Protein 2KFV (pdb70)

Foldseek 3Di:
DDPPQDDDPDDLVRLLPPVPQVLVLLVVLVVFADPVLCVVLVSDDDSVVVSVVRDSVSSSVSVCVCVVVVRTD

Organism: Homo sapiens (NCBI:txid9606)

Sequence (73 aa):
MAAAVPQRAWTVEQLRSEQLPKKDIIKFLQEHGSDSFLAEHKLLGNIKNVAKTANKDHLVTAYNHLFETKRFKMAAAVPQRAWTVEQLRSEQLPKKDIIKFLQEHGSDSFLAEHKLLGNIKNVAKTANKDHLVTAYNHLFETKRFKMAAAVPQRAWTVEQLRSEQLPKKDIIKFLQEHGSDSFLAEHKLLGNIKNVAKTANKDHLVTAYNHLFETKRFKMAAAVPQRAWTVEQLRSEQLPKKDIIKFLQEHGSDSFLAEHKLLGNIKNVAKTANKDHLVTAYNHLFETKRFKMAAAVPQRAWTVEQLRSEQLPKKDIIKFLQEHGSDSFLAEHKLLGNIKNVAKTANKDHLVTAYNHLFETKRFKMAAAVPQRAWTVEQLRSEQLPKKDIIKFLQEHGSDSFLAEHKLLGNIKNVAKTANKDHLVTAYNHLFETKRFKMAAAVPQRAWTVEQLRSEQLPKKDIIKFLQEHGSDSFLAEHKLLGNIKNVAKTANKDHLVTAYNHLFETKRFKMAAAVPQRAWTVEQLRSEQLPKKDIIKFLQEHGSDSFLAEHKLLGNIKNVAKTANKDHLVTAYNHLFETKRFKMAAAVPQRAWTVEQLRSEQLPKKDIIKFLQEHGSDSFLAEHKLLGNIKNVAKTANKDHLVTAYNHLFETKRFKMAAAVPQRAWTVEQLRSEQLPKKDIIKFLQEHGSDSFLAEHKLLGNIKNVAKTANKDHLVTAYNHLFETKRFKMAAAVPQRAWTVEQLRSEQLPKKDIIKFLQEHGSDSFLAEHKLLGNIKNVAKTANKDHLVTAYNHLFETKRFKMAAAVPQRAWTVEQLRSEQLPKKDIIKFLQEHGSDSFLAEHKLLGNIKNVAKTANKDHLVTAYNHLFETKRFKMAAAVPQRAWTVEQLRSEQLPKKDIIKFLQEHGSDSFLAEHKLLGNIKNVAKTANKDHLVTAYNHLFETKRFKMAAAVPQRAWTVEQLRSEQLPKKDIIKFLQEHGSDSFLAEHKLLGNIKNVAKTANKDHLVTAYNHLFETKRFKMAAAVPQRAWTVEQLRSEQLPKKDIIKFLQEHGSDSFLAEHKLLGNIKNVAKTANKDHLVTAYNHLFETKRFKMAAAVPQRAWTVEQLRSEQLPKKDIIKFLQEHGSDSFLAEHKLLGNIKNVAKTANKDHLVTAYNHLFETKRFKMAAAVPQRAWTVEQLRSEQLPKKDIIKFLQEHGSDSFLAEHKLLGNIKNVAKTANKDHLVTAYNHLFETKRFKMAAAVPQRAWTVEQLRSEQLPKKDIIKFLQEHGSDSFLAEHKLLGNIKNVAKTANKDHLVTAYNHLFETKRFKMAAAVPQRAWTVEQLRSEQLPKKDIIKFLQEHGSDSFLAEHKLLGNIKNVAKTANKDHLVTAYNHLFETKRFKMAAAVPQRAWTVEQLRSEQLPKKDIIKFLQEHGSDSFLAEHKLLGNIKNVAKTANKDHLVTAYNHLFETKRFK

InterPro domains:
  IPR001179 FKBP-type peptidyl-prolyl cis-trans isomerase domain [PF00254] (123-221)
  IPR001179 FKBP-type peptidyl-prolyl cis-trans isomerase domain [PS50059] (128-224)
  IPR041200 FKBP3, basic tilted helix bundle domain [PF18410] (6-77)
  IPR043368 Peptidyl-prolyl cis-trans isomerase FKBP3 [PTHR46493] (2-224)
  IPR046357 Peptidyl-prolyl cis-trans isomerase domain superfamily [G3DSA:3.10.50.40] (106-224)

GO terms:
  GO:0005528 FK506 binding (F, TAS)
  GO:0038023 signaling receptor activity (F, TAS)
  GO:0005515 protein binding (F, IPI)
  GO:0005829 cytosol (C, IDA)
  GO:0003723 RNA binding (F, HDA)

Radius of gyration: 11.35 Å; Cα contacts (8 Å, |Δi|>4): 69; chains: 1; bounding box: 26×25×31 Å

CATH classification: 1.10.720.80

Nearest PDB structures (foldseek):
  2kfv-assembly1_A  TM=9.321E-01  e=1.056E-09  Homo sapiens
  2mph-assembly1_A  TM=8.998E-01  e=2.241E-08  Homo sapiens
  2lc3-assembly1_A  TM=8.878E-01  e=1.110E-03  Homo sapiens
  2kfv-assembly1_A  TM=9.615E-01  e=2.604E-10  Homo sapiens
  2mph-assembly1_A  TM=9.338E-01  e=8.085E-09  Homo sapiens

Solvent-accessible surface area: 5145 Å² total; per-residue (Å²): 207,106,105,37,106,16,152,160,69,56,68,58,120,82,0,145,34,175,165,25,68,73,131,48,0,0,100,27,0,49,100,49,3,36,111,60,0,22,54,103,27,152,1,90,52,88,45,148,93,9,17,176,113,12,77,36,93,74,0,10,69,0,10,62,78,1,53,131,74,149,72,38,173

Secondary structure (DSSP, 8-state):
-TT-----SS-HHHHH-TTS-SHHHHHHHHHHB-HHHHHHTT--S-HHHHHTT--HHHHHHHHHHHHHHT-B-

Structure (mmCIF, N/CA/C/O backbone):
data_2KFV
#
_entry.id   2KFV
#
loop_
_atom_site.group_PDB
_atom_site.id
_atom_site.type_symbol
_atom_site.label_atom_id
_atom_site.label_alt_id
_atom_site.label_comp_id
_atom_site.label_asym_id
_atom_site.label_entity_id
_atom_site.label_seq_id
_atom_site.pdbx_PDB_ins_code
_atom_site.Cartn_x
_atom_site.Cartn_y
_atom_site.Cartn_z
_atom_site.occupancy
_atom_site.B_iso_or_equiv
_atom_site.auth_seq_id
_atom_site.auth_comp_id
_atom_site.auth_asym_id
_atom_site.auth_atom_id
_atom_site.pdbx_PDB_model_num
ATOM 1 N N . MET A 1 20 ? -2.140 -0.046 15.482 1.00 0.00 20 MET A N 1
ATOM 2 C CA . MET A 1 20 ? -1.514 -0.611 14.262 1.00 0.00 20 MET A CA 1
ATOM 3 C C . MET A 1 20 ? -1.830 -2.120 14.129 1.00 0.00 20 MET A C 1
ATOM 4 O O . MET A 1 20 ? -1.671 -2.700 13.050 1.00 0.00 20 MET A O 1
ATOM 18 N N . ALA A 1 21 ? -2.301 -2.749 15.231 1.00 0.00 21 ALA A N 1
ATOM 19 C CA . ALA A 1 21 ? -2.736 -4.157 15.230 1.00 0.00 21 ALA A CA 1
ATOM 20 C C . ALA A 1 21 ? -4.033 -4.297 14.408 1.00 0.00 21 ALA A C 1
ATOM 21 O O . ALA A 1 21 ? -5.096 -3.854 14.860 1.00 0.00 21 ALA A O 1
ATOM 28 N N . ALA A 1 22 ? -3.898 -4.857 13.184 1.00 0.00 22 ALA A N 1
ATOM 29 C CA . ALA A 1 22 ? -4.987 -5.006 12.201 1.00 0.00 22 ALA A CA 1
ATOM 30 C C . ALA A 1 22 ? -5.532 -3.622 11.771 1.00 0.00 22 ALA A C 1
ATOM 31 O O . ALA A 1 22 ? -6.721 -3.317 11.937 1.00 0.00 22 ALA A O 1
ATOM 38 N N . ALA A 1 23 ? -4.619 -2.776 11.262 1.00 0.00 23 ALA A N 1
ATOM 39 C CA . ALA A 1 23 ? -4.946 -1.434 10.745 1.00 0.00 23 ALA A CA 1
ATOM 40 C C . ALA A 1 23 ? -5.224 -1.519 9.235 1.00 0.00 23 ALA A C 1
ATOM 41 O O . ALA A 1 23 ? -4.328 -1.883 8.466 1.00 0.00 23 ALA A O 1
ATOM 48 N N . VAL A 1 24 ? -6.469 -1.204 8.827 1.00 0.00 24 VAL A N 1
ATOM 49 C CA . VAL A 1 24 ? -6.917 -1.277 7.417 1.00 0.00 24 VAL A CA 1
ATOM 50 C C . VAL A 1 24 ? -6.155 -0.260 6.530 1.00 0.00 24 VAL A C 1
ATOM 51 O O . VAL A 1 24 ? -5.815 0.839 6.994 1.00 0.00 24 VAL A O 1
ATOM 64 N N . PRO A 1 25 ? -5.862 -0.610 5.235 1.00 0.00 25 PRO A N 1
ATOM 65 C CA . PRO A 1 25 ? -5.082 0.244 4.332 1.00 0.00 25 PRO A CA 1
ATOM 66 C C . PRO A 1 25 ? -5.891 1.438 3.822 1.00 0.00 25 PRO A C 1
ATOM 67 O O . PRO A 1 25 ? -6.718 1.314 2.908 1.00 0.00 25 PRO A O 1
ATOM 78 N N . GLN A 1 26 ? -5.675 2.568 4.474 1.00 0.00 26 GLN A N 1
ATOM 79 C CA . GLN A 1 26 ? -6.094 3.873 3.982 1.00 0.00 26 GLN A CA 1
ATOM 80 C C . GLN A 1 26 ? -5.077 4.286 2.917 1.00 0.00 26 GLN A C 1
ATOM 81 O O . GLN A 1 26 ? -3.871 4.386 3.228 1.00 0.00 26 GLN A O 1
ATOM 95 N N . ARG A 1 27 ? -5.545 4.442 1.663 1.00 0.00 27 ARG A N 1
ATOM 96 C CA . ARG A 1 27 ? -4.669 4.767 0.529 1.00 0.00 27 ARG A CA 1
ATOM 97 C C . ARG A 1 27 ? -3.853 6.044 0.808 1.00 0.00 27 ARG A C 1
ATOM 98 O O . ARG A 1 27 ? -4.399 7.102 1.137 1.00 0.00 27 ARG A O 1
ATOM 119 N N . ALA A 1 28 ? -2.539 5.887 0.724 1.00 0.00 28 ALA A N 1
ATOM 120 C CA . ALA A 1 28 ? -1.565 6.951 1.015 1.00 0.00 28 ALA A CA 1
ATOM 121 C C . ALA A 1 28 ? -1.514 7.944 -0.149 1.00 0.00 28 ALA A C 1
ATOM 122 O O . ALA A 1 28 ? -1.395 9.157 0.045 1.00 0.00 28 ALA A O 1
ATOM 129 N N . TRP A 1 29 ? -1.631 7.395 -1.365 1.00 0.00 29 TRP A N 1
ATOM 130 C CA . TRP A 1 29 ? -1.552 8.150 -2.625 1.00 0.00 29 TRP A CA 1
ATOM 131 C C . TRP A 1 29 ? -2.857 7.964 -3.403 1.00 0.00 29 TRP A C 1
ATOM 132 O O . TRP A 1 29 ? -3.485 6.903 -3.306 1.00 0.00 29 TRP A O 1
ATOM 153 N N . THR A 1 30 ? -3.255 8.990 -4.161 1.00 0.00 30 THR A N 1
ATOM 154 C CA . THR A 1 30 ? -4.441 8.934 -5.029 1.00 0.00 30 THR A CA 1
ATOM 155 C C . THR A 1 30 ? -4.059 8.361 -6.407 1.00 0.00 30 THR A C 1
ATOM 156 O O . THR A 1 30 ? -2.872 8.146 -6.681 1.00 0.00 30 THR A O 1
ATOM 167 N N . VAL A 1 31 ? -5.066 8.160 -7.277 1.00 0.00 31 VAL A N 1
ATOM 168 C CA . VAL A 1 31 ? -4.880 7.592 -8.631 1.00 0.00 31 VAL A CA 1
ATOM 169 C C . VAL A 1 31 ? -3.857 8.408 -9.451 1.00 0.00 31 VAL A C 1
ATOM 170 O O . VAL A 1 31 ? -2.950 7.837 -10.067 1.00 0.00 31 VAL A O 1
ATOM 183 N N . GLU A 1 32 ? -4.008 9.747 -9.417 1.00 0.00 32 GLU A N 1
ATOM 184 C CA . GLU A 1 32 ? -3.134 10.680 -10.152 1.00 0.00 32 GLU A CA 1
ATOM 185 C C . GLU A 1 32 ? -1.698 10.666 -9.591 1.00 0.00 32 GLU A C 1
ATOM 186 O O . GLU A 1 32 ? -0.732 10.680 -10.366 1.00 0.00 32 GLU A O 1
ATOM 198 N N . GLN A 1 33 ? -1.570 10.627 -8.242 1.00 0.00 33 GLN A N 1
ATOM 199 C CA . GLN A 1 33 ? -0.262 10.573 -7.554 1.00 0.00 33 GLN A CA 1
ATOM 200 C C . GLN A 1 33 ? 0.522 9.318 -7.962 1.00 0.00 33 GLN A C 1
ATOM 201 O O . GLN A 1 33 ? 1.741 9.376 -8.122 1.00 0.00 33 GLN A O 1
ATOM 215 N N . LEU A 1 34 ? -0.195 8.203 -8.161 1.00 0.00 34 LEU A N 1
ATOM 216 C CA . LEU A 1 34 ? 0.412 6.932 -8.578 1.00 0.00 34 LEU A CA 1
ATOM 217 C C . LEU A 1 34 ? 0.898 7.022 -10.026 1.00 0.00 34 LEU A C 1
ATOM 218 O O . LEU A 1 34 ? 2.068 6.765 -10.303 1.00 0.00 34 LEU A O 1
ATOM 234 N N . ARG A 1 35 ? -0.009 7.469 -10.927 1.00 0.00 35 ARG A N 1
ATOM 235 C CA . ARG A 1 35 ? 0.267 7.613 -12.378 1.00 0.00 35 ARG A CA 1
ATOM 236 C C . ARG A 1 35 ? 1.467 8.539 -12.641 1.00 0.00 35 ARG A C 1
ATOM 237 O O . ARG A 1 35 ? 2.163 8.384 -13.653 1.00 0.00 35 ARG A O 1
ATOM 258 N N . SER A 1 36 ? 1.681 9.488 -11.711 1.00 0.00 36 SER A N 1
ATOM 259 C CA . SER A 1 36 ? 2.826 10.399 -11.712 1.00 0.00 36 SER A CA 1
ATOM 260 C C . SER A 1 36 ? 4.152 9.617 -11.784 1.00 0.00 36 SER A C 1
ATOM 261 O O . SER A 1 36 ? 4.425 8.757 -10.935 1.00 0.00 36 SER A O 1
ATOM 269 N N . GLU A 1 37 ? 4.945 9.919 -12.824 1.00 0.00 37 GLU A N 1
ATOM 270 C CA . GLU A 1 37 ? 6.263 9.300 -13.063 1.00 0.00 37 GLU A CA 1
ATOM 271 C C . GLU A 1 37 ? 7.313 9.785 -12.032 1.00 0.00 37 GLU A C 1
ATOM 272 O O . GLU A 1 37 ? 8.441 9.269 -11.995 1.00 0.00 37 GLU A O 1
ATOM 284 N N . GLN A 1 38 ? 6.935 10.800 -11.224 1.00 0.00 38 GLN A N 1
ATOM 285 C CA . GLN A 1 38 ? 7.694 11.233 -10.039 1.00 0.00 38 GLN A CA 1
ATOM 286 C C . GLN A 1 38 ? 7.683 10.120 -8.982 1.00 0.00 38 GLN A C 1
ATOM 287 O O . GLN A 1 38 ? 8.726 9.766 -8.432 1.00 0.00 38 GLN A O 1
ATOM 301 N N . LEU A 1 39 ? 6.481 9.578 -8.720 1.00 0.00 39 LEU A N 1
ATOM 302 C CA . LEU A 1 39 ? 6.277 8.495 -7.747 1.00 0.00 39 LEU A CA 1
ATOM 303 C C . LEU A 1 39 ? 6.750 7.166 -8.397 1.00 0.00 39 LEU A C 1
ATOM 304 O O . LEU A 1 39 ? 6.178 6.766 -9.410 1.00 0.00 39 LEU A O 1
ATOM 320 N N . PRO A 1 40 ? 7.809 6.481 -7.838 1.00 0.00 40 PRO A N 1
ATOM 321 C CA . PRO A 1 40 ? 8.295 5.164 -8.342 1.00 0.00 40 PRO A CA 1
ATOM 322 C C . PRO A 1 40 ? 7.247 4.032 -8.263 1.00 0.00 40 PRO A C 1
ATOM 323 O O . PRO A 1 40 ? 6.229 4.152 -7.593 1.00 0.00 40 PRO A O 1
ATOM 334 N N . LYS A 1 41 ? 7.527 2.931 -8.970 1.00 0.00 41 LYS A N 1
ATOM 335 C CA . LYS A 1 41 ? 6.646 1.748 -9.004 1.00 0.00 41 LYS A CA 1
ATOM 336 C C . LYS A 1 41 ? 6.868 0.860 -7.769 1.00 0.00 41 LYS A C 1
ATOM 337 O O . LYS A 1 41 ? 5.952 0.154 -7.346 1.00 0.00 41 LYS A O 1
ATOM 356 N N . LYS A 1 42 ? 8.077 0.937 -7.190 1.00 0.00 42 LYS A N 1
ATOM 357 C CA . LYS A 1 42 ? 8.525 0.031 -6.118 1.00 0.00 42 LYS A CA 1
ATOM 358 C C . LYS A 1 42 ? 7.698 0.184 -4.819 1.00 0.00 42 LYS A C 1
ATOM 359 O O . LYS A 1 42 ? 7.239 -0.816 -4.256 1.00 0.00 42 LYS A O 1
ATOM 378 N N . ASP A 1 43 ? 7.498 1.434 -4.368 1.00 0.00 43 ASP A N 1
ATOM 379 C CA . ASP A 1 43 ? 6.787 1.722 -3.105 1.00 0.00 43 ASP A CA 1
ATOM 380 C C . ASP A 1 43 ? 5.274 1.487 -3.234 1.00 0.00 43 ASP A C 1
ATOM 381 O O . ASP A 1 43 ? 4.594 1.246 -2.233 1.00 0.00 43 ASP A O 1
ATOM 390 N N . ILE A 1 44 ? 4.759 1.554 -4.469 1.00 0.00 44 ILE A N 1
ATOM 391 C CA . ILE A 1 44 ? 3.363 1.174 -4.784 1.00 0.00 44 ILE A CA 1
ATOM 392 C C . ILE A 1 44 ? 3.168 -0.343 -4.582 1.00 0.00 44 ILE A C 1
ATOM 393 O O . ILE A 1 44 ? 2.263 -0.765 -3.861 1.00 0.00 44 ILE A O 1
ATOM 409 N N . ILE A 1 45 ? 4.043 -1.140 -5.219 1.00 0.00 45 ILE A N 1
ATOM 410 C CA . ILE A 1 45 ? 4.034 -2.617 -5.093 1.00 0.00 45 ILE A CA 1
ATOM 411 C C . ILE A 1 45 ? 4.251 -3.034 -3.620 1.00 0.00 45 ILE A C 1
ATOM 412 O O . ILE A 1 45 ? 3.656 -4.011 -3.163 1.00 0.00 45 ILE A O 1
ATOM 428 N N . LYS A 1 46 ? 5.075 -2.250 -2.893 1.00 0.00 46 LYS A N 1
ATOM 429 C CA . LYS A 1 46 ? 5.323 -2.438 -1.452 1.00 0.00 46 LYS A CA 1
ATOM 430 C C . LYS A 1 46 ? 3.988 -2.311 -0.690 1.00 0.00 46 LYS A C 1
ATOM 431 O O . LYS A 1 46 ? 3.635 -3.185 0.078 1.00 0.00 46 LYS A O 1
ATOM 450 N N . PHE A 1 47 ? 3.258 -1.220 -0.977 1.00 0.00 47 PHE A N 1
ATOM 451 C CA . PHE A 1 47 ? 1.945 -0.911 -0.355 1.00 0.00 47 PHE A CA 1
ATOM 452 C C . PHE A 1 47 ? 0.916 -2.034 -0.610 1.00 0.00 47 PHE A C 1
ATOM 453 O O . PHE A 1 47 ? 0.206 -2.477 0.309 1.00 0.00 47 PHE A O 1
ATOM 470 N N . LEU A 1 48 ? 0.872 -2.492 -1.860 1.00 0.00 48 LEU A N 1
ATOM 471 C CA . LEU A 1 48 ? -0.093 -3.492 -2.325 1.00 0.00 48 LEU A CA 1
ATOM 472 C C . LEU A 1 48 ? 0.223 -4.898 -1.767 1.00 0.00 48 LEU A C 1
ATOM 473 O O . LEU A 1 48 ? -0.692 -5.677 -1.526 1.00 0.00 48 LEU A O 1
ATOM 489 N N . GLN A 1 49 ? 1.517 -5.217 -1.556 1.00 0.00 49 GLN A N 1
ATOM 490 C CA . GLN A 1 49 ? 1.938 -6.499 -0.922 1.00 0.00 49 GLN A CA 1
ATOM 491 C C . GLN A 1 49 ? 1.937 -6.410 0.620 1.00 0.00 49 GLN A C 1
ATOM 492 O O . GLN A 1 49 ? 1.853 -7.435 1.300 1.00 0.00 49 GLN A O 1
ATOM 506 N N . GLU A 1 50 ? 2.065 -5.178 1.142 1.00 0.00 50 GLU A N 1
ATOM 507 C CA . GLU A 1 50 ? 2.092 -4.881 2.594 1.00 0.00 50 GLU A CA 1
ATOM 508 C C . GLU A 1 50 ? 0.812 -5.374 3.287 1.00 0.00 50 GLU A C 1
ATOM 509 O O . GLU A 1 50 ? 0.859 -5.888 4.408 1.00 0.00 50 GLU A O 1
ATOM 521 N N . HIS A 1 51 ? -0.336 -5.214 2.609 1.00 0.00 51 HIS A N 1
ATOM 522 C CA . HIS A 1 51 ? -1.656 -5.540 3.190 1.00 0.00 51 HIS A CA 1
ATOM 523 C C . HIS A 1 51 ? -2.524 -6.377 2.229 1.00 0.00 51 HIS A C 1
ATOM 524 O O . HIS A 1 51 ? -3.342 -7.167 2.698 1.00 0.00 51 HIS A O 1
ATOM 539 N N . GLY A 1 52 ? -2.356 -6.204 0.901 1.00 0.00 52 GLY A N 1
ATOM 540 C CA . GLY A 1 52 ? -3.075 -7.025 -0.095 1.00 0.00 52 GLY A CA 1
ATOM 541 C C . GLY A 1 52 ? -2.769 -8.514 0.064 1.00 0.00 52 GLY A C 1
ATOM 542 O O . GLY A 1 52 ? -1.608 -8.906 -0.027 1.00 0.00 52 GLY A O 1
ATOM 546 N N . SER A 1 53 ? -3.812 -9.328 0.319 1.00 0.00 53 SER A N 1
ATOM 547 C CA . SER A 1 53 ? -3.667 -10.759 0.684 1.00 0.00 53 SER A CA 1
ATOM 548 C C . SER A 1 53 ? -3.199 -11.625 -0.516 1.00 0.00 53 SER A C 1
ATOM 549 O O . SER A 1 53 ? -3.081 -11.128 -1.642 1.00 0.00 53 SER A O 1
ATOM 557 N N . ASP A 1 54 ? -2.969 -12.932 -0.251 1.00 0.00 54 ASP A N 1
ATOM 558 C CA . ASP A 1 54 ? -2.286 -13.863 -1.177 1.00 0.00 54 ASP A CA 1
ATOM 559 C C . ASP A 1 54 ? -2.985 -13.990 -2.544 1.00 0.00 54 ASP A C 1
ATOM 560 O O . ASP A 1 54 ? -2.313 -14.122 -3.567 1.00 0.00 54 ASP A O 1
ATOM 569 N N . SER A 1 55 ? -4.331 -13.952 -2.542 1.00 0.00 55 SER A N 1
ATOM 570 C CA . SER A 1 55 ? -5.137 -14.083 -3.771 1.00 0.00 55 SER A CA 1
ATOM 571 C C . SER A 1 55 ? -4.962 -12.834 -4.654 1.00 0.00 55 SER A C 1
ATOM 572 O O . SER A 1 55 ? -4.809 -12.951 -5.870 1.00 0.00 55 SER A O 1
ATOM 580 N N . PHE A 1 56 ? -4.933 -11.651 -4.012 1.00 0.00 56 PHE A N 1
ATOM 581 C CA . PHE A 1 56 ? -4.675 -10.368 -4.697 1.00 0.00 56 PHE A CA 1
ATOM 582 C C . PHE A 1 56 ? -3.299 -10.393 -5.378 1.00 0.00 56 PHE A C 1
ATOM 583 O O . PHE A 1 56 ? -3.163 -10.078 -6.562 1.00 0.00 56 PHE A O 1
ATOM 600 N N . LEU A 1 57 ? -2.298 -10.809 -4.596 1.00 0.00 57 LEU A N 1
ATOM 601 C CA . LEU A 1 57 ? -0.902 -10.828 -5.026 1.00 0.00 57 LEU A CA 1
ATOM 602 C C . LEU A 1 57 ? -0.652 -11.866 -6.130 1.00 0.00 57 LEU A C 1
ATOM 603 O O . LEU A 1 57 ? 0.222 -11.667 -6.959 1.00 0.00 57 LEU A O 1
ATOM 619 N N . ALA A 1 58 ? -1.400 -12.979 -6.112 1.00 0.00 58 ALA A N 1
ATOM 620 C CA . ALA A 1 58 ? -1.269 -14.048 -7.124 1.00 0.00 58 ALA A CA 1
ATOM 621 C C . ALA A 1 58 ? -1.875 -13.626 -8.480 1.00 0.00 58 ALA A C 1
ATOM 622 O O . ALA A 1 58 ? -1.217 -13.738 -9.523 1.00 0.00 58 ALA A O 1
ATOM 629 N N . GLU A 1 59 ? -3.121 -13.120 -8.441 1.00 0.00 59 GLU A N 1
ATOM 630 C CA . GLU A 1 59 ? -3.878 -12.707 -9.650 1.00 0.00 59 GLU A CA 1
ATOM 631 C C . GLU A 1 59 ? -3.239 -11.478 -10.328 1.00 0.00 59 GLU A C 1
ATOM 632 O O . GLU A 1 59 ? -3.224 -11.369 -11.562 1.00 0.00 59 GLU A O 1
ATOM 644 N N . HIS A 1 60 ? -2.711 -10.556 -9.506 1.00 0.00 60 HIS A N 1
ATOM 645 C CA . HIS A 1 60 ? -2.102 -9.298 -9.988 1.00 0.00 60 HIS A CA 1
ATOM 646 C C . HIS A 1 60 ? -0.566 -9.393 -10.057 1.00 0.00 60 HIS A C 1
ATOM 647 O O . HIS A 1 60 ? 0.075 -8.441 -10.507 1.00 0.00 60 HIS A O 1
ATOM 662 N N . LYS A 1 61 ? -0.002 -10.538 -9.581 1.00 0.00 61 LYS A N 1
ATOM 663 C CA . LYS A 1 61 ? 1.459 -10.853 -9.646 1.00 0.00 61 LYS A CA 1
ATOM 664 C C . LYS A 1 61 ? 2.327 -9.798 -8.927 1.00 0.00 61 LYS A C 1
ATOM 665 O O . LYS A 1 61 ? 3.402 -9.425 -9.399 1.00 0.00 61 LYS A O 1
ATOM 684 N N . LEU A 1 62 ? 1.846 -9.351 -7.758 1.00 0.00 62 LEU A N 1
ATOM 685 C CA . LEU A 1 62 ? 2.519 -8.322 -6.936 1.00 0.00 62 LEU A CA 1
ATOM 686 C C . LEU A 1 62 ? 3.252 -8.950 -5.734 1.00 0.00 62 LEU A C 1
ATOM 687 O O . LEU A 1 62 ? 3.848 -8.230 -4.924 1.00 0.00 62 LEU A O 1
ATOM 703 N N . LEU A 1 63 ? 3.193 -10.294 -5.622 1.00 0.00 63 LEU A N 1
ATOM 704 C CA . LEU A 1 63 ? 3.941 -11.051 -4.589 1.00 0.00 63 LEU A CA 1
ATOM 705 C C . LEU A 1 63 ? 5.428 -11.183 -4.958 1.00 0.00 63 LEU A C 1
ATOM 706 O O . LEU A 1 63 ? 5.808 -11.045 -6.125 1.00 0.00 63 LEU A O 1
ATOM 722 N N . GLY A 1 64 ? 6.243 -11.479 -3.939 1.00 0.00 64 GLY A N 1
ATOM 723 C CA . GLY A 1 64 ? 7.660 -11.772 -4.120 1.00 0.00 64 GLY A CA 1
ATOM 724 C C . GLY A 1 64 ? 8.532 -10.534 -4.057 1.00 0.00 64 GLY A C 1
ATOM 725 O O . GLY A 1 64 ? 8.132 -9.512 -3.479 1.00 0.00 64 GLY A O 1
ATOM 729 N N . ASN A 1 65 ? 9.734 -10.647 -4.640 1.00 0.00 65 ASN A N 1
ATOM 730 C CA . ASN A 1 65 ? 10.720 -9.560 -4.685 1.00 0.00 65 ASN A CA 1
ATOM 731 C C . ASN A 1 65 ? 10.157 -8.356 -5.461 1.00 0.00 65 ASN A C 1
ATOM 732 O O . ASN A 1 65 ? 9.841 -8.492 -6.645 1.00 0.00 65 ASN A O 1
ATOM 743 N N . ILE A 1 66 ? 10.028 -7.197 -4.769 1.00 0.00 66 ILE A N 1
ATOM 744 C CA . ILE A 1 66 ? 9.459 -5.951 -5.333 1.00 0.00 66 ILE A CA 1
ATOM 745 C C . ILE A 1 66 ? 10.109 -5.597 -6.677 1.00 0.00 66 ILE A C 1
ATOM 746 O O . ILE A 1 66 ? 9.404 -5.360 -7.641 1.00 0.00 66 ILE A O 1
ATOM 762 N N . LYS A 1 67 ? 11.453 -5.555 -6.706 1.00 0.00 67 LYS A N 1
ATOM 763 C CA . LYS A 1 67 ? 12.232 -5.197 -7.911 1.00 0.00 67 LYS A CA 1
ATOM 764 C C . LYS A 1 67 ? 11.993 -6.191 -9.079 1.00 0.00 67 LYS A C 1
ATOM 765 O O . LYS A 1 67 ? 11.889 -5.778 -10.241 1.00 0.00 67 LYS A O 1
ATOM 784 N N . ASN A 1 68 ? 11.875 -7.496 -8.754 1.00 0.00 68 ASN A N 1
ATOM 785 C CA . ASN A 1 68 ? 11.556 -8.559 -9.741 1.00 0.00 68 ASN A CA 1
ATOM 786 C C . ASN A 1 68 ? 10.173 -8.312 -10.385 1.00 0.00 68 ASN A C 1
ATOM 787 O O . ASN A 1 68 ? 9.968 -8.543 -11.585 1.00 0.00 68 ASN A O 1
ATOM 798 N N . VAL A 1 69 ? 9.234 -7.842 -9.555 1.00 0.00 69 VAL A N 1
ATOM 799 C CA . VAL A 1 69 ? 7.893 -7.449 -10.002 1.00 0.00 69 VAL A CA 1
ATOM 800 C C . VAL A 1 69 ? 7.954 -6.111 -10.773 1.00 0.00 69 VAL A C 1
ATOM 801 O O . VAL A 1 69 ? 7.323 -5.970 -11.802 1.00 0.00 69 VAL A O 1
ATOM 814 N N . ALA A 1 70 ? 8.785 -5.171 -10.290 1.00 0.00 70 ALA A N 1
ATOM 815 C CA . ALA A 1 70 ? 8.851 -3.775 -10.788 1.00 0.00 70 ALA A CA 1
ATOM 816 C C . ALA A 1 70 ? 9.438 -3.681 -12.202 1.00 0.00 70 ALA A C 1
ATOM 817 O O . ALA A 1 70 ? 9.108 -2.758 -12.948 1.00 0.00 70 ALA A O 1
ATOM 824 N N . LYS A 1 71 ? 10.283 -4.653 -12.579 1.00 0.00 71 LYS A N 1
ATOM 825 C CA . LYS A 1 71 ? 10.917 -4.678 -13.913 1.00 0.00 71 LYS A CA 1
ATOM 826 C C . LYS A 1 71 ? 9.930 -5.152 -15.000 1.00 0.00 71 LYS A C 1
ATOM 827 O O . LYS A 1 71 ? 10.177 -4.956 -16.192 1.00 0.00 71 LYS A O 1
ATOM 846 N N . THR A 1 72 ? 8.825 -5.791 -14.572 1.00 0.00 72 THR A N 1
ATOM 847 C CA . THR A 1 72 ? 7.753 -6.271 -15.465 1.00 0.00 72 THR A CA 1
ATOM 848 C C . THR A 1 72 ? 6.399 -5.619 -15.085 1.00 0.00 72 THR A C 1
ATOM 849 O O . THR A 1 72 ? 5.370 -5.895 -15.712 1.00 0.00 72 THR A O 1
ATOM 860 N N . ALA A 1 73 ? 6.417 -4.721 -14.080 1.00 0.00 73 ALA A N 1
ATOM 861 C CA . ALA A 1 73 ? 5.237 -3.943 -13.676 1.00 0.00 73 ALA A CA 1
ATOM 862 C C . ALA A 1 73 ? 5.208 -2.613 -14.427 1.00 0.00 73 ALA A C 1
ATOM 863 O O . ALA A 1 73 ? 6.164 -1.843 -14.362 1.00 0.00 73 ALA A O 1
ATOM 870 N N . ASN A 1 74 ? 4.133 -2.375 -15.177 1.00 0.00 74 ASN A N 1
ATOM 871 C CA . ASN A 1 74 ? 3.840 -1.058 -15.767 1.00 0.00 74 ASN A CA 1
ATOM 872 C C . ASN A 1 74 ? 2.919 -0.286 -14.805 1.00 0.00 74 ASN A C 1
ATOM 873 O O . ASN A 1 74 ? 2.070 -0.893 -14.132 1.00 0.00 74 ASN A O 1
ATOM 884 N N . LYS A 1 75 ? 3.096 1.046 -14.755 1.00 0.00 75 LYS A N 1
ATOM 885 C CA . LYS A 1 75 ? 2.466 1.922 -13.747 1.00 0.00 75 LYS A CA 1
ATOM 886 C C . LYS A 1 75 ? 0.930 1.850 -13.795 1.00 0.00 75 LYS A C 1
ATOM 887 O O . LYS A 1 75 ? 0.275 1.777 -12.748 1.00 0.00 75 LYS A O 1
ATOM 906 N N . ASP A 1 76 ? 0.378 1.843 -15.015 1.00 0.00 76 ASP A N 1
ATOM 907 C CA . ASP A 1 76 ? -1.081 1.840 -15.244 1.00 0.00 76 ASP A CA 1
ATOM 908 C C . ASP A 1 76 ? -1.742 0.549 -14.717 1.00 0.00 76 ASP A C 1
ATOM 909 O O . ASP A 1 76 ? -2.881 0.591 -14.244 1.00 0.00 76 ASP A O 1
ATOM 918 N N . HIS A 1 77 ? -1.010 -0.584 -14.772 1.00 0.00 77 HIS A N 1
ATOM 919 C CA . HIS A 1 77 ? -1.455 -1.877 -14.189 1.00 0.00 77 HIS A CA 1
ATOM 920 C C . HIS A 1 77 ? -1.481 -1.794 -12.655 1.00 0.00 77 HIS A C 1
ATOM 921 O O . HIS A 1 77 ? -2.326 -2.417 -12.015 1.00 0.00 77 HIS A O 1
ATOM 936 N N . LEU A 1 78 ? -0.526 -1.039 -12.083 1.00 0.00 78 LEU A N 1
ATOM 937 C CA . LEU A 1 78 ? -0.404 -0.872 -10.619 1.00 0.00 78 LEU A CA 1
ATOM 938 C C . LEU A 1 78 ? -1.552 -0.028 -10.053 1.00 0.00 78 LEU A C 1
ATOM 939 O O . LEU A 1 78 ? -2.012 -0.278 -8.944 1.00 0.00 78 LEU A O 1
ATOM 955 N N . VAL A 1 79 ? -1.988 0.966 -10.841 1.00 0.00 79 VAL A N 1
ATOM 956 C CA . VAL A 1 79 ? -3.125 1.836 -10.498 1.00 0.00 79 VAL A CA 1
ATOM 957 C C . VAL A 1 79 ? -4.449 1.047 -10.612 1.00 0.00 79 VAL A C 1
ATOM 958 O O . VAL A 1 79 ? -5.368 1.228 -9.796 1.00 0.00 79 VAL A O 1
ATOM 971 N N . THR A 1 80 ? -4.520 0.172 -11.635 1.00 0.00 80 THR A N 1
ATOM 972 C CA . THR A 1 80 ? -5.639 -0.768 -11.817 1.00 0.00 80 THR A CA 1
ATOM 973 C C . THR A 1 80 ? -5.731 -1.730 -10.612 1.00 0.00 80 THR A C 1
ATOM 974 O O . THR A 1 80 ? -6.799 -1.896 -10.026 1.00 0.00 80 THR A O 1
ATOM 985 N N . ALA A 1 81 ? -4.585 -2.298 -10.211 1.00 0.00 81 ALA A N 1
ATOM 986 C CA . ALA A 1 81 ? -4.494 -3.246 -9.084 1.00 0.00 81 ALA A CA 1
ATOM 987 C C . ALA A 1 81 ? -4.888 -2.570 -7.766 1.00 0.00 81 ALA A C 1
ATOM 988 O O . ALA A 1 81 ? -5.604 -3.146 -6.943 1.00 0.00 81 ALA A O 1
ATOM 995 N N . TYR A 1 82 ? -4.411 -1.329 -7.612 1.00 0.00 82 TYR A N 1
ATOM 996 C CA . TYR A 1 82 ? -4.716 -0.445 -6.480 1.00 0.00 82 TYR A CA 1
ATOM 997 C C . TYR A 1 82 ? -6.239 -0.252 -6.320 1.00 0.00 82 TYR A C 1
ATOM 998 O O . TYR A 1 82 ? -6.790 -0.549 -5.271 1.00 0.00 82 TYR A O 1
ATOM 1016 N N . ASN A 1 83 ? -6.906 0.200 -7.391 1.00 0.00 83 ASN A N 1
ATOM 1017 C CA . ASN A 1 83 ? -8.357 0.521 -7.373 1.00 0.00 83 ASN A CA 1
ATOM 1018 C C . ASN A 1 83 ? -9.216 -0.737 -7.131 1.00 0.00 83 ASN A C 1
ATOM 1019 O O . ASN A 1 83 ? -10.186 -0.700 -6.360 1.00 0.00 83 ASN A O 1
ATOM 1030 N N . HIS A 1 84 ? -8.827 -1.848 -7.776 1.00 0.00 84 HIS A N 1
ATOM 1031 C CA . HIS A 1 84 ? -9.499 -3.158 -7.640 1.00 0.00 84 HIS A CA 1
ATOM 1032 C C . HIS A 1 84 ? -9.287 -3.763 -6.230 1.00 0.00 84 HIS A C 1
ATOM 1033 O O . HIS A 1 84 ? -10.118 -4.557 -5.778 1.00 0.00 84 HIS A O 1
ATOM 1048 N N . LEU A 1 85 ? -8.182 -3.380 -5.543 1.00 0.00 85 LEU A N 1
ATOM 1049 C CA . LEU A 1 85 ? -7.862 -3.859 -4.172 1.00 0.00 85 LEU A CA 1
ATOM 1050 C C . LEU A 1 85 ? -8.997 -3.530 -3.194 1.00 0.00 85 LEU A C 1
ATOM 1051 O O . LEU A 1 85 ? -9.539 -4.404 -2.505 1.00 0.00 85 LEU A O 1
ATOM 1067 N N . PHE A 1 86 ? -9.340 -2.238 -3.181 1.00 0.00 86 PHE A N 1
ATOM 1068 C CA . PHE A 1 86 ? -10.357 -1.674 -2.285 1.00 0.00 86 PHE A CA 1
ATOM 1069 C C . PHE A 1 86 ? -11.770 -2.089 -2.729 1.00 0.00 86 PHE A C 1
ATOM 1070 O O . PHE A 1 86 ? -12.658 -2.289 -1.894 1.00 0.00 86 PHE A O 1
ATOM 1087 N N . GLU A 1 87 ? -11.937 -2.275 -4.052 1.00 0.00 87 GLU A N 1
ATOM 1088 C CA . GLU A 1 87 ? -13.227 -2.595 -4.685 1.00 0.00 87 GLU A CA 1
ATOM 1089 C C . GLU A 1 87 ? -13.739 -3.995 -4.269 1.00 0.00 87 GLU A C 1
ATOM 1090 O O . GLU A 1 87 ? -14.951 -4.218 -4.185 1.00 0.00 87 GLU A O 1
ATOM 1102 N N . THR A 1 88 ? -12.818 -4.927 -3.984 1.00 0.00 88 THR A N 1
ATOM 1103 C CA . THR A 1 88 ? -13.156 -6.303 -3.555 1.00 0.00 88 THR A CA 1
ATOM 1104 C C . THR A 1 88 ? -12.648 -6.594 -2.133 1.00 0.00 88 THR A C 1
ATOM 1105 O O . THR A 1 88 ? -12.819 -7.718 -1.641 1.00 0.00 88 THR A O 1
ATOM 1116 N N . LYS A 1 89 ? -12.037 -5.573 -1.479 1.00 0.00 89 LYS A N 1
ATOM 1117 C CA . LYS A 1 89 ? -11.537 -5.664 -0.084 1.00 0.00 89 LYS A CA 1
ATOM 1118 C C . LYS A 1 89 ? -10.499 -6.800 0.082 1.00 0.00 89 LYS A C 1
ATOM 1119 O O . LYS A 1 89 ? -10.351 -7.361 1.169 1.00 0.00 89 LYS A O 1
ATOM 1138 N N . ARG A 1 90 ? -9.739 -7.072 -1.005 1.00 0.00 90 ARG A N 1
ATOM 1139 C CA . ARG A 1 90 ? -8.751 -8.184 -1.077 1.00 0.00 90 ARG A CA 1
ATOM 1140 C C . ARG A 1 90 ? -7.598 -8.036 -0.062 1.00 0.00 90 ARG A C 1
ATOM 1141 O O . ARG A 1 90 ? -6.816 -8.967 0.128 1.00 0.00 90 ARG A O 1
ATOM 1162 N N . PHE A 1 91 ? -7.484 -6.856 0.547 1.00 0.00 91 PHE A N 1
ATOM 1163 C CA . PHE A 1 91 ? -6.512 -6.586 1.612 1.00 0.00 91 PHE A CA 1
ATOM 1164 C C . PHE A 1 91 ? -6.955 -7.180 2.964 1.00 0.00 91 PHE A C 1
ATOM 1165 O O . PHE A 1 91 ? -8.136 -7.477 3.177 1.00 0.00 91 PHE A O 1
ATOM 1182 N N . LYS A 1 92 ? -5.987 -7.316 3.868 1.00 0.00 92 LYS A N 1
ATOM 1183 C CA . LYS A 1 92 ? -6.213 -7.637 5.277 1.00 0.00 92 LYS A CA 1
ATOM 1184 C C . LYS A 1 92 ? -5.661 -6.462 6.136 1.00 0.00 92 LYS A C 1
ATOM 1185 O O . LYS A 1 92 ? -4.463 -6.144 6.022 1.00 0.00 92 LYS A O 1
ATOM 1205 N N . MET A 1 20 ? -7.599 -8.444 17.139 1.00 0.00 20 MET A N 2
ATOM 1206 C CA . MET A 1 20 ? -6.917 -8.572 15.834 1.00 0.00 20 MET A CA 2
ATOM 1207 C C . MET A 1 20 ? -6.391 -7.196 15.386 1.00 0.00 20 MET A C 2
ATOM 1208 O O . MET A 1 20 ? -7.175 -6.249 15.235 1.00 0.00 20 MET A O 2
ATOM 1222 N N . ALA A 1 21 ? -5.058 -7.093 15.201 1.00 0.00 21 ALA A N 2
ATOM 1223 C CA . ALA A 1 21 ? -4.411 -5.890 14.650 1.00 0.00 21 ALA A CA 2
ATOM 1224 C C . ALA A 1 21 ? -4.766 -5.787 13.155 1.00 0.00 21 ALA A C 2
ATOM 1225 O O . ALA A 1 21 ? -4.145 -6.440 12.307 1.00 0.00 21 ALA A O 2
ATOM 1232 N N . ALA A 1 22 ? -5.838 -5.031 12.866 1.00 0.00 22 ALA A N 2
ATOM 1233 C CA . ALA A 1 22 ? -6.391 -4.885 11.518 1.00 0.00 22 ALA A CA 2
ATOM 1234 C C . ALA A 1 22 ? -5.634 -3.804 10.731 1.00 0.00 22 ALA A C 2
ATOM 1235 O O . ALA A 1 22 ? -5.782 -2.606 11.009 1.00 0.00 22 ALA A O 2
ATOM 1242 N N . ALA A 1 23 ? -4.801 -4.246 9.770 1.00 0.00 23 ALA A N 2
ATOM 1243 C CA . ALA A 1 23 ? -4.085 -3.347 8.852 1.00 0.00 23 ALA A CA 2
ATOM 1244 C C . ALA A 1 23 ? -5.071 -2.768 7.826 1.00 0.00 23 ALA A C 2
ATOM 1245 O O . ALA A 1 23 ? -5.490 -3.469 6.902 1.00 0.00 23 ALA A O 2
ATOM 1252 N N . VAL A 1 24 ? -5.499 -1.511 8.037 1.00 0.00 24 VAL A N 2
ATOM 1253 C CA . VAL A 1 24 ? -6.397 -0.804 7.104 1.00 0.00 24 VAL A CA 2
ATOM 1254 C C . VAL A 1 24 ? -5.562 0.028 6.100 1.00 0.00 24 VAL A C 2
ATOM 1255 O O . VAL A 1 24 ? -4.918 1.006 6.485 1.00 0.00 24 VAL A O 2
ATOM 1268 N N . PRO A 1 25 ? -5.504 -0.386 4.792 1.00 0.00 25 PRO A N 2
ATOM 1269 C CA . PRO A 1 25 ? -4.817 0.377 3.743 1.00 0.00 25 PRO A CA 2
ATOM 1270 C C . PRO A 1 25 ? -5.599 1.644 3.400 1.00 0.00 25 PRO A C 2
ATOM 1271 O O . PRO A 1 25 ? -6.636 1.592 2.726 1.00 0.00 25 PRO A O 2
ATOM 1282 N N . GLN A 1 26 ? -5.126 2.757 3.938 1.00 0.00 26 GLN A N 2
ATOM 1283 C CA . GLN A 1 26 ? -5.661 4.081 3.620 1.00 0.00 26 GLN A CA 2
ATOM 1284 C C . GLN A 1 26 ? -5.114 4.500 2.249 1.00 0.00 26 GLN A C 2
ATOM 1285 O O . GLN A 1 26 ? -3.898 4.432 2.017 1.00 0.00 26 GLN A O 2
ATOM 1299 N N . ARG A 1 27 ? -6.019 4.851 1.319 1.00 0.00 27 ARG A N 2
ATOM 1300 C CA . ARG A 1 27 ? -5.628 5.344 -0.003 1.00 0.00 27 ARG A CA 2
ATOM 1301 C C . ARG A 1 27 ? -4.898 6.688 0.152 1.00 0.00 27 ARG A C 2
ATOM 1302 O O . ARG A 1 27 ? -5.504 7.714 0.478 1.00 0.00 27 ARG A O 2
ATOM 1323 N N . ALA A 1 28 ? -3.578 6.631 -0.066 1.00 0.00 28 ALA A N 2
ATOM 1324 C CA . ALA A 1 28 ? -2.656 7.759 0.127 1.00 0.00 28 ALA A CA 2
ATOM 1325 C C . ALA A 1 28 ? -2.447 8.524 -1.186 1.00 0.00 28 ALA A C 2
ATOM 1326 O O . ALA A 1 28 ? -1.931 9.650 -1.186 1.00 0.00 28 ALA A O 2
ATOM 1333 N N . TRP A 1 29 ? -2.830 7.886 -2.304 1.00 0.00 29 TRP A N 2
ATOM 1334 C CA . TRP A 1 29 ? -2.596 8.400 -3.657 1.00 0.00 29 TRP A CA 2
ATOM 1335 C C . TRP A 1 29 ? -3.900 8.339 -4.440 1.00 0.00 29 TRP A C 2
ATOM 1336 O O . TRP A 1 29 ? -4.576 7.314 -4.434 1.00 0.00 29 TRP A O 2
ATOM 1357 N N . THR A 1 30 ? -4.247 9.434 -5.116 1.00 0.00 30 THR A N 2
ATOM 1358 C CA . THR A 1 30 ? -5.325 9.437 -6.109 1.00 0.00 30 THR A CA 2
ATOM 1359 C C . THR A 1 30 ? -4.784 8.866 -7.436 1.00 0.00 30 THR A C 2
ATOM 1360 O O . THR A 1 30 ? -3.571 8.607 -7.544 1.00 0.00 30 THR A O 2
ATOM 1371 N N . VAL A 1 31 ? -5.664 8.675 -8.439 1.00 0.00 31 VAL A N 2
ATOM 1372 C CA . VAL A 1 31 ? -5.287 8.027 -9.720 1.00 0.00 31 VAL A CA 2
ATOM 1373 C C . VAL A 1 31 ? -4.119 8.781 -10.414 1.00 0.00 31 VAL A C 2
ATOM 1374 O O . VAL A 1 31 ? -3.233 8.157 -10.999 1.00 0.00 31 VAL A O 2
ATOM 1387 N N . GLU A 1 32 ? -4.115 10.121 -10.276 1.00 0.00 32 GLU A N 2
ATOM 1388 C CA . GLU A 1 32 ? -3.076 11.006 -10.842 1.00 0.00 32 GLU A CA 2
ATOM 1389 C C . GLU A 1 32 ? -1.746 10.905 -10.051 1.00 0.00 32 GLU A C 2
ATOM 1390 O O . GLU A 1 32 ? -0.659 10.957 -10.648 1.00 0.00 32 GLU A O 2
ATOM 1402 N N . GLN A 1 33 ? -1.847 10.772 -8.708 1.00 0.00 33 GLN A N 2
ATOM 1403 C CA . GLN A 1 33 ? -0.675 10.663 -7.812 1.00 0.00 33 GLN A CA 2
ATOM 1404 C C . GLN A 1 33 ? 0.067 9.343 -8.050 1.00 0.00 33 GLN A C 2
ATOM 1405 O O . GLN A 1 33 ? 1.289 9.291 -7.937 1.00 0.00 33 GLN A O 2
ATOM 1419 N N . LEU A 1 34 ? -0.692 8.289 -8.392 1.00 0.00 34 LEU A N 2
ATOM 1420 C CA . LEU A 1 34 ? -0.133 6.997 -8.827 1.00 0.00 34 LEU A CA 2
ATOM 1421 C C . LEU A 1 34 ? 0.739 7.216 -10.076 1.00 0.00 34 LEU A C 2
ATOM 1422 O O . LEU A 1 34 ? 1.904 6.832 -10.101 1.00 0.00 34 LEU A O 2
ATOM 1438 N N . ARG A 1 35 ? 0.154 7.951 -11.051 1.00 0.00 35 ARG A N 2
ATOM 1439 C CA . ARG A 1 35 ? 0.771 8.241 -12.373 1.00 0.00 35 ARG A CA 2
ATOM 1440 C C . ARG A 1 35 ? 2.006 9.178 -12.280 1.00 0.00 35 ARG A C 2
ATOM 1441 O O . ARG A 1 35 ? 2.728 9.336 -13.271 1.00 0.00 35 ARG A O 2
ATOM 1462 N N . SER A 1 36 ? 2.206 9.819 -11.106 1.00 0.00 36 SER A N 2
ATOM 1463 C CA . SER A 1 36 ? 3.371 10.690 -10.835 1.00 0.00 36 SER A CA 2
ATOM 1464 C C . SER A 1 36 ? 4.681 9.900 -11.052 1.00 0.00 36 SER A C 2
ATOM 1465 O O . SER A 1 36 ? 4.917 8.901 -10.366 1.00 0.00 36 SER A O 2
ATOM 1473 N N . GLU A 1 37 ? 5.507 10.348 -12.028 1.00 0.00 37 GLU A N 2
ATOM 1474 C CA . GLU A 1 37 ? 6.713 9.616 -12.475 1.00 0.00 37 GLU A CA 2
ATOM 1475 C C . GLU A 1 37 ? 7.780 9.531 -11.370 1.00 0.00 37 GLU A C 2
ATOM 1476 O O . GLU A 1 37 ? 8.511 8.535 -11.274 1.00 0.00 37 GLU A O 2
ATOM 1488 N N . GLN A 1 38 ? 7.856 10.591 -10.548 1.00 0.00 38 GLN A N 2
ATOM 1489 C CA . GLN A 1 38 ? 8.810 10.681 -9.432 1.00 0.00 38 GLN A CA 2
ATOM 1490 C C . GLN A 1 38 ? 8.387 9.778 -8.267 1.00 0.00 38 GLN A C 2
ATOM 1491 O O . GLN A 1 38 ? 9.226 9.397 -7.446 1.00 0.00 38 GLN A O 2
ATOM 1505 N N . LEU A 1 39 ? 7.087 9.440 -8.200 1.00 0.00 39 LEU A N 2
ATOM 1506 C CA . LEU A 1 39 ? 6.580 8.436 -7.261 1.00 0.00 39 LEU A CA 2
ATOM 1507 C C . LEU A 1 39 ? 6.963 7.048 -7.822 1.00 0.00 39 LEU A C 2
ATOM 1508 O O . LEU A 1 39 ? 6.507 6.693 -8.920 1.00 0.00 39 LEU A O 2
ATOM 1524 N N . PRO A 1 40 ? 7.814 6.247 -7.097 1.00 0.00 40 PRO A N 2
ATOM 1525 C CA . PRO A 1 40 ? 8.272 4.923 -7.575 1.00 0.00 40 PRO A CA 2
ATOM 1526 C C . PRO A 1 40 ? 7.116 3.911 -7.651 1.00 0.00 40 PRO A C 2
ATOM 1527 O O . PRO A 1 40 ? 6.284 3.836 -6.741 1.00 0.00 40 PRO A O 2
ATOM 1538 N N . LYS A 1 41 ? 7.072 3.147 -8.752 1.00 0.00 41 LYS A N 2
ATOM 1539 C CA . LYS A 1 41 ? 6.067 2.094 -8.955 1.00 0.00 41 LYS A CA 2
ATOM 1540 C C . LYS A 1 41 ? 6.252 0.974 -7.902 1.00 0.00 41 LYS A C 2
ATOM 1541 O O . LYS A 1 41 ? 5.278 0.396 -7.435 1.00 0.00 41 LYS A O 2
ATOM 1560 N N . LYS A 1 42 ? 7.514 0.726 -7.507 1.00 0.00 42 LYS A N 2
ATOM 1561 C CA . LYS A 1 42 ? 7.880 -0.303 -6.511 1.00 0.00 42 LYS A CA 2
ATOM 1562 C C . LYS A 1 42 ? 7.441 0.109 -5.090 1.00 0.00 42 LYS A C 2
ATOM 1563 O O . LYS A 1 42 ? 7.198 -0.745 -4.237 1.00 0.00 42 LYS A O 2
ATOM 1582 N N . ASP A 1 43 ? 7.348 1.429 -4.847 1.00 0.00 43 ASP A N 2
ATOM 1583 C CA . ASP A 1 43 ? 6.790 1.979 -3.593 1.00 0.00 43 ASP A CA 2
ATOM 1584 C C . ASP A 1 43 ? 5.296 1.580 -3.466 1.00 0.00 43 ASP A C 2
ATOM 1585 O O . ASP A 1 43 ? 4.807 1.272 -2.367 1.00 0.00 43 ASP A O 2
ATOM 1594 N N . ILE A 1 44 ? 4.596 1.562 -4.621 1.00 0.00 44 ILE A N 2
ATOM 1595 C CA . ILE A 1 44 ? 3.178 1.165 -4.718 1.00 0.00 44 ILE A CA 2
ATOM 1596 C C . ILE A 1 44 ? 3.040 -0.369 -4.553 1.00 0.00 44 ILE A C 2
ATOM 1597 O O . ILE A 1 44 ? 2.201 -0.833 -3.788 1.00 0.00 44 ILE A O 2
ATOM 1613 N N . ILE A 1 45 ? 3.890 -1.132 -5.276 1.00 0.00 45 ILE A N 2
ATOM 1614 C CA . ILE A 1 45 ? 3.910 -2.624 -5.221 1.00 0.00 45 ILE A CA 2
ATOM 1615 C C . ILE A 1 45 ? 4.133 -3.120 -3.777 1.00 0.00 45 ILE A C 2
ATOM 1616 O O . ILE A 1 45 ? 3.507 -4.090 -3.347 1.00 0.00 45 ILE A O 2
ATOM 1632 N N . LYS A 1 46 ? 5.018 -2.423 -3.037 1.00 0.00 46 LYS A N 2
ATOM 1633 C CA . LYS A 1 46 ? 5.328 -2.745 -1.630 1.00 0.00 46 LYS A CA 2
ATOM 1634 C C . LYS A 1 46 ? 4.078 -2.579 -0.746 1.00 0.00 46 LYS A C 2
ATOM 1635 O O . LYS A 1 46 ? 3.782 -3.428 0.097 1.00 0.00 46 LYS A O 2
ATOM 1654 N N . PHE A 1 47 ? 3.357 -1.461 -0.972 1.00 0.00 47 PHE A N 2
ATOM 1655 C CA . PHE A 1 47 ? 2.095 -1.153 -0.267 1.00 0.00 47 PHE A CA 2
ATOM 1656 C C . PHE A 1 47 ? 1.055 -2.261 -0.518 1.00 0.00 47 PHE A C 2
ATOM 1657 O O . PHE A 1 47 ? 0.416 -2.769 0.418 1.00 0.00 47 PHE A O 2
ATOM 1674 N N . LEU A 1 48 ? 0.942 -2.638 -1.790 1.00 0.00 48 LEU A N 2
ATOM 1675 C CA . LEU A 1 48 ? -0.052 -3.600 -2.272 1.00 0.00 48 LEU A CA 2
ATOM 1676 C C . LEU A 1 48 ? 0.276 -5.041 -1.841 1.00 0.00 48 LEU A C 2
ATOM 1677 O O . LEU A 1 48 ? -0.637 -5.841 -1.670 1.00 0.00 48 LEU A O 2
ATOM 1693 N N . GLN A 1 49 ? 1.580 -5.377 -1.693 1.00 0.00 49 GLN A N 2
ATOM 1694 C CA . GLN A 1 49 ? 1.992 -6.739 -1.277 1.00 0.00 49 GLN A CA 2
ATOM 1695 C C . GLN A 1 49 ? 1.955 -6.894 0.249 1.00 0.00 49 GLN A C 2
ATOM 1696 O O . GLN A 1 49 ? 1.656 -7.979 0.754 1.00 0.00 49 GLN A O 2
ATOM 1710 N N . GLU A 1 50 ? 2.277 -5.810 0.970 1.00 0.00 50 GLU A N 2
ATOM 1711 C CA . GLU A 1 50 ? 2.291 -5.797 2.450 1.00 0.00 50 GLU A CA 2
ATOM 1712 C C . GLU A 1 50 ? 0.864 -5.938 3.005 1.00 0.00 50 GLU A C 2
ATOM 1713 O O . GLU A 1 50 ? 0.624 -6.640 3.992 1.00 0.00 50 GLU A O 2
ATOM 1725 N N . HIS A 1 51 ? -0.071 -5.260 2.331 1.00 0.00 51 HIS A N 2
ATOM 1726 C CA . HIS A 1 51 ? -1.476 -5.188 2.754 1.00 0.00 51 HIS A CA 2
ATOM 1727 C C . HIS A 1 51 ? -2.330 -6.228 2.025 1.00 0.00 51 HIS A C 2
ATOM 1728 O O . HIS A 1 51 ? -3.061 -6.973 2.671 1.00 0.00 51 HIS A O 2
ATOM 1743 N N . GLY A 1 52 ? -2.214 -6.283 0.686 1.00 0.00 52 GLY A N 2
ATOM 1744 C CA . GLY A 1 52 ? -2.947 -7.251 -0.140 1.00 0.00 52 GLY A CA 2
ATOM 1745 C C . GLY A 1 52 ? -2.624 -8.706 0.188 1.00 0.00 52 GLY A C 2
ATOM 1746 O O . GLY A 1 52 ? -1.466 -9.038 0.464 1.00 0.00 52 GLY A O 2
ATOM 1750 N N . SER A 1 53 ? -3.657 -9.570 0.156 1.00 0.00 53 SER A N 2
ATOM 1751 C CA . SER A 1 53 ? -3.517 -10.998 0.516 1.00 0.00 53 SER A CA 2
ATOM 1752 C C . SER A 1 53 ? -3.121 -11.852 -0.714 1.00 0.00 53 SER A C 2
ATOM 1753 O O . SER A 1 53 ? -3.102 -11.348 -1.839 1.00 0.00 53 SER A O 2
ATOM 1761 N N . ASP A 1 54 ? -2.847 -13.150 -0.460 1.00 0.00 54 ASP A N 2
ATOM 1762 C CA . ASP A 1 54 ? -2.251 -14.119 -1.420 1.00 0.00 54 ASP A CA 2
ATOM 1763 C C . ASP A 1 54 ? -2.930 -14.121 -2.807 1.00 0.00 54 ASP A C 2
ATOM 1764 O O . ASP A 1 54 ? -2.247 -14.118 -3.837 1.00 0.00 54 ASP A O 2
ATOM 1773 N N . SER A 1 55 ? -4.273 -14.124 -2.809 1.00 0.00 55 SER A N 2
ATOM 1774 C CA . SER A 1 55 ? -5.085 -14.161 -4.044 1.00 0.00 55 SER A CA 2
ATOM 1775 C C . SER A 1 55 ? -4.906 -12.861 -4.859 1.00 0.00 55 SER A C 2
ATOM 1776 O O . SER A 1 55 ? -4.714 -12.916 -6.073 1.00 0.00 55 SER A O 2
ATOM 1784 N N . PHE A 1 56 ? -4.911 -11.707 -4.162 1.00 0.00 56 PHE A N 2
ATOM 1785 C CA . PHE A 1 56 ? -4.677 -10.383 -4.780 1.00 0.00 56 PHE A CA 2
ATOM 1786 C C . PHE A 1 56 ? -3.266 -10.322 -5.396 1.00 0.00 56 PHE A C 2
ATOM 1787 O O . PHE A 1 56 ? -3.071 -9.786 -6.499 1.00 0.00 56 PHE A O 2
ATOM 1804 N N . LEU A 1 57 ? -2.302 -10.904 -4.668 1.00 0.00 57 LEU A N 2
ATOM 1805 C CA . LEU A 1 57 ? -0.884 -10.867 -5.039 1.00 0.00 57 LEU A CA 2
ATOM 1806 C C . LEU A 1 57 ? -0.583 -11.774 -6.227 1.00 0.00 57 LEU A C 2
ATOM 1807 O O . LEU A 1 57 ? 0.271 -11.449 -7.032 1.00 0.00 57 LEU A O 2
ATOM 1823 N N . ALA A 1 58 ? -1.264 -12.924 -6.313 1.00 0.00 58 ALA A N 2
ATOM 1824 C CA . ALA A 1 58 ? -1.074 -13.879 -7.418 1.00 0.00 58 ALA A CA 2
ATOM 1825 C C . ALA A 1 58 ? -1.710 -13.349 -8.712 1.00 0.00 58 ALA A C 2
ATOM 1826 O O . ALA A 1 58 ? -1.048 -13.310 -9.756 1.00 0.00 58 ALA A O 2
ATOM 1833 N N . GLU A 1 59 ? -2.982 -12.904 -8.612 1.00 0.00 59 GLU A N 2
ATOM 1834 C CA . GLU A 1 59 ? -3.745 -12.331 -9.745 1.00 0.00 59 GLU A CA 2
ATOM 1835 C C . GLU A 1 59 ? -3.006 -11.146 -10.409 1.00 0.00 59 GLU A C 2
ATOM 1836 O O . GLU A 1 59 ? -3.051 -10.986 -11.631 1.00 0.00 59 GLU A O 2
ATOM 1848 N N . HIS A 1 60 ? -2.323 -10.328 -9.590 1.00 0.00 60 HIS A N 2
ATOM 1849 C CA . HIS A 1 60 ? -1.618 -9.119 -10.064 1.00 0.00 60 HIS A CA 2
ATOM 1850 C C . HIS A 1 60 ? -0.077 -9.288 -10.040 1.00 0.00 60 HIS A C 2
ATOM 1851 O O . HIS A 1 60 ? 0.647 -8.349 -10.371 1.00 0.00 60 HIS A O 2
ATOM 1866 N N . LYS A 1 61 ? 0.398 -10.487 -9.634 1.00 0.00 61 LYS A N 2
ATOM 1867 C CA . LYS A 1 61 ? 1.848 -10.854 -9.599 1.00 0.00 61 LYS A CA 2
ATOM 1868 C C . LYS A 1 61 ? 2.702 -9.854 -8.773 1.00 0.00 61 LYS A C 2
ATOM 1869 O O . LYS A 1 61 ? 3.872 -9.624 -9.081 1.00 0.00 61 LYS A O 2
ATOM 1888 N N . LEU A 1 62 ? 2.111 -9.322 -7.686 1.00 0.00 62 LEU A N 2
ATOM 1889 C CA . LEU A 1 62 ? 2.748 -8.294 -6.830 1.00 0.00 62 LEU A CA 2
ATOM 1890 C C . LEU A 1 62 ? 3.559 -8.922 -5.686 1.00 0.00 62 LEU A C 2
ATOM 1891 O O . LEU A 1 62 ? 4.251 -8.208 -4.964 1.00 0.00 62 LEU A O 2
ATOM 1907 N N . LEU A 1 63 ? 3.467 -10.253 -5.540 1.00 0.00 63 LEU A N 2
ATOM 1908 C CA . LEU A 1 63 ? 4.195 -11.019 -4.503 1.00 0.00 63 LEU A CA 2
ATOM 1909 C C . LEU A 1 63 ? 5.699 -11.138 -4.830 1.00 0.00 63 LEU A C 2
ATOM 1910 O O . LEU A 1 63 ? 6.122 -10.950 -5.980 1.00 0.00 63 LEU A O 2
ATOM 1926 N N . GLY A 1 64 ? 6.485 -11.485 -3.800 1.00 0.00 64 GLY A N 2
ATOM 1927 C CA . GLY A 1 64 ? 7.913 -11.756 -3.947 1.00 0.00 64 GLY A CA 2
ATOM 1928 C C . GLY A 1 64 ? 8.775 -10.495 -3.980 1.00 0.00 64 GLY A C 2
ATOM 1929 O O . GLY A 1 64 ? 8.442 -9.494 -3.332 1.00 0.00 64 GLY A O 2
ATOM 1933 N N . ASN A 1 65 ? 9.901 -10.557 -4.733 1.00 0.00 65 ASN A N 2
ATOM 1934 C CA . ASN A 1 65 ? 10.862 -9.440 -4.848 1.00 0.00 65 ASN A CA 2
ATOM 1935 C C . ASN A 1 65 ? 10.211 -8.282 -5.608 1.00 0.00 65 ASN A C 2
ATOM 1936 O O . ASN A 1 65 ? 9.914 -8.410 -6.796 1.00 0.00 65 ASN A O 2
ATOM 1947 N N . ILE A 1 66 ? 10.012 -7.170 -4.884 1.00 0.00 66 ILE A N 2
ATOM 1948 C CA . ILE A 1 66 ? 9.347 -5.947 -5.376 1.00 0.00 66 ILE A CA 2
ATOM 1949 C C . ILE A 1 66 ? 10.028 -5.426 -6.655 1.00 0.00 66 ILE A C 2
ATOM 1950 O O . ILE A 1 66 ? 9.352 -5.070 -7.621 1.00 0.00 66 ILE A O 2
ATOM 1966 N N . LYS A 1 67 ? 11.376 -5.392 -6.629 1.00 0.00 67 LYS A N 2
ATOM 1967 C CA . LYS A 1 67 ? 12.214 -4.936 -7.760 1.00 0.00 67 LYS A CA 2
ATOM 1968 C C . LYS A 1 67 ? 12.000 -5.807 -9.029 1.00 0.00 67 LYS A C 2
ATOM 1969 O O . LYS A 1 67 ? 11.990 -5.292 -10.155 1.00 0.00 67 LYS A O 2
ATOM 1988 N N . ASN A 1 68 ? 11.817 -7.127 -8.829 1.00 0.00 68 ASN A N 2
ATOM 1989 C CA . ASN A 1 68 ? 11.589 -8.093 -9.927 1.00 0.00 68 ASN A CA 2
ATOM 1990 C C . ASN A 1 68 ? 10.170 -7.922 -10.510 1.00 0.00 68 ASN A C 2
ATOM 1991 O O . ASN A 1 68 ? 9.952 -8.065 -11.717 1.00 0.00 68 ASN A O 2
ATOM 2002 N N . VAL A 1 69 ? 9.208 -7.622 -9.618 1.00 0.00 69 VAL A N 2
ATOM 2003 C CA . VAL A 1 69 ? 7.836 -7.279 -10.021 1.00 0.00 69 VAL A CA 2
ATOM 2004 C C . VAL A 1 69 ? 7.841 -5.942 -10.790 1.00 0.00 69 VAL A C 2
ATOM 2005 O O . VAL A 1 69 ? 7.141 -5.789 -11.770 1.00 0.00 69 VAL A O 2
ATOM 2018 N N . ALA A 1 70 ? 8.714 -5.016 -10.359 1.00 0.00 70 ALA A N 2
ATOM 2019 C CA . ALA A 1 70 ? 8.783 -3.637 -10.887 1.00 0.00 70 ALA A CA 2
ATOM 2020 C C . ALA A 1 70 ? 9.266 -3.566 -12.354 1.00 0.00 70 ALA A C 2
ATOM 2021 O O . ALA A 1 70 ? 9.091 -2.535 -13.013 1.00 0.00 70 ALA A O 2
ATOM 2028 N N . LYS A 1 71 ? 9.857 -4.646 -12.883 1.00 0.00 71 LYS A N 2
ATOM 2029 C CA . LYS A 1 71 ? 10.304 -4.682 -14.294 1.00 0.00 71 LYS A CA 2
ATOM 2030 C C . LYS A 1 71 ? 9.237 -5.313 -15.221 1.00 0.00 71 LYS A C 2
ATOM 2031 O O . LYS A 1 71 ? 9.254 -5.071 -16.435 1.00 0.00 71 LYS A O 2
ATOM 2050 N N . THR A 1 72 ? 8.294 -6.092 -14.647 1.00 0.00 72 THR A N 2
ATOM 2051 C CA . THR A 1 72 ? 7.258 -6.817 -15.423 1.00 0.00 72 THR A CA 2
ATOM 2052 C C . THR A 1 72 ? 5.840 -6.255 -15.151 1.00 0.00 72 THR A C 2
ATOM 2053 O O . THR A 1 72 ? 4.897 -6.525 -15.902 1.00 0.00 72 THR A O 2
ATOM 2064 N N . ALA A 1 73 ? 5.710 -5.466 -14.080 1.00 0.00 73 ALA A N 2
ATOM 2065 C CA . ALA A 1 73 ? 4.452 -4.824 -13.677 1.00 0.00 73 ALA A CA 2
ATOM 2066 C C . ALA A 1 73 ? 4.586 -3.323 -13.897 1.00 0.00 73 ALA A C 2
ATOM 2067 O O . ALA A 1 73 ? 5.260 -2.630 -13.121 1.00 0.00 73 ALA A O 2
ATOM 2074 N N . ASN A 1 74 ? 4.000 -2.831 -14.996 1.00 0.00 74 ASN A N 2
ATOM 2075 C CA . ASN A 1 74 ? 3.991 -1.399 -15.304 1.00 0.00 74 ASN A CA 2
ATOM 2076 C C . ASN A 1 74 ? 3.041 -0.657 -14.355 1.00 0.00 74 ASN A C 2
ATOM 2077 O O . ASN A 1 74 ? 2.156 -1.261 -13.740 1.00 0.00 74 ASN A O 2
ATOM 2088 N N . LYS A 1 75 ? 3.231 0.658 -14.255 1.00 0.00 75 LYS A N 2
ATOM 2089 C CA . LYS A 1 75 ? 2.510 1.511 -13.305 1.00 0.00 75 LYS A CA 2
ATOM 2090 C C . LYS A 1 75 ? 0.995 1.538 -13.598 1.00 0.00 75 LYS A C 2
ATOM 2091 O O . LYS A 1 75 ? 0.189 1.592 -12.672 1.00 0.00 75 LYS A O 2
ATOM 2110 N N . ASP A 1 76 ? 0.631 1.444 -14.890 1.00 0.00 76 ASP A N 2
ATOM 2111 C CA . ASP A 1 76 ? -0.782 1.432 -15.348 1.00 0.00 76 ASP A CA 2
ATOM 2112 C C . ASP A 1 76 ? -1.531 0.197 -14.792 1.00 0.00 76 ASP A C 2
ATOM 2113 O O . ASP A 1 76 ? -2.729 0.260 -14.476 1.00 0.00 76 ASP A O 2
ATOM 2122 N N . HIS A 1 77 ? -0.781 -0.915 -14.648 1.00 0.00 77 HIS A N 2
ATOM 2123 C CA . HIS A 1 77 ? -1.253 -2.171 -14.030 1.00 0.00 77 HIS A CA 2
ATOM 2124 C C . HIS A 1 77 ? -1.434 -1.989 -12.509 1.00 0.00 77 HIS A C 2
ATOM 2125 O O . HIS A 1 77 ? -2.349 -2.569 -11.914 1.00 0.00 77 HIS A O 2
ATOM 2140 N N . LEU A 1 78 ? -0.534 -1.208 -11.889 1.00 0.00 78 LEU A N 2
ATOM 2141 C CA . LEU A 1 78 ? -0.536 -0.974 -10.425 1.00 0.00 78 LEU A CA 2
ATOM 2142 C C . LEU A 1 78 ? -1.711 -0.096 -9.998 1.00 0.00 78 LEU A C 2
ATOM 2143 O O . LEU A 1 78 ? -2.199 -0.230 -8.881 1.00 0.00 78 LEU A O 2
ATOM 2159 N N . VAL A 1 79 ? -2.128 0.817 -10.897 1.00 0.00 79 VAL A N 2
ATOM 2160 C CA . VAL A 1 79 ? -3.325 1.650 -10.710 1.00 0.00 79 VAL A CA 2
ATOM 2161 C C . VAL A 1 79 ? -4.577 0.746 -10.672 1.00 0.00 79 VAL A C 2
ATOM 2162 O O . VAL A 1 79 ? -5.449 0.895 -9.804 1.00 0.00 79 VAL A O 2
ATOM 2175 N N . THR A 1 80 ? -4.616 -0.217 -11.611 1.00 0.00 80 THR A N 2
ATOM 2176 C CA . THR A 1 80 ? -5.680 -1.233 -11.701 1.00 0.00 80 THR A CA 2
ATOM 2177 C C . THR A 1 80 ? -5.719 -2.106 -10.430 1.00 0.00 80 THR A C 2
ATOM 2178 O O . THR A 1 80 ? -6.788 -2.361 -9.883 1.00 0.00 80 THR A O 2
ATOM 2189 N N . ALA A 1 81 ? -4.537 -2.508 -9.940 1.00 0.00 81 ALA A N 2
ATOM 2190 C CA . ALA A 1 81 ? -4.407 -3.314 -8.714 1.00 0.00 81 ALA A CA 2
ATOM 2191 C C . ALA A 1 81 ? -4.829 -2.505 -7.473 1.00 0.00 81 ALA A C 2
ATOM 2192 O O . ALA A 1 81 ? -5.527 -3.016 -6.592 1.00 0.00 81 ALA A O 2
ATOM 2199 N N . TYR A 1 82 ? -4.439 -1.219 -7.464 1.00 0.00 82 TYR A N 2
ATOM 2200 C CA . TYR A 1 82 ? -4.652 -0.301 -6.333 1.00 0.00 82 TYR A CA 2
ATOM 2201 C C . TYR A 1 82 ? -6.149 -0.101 -6.082 1.00 0.00 82 TYR A C 2
ATOM 2202 O O . TYR A 1 82 ? -6.649 -0.433 -5.016 1.00 0.00 82 TYR A O 2
ATOM 2220 N N . ASN A 1 83 ? -6.862 0.356 -7.125 1.00 0.00 83 ASN A N 2
ATOM 2221 C CA . ASN A 1 83 ? -8.304 0.687 -7.042 1.00 0.00 83 ASN A CA 2
ATOM 2222 C C . ASN A 1 83 ? -9.145 -0.560 -6.702 1.00 0.00 83 ASN A C 2
ATOM 2223 O O . ASN A 1 83 ? -10.065 -0.489 -5.878 1.00 0.00 83 ASN A O 2
ATOM 2234 N N . HIS A 1 84 ? -8.780 -1.703 -7.321 1.00 0.00 84 HIS A N 2
ATOM 2235 C CA . HIS A 1 84 ? -9.472 -2.999 -7.132 1.00 0.00 84 HIS A CA 2
ATOM 2236 C C . HIS A 1 84 ? -9.228 -3.584 -5.723 1.00 0.00 84 HIS A C 2
ATOM 2237 O O . HIS A 1 84 ? -10.060 -4.355 -5.234 1.00 0.00 84 HIS A O 2
ATOM 2252 N N . LEU A 1 85 ? -8.096 -3.212 -5.079 1.00 0.00 85 LEU A N 2
ATOM 2253 C CA . LEU A 1 85 ? -7.748 -3.677 -3.711 1.00 0.00 85 LEU A CA 2
ATOM 2254 C C . LEU A 1 85 ? -8.865 -3.323 -2.714 1.00 0.00 85 LEU A C 2
ATOM 2255 O O . LEU A 1 85 ? -9.415 -4.186 -2.011 1.00 0.00 85 LEU A O 2
ATOM 2271 N N . PHE A 1 86 ? -9.187 -2.028 -2.714 1.00 0.00 86 PHE A N 2
ATOM 2272 C CA . PHE A 1 86 ? -10.201 -1.421 -1.836 1.00 0.00 86 PHE A CA 2
ATOM 2273 C C . PHE A 1 86 ? -11.627 -1.807 -2.318 1.00 0.00 86 PHE A C 2
ATOM 2274 O O . PHE A 1 86 ? -12.547 -1.980 -1.506 1.00 0.00 86 PHE A O 2
ATOM 2291 N N . GLU A 1 87 ? -11.764 -1.975 -3.654 1.00 0.00 87 GLU A N 2
ATOM 2292 C CA . GLU A 1 87 ? -13.053 -2.226 -4.347 1.00 0.00 87 GLU A CA 2
ATOM 2293 C C . GLU A 1 87 ? -13.633 -3.624 -4.020 1.00 0.00 87 GLU A C 2
ATOM 2294 O O . GLU A 1 87 ? -14.849 -3.840 -4.122 1.00 0.00 87 GLU A O 2
ATOM 2306 N N . THR A 1 88 ? -12.770 -4.569 -3.610 1.00 0.00 88 THR A N 2
ATOM 2307 C CA . THR A 1 88 ? -13.183 -5.953 -3.255 1.00 0.00 88 THR A CA 2
ATOM 2308 C C . THR A 1 88 ? -12.653 -6.373 -1.868 1.00 0.00 88 THR A C 2
ATOM 2309 O O . THR A 1 88 ? -12.835 -7.530 -1.463 1.00 0.00 88 THR A O 2
ATOM 2320 N N . LYS A 1 89 ? -12.011 -5.418 -1.156 1.00 0.00 89 LYS A N 2
ATOM 2321 C CA . LYS A 1 89 ? -11.514 -5.606 0.233 1.00 0.00 89 LYS A CA 2
ATOM 2322 C C . LYS A 1 89 ? -10.461 -6.753 0.323 1.00 0.00 89 LYS A C 2
ATOM 2323 O O . LYS A 1 89 ? -10.293 -7.372 1.378 1.00 0.00 89 LYS A O 2
ATOM 2342 N N . ARG A 1 90 ? -9.716 -6.957 -0.786 1.00 0.00 90 ARG A N 2
ATOM 2343 C CA . ARG A 1 90 ? -8.791 -8.116 -0.982 1.00 0.00 90 ARG A CA 2
ATOM 2344 C C . ARG A 1 90 ? -7.571 -8.121 -0.045 1.00 0.00 90 ARG A C 2
ATOM 2345 O O . ARG A 1 90 ? -6.816 -9.105 -0.008 1.00 0.00 90 ARG A O 2
ATOM 2366 N N . PHE A 1 91 ? -7.352 -7.015 0.650 1.00 0.00 91 PHE A N 2
ATOM 2367 C CA . PHE A 1 91 ? -6.271 -6.892 1.632 1.00 0.00 91 PHE A CA 2
ATOM 2368 C C . PHE A 1 91 ? -6.494 -7.783 2.868 1.00 0.00 91 PHE A C 2
ATOM 2369 O O . PHE A 1 91 ? -7.612 -7.898 3.379 1.00 0.00 91 PHE A O 2
ATOM 2386 N N . LYS A 1 92 ? -5.392 -8.407 3.310 1.00 0.00 92 LYS A N 2
ATOM 2387 C CA . LYS A 1 92 ? -5.343 -9.327 4.450 1.00 0.00 92 LYS A CA 2
ATOM 2388 C C . LYS A 1 92 ? -5.645 -8.551 5.760 1.00 0.00 92 LYS A C 2
ATOM 2389 O O . LYS A 1 92 ? -4.836 -7.680 6.135 1.00 0.00 92 LYS A O 2
ATOM 2409 N N . MET A 1 20 ? -2.395 -8.402 15.159 1.00 0.00 20 MET A N 3
ATOM 2410 C CA . MET A 1 20 ? -2.790 -7.218 14.358 1.00 0.00 20 MET A CA 3
ATOM 2411 C C . MET A 1 20 ? -4.322 -7.112 14.261 1.00 0.00 20 MET A C 3
ATOM 2412 O O . MET A 1 20 ? -5.037 -8.090 14.505 1.00 0.00 20 MET A O 3
ATOM 2426 N N . ALA A 1 21 ? -4.793 -5.912 13.900 1.00 0.00 21 ALA A N 3
ATOM 2427 C CA . ALA A 1 21 ? -6.222 -5.596 13.732 1.00 0.00 21 ALA A CA 3
ATOM 2428 C C . ALA A 1 21 ? -6.348 -4.252 13.001 1.00 0.00 21 ALA A C 3
ATOM 2429 O O . ALA A 1 21 ? -5.549 -3.345 13.259 1.00 0.00 21 ALA A O 3
ATOM 2436 N N . ALA A 1 22 ? -7.352 -4.144 12.100 1.00 0.00 22 ALA A N 3
ATOM 2437 C CA . ALA A 1 22 ? -7.570 -2.954 11.243 1.00 0.00 22 ALA A CA 3
ATOM 2438 C C . ALA A 1 22 ? -6.327 -2.675 10.365 1.00 0.00 22 ALA A C 3
ATOM 2439 O O . ALA A 1 22 ? -5.990 -1.523 10.075 1.00 0.00 22 ALA A O 3
ATOM 2446 N N . ALA A 1 23 ? -5.693 -3.767 9.899 1.00 0.00 23 ALA A N 3
ATOM 2447 C CA . ALA A 1 23 ? -4.442 -3.727 9.110 1.00 0.00 23 ALA A CA 3
ATOM 2448 C C . ALA A 1 23 ? -4.744 -3.557 7.602 1.00 0.00 23 ALA A C 3
ATOM 2449 O O . ALA A 1 23 ? -4.080 -4.151 6.741 1.00 0.00 23 ALA A O 3
ATOM 2456 N N . VAL A 1 24 ? -5.728 -2.696 7.305 1.00 0.00 24 VAL A N 3
ATOM 2457 C CA . VAL A 1 24 ? -6.164 -2.378 5.940 1.00 0.00 24 VAL A CA 3
ATOM 2458 C C . VAL A 1 24 ? -5.311 -1.213 5.385 1.00 0.00 24 VAL A C 3
ATOM 2459 O O . VAL A 1 24 ? -4.770 -0.419 6.168 1.00 0.00 24 VAL A O 3
ATOM 2472 N N . PRO A 1 25 ? -5.145 -1.105 4.037 1.00 0.00 25 PRO A N 3
ATOM 2473 C CA . PRO A 1 25 ? -4.439 0.025 3.420 1.00 0.00 25 PRO A CA 3
ATOM 2474 C C . PRO A 1 25 ? -5.343 1.267 3.311 1.00 0.00 25 PRO A C 3
ATOM 2475 O O . PRO A 1 25 ? -6.347 1.260 2.598 1.00 0.00 25 PRO A O 3
ATOM 2486 N N . GLN A 1 26 ? -5.008 2.304 4.071 1.00 0.00 26 GLN A N 3
ATOM 2487 C CA . GLN A 1 26 ? -5.554 3.644 3.847 1.00 0.00 26 GLN A CA 3
ATOM 2488 C C . GLN A 1 26 ? -4.657 4.293 2.790 1.00 0.00 26 GLN A C 3
ATOM 2489 O O . GLN A 1 26 ? -3.434 4.377 2.989 1.00 0.00 26 GLN A O 3
ATOM 2503 N N . ARG A 1 27 ? -5.252 4.664 1.633 1.00 0.00 27 ARG A N 3
ATOM 2504 C CA . ARG A 1 27 ? -4.480 5.075 0.448 1.00 0.00 27 ARG A CA 3
ATOM 2505 C C . ARG A 1 27 ? -3.559 6.272 0.758 1.00 0.00 27 ARG A C 3
ATOM 2506 O O . ARG A 1 27 ? -3.989 7.317 1.266 1.00 0.00 27 ARG A O 3
ATOM 2527 N N . ALA A 1 28 ? -2.287 6.072 0.456 1.00 0.00 28 ALA A N 3
ATOM 2528 C CA . ALA A 1 28 ? -1.224 7.055 0.687 1.00 0.00 28 ALA A CA 3
ATOM 2529 C C . ALA A 1 28 ? -1.160 8.049 -0.483 1.00 0.00 28 ALA A C 3
ATOM 2530 O O . ALA A 1 28 ? -0.629 9.153 -0.341 1.00 0.00 28 ALA A O 3
ATOM 2537 N N . TRP A 1 29 ? -1.706 7.627 -1.645 1.00 0.00 29 TRP A N 3
ATOM 2538 C CA . TRP A 1 29 ? -1.680 8.393 -2.906 1.00 0.00 29 TRP A CA 3
ATOM 2539 C C . TRP A 1 29 ? -3.029 8.233 -3.637 1.00 0.00 29 TRP A C 3
ATOM 2540 O O . TRP A 1 29 ? -3.673 7.181 -3.521 1.00 0.00 29 TRP A O 3
ATOM 2561 N N . THR A 1 30 ? -3.454 9.283 -4.365 1.00 0.00 30 THR A N 3
ATOM 2562 C CA . THR A 1 30 ? -4.594 9.199 -5.299 1.00 0.00 30 THR A CA 3
ATOM 2563 C C . THR A 1 30 ? -4.117 8.626 -6.648 1.00 0.00 30 THR A C 3
ATOM 2564 O O . THR A 1 30 ? -2.913 8.439 -6.845 1.00 0.00 30 THR A O 3
ATOM 2575 N N . VAL A 1 31 ? -5.072 8.377 -7.570 1.00 0.00 31 VAL A N 3
ATOM 2576 C CA . VAL A 1 31 ? -4.794 7.832 -8.917 1.00 0.00 31 VAL A CA 3
ATOM 2577 C C . VAL A 1 31 ? -3.710 8.657 -9.658 1.00 0.00 31 VAL A C 3
ATOM 2578 O O . VAL A 1 31 ? -2.769 8.082 -10.210 1.00 0.00 31 VAL A O 3
ATOM 2591 N N . GLU A 1 32 ? -3.830 10.002 -9.614 1.00 0.00 32 GLU A N 3
ATOM 2592 C CA . GLU A 1 32 ? -2.865 10.924 -10.254 1.00 0.00 32 GLU A CA 3
ATOM 2593 C C . GLU A 1 32 ? -1.478 10.850 -9.574 1.00 0.00 32 GLU A C 3
ATOM 2594 O O . GLU A 1 32 ? -0.450 10.801 -10.262 1.00 0.00 32 GLU A O 3
ATOM 2606 N N . GLN A 1 33 ? -1.460 10.806 -8.224 1.00 0.00 33 GLN A N 3
ATOM 2607 C CA . GLN A 1 33 ? -0.211 10.731 -7.430 1.00 0.00 33 GLN A CA 3
ATOM 2608 C C . GLN A 1 33 ? 0.533 9.405 -7.696 1.00 0.00 33 GLN A C 3
ATOM 2609 O O . GLN A 1 33 ? 1.766 9.353 -7.600 1.00 0.00 33 GLN A O 3
ATOM 2623 N N . LEU A 1 34 ? -0.231 8.350 -8.034 1.00 0.00 34 LEU A N 3
ATOM 2624 C CA . LEU A 1 34 ? 0.326 7.060 -8.464 1.00 0.00 34 LEU A CA 3
ATOM 2625 C C . LEU A 1 34 ? 0.976 7.210 -9.847 1.00 0.00 34 LEU A C 3
ATOM 2626 O O . LEU A 1 34 ? 2.166 6.952 -10.005 1.00 0.00 34 LEU A O 3
ATOM 2642 N N . ARG A 1 35 ? 0.178 7.744 -10.815 1.00 0.00 35 ARG A N 3
ATOM 2643 C CA . ARG A 1 35 ? 0.566 7.849 -12.245 1.00 0.00 35 ARG A CA 3
ATOM 2644 C C . ARG A 1 35 ? 1.756 8.801 -12.454 1.00 0.00 35 ARG A C 3
ATOM 2645 O O . ARG A 1 35 ? 2.361 8.812 -13.534 1.00 0.00 35 ARG A O 3
ATOM 2666 N N . SER A 1 36 ? 2.056 9.615 -11.427 1.00 0.00 36 SER A N 3
ATOM 2667 C CA . SER A 1 36 ? 3.277 10.418 -11.370 1.00 0.00 36 SER A CA 3
ATOM 2668 C C . SER A 1 36 ? 4.502 9.486 -11.426 1.00 0.00 36 SER A C 3
ATOM 2669 O O . SER A 1 36 ? 4.679 8.625 -10.561 1.00 0.00 36 SER A O 3
ATOM 2677 N N . GLU A 1 37 ? 5.308 9.649 -12.485 1.00 0.00 37 GLU A N 3
ATOM 2678 C CA . GLU A 1 37 ? 6.544 8.875 -12.717 1.00 0.00 37 GLU A CA 3
ATOM 2679 C C . GLU A 1 37 ? 7.616 9.170 -11.649 1.00 0.00 37 GLU A C 3
ATOM 2680 O O . GLU A 1 37 ? 8.580 8.412 -11.504 1.00 0.00 37 GLU A O 3
ATOM 2692 N N . GLN A 1 38 ? 7.425 10.278 -10.914 1.00 0.00 38 GLN A N 3
ATOM 2693 C CA . GLN A 1 38 ? 8.262 10.656 -9.766 1.00 0.00 38 GLN A CA 3
ATOM 2694 C C . GLN A 1 38 ? 8.047 9.678 -8.590 1.00 0.00 38 GLN A C 3
ATOM 2695 O O . GLN A 1 38 ? 8.924 9.511 -7.740 1.00 0.00 38 GLN A O 3
ATOM 2709 N N . LEU A 1 39 ? 6.856 9.047 -8.555 1.00 0.00 39 LEU A N 3
ATOM 2710 C CA . LEU A 1 39 ? 6.555 7.949 -7.623 1.00 0.00 39 LEU A CA 3
ATOM 2711 C C . LEU A 1 39 ? 6.973 6.620 -8.290 1.00 0.00 39 LEU A C 3
ATOM 2712 O O . LEU A 1 39 ? 6.445 6.287 -9.363 1.00 0.00 39 LEU A O 3
ATOM 2728 N N . PRO A 1 40 ? 7.954 5.861 -7.699 1.00 0.00 40 PRO A N 3
ATOM 2729 C CA . PRO A 1 40 ? 8.383 4.551 -8.233 1.00 0.00 40 PRO A CA 3
ATOM 2730 C C . PRO A 1 40 ? 7.247 3.514 -8.236 1.00 0.00 40 PRO A C 3
ATOM 2731 O O . PRO A 1 40 ? 6.418 3.479 -7.313 1.00 0.00 40 PRO A O 3
ATOM 2742 N N . LYS A 1 41 ? 7.234 2.673 -9.282 1.00 0.00 41 LYS A N 3
ATOM 2743 C CA . LYS A 1 41 ? 6.294 1.548 -9.406 1.00 0.00 41 LYS A CA 3
ATOM 2744 C C . LYS A 1 41 ? 6.473 0.559 -8.241 1.00 0.00 41 LYS A C 3
ATOM 2745 O O . LYS A 1 41 ? 5.490 0.038 -7.716 1.00 0.00 41 LYS A O 3
ATOM 2764 N N . LYS A 1 42 ? 7.735 0.369 -7.812 1.00 0.00 42 LYS A N 3
ATOM 2765 C CA . LYS A 1 42 ? 8.084 -0.523 -6.693 1.00 0.00 42 LYS A CA 3
ATOM 2766 C C . LYS A 1 42 ? 7.506 0.000 -5.364 1.00 0.00 42 LYS A C 3
ATOM 2767 O O . LYS A 1 42 ? 7.103 -0.786 -4.522 1.00 0.00 42 LYS A O 3
ATOM 2786 N N . ASP A 1 43 ? 7.438 1.332 -5.204 1.00 0.00 43 ASP A N 3
ATOM 2787 C CA . ASP A 1 43 ? 6.928 1.950 -3.964 1.00 0.00 43 ASP A CA 3
ATOM 2788 C C . ASP A 1 43 ? 5.408 1.708 -3.818 1.00 0.00 43 ASP A C 3
ATOM 2789 O O . ASP A 1 43 ? 4.886 1.555 -2.708 1.00 0.00 43 ASP A O 3
ATOM 2798 N N . ILE A 1 44 ? 4.717 1.633 -4.969 1.00 0.00 44 ILE A N 3
ATOM 2799 C CA . ILE A 1 44 ? 3.277 1.325 -5.027 1.00 0.00 44 ILE A CA 3
ATOM 2800 C C . ILE A 1 44 ? 3.036 -0.166 -4.729 1.00 0.00 44 ILE A C 3
ATOM 2801 O O . ILE A 1 44 ? 2.170 -0.503 -3.933 1.00 0.00 44 ILE A O 3
ATOM 2817 N N . ILE A 1 45 ? 3.822 -1.043 -5.379 1.00 0.00 45 ILE A N 3
ATOM 2818 C CA . ILE A 1 45 ? 3.764 -2.509 -5.165 1.00 0.00 45 ILE A CA 3
ATOM 2819 C C . ILE A 1 45 ? 4.075 -2.853 -3.693 1.00 0.00 45 ILE A C 3
ATOM 2820 O O . ILE A 1 45 ? 3.483 -3.761 -3.135 1.00 0.00 45 ILE A O 3
ATOM 2836 N N . LYS A 1 46 ? 4.984 -2.078 -3.086 1.00 0.00 46 LYS A N 3
ATOM 2837 C CA . LYS A 1 46 ? 5.368 -2.202 -1.666 1.00 0.00 46 LYS A CA 3
ATOM 2838 C C . LYS A 1 46 ? 4.143 -1.978 -0.746 1.00 0.00 46 LYS A C 3
ATOM 2839 O O . LYS A 1 46 ? 3.921 -2.712 0.222 1.00 0.00 46 LYS A O 3
ATOM 2858 N N . PHE A 1 47 ? 3.358 -0.959 -1.119 1.00 0.00 47 PHE A N 3
ATOM 2859 C CA . PHE A 1 47 ? 2.093 -0.589 -0.459 1.00 0.00 47 PHE A CA 3
ATOM 2860 C C . PHE A 1 47 ? 1.016 -1.681 -0.660 1.00 0.00 47 PHE A C 3
ATOM 2861 O O . PHE A 1 47 ? 0.356 -2.117 0.300 1.00 0.00 47 PHE A O 3
ATOM 2878 N N . LEU A 1 48 ? 0.882 -2.127 -1.915 1.00 0.00 48 LEU A N 3
ATOM 2879 C CA . LEU A 1 48 ? -0.166 -3.067 -2.349 1.00 0.00 48 LEU A CA 3
ATOM 2880 C C . LEU A 1 48 ? 0.054 -4.490 -1.795 1.00 0.00 48 LEU A C 3
ATOM 2881 O O . LEU A 1 48 ? -0.913 -5.164 -1.432 1.00 0.00 48 LEU A O 3
ATOM 2897 N N . GLN A 1 49 ? 1.324 -4.925 -1.710 1.00 0.00 49 GLN A N 3
ATOM 2898 C CA . GLN A 1 49 ? 1.665 -6.300 -1.288 1.00 0.00 49 GLN A CA 3
ATOM 2899 C C . GLN A 1 49 ? 1.620 -6.435 0.240 1.00 0.00 49 GLN A C 3
ATOM 2900 O O . GLN A 1 49 ? 1.279 -7.506 0.760 1.00 0.00 49 GLN A O 3
ATOM 2914 N N . GLU A 1 50 ? 1.962 -5.335 0.947 1.00 0.00 50 GLU A N 3
ATOM 2915 C CA . GLU A 1 50 ? 2.039 -5.311 2.423 1.00 0.00 50 GLU A CA 3
ATOM 2916 C C . GLU A 1 50 ? 0.680 -5.661 3.053 1.00 0.00 50 GLU A C 3
ATOM 2917 O O . GLU A 1 50 ? 0.609 -6.350 4.073 1.00 0.00 50 GLU A O 3
ATOM 2929 N N . HIS A 1 51 ? -0.394 -5.191 2.409 1.00 0.00 51 HIS A N 3
ATOM 2930 C CA . HIS A 1 51 ? -1.771 -5.363 2.912 1.00 0.00 51 HIS A CA 3
ATOM 2931 C C . HIS A 1 51 ? -2.536 -6.416 2.093 1.00 0.00 51 HIS A C 3
ATOM 2932 O O . HIS A 1 51 ? -3.326 -7.183 2.654 1.00 0.00 51 HIS A O 3
ATOM 2947 N N . GLY A 1 52 ? -2.282 -6.434 0.771 1.00 0.00 52 GLY A N 3
ATOM 2948 C CA . GLY A 1 52 ? -2.945 -7.345 -0.165 1.00 0.00 52 GLY A CA 3
ATOM 2949 C C . GLY A 1 52 ? -2.713 -8.823 0.143 1.00 0.00 52 GLY A C 3
ATOM 2950 O O . GLY A 1 52 ? -1.565 -9.254 0.289 1.00 0.00 52 GLY A O 3
ATOM 2954 N N . SER A 1 53 ? -3.818 -9.583 0.244 1.00 0.00 53 SER A N 3
ATOM 2955 C CA . SER A 1 53 ? -3.808 -11.028 0.537 1.00 0.00 53 SER A CA 3
ATOM 2956 C C . SER A 1 53 ? -3.207 -11.828 -0.644 1.00 0.00 53 SER A C 3
ATOM 2957 O O . SER A 1 53 ? -3.036 -11.293 -1.743 1.00 0.00 53 SER A O 3
ATOM 2965 N N . ASP A 1 54 ? -2.917 -13.124 -0.394 1.00 0.00 54 ASP A N 3
ATOM 2966 C CA . ASP A 1 54 ? -2.198 -14.016 -1.341 1.00 0.00 54 ASP A CA 3
ATOM 2967 C C . ASP A 1 54 ? -2.897 -14.123 -2.706 1.00 0.00 54 ASP A C 3
ATOM 2968 O O . ASP A 1 54 ? -2.244 -14.387 -3.715 1.00 0.00 54 ASP A O 3
ATOM 2977 N N . SER A 1 55 ? -4.223 -13.941 -2.710 1.00 0.00 55 SER A N 3
ATOM 2978 C CA . SER A 1 55 ? -5.037 -13.890 -3.935 1.00 0.00 55 SER A CA 3
ATOM 2979 C C . SER A 1 55 ? -4.655 -12.666 -4.802 1.00 0.00 55 SER A C 3
ATOM 2980 O O . SER A 1 55 ? -4.347 -12.805 -5.990 1.00 0.00 55 SER A O 3
ATOM 2988 N N . PHE A 1 56 ? -4.624 -11.483 -4.160 1.00 0.00 56 PHE A N 3
ATOM 2989 C CA . PHE A 1 56 ? -4.249 -10.202 -4.803 1.00 0.00 56 PHE A CA 3
ATOM 2990 C C . PHE A 1 56 ? -2.802 -10.256 -5.335 1.00 0.00 56 PHE A C 3
ATOM 2991 O O . PHE A 1 56 ? -2.485 -9.722 -6.414 1.00 0.00 56 PHE A O 3
ATOM 3008 N N . LEU A 1 57 ? -1.950 -10.936 -4.553 1.00 0.00 57 LEU A N 3
ATOM 3009 C CA . LEU A 1 57 ? -0.545 -11.172 -4.894 1.00 0.00 57 LEU A CA 3
ATOM 3010 C C . LEU A 1 57 ? -0.423 -12.092 -6.123 1.00 0.00 57 LEU A C 3
ATOM 3011 O O . LEU A 1 57 ? 0.397 -11.861 -6.994 1.00 0.00 57 LEU A O 3
ATOM 3027 N N . ALA A 1 58 ? -1.259 -13.139 -6.170 1.00 0.00 58 ALA A N 3
ATOM 3028 C CA . ALA A 1 58 ? -1.279 -14.130 -7.268 1.00 0.00 58 ALA A CA 3
ATOM 3029 C C . ALA A 1 58 ? -1.848 -13.547 -8.580 1.00 0.00 58 ALA A C 3
ATOM 3030 O O . ALA A 1 58 ? -1.494 -14.018 -9.669 1.00 0.00 58 ALA A O 3
ATOM 3037 N N . GLU A 1 59 ? -2.722 -12.528 -8.458 1.00 0.00 59 GLU A N 3
ATOM 3038 C CA . GLU A 1 59 ? -3.400 -11.892 -9.601 1.00 0.00 59 GLU A CA 3
ATOM 3039 C C . GLU A 1 59 ? -2.407 -11.233 -10.587 1.00 0.00 59 GLU A C 3
ATOM 3040 O O . GLU A 1 59 ? -2.494 -11.466 -11.802 1.00 0.00 59 GLU A O 3
ATOM 3052 N N . HIS A 1 60 ? -1.478 -10.403 -10.076 1.00 0.00 60 HIS A N 3
ATOM 3053 C CA . HIS A 1 60 ? -0.475 -9.709 -10.927 1.00 0.00 60 HIS A CA 3
ATOM 3054 C C . HIS A 1 60 ? 0.983 -10.094 -10.563 1.00 0.00 60 HIS A C 3
ATOM 3055 O O . HIS A 1 60 ? 1.935 -9.453 -11.035 1.00 0.00 60 HIS A O 3
ATOM 3070 N N . LYS A 1 61 ? 1.155 -11.175 -9.780 1.00 0.00 61 LYS A N 3
ATOM 3071 C CA . LYS A 1 61 ? 2.465 -11.585 -9.220 1.00 0.00 61 LYS A CA 3
ATOM 3072 C C . LYS A 1 61 ? 3.107 -10.434 -8.418 1.00 0.00 61 LYS A C 3
ATOM 3073 O O . LYS A 1 61 ? 4.279 -10.109 -8.603 1.00 0.00 61 LYS A O 3
ATOM 3092 N N . LEU A 1 62 ? 2.306 -9.839 -7.510 1.00 0.00 62 LEU A N 3
ATOM 3093 C CA . LEU A 1 62 ? 2.757 -8.771 -6.590 1.00 0.00 62 LEU A CA 3
ATOM 3094 C C . LEU A 1 62 ? 3.523 -9.370 -5.389 1.00 0.00 62 LEU A C 3
ATOM 3095 O O . LEU A 1 62 ? 4.084 -8.631 -4.576 1.00 0.00 62 LEU A O 3
ATOM 3111 N N . LEU A 1 63 ? 3.524 -10.717 -5.299 1.00 0.00 63 LEU A N 3
ATOM 3112 C CA . LEU A 1 63 ? 4.315 -11.476 -4.312 1.00 0.00 63 LEU A CA 3
ATOM 3113 C C . LEU A 1 63 ? 5.804 -11.523 -4.717 1.00 0.00 63 LEU A C 3
ATOM 3114 O O . LEU A 1 63 ? 6.153 -11.319 -5.887 1.00 0.00 63 LEU A O 3
ATOM 3130 N N . GLY A 1 64 ? 6.665 -11.803 -3.725 1.00 0.00 64 GLY A N 3
ATOM 3131 C CA . GLY A 1 64 ? 8.115 -11.904 -3.936 1.00 0.00 64 GLY A CA 3
ATOM 3132 C C . GLY A 1 64 ? 8.830 -10.561 -3.845 1.00 0.00 64 GLY A C 3
ATOM 3133 O O . GLY A 1 64 ? 8.295 -9.607 -3.262 1.00 0.00 64 GLY A O 3
ATOM 3137 N N . ASN A 1 65 ? 10.053 -10.496 -4.414 1.00 0.00 65 ASN A N 3
ATOM 3138 C CA . ASN A 1 65 ? 10.875 -9.273 -4.423 1.00 0.00 65 ASN A CA 3
ATOM 3139 C C . ASN A 1 65 ? 10.176 -8.165 -5.220 1.00 0.00 65 ASN A C 3
ATOM 3140 O O . ASN A 1 65 ? 9.849 -8.350 -6.395 1.00 0.00 65 ASN A O 3
ATOM 3151 N N . ILE A 1 66 ? 9.967 -7.025 -4.554 1.00 0.00 66 ILE A N 3
ATOM 3152 C CA . ILE A 1 66 ? 9.223 -5.871 -5.085 1.00 0.00 66 ILE A CA 3
ATOM 3153 C C . ILE A 1 66 ? 9.822 -5.368 -6.414 1.00 0.00 66 ILE A C 3
ATOM 3154 O O . ILE A 1 66 ? 9.084 -5.096 -7.365 1.00 0.00 66 ILE A O 3
ATOM 3170 N N . LYS A 1 67 ? 11.159 -5.230 -6.445 1.00 0.00 67 LYS A N 3
ATOM 3171 C CA . LYS A 1 67 ? 11.915 -4.791 -7.639 1.00 0.00 67 LYS A CA 3
ATOM 3172 C C . LYS A 1 67 ? 11.680 -5.744 -8.846 1.00 0.00 67 LYS A C 3
ATOM 3173 O O . LYS A 1 67 ? 11.580 -5.296 -9.998 1.00 0.00 67 LYS A O 3
ATOM 3192 N N . ASN A 1 68 ? 11.578 -7.058 -8.554 1.00 0.00 68 ASN A N 3
ATOM 3193 C CA . ASN A 1 68 ? 11.348 -8.119 -9.561 1.00 0.00 68 ASN A CA 3
ATOM 3194 C C . ASN A 1 68 ? 9.918 -8.035 -10.119 1.00 0.00 68 ASN A C 3
ATOM 3195 O O . ASN A 1 68 ? 9.663 -8.398 -11.271 1.00 0.00 68 ASN A O 3
ATOM 3206 N N . VAL A 1 69 ? 8.983 -7.577 -9.273 1.00 0.00 69 VAL A N 3
ATOM 3207 C CA . VAL A 1 69 ? 7.607 -7.283 -9.707 1.00 0.00 69 VAL A CA 3
ATOM 3208 C C . VAL A 1 69 ? 7.578 -5.970 -10.529 1.00 0.00 69 VAL A C 3
ATOM 3209 O O . VAL A 1 69 ? 6.868 -5.867 -11.523 1.00 0.00 69 VAL A O 3
ATOM 3222 N N . ALA A 1 70 ? 8.407 -4.998 -10.111 1.00 0.00 70 ALA A N 3
ATOM 3223 C CA . ALA A 1 70 ? 8.445 -3.632 -10.690 1.00 0.00 70 ALA A CA 3
ATOM 3224 C C . ALA A 1 70 ? 8.984 -3.611 -12.134 1.00 0.00 70 ALA A C 3
ATOM 3225 O O . ALA A 1 70 ? 8.694 -2.675 -12.884 1.00 0.00 70 ALA A O 3
ATOM 3232 N N . LYS A 1 71 ? 9.743 -4.653 -12.525 1.00 0.00 71 LYS A N 3
ATOM 3233 C CA . LYS A 1 71 ? 10.318 -4.760 -13.887 1.00 0.00 71 LYS A CA 3
ATOM 3234 C C . LYS A 1 71 ? 9.293 -5.335 -14.889 1.00 0.00 71 LYS A C 3
ATOM 3235 O O . LYS A 1 71 ? 9.468 -5.211 -16.105 1.00 0.00 71 LYS A O 3
ATOM 3254 N N . THR A 1 72 ? 8.237 -5.985 -14.360 1.00 0.00 72 THR A N 3
ATOM 3255 C CA . THR A 1 72 ? 7.155 -6.588 -15.167 1.00 0.00 72 THR A CA 3
ATOM 3256 C C . THR A 1 72 ? 5.815 -5.855 -14.916 1.00 0.00 72 THR A C 3
ATOM 3257 O O . THR A 1 72 ? 4.809 -6.134 -15.586 1.00 0.00 72 THR A O 3
ATOM 3268 N N . ALA A 1 73 ? 5.816 -4.910 -13.958 1.00 0.00 73 ALA A N 3
ATOM 3269 C CA . ALA A 1 73 ? 4.644 -4.086 -13.630 1.00 0.00 73 ALA A CA 3
ATOM 3270 C C . ALA A 1 73 ? 4.705 -2.751 -14.377 1.00 0.00 73 ALA A C 3
ATOM 3271 O O . ALA A 1 73 ? 5.750 -2.096 -14.398 1.00 0.00 73 ALA A O 3
ATOM 3278 N N . ASN A 1 74 ? 3.586 -2.396 -15.009 1.00 0.00 74 ASN A N 3
ATOM 3279 C CA . ASN A 1 74 ? 3.361 -1.075 -15.610 1.00 0.00 74 ASN A CA 3
ATOM 3280 C C . ASN A 1 74 ? 2.568 -0.224 -14.611 1.00 0.00 74 ASN A C 3
ATOM 3281 O O . ASN A 1 74 ? 1.696 -0.751 -13.901 1.00 0.00 74 ASN A O 3
ATOM 3292 N N . LYS A 1 75 ? 2.865 1.088 -14.589 1.00 0.00 75 LYS A N 3
ATOM 3293 C CA . LYS A 1 75 ? 2.233 2.062 -13.681 1.00 0.00 75 LYS A CA 3
ATOM 3294 C C . LYS A 1 75 ? 0.697 2.057 -13.817 1.00 0.00 75 LYS A C 3
ATOM 3295 O O . LYS A 1 75 ? -0.020 2.068 -12.808 1.00 0.00 75 LYS A O 3
ATOM 3314 N N . ASP A 1 76 ? 0.224 2.023 -15.075 1.00 0.00 76 ASP A N 3
ATOM 3315 C CA . ASP A 1 76 ? -1.215 2.059 -15.413 1.00 0.00 76 ASP A CA 3
ATOM 3316 C C . ASP A 1 76 ? -1.984 0.893 -14.754 1.00 0.00 76 ASP A C 3
ATOM 3317 O O . ASP A 1 76 ? -3.060 1.099 -14.172 1.00 0.00 76 ASP A O 3
ATOM 3326 N N . HIS A 1 77 ? -1.401 -0.319 -14.811 1.00 0.00 77 HIS A N 3
ATOM 3327 C CA . HIS A 1 77 ? -2.012 -1.523 -14.222 1.00 0.00 77 HIS A CA 3
ATOM 3328 C C . HIS A 1 77 ? -1.873 -1.521 -12.687 1.00 0.00 77 HIS A C 3
ATOM 3329 O O . HIS A 1 77 ? -2.661 -2.170 -12.008 1.00 0.00 77 HIS A O 3
ATOM 3344 N N . LEU A 1 78 ? -0.849 -0.844 -12.143 1.00 0.00 78 LEU A N 3
ATOM 3345 C CA . LEU A 1 78 ? -0.680 -0.711 -10.673 1.00 0.00 78 LEU A CA 3
ATOM 3346 C C . LEU A 1 78 ? -1.774 0.159 -10.048 1.00 0.00 78 LEU A C 3
ATOM 3347 O O . LEU A 1 78 ? -2.147 -0.038 -8.895 1.00 0.00 78 LEU A O 3
ATOM 3363 N N . VAL A 1 79 ? -2.257 1.130 -10.831 1.00 0.00 79 VAL A N 3
ATOM 3364 C CA . VAL A 1 79 ? -3.430 1.940 -10.481 1.00 0.00 79 VAL A CA 3
ATOM 3365 C C . VAL A 1 79 ? -4.702 1.067 -10.545 1.00 0.00 79 VAL A C 3
ATOM 3366 O O . VAL A 1 79 ? -5.588 1.177 -9.693 1.00 0.00 79 VAL A O 3
ATOM 3379 N N . THR A 1 80 ? -4.758 0.193 -11.563 1.00 0.00 80 THR A N 3
ATOM 3380 C CA . THR A 1 80 ? -5.855 -0.772 -11.747 1.00 0.00 80 THR A CA 3
ATOM 3381 C C . THR A 1 80 ? -5.916 -1.780 -10.575 1.00 0.00 80 THR A C 3
ATOM 3382 O O . THR A 1 80 ? -7.000 -2.088 -10.082 1.00 0.00 80 THR A O 3
ATOM 3393 N N . ALA A 1 81 ? -4.743 -2.237 -10.105 1.00 0.00 81 ALA A N 3
ATOM 3394 C CA . ALA A 1 81 ? -4.620 -3.184 -8.980 1.00 0.00 81 ALA A CA 3
ATOM 3395 C C . ALA A 1 81 ? -4.978 -2.473 -7.667 1.00 0.00 81 ALA A C 3
ATOM 3396 O O . ALA A 1 81 ? -5.674 -3.034 -6.817 1.00 0.00 81 ALA A O 3
ATOM 3403 N N . TYR A 1 82 ? -4.508 -1.214 -7.554 1.00 0.00 82 TYR A N 3
ATOM 3404 C CA . TYR A 1 82 ? -4.799 -0.309 -6.428 1.00 0.00 82 TYR A CA 3
ATOM 3405 C C . TYR A 1 82 ? -6.318 -0.165 -6.222 1.00 0.00 82 TYR A C 3
ATOM 3406 O O . TYR A 1 82 ? -6.819 -0.429 -5.143 1.00 0.00 82 TYR A O 3
ATOM 3424 N N . ASN A 1 83 ? -7.045 0.224 -7.286 1.00 0.00 83 ASN A N 3
ATOM 3425 C CA . ASN A 1 83 ? -8.500 0.469 -7.206 1.00 0.00 83 ASN A CA 3
ATOM 3426 C C . ASN A 1 83 ? -9.269 -0.845 -6.947 1.00 0.00 83 ASN A C 3
ATOM 3427 O O . ASN A 1 83 ? -10.188 -0.872 -6.122 1.00 0.00 83 ASN A O 3
ATOM 3438 N N . HIS A 1 84 ? -8.848 -1.937 -7.610 1.00 0.00 84 HIS A N 3
ATOM 3439 C CA . HIS A 1 84 ? -9.459 -3.279 -7.450 1.00 0.00 84 HIS A CA 3
ATOM 3440 C C . HIS A 1 84 ? -9.219 -3.850 -6.034 1.00 0.00 84 HIS A C 3
ATOM 3441 O O . HIS A 1 84 ? -9.997 -4.695 -5.570 1.00 0.00 84 HIS A O 3
ATOM 3456 N N . LEU A 1 85 ? -8.146 -3.380 -5.368 1.00 0.00 85 LEU A N 3
ATOM 3457 C CA . LEU A 1 85 ? -7.802 -3.769 -3.980 1.00 0.00 85 LEU A CA 3
ATOM 3458 C C . LEU A 1 85 ? -8.953 -3.425 -3.019 1.00 0.00 85 LEU A C 3
ATOM 3459 O O . LEU A 1 85 ? -9.450 -4.275 -2.285 1.00 0.00 85 LEU A O 3
ATOM 3475 N N . PHE A 1 86 ? -9.357 -2.155 -3.069 1.00 0.00 86 PHE A N 3
ATOM 3476 C CA . PHE A 1 86 ? -10.427 -1.599 -2.222 1.00 0.00 86 PHE A CA 3
ATOM 3477 C C . PHE A 1 86 ? -11.820 -2.058 -2.700 1.00 0.00 86 PHE A C 3
ATOM 3478 O O . PHE A 1 86 ? -12.750 -2.194 -1.900 1.00 0.00 86 PHE A O 3
ATOM 3495 N N . GLU A 1 87 ? -11.919 -2.296 -4.021 1.00 0.00 87 GLU A N 3
ATOM 3496 C CA . GLU A 1 87 ? -13.174 -2.608 -4.734 1.00 0.00 87 GLU A CA 3
ATOM 3497 C C . GLU A 1 87 ? -13.873 -3.868 -4.190 1.00 0.00 87 GLU A C 3
ATOM 3498 O O . GLU A 1 87 ? -15.082 -3.854 -3.927 1.00 0.00 87 GLU A O 3
ATOM 3510 N N . THR A 1 88 ? -13.103 -4.948 -4.013 1.00 0.00 88 THR A N 3
ATOM 3511 C CA . THR A 1 88 ? -13.616 -6.250 -3.540 1.00 0.00 88 THR A CA 3
ATOM 3512 C C . THR A 1 88 ? -12.933 -6.676 -2.226 1.00 0.00 88 THR A C 3
ATOM 3513 O O . THR A 1 88 ? -13.138 -7.807 -1.757 1.00 0.00 88 THR A O 3
ATOM 3524 N N . LYS A 1 89 ? -12.142 -5.749 -1.635 1.00 0.00 89 LYS A N 3
ATOM 3525 C CA . LYS A 1 89 ? -11.356 -5.987 -0.407 1.00 0.00 89 LYS A CA 3
ATOM 3526 C C . LYS A 1 89 ? -10.438 -7.214 -0.566 1.00 0.00 89 LYS A C 3
ATOM 3527 O O . LYS A 1 89 ? -10.585 -8.234 0.110 1.00 0.00 89 LYS A O 3
ATOM 3546 N N . ARG A 1 90 ? -9.525 -7.091 -1.540 1.00 0.00 90 ARG A N 3
ATOM 3547 C CA . ARG A 1 90 ? -8.508 -8.107 -1.873 1.00 0.00 90 ARG A CA 3
ATOM 3548 C C . ARG A 1 90 ? -7.359 -8.125 -0.846 1.00 0.00 90 ARG A C 3
ATOM 3549 O O . ARG A 1 90 ? -6.485 -8.997 -0.898 1.00 0.00 90 ARG A O 3
ATOM 3570 N N . PHE A 1 91 ? -7.361 -7.134 0.055 1.00 0.00 91 PHE A N 3
ATOM 3571 C CA . PHE A 1 91 ? -6.455 -7.067 1.210 1.00 0.00 91 PHE A CA 3
ATOM 3572 C C . PHE A 1 91 ? -6.967 -7.935 2.364 1.00 0.00 91 PHE A C 3
ATOM 3573 O O . PHE A 1 91 ? -8.143 -8.322 2.394 1.00 0.00 91 PHE A O 3
ATOM 3590 N N . LYS A 1 92 ? -6.050 -8.240 3.296 1.00 0.00 92 LYS A N 3
ATOM 3591 C CA . LYS A 1 92 ? -6.357 -8.968 4.530 1.00 0.00 92 LYS A CA 3
ATOM 3592 C C . LYS A 1 92 ? -7.354 -8.132 5.375 1.00 0.00 92 LYS A C 3
ATOM 3593 O O . LYS A 1 92 ? -7.009 -6.994 5.770 1.00 0.00 92 LYS A O 3
ATOM 3613 N N . MET A 1 20 ? -5.303 -8.441 14.803 1.00 0.00 20 MET A N 4
ATOM 3614 C CA . MET A 1 20 ? -6.397 -7.504 14.450 1.00 0.00 20 MET A CA 4
ATOM 3615 C C . MET A 1 20 ? -5.823 -6.232 13.787 1.00 0.00 20 MET A C 4
ATOM 3616 O O . MET A 1 20 ? -4.748 -5.759 14.166 1.00 0.00 20 MET A O 4
ATOM 3630 N N . ALA A 1 21 ? -6.545 -5.700 12.787 1.00 0.00 21 ALA A N 4
ATOM 3631 C CA . ALA A 1 21 ? -6.248 -4.399 12.160 1.00 0.00 21 ALA A CA 4
ATOM 3632 C C . ALA A 1 21 ? -7.479 -3.493 12.325 1.00 0.00 21 ALA A C 4
ATOM 3633 O O . ALA A 1 21 ? -8.401 -3.528 11.502 1.00 0.00 21 ALA A O 4
ATOM 3640 N N . ALA A 1 22 ? -7.512 -2.741 13.450 1.00 0.00 22 ALA A N 4
ATOM 3641 C CA . ALA A 1 22 ? -8.610 -1.808 13.791 1.00 0.00 22 ALA A CA 4
ATOM 3642 C C . ALA A 1 22 ? -8.680 -0.661 12.765 1.00 0.00 22 ALA A C 4
ATOM 3643 O O . ALA A 1 22 ? -9.754 -0.315 12.264 1.00 0.00 22 ALA A O 4
ATOM 3650 N N . ALA A 1 23 ? -7.511 -0.083 12.487 1.00 0.00 23 ALA A N 4
ATOM 3651 C CA . ALA A 1 23 ? -7.316 0.892 11.412 1.00 0.00 23 ALA A CA 4
ATOM 3652 C C . ALA A 1 23 ? -6.585 0.182 10.268 1.00 0.00 23 ALA A C 4
ATOM 3653 O O . ALA A 1 23 ? -5.396 -0.135 10.387 1.00 0.00 23 ALA A O 4
ATOM 3660 N N . VAL A 1 24 ? -7.323 -0.132 9.192 1.00 0.00 24 VAL A N 4
ATOM 3661 C CA . VAL A 1 24 ? -6.765 -0.798 8.002 1.00 0.00 24 VAL A CA 4
ATOM 3662 C C . VAL A 1 24 ? -6.005 0.238 7.138 1.00 0.00 24 VAL A C 4
ATOM 3663 O O . VAL A 1 24 ? -6.367 1.427 7.139 1.00 0.00 24 VAL A O 4
ATOM 3676 N N . PRO A 1 25 ? -4.919 -0.175 6.422 1.00 0.00 25 PRO A N 4
ATOM 3677 C CA . PRO A 1 25 ? -4.208 0.711 5.490 1.00 0.00 25 PRO A CA 4
ATOM 3678 C C . PRO A 1 25 ? -5.041 0.930 4.214 1.00 0.00 25 PRO A C 4
ATOM 3679 O O . PRO A 1 25 ? -5.036 0.122 3.266 1.00 0.00 25 PRO A O 4
ATOM 3690 N N . GLN A 1 26 ? -5.809 2.011 4.270 1.00 0.00 26 GLN A N 4
ATOM 3691 C CA . GLN A 1 26 ? -6.723 2.440 3.205 1.00 0.00 26 GLN A CA 4
ATOM 3692 C C . GLN A 1 26 ? -5.930 3.094 2.053 1.00 0.00 26 GLN A C 4
ATOM 3693 O O . GLN A 1 26 ? -4.686 3.116 2.067 1.00 0.00 26 GLN A O 4
ATOM 3707 N N . ARG A 1 27 ? -6.660 3.591 1.047 1.00 0.00 27 ARG A N 4
ATOM 3708 C CA . ARG A 1 27 ? -6.089 4.335 -0.074 1.00 0.00 27 ARG A CA 4
ATOM 3709 C C . ARG A 1 27 ? -5.368 5.609 0.431 1.00 0.00 27 ARG A C 4
ATOM 3710 O O . ARG A 1 27 ? -5.957 6.449 1.123 1.00 0.00 27 ARG A O 4
ATOM 3731 N N . ALA A 1 28 ? -4.069 5.674 0.119 1.00 0.00 28 ALA A N 4
ATOM 3732 C CA . ALA A 1 28 ? -3.206 6.823 0.391 1.00 0.00 28 ALA A CA 4
ATOM 3733 C C . ALA A 1 28 ? -3.241 7.792 -0.817 1.00 0.00 28 ALA A C 4
ATOM 3734 O O . ALA A 1 28 ? -3.662 8.950 -0.695 1.00 0.00 28 ALA A O 4
ATOM 3741 N N . TRP A 1 29 ? -2.826 7.276 -1.988 1.00 0.00 29 TRP A N 4
ATOM 3742 C CA . TRP A 1 29 ? -2.695 8.053 -3.234 1.00 0.00 29 TRP A CA 4
ATOM 3743 C C . TRP A 1 29 ? -3.995 8.046 -4.053 1.00 0.00 29 TRP A C 4
ATOM 3744 O O . TRP A 1 29 ? -4.768 7.085 -4.003 1.00 0.00 29 TRP A O 4
ATOM 3765 N N . THR A 1 30 ? -4.227 9.138 -4.797 1.00 0.00 30 THR A N 4
ATOM 3766 C CA . THR A 1 30 ? -5.280 9.209 -5.822 1.00 0.00 30 THR A CA 4
ATOM 3767 C C . THR A 1 30 ? -4.779 8.571 -7.132 1.00 0.00 30 THR A C 4
ATOM 3768 O O . THR A 1 30 ? -3.594 8.246 -7.252 1.00 0.00 30 THR A O 4
ATOM 3779 N N . VAL A 1 31 ? -5.679 8.445 -8.120 1.00 0.00 31 VAL A N 4
ATOM 3780 C CA . VAL A 1 31 ? -5.373 7.837 -9.432 1.00 0.00 31 VAL A CA 4
ATOM 3781 C C . VAL A 1 31 ? -4.227 8.597 -10.155 1.00 0.00 31 VAL A C 4
ATOM 3782 O O . VAL A 1 31 ? -3.356 7.977 -10.781 1.00 0.00 31 VAL A O 4
ATOM 3795 N N . GLU A 1 32 ? -4.230 9.942 -10.024 1.00 0.00 32 GLU A N 4
ATOM 3796 C CA . GLU A 1 32 ? -3.188 10.810 -10.622 1.00 0.00 32 GLU A CA 4
ATOM 3797 C C . GLU A 1 32 ? -1.847 10.706 -9.857 1.00 0.00 32 GLU A C 4
ATOM 3798 O O . GLU A 1 32 ? -0.774 10.770 -10.473 1.00 0.00 32 GLU A O 4
ATOM 3810 N N . GLN A 1 33 ? -1.918 10.561 -8.516 1.00 0.00 33 GLN A N 4
ATOM 3811 C CA . GLN A 1 33 ? -0.727 10.355 -7.659 1.00 0.00 33 GLN A CA 4
ATOM 3812 C C . GLN A 1 33 ? -0.067 8.986 -7.934 1.00 0.00 33 GLN A C 4
ATOM 3813 O O . GLN A 1 33 ? 1.140 8.838 -7.746 1.00 0.00 33 GLN A O 4
ATOM 3827 N N . LEU A 1 34 ? -0.872 8.001 -8.376 1.00 0.00 34 LEU A N 4
ATOM 3828 C CA . LEU A 1 34 ? -0.379 6.667 -8.776 1.00 0.00 34 LEU A CA 4
ATOM 3829 C C . LEU A 1 34 ? 0.464 6.754 -10.060 1.00 0.00 34 LEU A C 4
ATOM 3830 O O . LEU A 1 34 ? 1.603 6.299 -10.096 1.00 0.00 34 LEU A O 4
ATOM 3846 N N . ARG A 1 35 ? -0.115 7.385 -11.106 1.00 0.00 35 ARG A N 4
ATOM 3847 C CA . ARG A 1 35 ? 0.533 7.515 -12.436 1.00 0.00 35 ARG A CA 4
ATOM 3848 C C . ARG A 1 35 ? 1.666 8.571 -12.419 1.00 0.00 35 ARG A C 4
ATOM 3849 O O . ARG A 1 35 ? 2.406 8.700 -13.400 1.00 0.00 35 ARG A O 4
ATOM 3870 N N . SER A 1 36 ? 1.748 9.358 -11.321 1.00 0.00 36 SER A N 4
ATOM 3871 C CA . SER A 1 36 ? 2.871 10.283 -11.059 1.00 0.00 36 SER A CA 4
ATOM 3872 C C . SER A 1 36 ? 4.223 9.536 -11.130 1.00 0.00 36 SER A C 4
ATOM 3873 O O . SER A 1 36 ? 4.452 8.577 -10.387 1.00 0.00 36 SER A O 4
ATOM 3881 N N . GLU A 1 37 ? 5.102 9.996 -12.038 1.00 0.00 37 GLU A N 4
ATOM 3882 C CA . GLU A 1 37 ? 6.397 9.354 -12.340 1.00 0.00 37 GLU A CA 4
ATOM 3883 C C . GLU A 1 37 ? 7.377 9.449 -11.154 1.00 0.00 37 GLU A C 4
ATOM 3884 O O . GLU A 1 37 ? 8.275 8.610 -11.006 1.00 0.00 37 GLU A O 4
ATOM 3896 N N . GLN A 1 38 ? 7.179 10.480 -10.316 1.00 0.00 38 GLN A N 4
ATOM 3897 C CA . GLN A 1 38 ? 7.971 10.706 -9.088 1.00 0.00 38 GLN A CA 4
ATOM 3898 C C . GLN A 1 38 ? 7.722 9.586 -8.062 1.00 0.00 38 GLN A C 4
ATOM 3899 O O . GLN A 1 38 ? 8.606 9.269 -7.256 1.00 0.00 38 GLN A O 4
ATOM 3913 N N . LEU A 1 39 ? 6.510 8.999 -8.098 1.00 0.00 39 LEU A N 4
ATOM 3914 C CA . LEU A 1 39 ? 6.174 7.792 -7.327 1.00 0.00 39 LEU A CA 4
ATOM 3915 C C . LEU A 1 39 ? 6.670 6.565 -8.131 1.00 0.00 39 LEU A C 4
ATOM 3916 O O . LEU A 1 39 ? 6.229 6.383 -9.262 1.00 0.00 39 LEU A O 4
ATOM 3932 N N . PRO A 1 40 ? 7.639 5.751 -7.601 1.00 0.00 40 PRO A N 4
ATOM 3933 C CA . PRO A 1 40 ? 8.134 4.527 -8.293 1.00 0.00 40 PRO A CA 4
ATOM 3934 C C . PRO A 1 40 ? 7.100 3.378 -8.316 1.00 0.00 40 PRO A C 4
ATOM 3935 O O . PRO A 1 40 ? 6.126 3.381 -7.548 1.00 0.00 40 PRO A O 4
ATOM 3946 N N . LYS A 1 41 ? 7.346 2.392 -9.203 1.00 0.00 41 LYS A N 4
ATOM 3947 C CA . LYS A 1 41 ? 6.522 1.174 -9.311 1.00 0.00 41 LYS A CA 4
ATOM 3948 C C . LYS A 1 41 ? 6.690 0.298 -8.066 1.00 0.00 41 LYS A C 4
ATOM 3949 O O . LYS A 1 41 ? 5.707 -0.194 -7.519 1.00 0.00 41 LYS A O 4
ATOM 3968 N N . LYS A 1 42 ? 7.947 0.171 -7.608 1.00 0.00 42 LYS A N 4
ATOM 3969 C CA . LYS A 1 42 ? 8.319 -0.644 -6.430 1.00 0.00 42 LYS A CA 4
ATOM 3970 C C . LYS A 1 42 ? 7.635 -0.133 -5.153 1.00 0.00 42 LYS A C 4
ATOM 3971 O O . LYS A 1 42 ? 7.367 -0.905 -4.244 1.00 0.00 42 LYS A O 4
ATOM 3990 N N . ASP A 1 43 ? 7.351 1.176 -5.107 1.00 0.00 43 ASP A N 4
ATOM 3991 C CA . ASP A 1 43 ? 6.714 1.808 -3.942 1.00 0.00 43 ASP A CA 4
ATOM 3992 C C . ASP A 1 43 ? 5.236 1.371 -3.831 1.00 0.00 43 ASP A C 4
ATOM 3993 O O . ASP A 1 43 ? 4.763 1.031 -2.737 1.00 0.00 43 ASP A O 4
ATOM 4002 N N . ILE A 1 44 ? 4.527 1.349 -4.981 1.00 0.00 44 ILE A N 4
ATOM 4003 C CA . ILE A 1 44 ? 3.101 0.951 -5.034 1.00 0.00 44 ILE A CA 4
ATOM 4004 C C . ILE A 1 44 ? 2.959 -0.577 -4.823 1.00 0.00 44 ILE A C 4
ATOM 4005 O O . ILE A 1 44 ? 2.111 -1.019 -4.060 1.00 0.00 44 ILE A O 4
ATOM 4021 N N . ILE A 1 45 ? 3.809 -1.355 -5.520 1.00 0.00 45 ILE A N 4
ATOM 4022 C CA . ILE A 1 45 ? 3.845 -2.840 -5.402 1.00 0.00 45 ILE A CA 4
ATOM 4023 C C . ILE A 1 45 ? 4.137 -3.270 -3.950 1.00 0.00 45 ILE A C 4
ATOM 4024 O O . ILE A 1 45 ? 3.528 -4.216 -3.444 1.00 0.00 45 ILE A O 4
ATOM 4040 N N . LYS A 1 46 ? 5.049 -2.532 -3.285 1.00 0.00 46 LYS A N 4
ATOM 4041 C CA . LYS A 1 46 ? 5.380 -2.751 -1.866 1.00 0.00 46 LYS A CA 4
ATOM 4042 C C . LYS A 1 46 ? 4.147 -2.511 -0.988 1.00 0.00 46 LYS A C 4
ATOM 4043 O O . LYS A 1 46 ? 3.831 -3.327 -0.131 1.00 0.00 46 LYS A O 4
ATOM 4062 N N . PHE A 1 47 ? 3.454 -1.381 -1.259 1.00 0.00 47 PHE A N 4
ATOM 4063 C CA . PHE A 1 47 ? 2.243 -0.978 -0.517 1.00 0.00 47 PHE A CA 4
ATOM 4064 C C . PHE A 1 47 ? 1.162 -2.063 -0.619 1.00 0.00 47 PHE A C 4
ATOM 4065 O O . PHE A 1 47 ? 0.650 -2.542 0.390 1.00 0.00 47 PHE A O 4
ATOM 4082 N N . LEU A 1 48 ? 0.883 -2.480 -1.850 1.00 0.00 48 LEU A N 4
ATOM 4083 C CA . LEU A 1 48 ? -0.209 -3.411 -2.161 1.00 0.00 48 LEU A CA 4
ATOM 4084 C C . LEU A 1 48 ? 0.088 -4.831 -1.671 1.00 0.00 48 LEU A C 4
ATOM 4085 O O . LEU A 1 48 ? -0.839 -5.546 -1.299 1.00 0.00 48 LEU A O 4
ATOM 4101 N N . GLN A 1 49 ? 1.375 -5.228 -1.650 1.00 0.00 49 GLN A N 4
ATOM 4102 C CA . GLN A 1 49 ? 1.769 -6.557 -1.129 1.00 0.00 49 GLN A CA 4
ATOM 4103 C C . GLN A 1 49 ? 1.848 -6.520 0.404 1.00 0.00 49 GLN A C 4
ATOM 4104 O O . GLN A 1 49 ? 1.669 -7.552 1.068 1.00 0.00 49 GLN A O 4
ATOM 4118 N N . GLU A 1 50 ? 2.110 -5.311 0.948 1.00 0.00 50 GLU A N 4
ATOM 4119 C CA . GLU A 1 50 ? 2.265 -5.082 2.396 1.00 0.00 50 GLU A CA 4
ATOM 4120 C C . GLU A 1 50 ? 0.990 -5.480 3.155 1.00 0.00 50 GLU A C 4
ATOM 4121 O O . GLU A 1 50 ? 1.063 -5.982 4.279 1.00 0.00 50 GLU A O 4
ATOM 4133 N N . HIS A 1 51 ? -0.178 -5.284 2.514 1.00 0.00 51 HIS A N 4
ATOM 4134 C CA . HIS A 1 51 ? -1.477 -5.551 3.168 1.00 0.00 51 HIS A CA 4
ATOM 4135 C C . HIS A 1 51 ? -2.436 -6.376 2.309 1.00 0.00 51 HIS A C 4
ATOM 4136 O O . HIS A 1 51 ? -3.345 -6.949 2.867 1.00 0.00 51 HIS A O 4
ATOM 4151 N N . GLY A 1 52 ? -2.248 -6.435 0.980 1.00 0.00 52 GLY A N 4
ATOM 4152 C CA . GLY A 1 52 ? -3.105 -7.248 0.089 1.00 0.00 52 GLY A CA 4
ATOM 4153 C C . GLY A 1 52 ? -2.935 -8.750 0.329 1.00 0.00 52 GLY A C 4
ATOM 4154 O O . GLY A 1 52 ? -1.827 -9.192 0.632 1.00 0.00 52 GLY A O 4
ATOM 4158 N N . SER A 1 53 ? -4.028 -9.532 0.193 1.00 0.00 53 SER A N 4
ATOM 4159 C CA . SER A 1 53 ? -4.014 -10.994 0.458 1.00 0.00 53 SER A CA 4
ATOM 4160 C C . SER A 1 53 ? -3.376 -11.784 -0.704 1.00 0.00 53 SER A C 4
ATOM 4161 O O . SER A 1 53 ? -3.303 -11.287 -1.829 1.00 0.00 53 SER A O 4
ATOM 4169 N N . ASP A 1 54 ? -3.001 -13.048 -0.405 1.00 0.00 54 ASP A N 4
ATOM 4170 C CA . ASP A 1 54 ? -2.190 -13.918 -1.294 1.00 0.00 54 ASP A CA 4
ATOM 4171 C C . ASP A 1 54 ? -2.788 -14.069 -2.705 1.00 0.00 54 ASP A C 4
ATOM 4172 O O . ASP A 1 54 ? -2.059 -14.009 -3.698 1.00 0.00 54 ASP A O 4
ATOM 4181 N N . SER A 1 55 ? -4.114 -14.266 -2.765 1.00 0.00 55 SER A N 4
ATOM 4182 C CA . SER A 1 55 ? -4.844 -14.512 -4.028 1.00 0.00 55 SER A CA 4
ATOM 4183 C C . SER A 1 55 ? -4.850 -13.259 -4.921 1.00 0.00 55 SER A C 4
ATOM 4184 O O . SER A 1 55 ? -4.663 -13.365 -6.133 1.00 0.00 55 SER A O 4
ATOM 4192 N N . PHE A 1 56 ? -5.038 -12.078 -4.298 1.00 0.00 56 PHE A N 4
ATOM 4193 C CA . PHE A 1 56 ? -5.015 -10.778 -5.001 1.00 0.00 56 PHE A CA 4
ATOM 4194 C C . PHE A 1 56 ? -3.616 -10.534 -5.596 1.00 0.00 56 PHE A C 4
ATOM 4195 O O . PHE A 1 56 ? -3.471 -10.192 -6.779 1.00 0.00 56 PHE A O 4
ATOM 4212 N N . LEU A 1 57 ? -2.590 -10.747 -4.752 1.00 0.00 57 LEU A N 4
ATOM 4213 C CA . LEU A 1 57 ? -1.185 -10.532 -5.120 1.00 0.00 57 LEU A CA 4
ATOM 4214 C C . LEU A 1 57 ? -0.745 -11.506 -6.220 1.00 0.00 57 LEU A C 4
ATOM 4215 O O . LEU A 1 57 ? 0.098 -11.170 -7.035 1.00 0.00 57 LEU A O 4
ATOM 4231 N N . ALA A 1 58 ? -1.315 -12.722 -6.215 1.00 0.00 58 ALA A N 4
ATOM 4232 C CA . ALA A 1 58 ? -1.010 -13.764 -7.214 1.00 0.00 58 ALA A CA 4
ATOM 4233 C C . ALA A 1 58 ? -1.581 -13.383 -8.595 1.00 0.00 58 ALA A C 4
ATOM 4234 O O . ALA A 1 58 ? -0.870 -13.444 -9.605 1.00 0.00 58 ALA A O 4
ATOM 4241 N N . GLU A 1 59 ? -2.867 -12.975 -8.622 1.00 0.00 59 GLU A N 4
ATOM 4242 C CA . GLU A 1 59 ? -3.566 -12.577 -9.865 1.00 0.00 59 GLU A CA 4
ATOM 4243 C C . GLU A 1 59 ? -2.900 -11.357 -10.536 1.00 0.00 59 GLU A C 4
ATOM 4244 O O . GLU A 1 59 ? -2.832 -11.277 -11.766 1.00 0.00 59 GLU A O 4
ATOM 4256 N N . HIS A 1 60 ? -2.404 -10.416 -9.721 1.00 0.00 60 HIS A N 4
ATOM 4257 C CA . HIS A 1 60 ? -1.769 -9.178 -10.228 1.00 0.00 60 HIS A CA 4
ATOM 4258 C C . HIS A 1 60 ? -0.228 -9.278 -10.222 1.00 0.00 60 HIS A C 4
ATOM 4259 O O . HIS A 1 60 ? 0.443 -8.346 -10.665 1.00 0.00 60 HIS A O 4
ATOM 4274 N N . LYS A 1 61 ? 0.313 -10.401 -9.695 1.00 0.00 61 LYS A N 4
ATOM 4275 C CA . LYS A 1 61 ? 1.782 -10.667 -9.613 1.00 0.00 61 LYS A CA 4
ATOM 4276 C C . LYS A 1 61 ? 2.519 -9.611 -8.749 1.00 0.00 61 LYS A C 4
ATOM 4277 O O . LYS A 1 61 ? 3.704 -9.358 -8.947 1.00 0.00 61 LYS A O 4
ATOM 4296 N N . LEU A 1 62 ? 1.805 -9.060 -7.745 1.00 0.00 62 LEU A N 4
ATOM 4297 C CA . LEU A 1 62 ? 2.335 -8.041 -6.808 1.00 0.00 62 LEU A CA 4
ATOM 4298 C C . LEU A 1 62 ? 3.184 -8.684 -5.692 1.00 0.00 62 LEU A C 4
ATOM 4299 O O . LEU A 1 62 ? 3.882 -7.976 -4.970 1.00 0.00 62 LEU A O 4
ATOM 4315 N N . LEU A 1 63 ? 3.098 -10.025 -5.548 1.00 0.00 63 LEU A N 4
ATOM 4316 C CA . LEU A 1 63 ? 3.890 -10.795 -4.555 1.00 0.00 63 LEU A CA 4
ATOM 4317 C C . LEU A 1 63 ? 5.366 -10.929 -4.979 1.00 0.00 63 LEU A C 4
ATOM 4318 O O . LEU A 1 63 ? 5.765 -10.463 -6.048 1.00 0.00 63 LEU A O 4
ATOM 4334 N N . GLY A 1 64 ? 6.149 -11.610 -4.128 1.00 0.00 64 GLY A N 4
ATOM 4335 C CA . GLY A 1 64 ? 7.552 -11.908 -4.421 1.00 0.00 64 GLY A CA 4
ATOM 4336 C C . GLY A 1 64 ? 8.474 -10.706 -4.237 1.00 0.00 64 GLY A C 4
ATOM 4337 O O . GLY A 1 64 ? 8.113 -9.747 -3.547 1.00 0.00 64 GLY A O 4
ATOM 4341 N N . ASN A 1 65 ? 9.669 -10.761 -4.866 1.00 0.00 65 ASN A N 4
ATOM 4342 C CA . ASN A 1 65 ? 10.683 -9.689 -4.768 1.00 0.00 65 ASN A CA 4
ATOM 4343 C C . ASN A 1 65 ? 10.177 -8.422 -5.479 1.00 0.00 65 ASN A C 4
ATOM 4344 O O . ASN A 1 65 ? 10.040 -8.418 -6.702 1.00 0.00 65 ASN A O 4
ATOM 4355 N N . ILE A 1 66 ? 9.936 -7.367 -4.682 1.00 0.00 66 ILE A N 4
ATOM 4356 C CA . ILE A 1 66 ? 9.293 -6.102 -5.107 1.00 0.00 66 ILE A CA 4
ATOM 4357 C C . ILE A 1 66 ? 9.972 -5.489 -6.354 1.00 0.00 66 ILE A C 4
ATOM 4358 O O . ILE A 1 66 ? 9.308 -5.186 -7.342 1.00 0.00 66 ILE A O 4
ATOM 4374 N N . LYS A 1 67 ? 11.300 -5.314 -6.266 1.00 0.00 67 LYS A N 4
ATOM 4375 C CA . LYS A 1 67 ? 12.126 -4.660 -7.308 1.00 0.00 67 LYS A CA 4
ATOM 4376 C C . LYS A 1 67 ? 12.119 -5.471 -8.627 1.00 0.00 67 LYS A C 4
ATOM 4377 O O . LYS A 1 67 ? 12.113 -4.902 -9.722 1.00 0.00 67 LYS A O 4
ATOM 4396 N N . ASN A 1 68 ? 12.148 -6.802 -8.481 1.00 0.00 68 ASN A N 4
ATOM 4397 C CA . ASN A 1 68 ? 12.115 -7.762 -9.608 1.00 0.00 68 ASN A CA 4
ATOM 4398 C C . ASN A 1 68 ? 10.760 -7.695 -10.350 1.00 0.00 68 ASN A C 4
ATOM 4399 O O . ASN A 1 68 ? 10.706 -7.772 -11.581 1.00 0.00 68 ASN A O 4
ATOM 4410 N N . VAL A 1 69 ? 9.677 -7.555 -9.576 1.00 0.00 69 VAL A N 4
ATOM 4411 C CA . VAL A 1 69 ? 8.320 -7.348 -10.120 1.00 0.00 69 VAL A CA 4
ATOM 4412 C C . VAL A 1 69 ? 8.241 -5.963 -10.804 1.00 0.00 69 VAL A C 4
ATOM 4413 O O . VAL A 1 69 ? 7.705 -5.831 -11.895 1.00 0.00 69 VAL A O 4
ATOM 4426 N N . ALA A 1 70 ? 8.888 -4.971 -10.171 1.00 0.00 70 ALA A N 4
ATOM 4427 C CA . ALA A 1 70 ? 8.948 -3.571 -10.657 1.00 0.00 70 ALA A CA 4
ATOM 4428 C C . ALA A 1 70 ? 10.039 -3.386 -11.739 1.00 0.00 70 ALA A C 4
ATOM 4429 O O . ALA A 1 70 ? 10.399 -2.260 -12.086 1.00 0.00 70 ALA A O 4
ATOM 4436 N N . LYS A 1 71 ? 10.564 -4.506 -12.246 1.00 0.00 71 LYS A N 4
ATOM 4437 C CA . LYS A 1 71 ? 11.467 -4.543 -13.408 1.00 0.00 71 LYS A CA 4
ATOM 4438 C C . LYS A 1 71 ? 10.661 -4.803 -14.699 1.00 0.00 71 LYS A C 4
ATOM 4439 O O . LYS A 1 71 ? 11.029 -4.312 -15.775 1.00 0.00 71 LYS A O 4
ATOM 4458 N N . THR A 1 72 ? 9.544 -5.554 -14.580 1.00 0.00 72 THR A N 4
ATOM 4459 C CA . THR A 1 72 ? 8.778 -6.055 -15.746 1.00 0.00 72 THR A CA 4
ATOM 4460 C C . THR A 1 72 ? 7.304 -5.593 -15.733 1.00 0.00 72 THR A C 4
ATOM 4461 O O . THR A 1 72 ? 6.645 -5.617 -16.780 1.00 0.00 72 THR A O 4
ATOM 4472 N N . ALA A 1 73 ? 6.787 -5.188 -14.564 1.00 0.00 73 ALA A N 4
ATOM 4473 C CA . ALA A 1 73 ? 5.414 -4.659 -14.437 1.00 0.00 73 ALA A CA 4
ATOM 4474 C C . ALA A 1 73 ? 5.368 -3.212 -14.927 1.00 0.00 73 ALA A C 4
ATOM 4475 O O . ALA A 1 73 ? 6.365 -2.492 -14.813 1.00 0.00 73 ALA A O 4
ATOM 4482 N N . ASN A 1 74 ? 4.223 -2.794 -15.491 1.00 0.00 74 ASN A N 4
ATOM 4483 C CA . ASN A 1 74 ? 4.017 -1.395 -15.938 1.00 0.00 74 ASN A CA 4
ATOM 4484 C C . ASN A 1 74 ? 3.225 -0.601 -14.875 1.00 0.00 74 ASN A C 4
ATOM 4485 O O . ASN A 1 74 ? 2.595 -1.193 -13.991 1.00 0.00 74 ASN A O 4
ATOM 4496 N N . LYS A 1 75 ? 3.257 0.737 -14.988 1.00 0.00 75 LYS A N 4
ATOM 4497 C CA . LYS A 1 75 ? 2.691 1.658 -13.980 1.00 0.00 75 LYS A CA 4
ATOM 4498 C C . LYS A 1 75 ? 1.145 1.627 -13.994 1.00 0.00 75 LYS A C 4
ATOM 4499 O O . LYS A 1 75 ? 0.495 1.673 -12.945 1.00 0.00 75 LYS A O 4
ATOM 4518 N N . ASP A 1 76 ? 0.588 1.547 -15.217 1.00 0.00 76 ASP A N 4
ATOM 4519 C CA . ASP A 1 76 ? -0.872 1.580 -15.477 1.00 0.00 76 ASP A CA 4
ATOM 4520 C C . ASP A 1 76 ? -1.577 0.362 -14.842 1.00 0.00 76 ASP A C 4
ATOM 4521 O O . ASP A 1 76 ? -2.723 0.456 -14.374 1.00 0.00 76 ASP A O 4
ATOM 4530 N N . HIS A 1 77 ? -0.850 -0.774 -14.812 1.00 0.00 77 HIS A N 4
ATOM 4531 C CA . HIS A 1 77 ? -1.258 -2.019 -14.135 1.00 0.00 77 HIS A CA 4
ATOM 4532 C C . HIS A 1 77 ? -1.496 -1.758 -12.639 1.00 0.00 77 HIS A C 4
ATOM 4533 O O . HIS A 1 77 ? -2.480 -2.225 -12.062 1.00 0.00 77 HIS A O 4
ATOM 4548 N N . LEU A 1 78 ? -0.574 -0.997 -12.035 1.00 0.00 78 LEU A N 4
ATOM 4549 C CA . LEU A 1 78 ? -0.565 -0.723 -10.585 1.00 0.00 78 LEU A CA 4
ATOM 4550 C C . LEU A 1 78 ? -1.735 0.158 -10.161 1.00 0.00 78 LEU A C 4
ATOM 4551 O O . LEU A 1 78 ? -2.223 0.031 -9.044 1.00 0.00 78 LEU A O 4
ATOM 4567 N N . VAL A 1 79 ? -2.161 1.047 -11.072 1.00 0.00 79 VAL A N 4
ATOM 4568 C CA . VAL A 1 79 ? -3.317 1.941 -10.860 1.00 0.00 79 VAL A CA 4
ATOM 4569 C C . VAL A 1 79 ? -4.608 1.106 -10.745 1.00 0.00 79 VAL A C 4
ATOM 4570 O O . VAL A 1 79 ? -5.388 1.266 -9.796 1.00 0.00 79 VAL A O 4
ATOM 4583 N N . THR A 1 80 ? -4.778 0.178 -11.706 1.00 0.00 80 THR A N 4
ATOM 4584 C CA . THR A 1 80 ? -5.925 -0.747 -11.758 1.00 0.00 80 THR A CA 4
ATOM 4585 C C . THR A 1 80 ? -5.958 -1.680 -10.529 1.00 0.00 80 THR A C 4
ATOM 4586 O O . THR A 1 80 ? -7.008 -1.845 -9.902 1.00 0.00 80 THR A O 4
ATOM 4597 N N . ALA A 1 81 ? -4.792 -2.236 -10.156 1.00 0.00 81 ALA A N 4
ATOM 4598 C CA . ALA A 1 81 ? -4.663 -3.163 -9.015 1.00 0.00 81 ALA A CA 4
ATOM 4599 C C . ALA A 1 81 ? -5.000 -2.447 -7.697 1.00 0.00 81 ALA A C 4
ATOM 4600 O O . ALA A 1 81 ? -5.820 -2.927 -6.910 1.00 0.00 81 ALA A O 4
ATOM 4607 N N . TYR A 1 82 ? -4.394 -1.258 -7.525 1.00 0.00 82 TYR A N 4
ATOM 4608 C CA . TYR A 1 82 ? -4.539 -0.420 -6.325 1.00 0.00 82 TYR A CA 4
ATOM 4609 C C . TYR A 1 82 ? -6.020 -0.153 -6.011 1.00 0.00 82 TYR A C 4
ATOM 4610 O O . TYR A 1 82 ? -6.528 -0.561 -4.969 1.00 0.00 82 TYR A O 4
ATOM 4628 N N . ASN A 1 83 ? -6.721 0.432 -6.997 1.00 0.00 83 ASN A N 4
ATOM 4629 C CA . ASN A 1 83 ? -8.110 0.909 -6.828 1.00 0.00 83 ASN A CA 4
ATOM 4630 C C . ASN A 1 83 ? -9.097 -0.258 -6.603 1.00 0.00 83 ASN A C 4
ATOM 4631 O O . ASN A 1 83 ? -10.114 -0.081 -5.931 1.00 0.00 83 ASN A O 4
ATOM 4642 N N . HIS A 1 84 ? -8.772 -1.451 -7.143 1.00 0.00 84 HIS A N 4
ATOM 4643 C CA . HIS A 1 84 ? -9.594 -2.671 -6.967 1.00 0.00 84 HIS A CA 4
ATOM 4644 C C . HIS A 1 84 ? -9.390 -3.308 -5.575 1.00 0.00 84 HIS A C 4
ATOM 4645 O O . HIS A 1 84 ? -10.323 -3.926 -5.056 1.00 0.00 84 HIS A O 4
ATOM 4660 N N . LEU A 1 85 ? -8.198 -3.130 -4.962 1.00 0.00 85 LEU A N 4
ATOM 4661 C CA . LEU A 1 85 ? -7.867 -3.742 -3.642 1.00 0.00 85 LEU A CA 4
ATOM 4662 C C . LEU A 1 85 ? -8.841 -3.271 -2.551 1.00 0.00 85 LEU A C 4
ATOM 4663 O O . LEU A 1 85 ? -9.464 -4.078 -1.844 1.00 0.00 85 LEU A O 4
ATOM 4679 N N . PHE A 1 86 ? -8.952 -1.947 -2.459 1.00 0.00 86 PHE A N 4
ATOM 4680 C CA . PHE A 1 86 ? -9.754 -1.250 -1.443 1.00 0.00 86 PHE A CA 4
ATOM 4681 C C . PHE A 1 86 ? -11.254 -1.376 -1.753 1.00 0.00 86 PHE A C 4
ATOM 4682 O O . PHE A 1 86 ? -12.086 -1.389 -0.842 1.00 0.00 86 PHE A O 4
ATOM 4699 N N . GLU A 1 87 ? -11.575 -1.484 -3.053 1.00 0.00 87 GLU A N 4
ATOM 4700 C CA . GLU A 1 87 ? -12.960 -1.543 -3.546 1.00 0.00 87 GLU A CA 4
ATOM 4701 C C . GLU A 1 87 ? -13.632 -2.870 -3.144 1.00 0.00 87 GLU A C 4
ATOM 4702 O O . GLU A 1 87 ? -14.819 -2.898 -2.790 1.00 0.00 87 GLU A O 4
ATOM 4714 N N . THR A 1 88 ? -12.848 -3.954 -3.165 1.00 0.00 88 THR A N 4
ATOM 4715 C CA . THR A 1 88 ? -13.321 -5.321 -2.863 1.00 0.00 88 THR A CA 4
ATOM 4716 C C . THR A 1 88 ? -12.820 -5.807 -1.4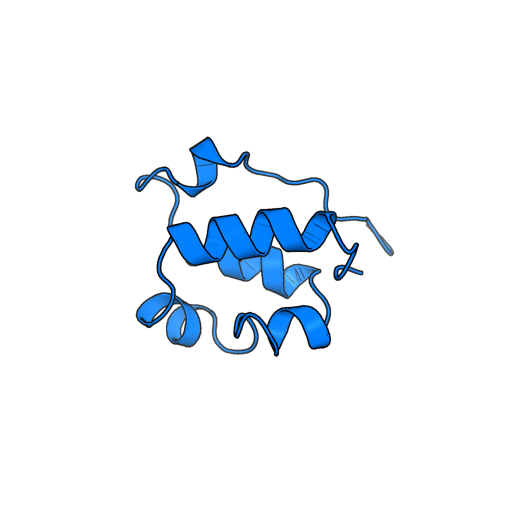84 1.00 0.00 88 THR A C 4
ATOM 4717 O O . THR A 1 88 ? -13.111 -6.939 -1.084 1.00 0.00 88 THR A O 4
ATOM 4728 N N . LYS A 1 89 ? -12.057 -4.935 -0.776 1.00 0.00 89 LYS A N 4
ATOM 4729 C CA . LYS A 1 89 ? -11.572 -5.173 0.611 1.00 0.00 89 LYS A CA 4
ATOM 4730 C C . LYS A 1 89 ? -10.640 -6.416 0.704 1.00 0.00 89 LYS A C 4
ATOM 4731 O O . LYS A 1 89 ? -10.494 -7.009 1.776 1.00 0.00 89 LYS A O 4
ATOM 4750 N N . ARG A 1 90 ? -9.957 -6.741 -0.415 1.00 0.00 90 ARG A N 4
ATOM 4751 C CA . ARG A 1 90 ? -9.137 -7.978 -0.564 1.00 0.00 90 ARG A CA 4
ATOM 4752 C C . ARG A 1 90 ? -7.815 -7.948 0.210 1.00 0.00 90 ARG A C 4
ATOM 4753 O O . ARG A 1 90 ? -6.989 -8.849 0.055 1.00 0.00 90 ARG A O 4
ATOM 4774 N N . PHE A 1 91 ? -7.593 -6.899 0.981 1.00 0.00 91 PHE A N 4
ATOM 4775 C CA . PHE A 1 91 ? -6.474 -6.850 1.934 1.00 0.00 91 PHE A CA 4
ATOM 4776 C C . PHE A 1 91 ? -6.695 -7.811 3.131 1.00 0.00 91 PHE A C 4
ATOM 4777 O O . PHE A 1 91 ? -7.825 -8.006 3.601 1.00 0.00 91 PHE A O 4
ATOM 4794 N N . LYS A 1 92 ? -5.564 -8.420 3.533 1.00 0.00 92 LYS A N 4
ATOM 4795 C CA . LYS A 1 92 ? -5.413 -9.435 4.589 1.00 0.00 92 LYS A CA 4
ATOM 4796 C C . LYS A 1 92 ? -6.238 -9.107 5.853 1.00 0.00 92 LYS A C 4
ATOM 4797 O O . LYS A 1 92 ? -7.192 -9.853 6.162 1.00 0.00 92 LYS A O 4
ATOM 4817 N N . MET A 1 20 ? -3.868 -10.664 8.099 1.00 0.00 20 MET A N 5
ATOM 4818 C CA . MET A 1 20 ? -5.204 -10.120 8.423 1.00 0.00 20 MET A CA 5
ATOM 4819 C C . MET A 1 20 ? -5.078 -9.146 9.606 1.00 0.00 20 MET A C 5
ATOM 4820 O O . MET A 1 20 ? -4.863 -9.574 10.746 1.00 0.00 20 MET A O 5
ATOM 4834 N N . ALA A 1 21 ? -5.187 -7.829 9.318 1.00 0.00 21 ALA A N 5
ATOM 4835 C CA . ALA A 1 21 ? -4.951 -6.758 10.313 1.00 0.00 21 ALA A CA 5
ATOM 4836 C C . ALA A 1 21 ? -6.270 -6.115 10.814 1.00 0.00 21 ALA A C 5
ATOM 4837 O O . ALA A 1 21 ? -6.227 -5.055 11.447 1.00 0.00 21 ALA A O 5
ATOM 4844 N N . ALA A 1 22 ? -7.423 -6.784 10.536 1.00 0.00 22 ALA A N 5
ATOM 4845 C CA . ALA A 1 22 ? -8.794 -6.383 10.980 1.00 0.00 22 ALA A CA 5
ATOM 4846 C C . ALA A 1 22 ? -9.369 -5.180 10.196 1.00 0.00 22 ALA A C 5
ATOM 4847 O O . ALA A 1 22 ? -10.450 -5.272 9.595 1.00 0.00 22 ALA A O 5
ATOM 4854 N N . ALA A 1 23 ? -8.635 -4.068 10.205 1.00 0.00 23 ALA A N 5
ATOM 4855 C CA . ALA A 1 23 ? -9.060 -2.792 9.602 1.00 0.00 23 ALA A CA 5
ATOM 4856 C C . ALA A 1 23 ? -8.790 -2.746 8.084 1.00 0.00 23 ALA A C 5
ATOM 4857 O O . ALA A 1 23 ? -8.078 -3.597 7.533 1.00 0.00 23 ALA A O 5
ATOM 4864 N N . VAL A 1 24 ? -9.385 -1.732 7.431 1.00 0.00 24 VAL A N 5
ATOM 4865 C CA . VAL A 1 24 ? -9.148 -1.410 6.024 1.00 0.00 24 VAL A CA 5
ATOM 4866 C C . VAL A 1 24 ? -7.873 -0.533 5.911 1.00 0.00 24 VAL A C 5
ATOM 4867 O O . VAL A 1 24 ? -7.809 0.532 6.542 1.00 0.00 24 VAL A O 5
ATOM 4880 N N . PRO A 1 25 ? -6.825 -0.995 5.155 1.00 0.00 25 PRO A N 5
ATOM 4881 C CA . PRO A 1 25 ? -5.626 -0.178 4.836 1.00 0.00 25 PRO A CA 5
ATOM 4882 C C . PRO A 1 25 ? -5.981 1.187 4.211 1.00 0.00 25 PRO A C 5
ATOM 4883 O O . PRO A 1 25 ? -6.651 1.246 3.168 1.00 0.00 25 PRO A O 5
ATOM 4894 N N . GLN A 1 26 ? -5.547 2.278 4.873 1.00 0.00 26 GLN A N 5
ATOM 4895 C CA . GLN A 1 26 ? -5.732 3.643 4.356 1.00 0.00 26 GLN A CA 5
ATOM 4896 C C . GLN A 1 26 ? -4.829 3.845 3.124 1.00 0.00 26 GLN A C 5
ATOM 4897 O O . GLN A 1 26 ? -3.597 3.729 3.207 1.00 0.00 26 GLN A O 5
ATOM 4911 N N . ARG A 1 27 ? -5.463 4.046 1.958 1.00 0.00 27 ARG A N 5
ATOM 4912 C CA . ARG A 1 27 ? -4.744 4.371 0.725 1.00 0.00 27 ARG A CA 5
ATOM 4913 C C . ARG A 1 27 ? -4.015 5.715 0.882 1.00 0.00 27 ARG A C 5
ATOM 4914 O O . ARG A 1 27 ? -4.620 6.746 1.200 1.00 0.00 27 ARG A O 5
ATOM 4935 N N . ALA A 1 28 ? -2.710 5.661 0.675 1.00 0.00 28 ALA A N 5
ATOM 4936 C CA . ALA A 1 28 ? -1.803 6.798 0.893 1.00 0.00 28 ALA A CA 5
ATOM 4937 C C . ALA A 1 28 ? -1.876 7.781 -0.284 1.00 0.00 28 ALA A C 5
ATOM 4938 O O . ALA A 1 28 ? -1.791 9.001 -0.107 1.00 0.00 28 ALA A O 5
ATOM 4945 N N . TRP A 1 29 ? -2.063 7.217 -1.488 1.00 0.00 29 TRP A N 5
ATOM 4946 C CA . TRP A 1 29 ? -2.005 7.963 -2.756 1.00 0.00 29 TRP A CA 5
ATOM 4947 C C . TRP A 1 29 ? -3.368 7.968 -3.437 1.00 0.00 29 TRP A C 5
ATOM 4948 O O . TRP A 1 29 ? -4.121 6.998 -3.332 1.00 0.00 29 TRP A O 5
ATOM 4969 N N . THR A 1 30 ? -3.674 9.074 -4.119 1.00 0.00 30 THR A N 5
ATOM 4970 C CA . THR A 1 30 ? -4.819 9.176 -5.036 1.00 0.00 30 THR A CA 5
ATOM 4971 C C . THR A 1 30 ? -4.345 8.838 -6.466 1.00 0.00 30 THR A C 5
ATOM 4972 O O . THR A 1 30 ? -3.141 8.666 -6.688 1.00 0.00 30 THR A O 5
ATOM 4983 N N . VAL A 1 31 ? -5.286 8.770 -7.430 1.00 0.00 31 VAL A N 5
ATOM 4984 C CA . VAL A 1 31 ? -4.988 8.339 -8.819 1.00 0.00 31 VAL A CA 5
ATOM 4985 C C . VAL A 1 31 ? -3.923 9.240 -9.496 1.00 0.00 31 VAL A C 5
ATOM 4986 O O . VAL A 1 31 ? -3.088 8.746 -10.269 1.00 0.00 31 VAL A O 5
ATOM 4999 N N . GLU A 1 32 ? -3.954 10.552 -9.185 1.00 0.00 32 GLU A N 5
ATOM 5000 C CA . GLU A 1 32 ? -2.969 11.537 -9.685 1.00 0.00 32 GLU A CA 5
ATOM 5001 C C . GLU A 1 32 ? -1.560 11.256 -9.120 1.00 0.00 32 GLU A C 5
ATOM 5002 O O . GLU A 1 32 ? -0.572 11.336 -9.852 1.00 0.00 32 GLU A O 5
ATOM 5014 N N . GLN A 1 33 ? -1.477 10.924 -7.820 1.00 0.00 33 GLN A N 5
ATOM 5015 C CA . GLN A 1 33 ? -0.201 10.591 -7.154 1.00 0.00 33 GLN A CA 5
ATOM 5016 C C . GLN A 1 33 ? 0.401 9.315 -7.772 1.00 0.00 33 GLN A C 5
ATOM 5017 O 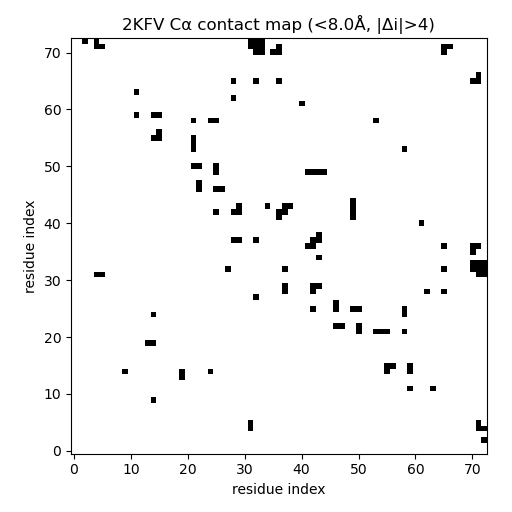O . GLN A 1 33 ? 1.602 9.258 -8.045 1.00 0.00 33 GLN A O 5
ATOM 5031 N N . LEU A 1 34 ? -0.483 8.331 -8.016 1.00 0.00 34 LEU A N 5
ATOM 5032 C CA . LEU A 1 34 ? -0.120 7.005 -8.542 1.00 0.00 34 LEU A CA 5
ATOM 5033 C C . LEU A 1 34 ? 0.484 7.113 -9.945 1.00 0.00 34 LEU A C 5
ATOM 5034 O O . LEU A 1 34 ? 1.550 6.573 -10.197 1.00 0.00 34 LEU A O 5
ATOM 5050 N N . ARG A 1 35 ? -0.219 7.856 -10.834 1.00 0.00 35 ARG A N 5
ATOM 5051 C CA . ARG A 1 35 ? 0.155 7.987 -12.260 1.00 0.00 35 ARG A CA 5
ATOM 5052 C C . ARG A 1 35 ? 1.400 8.881 -12.442 1.00 0.00 35 ARG A C 5
ATOM 5053 O O . ARG A 1 35 ? 2.027 8.861 -13.510 1.00 0.00 35 ARG A O 5
ATOM 5074 N N . SER A 1 36 ? 1.737 9.667 -11.399 1.00 0.00 36 SER A N 5
ATOM 5075 C CA . SER A 1 36 ? 2.878 10.589 -11.429 1.00 0.00 36 SER A CA 5
ATOM 5076 C C . SER A 1 36 ? 4.199 9.778 -11.436 1.00 0.00 36 SER A C 5
ATOM 5077 O O . SER A 1 36 ? 4.429 8.956 -10.537 1.00 0.00 36 SER A O 5
ATOM 5085 N N . GLU A 1 37 ? 5.036 10.001 -12.471 1.00 0.00 37 GLU A N 5
ATOM 5086 C CA . GLU A 1 37 ? 6.286 9.241 -12.701 1.00 0.00 37 GLU A CA 5
ATOM 5087 C C . GLU A 1 37 ? 7.323 9.433 -11.578 1.00 0.00 37 GLU A C 5
ATOM 5088 O O . GLU A 1 37 ? 8.213 8.593 -11.414 1.00 0.00 37 GLU A O 5
ATOM 5100 N N . GLN A 1 38 ? 7.206 10.544 -10.822 1.00 0.00 38 GLN A N 5
ATOM 5101 C CA . GLN A 1 38 ? 8.119 10.864 -9.700 1.00 0.00 38 GLN A CA 5
ATOM 5102 C C . GLN A 1 38 ? 7.940 9.880 -8.521 1.00 0.00 38 GLN A C 5
ATOM 5103 O O . GLN A 1 38 ? 8.841 9.734 -7.688 1.00 0.00 38 GLN A O 5
ATOM 5117 N N . LEU A 1 39 ? 6.765 9.219 -8.458 1.00 0.00 39 LEU A N 5
ATOM 5118 C CA . LEU A 1 39 ? 6.491 8.158 -7.471 1.00 0.00 39 LEU A CA 5
ATOM 5119 C C . LEU A 1 39 ? 7.129 6.852 -8.019 1.00 0.00 39 LEU A C 5
ATOM 5120 O O . LEU A 1 39 ? 6.791 6.447 -9.142 1.00 0.00 39 LEU A O 5
ATOM 5136 N N . PRO A 1 40 ? 8.081 6.196 -7.264 1.00 0.00 40 PRO A N 5
ATOM 5137 C CA . PRO A 1 40 ? 8.636 4.873 -7.643 1.00 0.00 40 PRO A CA 5
ATOM 5138 C C . PRO A 1 40 ? 7.531 3.809 -7.807 1.00 0.00 40 PRO A C 5
ATOM 5139 O O . PRO A 1 40 ? 6.720 3.609 -6.897 1.00 0.00 40 PRO A O 5
ATOM 5150 N N . LYS A 1 41 ? 7.508 3.144 -8.978 1.00 0.00 41 LYS A N 5
ATOM 5151 C CA . LYS A 1 41 ? 6.516 2.093 -9.295 1.00 0.00 41 LYS A CA 5
ATOM 5152 C C . LYS A 1 41 ? 6.582 0.933 -8.270 1.00 0.00 41 LYS A C 5
ATOM 5153 O O . LYS A 1 41 ? 5.562 0.361 -7.890 1.00 0.00 41 LYS A O 5
ATOM 5172 N N . LYS A 1 42 ? 7.804 0.661 -7.795 1.00 0.00 42 LYS A N 5
ATOM 5173 C CA . LYS A 1 42 ? 8.092 -0.392 -6.807 1.00 0.00 42 LYS A CA 5
ATOM 5174 C C . LYS A 1 42 ? 7.464 -0.078 -5.434 1.00 0.00 42 LYS A C 5
ATOM 5175 O O . LYS A 1 42 ? 7.042 -0.984 -4.713 1.00 0.00 42 LYS A O 5
ATOM 5194 N N . ASP A 1 43 ? 7.399 1.221 -5.106 1.00 0.00 43 ASP A N 5
ATOM 5195 C CA . ASP A 1 43 ? 6.871 1.713 -3.818 1.00 0.00 43 ASP A CA 5
ATOM 5196 C C . ASP A 1 43 ? 5.349 1.456 -3.728 1.00 0.00 43 ASP A C 5
ATOM 5197 O O . ASP A 1 43 ? 4.816 1.172 -2.646 1.00 0.00 43 ASP A O 5
ATOM 5206 N N . ILE A 1 44 ? 4.674 1.528 -4.895 1.00 0.00 44 ILE A N 5
ATOM 5207 C CA . ILE A 1 44 ? 3.233 1.213 -5.023 1.00 0.00 44 ILE A CA 5
ATOM 5208 C C . ILE A 1 44 ? 3.009 -0.301 -4.846 1.00 0.00 44 ILE A C 5
ATOM 5209 O O . ILE A 1 44 ? 2.120 -0.717 -4.111 1.00 0.00 44 ILE A O 5
ATOM 5225 N N . ILE A 1 45 ? 3.838 -1.102 -5.536 1.00 0.00 45 ILE A N 5
ATOM 5226 C CA . ILE A 1 45 ? 3.810 -2.587 -5.433 1.00 0.00 45 ILE A CA 5
ATOM 5227 C C . ILE A 1 45 ? 4.032 -3.041 -3.976 1.00 0.00 45 ILE A C 5
ATOM 5228 O O . ILE A 1 45 ? 3.436 -4.023 -3.522 1.00 0.00 45 ILE A O 5
ATOM 5244 N N . LYS A 1 46 ? 4.887 -2.298 -3.254 1.00 0.00 46 LYS A N 5
ATOM 5245 C CA . LYS A 1 46 ? 5.197 -2.567 -1.846 1.00 0.00 46 LYS A CA 5
ATOM 5246 C C . LYS A 1 46 ? 3.954 -2.348 -0.954 1.00 0.00 46 LYS A C 5
ATOM 5247 O O . LYS A 1 46 ? 3.694 -3.138 -0.052 1.00 0.00 46 LYS A O 5
ATOM 5266 N N . PHE A 1 47 ? 3.202 -1.263 -1.237 1.00 0.00 47 PHE A N 5
ATOM 5267 C CA . PHE A 1 47 ? 1.893 -0.983 -0.584 1.00 0.00 47 PHE A CA 5
ATOM 5268 C C . PHE A 1 47 ? 0.930 -2.161 -0.805 1.00 0.00 47 PHE A C 5
ATOM 5269 O O . PHE A 1 47 ? 0.315 -2.678 0.141 1.00 0.00 47 PHE A O 5
ATOM 5286 N N . LEU A 1 48 ? 0.858 -2.579 -2.066 1.00 0.00 48 LEU A N 5
ATOM 5287 C CA . LEU A 1 48 ? -0.080 -3.600 -2.536 1.00 0.00 48 LEU A CA 5
ATOM 5288 C C . LEU A 1 48 ? 0.227 -4.987 -1.943 1.00 0.00 48 LEU A C 5
ATOM 5289 O O . LEU A 1 48 ? -0.701 -5.733 -1.644 1.00 0.00 48 LEU A O 5
ATOM 5305 N N . GLN A 1 49 ? 1.525 -5.318 -1.744 1.00 0.00 49 GLN A N 5
ATOM 5306 C CA . GLN A 1 49 ? 1.915 -6.624 -1.163 1.00 0.00 49 GLN A CA 5
ATOM 5307 C C . GLN A 1 49 ? 1.831 -6.598 0.371 1.00 0.00 49 GLN A C 5
ATOM 5308 O O . GLN A 1 49 ? 1.458 -7.601 0.997 1.00 0.00 49 GLN A O 5
ATOM 5322 N N . GLU A 1 50 ? 2.151 -5.438 0.964 1.00 0.00 50 GLU A N 5
ATOM 5323 C CA . GLU A 1 50 ? 2.171 -5.260 2.430 1.00 0.00 50 GLU A CA 5
ATOM 5324 C C . GLU A 1 50 ? 0.752 -5.352 3.023 1.00 0.00 50 GLU A C 5
ATOM 5325 O O . GLU A 1 50 ? 0.551 -5.917 4.099 1.00 0.00 50 GLU A O 5
ATOM 5337 N N . HIS A 1 51 ? -0.224 -4.807 2.282 1.00 0.00 51 HIS A N 5
ATOM 5338 C CA . HIS A 1 51 ? -1.612 -4.644 2.768 1.00 0.00 51 HIS A CA 5
ATOM 5339 C C . HIS A 1 51 ? -2.577 -5.623 2.080 1.00 0.00 51 HIS A C 5
ATOM 5340 O O . HIS A 1 51 ? -3.470 -6.181 2.736 1.00 0.00 51 HIS A O 5
ATOM 5355 N N . GLY A 1 52 ? -2.389 -5.818 0.763 1.00 0.00 52 GLY A N 5
ATOM 5356 C CA . GLY A 1 52 ? -3.160 -6.796 -0.007 1.00 0.00 52 GLY A CA 5
ATOM 5357 C C . GLY A 1 52 ? -2.920 -8.233 0.444 1.00 0.00 52 GLY A C 5
ATOM 5358 O O . GLY A 1 52 ? -1.771 -8.623 0.684 1.00 0.00 52 GLY A O 5
ATOM 5362 N N . SER A 1 53 ? -4.013 -9.011 0.551 1.00 0.00 53 SER A N 5
ATOM 5363 C CA . SER A 1 53 ? -3.975 -10.412 1.014 1.00 0.00 53 SER A CA 5
ATOM 5364 C C . SER A 1 53 ? -3.368 -11.320 -0.076 1.00 0.00 53 SER A C 5
ATOM 5365 O O . SER A 1 53 ? -3.147 -10.875 -1.207 1.00 0.00 53 SER A O 5
ATOM 5373 N N . ASP A 1 54 ? -3.134 -12.599 0.276 1.00 0.00 54 ASP A N 5
ATOM 5374 C CA . ASP A 1 54 ? -2.507 -13.605 -0.624 1.00 0.00 54 ASP A CA 5
ATOM 5375 C C . ASP A 1 54 ? -3.274 -13.721 -1.958 1.00 0.00 54 ASP A C 5
ATOM 5376 O O . ASP A 1 54 ? -2.670 -13.849 -3.035 1.00 0.00 54 ASP A O 5
ATOM 5385 N N . SER A 1 55 ? -4.614 -13.661 -1.849 1.00 0.00 55 SER A N 5
ATOM 5386 C CA . SER A 1 55 ? -5.548 -13.766 -2.991 1.00 0.00 55 SER A CA 5
ATOM 5387 C C . SER A 1 55 ? -5.374 -12.592 -3.982 1.00 0.00 55 SER A C 5
ATOM 5388 O O . SER A 1 55 ? -5.598 -12.743 -5.184 1.00 0.00 55 SER A O 5
ATOM 5396 N N . PHE A 1 56 ? -4.977 -11.428 -3.456 1.00 0.00 56 PHE A N 5
ATOM 5397 C CA . PHE A 1 56 ? -4.691 -10.234 -4.269 1.00 0.00 56 PHE A CA 5
ATOM 5398 C C . PHE A 1 56 ? -3.336 -10.371 -4.992 1.00 0.00 56 PHE A C 5
ATOM 5399 O O . PHE A 1 56 ? -3.204 -10.017 -6.173 1.00 0.00 56 PHE A O 5
ATOM 5416 N N . LEU A 1 57 ? -2.345 -10.896 -4.251 1.00 0.00 57 LEU A N 5
ATOM 5417 C CA . LEU A 1 57 ? -0.935 -10.882 -4.672 1.00 0.00 57 LEU A CA 5
ATOM 5418 C C . LEU A 1 57 ? -0.656 -11.898 -5.782 1.00 0.00 57 LEU A C 5
ATOM 5419 O O . LEU A 1 57 ? -0.039 -11.553 -6.784 1.00 0.00 57 LEU A O 5
ATOM 5435 N N . ALA A 1 58 ? -1.107 -13.143 -5.583 1.00 0.00 58 ALA A N 5
ATOM 5436 C CA . ALA A 1 58 ? -0.872 -14.254 -6.529 1.00 0.00 58 ALA A CA 5
ATOM 5437 C C . ALA A 1 58 ? -1.502 -13.960 -7.908 1.00 0.00 58 ALA A C 5
ATOM 5438 O O . ALA A 1 58 ? -0.837 -14.101 -8.943 1.00 0.00 58 ALA A O 5
ATOM 5445 N N . GLU A 1 59 ? -2.776 -13.526 -7.899 1.00 0.00 59 GLU A N 5
ATOM 5446 C CA . GLU A 1 59 ? -3.545 -13.216 -9.130 1.00 0.00 59 GLU A CA 5
ATOM 5447 C C . GLU A 1 59 ? -2.896 -12.092 -9.975 1.00 0.00 59 GLU A C 5
ATOM 5448 O O . GLU A 1 59 ? -3.031 -12.085 -11.200 1.00 0.00 59 GLU A O 5
ATOM 5460 N N . HIS A 1 60 ? -2.191 -11.151 -9.315 1.00 0.00 60 HIS A N 5
ATOM 5461 C CA . HIS A 1 60 ? -1.593 -9.968 -9.990 1.00 0.00 60 HIS A CA 5
ATOM 5462 C C . HIS A 1 60 ? -0.051 -10.002 -9.975 1.00 0.00 60 HIS A C 5
ATOM 5463 O O . HIS A 1 60 ? 0.591 -9.074 -10.482 1.00 0.00 60 HIS A O 5
ATOM 5478 N N . LYS A 1 61 ? 0.513 -11.082 -9.384 1.00 0.00 61 LYS A N 5
ATOM 5479 C CA . LYS A 1 61 ? 1.976 -11.322 -9.286 1.00 0.00 61 LYS A CA 5
ATOM 5480 C C . LYS A 1 61 ? 2.706 -10.140 -8.605 1.00 0.00 61 LYS A C 5
ATOM 5481 O O . LYS A 1 61 ? 3.769 -9.702 -9.052 1.00 0.00 61 LYS A O 5
ATOM 5500 N N . LEU A 1 62 ? 2.112 -9.656 -7.498 1.00 0.00 62 LEU A N 5
ATOM 5501 C CA . LEU A 1 62 ? 2.649 -8.535 -6.693 1.00 0.00 62 LEU A CA 5
ATOM 5502 C C . LEU A 1 62 ? 3.485 -9.045 -5.504 1.00 0.00 62 LEU A C 5
ATOM 5503 O O . LEU A 1 62 ? 4.172 -8.258 -4.854 1.00 0.00 62 LEU A O 5
ATOM 5519 N N . LEU A 1 63 ? 3.417 -10.371 -5.227 1.00 0.00 63 LEU A N 5
ATOM 5520 C CA . LEU A 1 63 ? 4.218 -11.019 -4.162 1.00 0.00 63 LEU A CA 5
ATOM 5521 C C . LEU A 1 63 ? 5.658 -11.291 -4.629 1.00 0.00 63 LEU A C 5
ATOM 5522 O O . LEU A 1 63 ? 5.991 -11.139 -5.819 1.00 0.00 63 LEU A O 5
ATOM 5538 N N . GLY A 1 64 ? 6.488 -11.720 -3.668 1.00 0.00 64 GLY A N 5
ATOM 5539 C CA . GLY A 1 64 ? 7.881 -12.063 -3.920 1.00 0.00 64 GLY A CA 5
ATOM 5540 C C . GLY A 1 64 ? 8.801 -10.851 -3.857 1.00 0.00 64 GLY A C 5
ATOM 5541 O O . GLY A 1 64 ? 8.507 -9.874 -3.146 1.00 0.00 64 GLY A O 5
ATOM 5545 N N . ASN A 1 65 ? 9.932 -10.927 -4.582 1.00 0.00 65 ASN A N 5
ATOM 5546 C CA . ASN A 1 65 ? 10.879 -9.812 -4.712 1.00 0.00 65 ASN A CA 5
ATOM 5547 C C . ASN A 1 65 ? 10.235 -8.708 -5.559 1.00 0.00 65 ASN A C 5
ATOM 5548 O O . ASN A 1 65 ? 9.887 -8.944 -6.723 1.00 0.00 65 ASN A O 5
ATOM 5559 N N . ILE A 1 66 ? 10.066 -7.522 -4.947 1.00 0.00 66 ILE A N 5
ATOM 5560 C CA . ILE A 1 66 ? 9.423 -6.349 -5.581 1.00 0.00 66 ILE A CA 5
ATOM 5561 C C . ILE A 1 66 ? 10.126 -5.988 -6.906 1.00 0.00 66 ILE A C 5
ATOM 5562 O O . ILE A 1 66 ? 9.466 -5.635 -7.871 1.00 0.00 6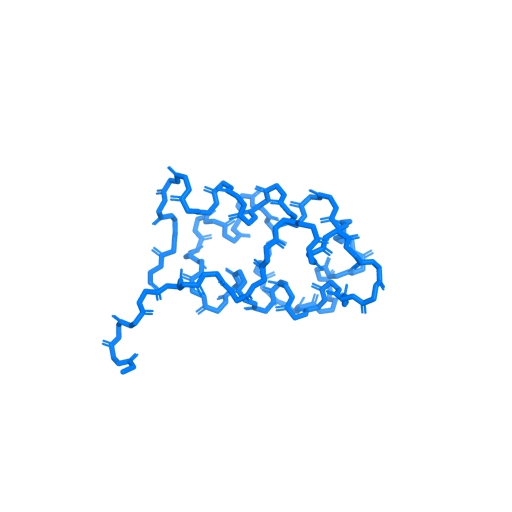6 ILE A O 5
ATOM 5578 N N . LYS A 1 67 ? 11.470 -6.093 -6.923 1.00 0.00 67 LYS A N 5
ATOM 5579 C CA . LYS A 1 67 ? 12.312 -5.826 -8.117 1.00 0.00 67 LYS A CA 5
ATOM 5580 C C . LYS A 1 67 ? 11.861 -6.648 -9.359 1.00 0.00 67 LYS A C 5
ATOM 5581 O O . LYS A 1 67 ? 11.815 -6.111 -10.478 1.00 0.00 67 LYS A O 5
ATOM 5600 N N . ASN A 1 68 ? 11.541 -7.948 -9.141 1.00 0.00 68 ASN A N 5
ATOM 5601 C CA . ASN A 1 68 ? 11.075 -8.880 -10.204 1.00 0.00 68 ASN A CA 5
ATOM 5602 C C . ASN A 1 68 ? 9.788 -8.355 -10.848 1.00 0.00 68 ASN A C 5
ATOM 5603 O O . ASN A 1 68 ? 9.604 -8.400 -12.072 1.00 0.00 68 ASN A O 5
ATOM 5614 N N . VAL A 1 69 ? 8.914 -7.849 -9.975 1.00 0.00 69 VAL A N 5
ATOM 5615 C CA . VAL A 1 69 ? 7.625 -7.277 -10.358 1.00 0.00 69 VAL A CA 5
ATOM 5616 C C . VAL A 1 69 ? 7.840 -5.918 -11.078 1.00 0.00 69 VAL A C 5
ATOM 5617 O O . VAL A 1 69 ? 7.319 -5.695 -12.161 1.00 0.00 69 VAL A O 5
ATOM 5630 N N . ALA A 1 70 ? 8.727 -5.087 -10.502 1.00 0.00 70 ALA A N 5
ATOM 5631 C CA . ALA A 1 70 ? 8.907 -3.658 -10.865 1.00 0.00 70 ALA A CA 5
ATOM 5632 C C . ALA A 1 70 ? 9.800 -3.448 -12.101 1.00 0.00 70 ALA A C 5
ATOM 5633 O O . ALA A 1 70 ? 10.157 -2.309 -12.416 1.00 0.00 70 ALA A O 5
ATOM 5640 N N . LYS A 1 71 ? 10.189 -4.528 -12.791 1.00 0.00 71 LYS A N 5
ATOM 5641 C CA . LYS A 1 71 ? 10.902 -4.415 -14.085 1.00 0.00 71 LYS A CA 5
ATOM 5642 C C . LYS A 1 71 ? 9.919 -4.514 -15.271 1.00 0.00 71 LYS A C 5
ATOM 5643 O O . LYS A 1 71 ? 10.260 -4.112 -16.388 1.00 0.00 71 LYS A O 5
ATOM 5662 N N . THR A 1 72 ? 8.705 -5.059 -15.018 1.00 0.00 72 THR A N 5
ATOM 5663 C CA . THR A 1 72 ? 7.709 -5.346 -16.073 1.00 0.00 72 THR A CA 5
ATOM 5664 C C . THR A 1 72 ? 6.286 -4.849 -15.699 1.00 0.00 72 THR A C 5
ATOM 5665 O O . THR A 1 72 ? 5.407 -4.763 -16.571 1.00 0.00 72 THR A O 5
ATOM 5676 N N . ALA A 1 73 ? 6.056 -4.508 -14.417 1.00 0.00 73 ALA A N 5
ATOM 5677 C CA . ALA A 1 73 ? 4.769 -3.959 -13.954 1.00 0.00 73 ALA A CA 5
ATOM 5678 C C . ALA A 1 73 ? 4.760 -2.452 -14.207 1.00 0.00 73 ALA A C 5
ATOM 5679 O O . ALA A 1 73 ? 5.403 -1.685 -13.468 1.00 0.00 73 ALA A O 5
ATOM 5686 N N . ASN A 1 74 ? 4.098 -2.046 -15.306 1.00 0.00 74 ASN A N 5
ATOM 5687 C CA . ASN A 1 74 ? 3.973 -0.633 -15.678 1.00 0.00 74 ASN A CA 5
ATOM 5688 C C . ASN A 1 74 ? 3.071 0.102 -14.671 1.00 0.00 74 ASN A C 5
ATOM 5689 O O . ASN A 1 74 ? 2.328 -0.529 -13.917 1.00 0.00 74 ASN A O 5
ATOM 5700 N N . LYS A 1 75 ? 3.136 1.434 -14.675 1.00 0.00 75 LYS A N 5
ATOM 5701 C CA . LYS A 1 75 ? 2.441 2.275 -13.686 1.00 0.00 75 LYS A CA 5
ATOM 5702 C C . LYS A 1 75 ? 0.906 2.190 -13.867 1.00 0.00 75 LYS A C 5
ATOM 5703 O O . LYS A 1 75 ? 0.140 2.340 -12.909 1.00 0.00 75 LYS A O 5
ATOM 5722 N N . ASP A 1 76 ? 0.490 1.895 -15.107 1.00 0.00 76 ASP A N 5
ATOM 5723 C CA . ASP A 1 76 ? -0.912 1.635 -15.476 1.00 0.00 76 ASP A CA 5
ATOM 5724 C C . ASP A 1 76 ? -1.462 0.392 -14.727 1.00 0.00 76 ASP A C 5
ATOM 5725 O O . ASP A 1 76 ? -2.586 0.409 -14.214 1.00 0.00 76 ASP A O 5
ATOM 5734 N N . HIS A 1 77 ? -0.615 -0.654 -14.635 1.00 0.00 77 HIS A N 5
ATOM 5735 C CA . HIS A 1 77 ? -0.923 -1.952 -13.985 1.00 0.00 77 HIS A CA 5
ATOM 5736 C C . HIS A 1 77 ? -1.193 -1.730 -12.493 1.00 0.00 77 HIS A C 5
ATOM 5737 O O . HIS A 1 77 ? -2.052 -2.382 -11.895 1.00 0.00 77 HIS A O 5
ATOM 5752 N N . LEU A 1 78 ? -0.430 -0.790 -11.923 1.00 0.00 78 LEU A N 5
ATOM 5753 C CA . LEU A 1 78 ? -0.406 -0.512 -10.480 1.00 0.00 78 LEU A CA 5
ATOM 5754 C C . LEU A 1 78 ? -1.650 0.246 -10.025 1.00 0.00 78 LEU A C 5
ATOM 5755 O O . LEU A 1 78 ? -2.135 0.019 -8.920 1.00 0.00 78 LEU A O 5
ATOM 5771 N N . VAL A 1 79 ? -2.136 1.164 -10.883 1.00 0.00 79 VAL A N 5
ATOM 5772 C CA . VAL A 1 79 ? -3.409 1.875 -10.660 1.00 0.00 79 VAL A CA 5
ATOM 5773 C C . VAL A 1 79 ? -4.589 0.878 -10.765 1.00 0.00 79 VAL A C 5
ATOM 5774 O O . VAL A 1 79 ? -5.514 0.907 -9.946 1.00 0.00 79 VAL A O 5
ATOM 5787 N N . THR A 1 80 ? -4.514 -0.023 -11.768 1.00 0.00 80 THR A N 5
ATOM 5788 C CA . THR A 1 80 ? -5.522 -1.088 -11.980 1.00 0.00 80 THR A CA 5
ATOM 5789 C C . THR A 1 80 ? -5.608 -2.018 -10.752 1.00 0.00 80 THR A C 5
ATOM 5790 O O . THR A 1 80 ? -6.702 -2.336 -10.287 1.00 0.00 80 THR A O 5
ATOM 5801 N N . ALA A 1 81 ? -4.441 -2.396 -10.206 1.00 0.00 81 ALA A N 5
ATOM 5802 C CA . ALA A 1 81 ? -4.341 -3.264 -9.020 1.00 0.00 81 ALA A CA 5
ATOM 5803 C C . ALA A 1 81 ? -4.821 -2.529 -7.756 1.00 0.00 81 ALA A C 5
ATOM 5804 O O . ALA A 1 81 ? -5.576 -3.093 -6.958 1.00 0.00 81 ALA A O 5
ATOM 5811 N N . TYR A 1 82 ? -4.385 -1.259 -7.621 1.00 0.00 82 TYR A N 5
ATOM 5812 C CA . TYR A 1 82 ? -4.749 -0.370 -6.496 1.00 0.00 82 TYR A CA 5
ATOM 5813 C C . TYR A 1 82 ? -6.277 -0.289 -6.343 1.00 0.00 82 TYR A C 5
ATOM 5814 O O . TYR A 1 82 ? -6.814 -0.620 -5.295 1.00 0.00 82 TYR A O 5
ATOM 5832 N N . ASN A 1 83 ? -6.965 0.101 -7.426 1.00 0.00 83 ASN A N 5
ATOM 5833 C CA . ASN A 1 83 ? -8.426 0.310 -7.408 1.00 0.00 83 ASN A CA 5
ATOM 5834 C C . ASN A 1 83 ? -9.164 -1.016 -7.179 1.00 0.00 83 ASN A C 5
ATOM 5835 O O . ASN A 1 83 ? -10.110 -1.065 -6.392 1.00 0.00 83 ASN A O 5
ATOM 5846 N N . HIS A 1 84 ? -8.689 -2.093 -7.841 1.00 0.00 84 HIS A N 5
ATOM 5847 C CA . HIS A 1 84 ? -9.271 -3.446 -7.708 1.00 0.00 84 HIS A CA 5
ATOM 5848 C C . HIS A 1 84 ? -9.111 -4.002 -6.276 1.00 0.00 84 HIS A C 5
ATOM 5849 O O . HIS A 1 84 ? -9.932 -4.819 -5.842 1.00 0.00 84 HIS A O 5
ATOM 5864 N N . LEU A 1 85 ? -8.074 -3.539 -5.549 1.00 0.00 85 LEU A N 5
ATOM 5865 C CA . LEU A 1 85 ? -7.826 -3.947 -4.148 1.00 0.00 85 LEU A CA 5
ATOM 5866 C C . LEU A 1 85 ? -9.044 -3.605 -3.272 1.00 0.00 85 LEU A C 5
ATOM 5867 O O . LEU A 1 85 ? -9.616 -4.459 -2.600 1.00 0.00 85 LEU A O 5
ATOM 5883 N N . PHE A 1 86 ? -9.422 -2.330 -3.334 1.00 0.00 86 PHE A N 5
ATOM 5884 C CA . PHE A 1 86 ? -10.563 -1.771 -2.585 1.00 0.00 86 PHE A CA 5
ATOM 5885 C C . PHE A 1 86 ? -11.910 -2.183 -3.223 1.00 0.00 86 PHE A C 5
ATOM 5886 O O . PHE A 1 86 ? -12.930 -2.279 -2.538 1.00 0.00 86 PHE A O 5
ATOM 5903 N N . GLU A 1 87 ? -11.882 -2.452 -4.541 1.00 0.00 87 GLU A N 5
ATOM 5904 C CA . GLU A 1 87 ? -13.080 -2.791 -5.349 1.00 0.00 87 GLU A CA 5
ATOM 5905 C C . GLU A 1 87 ? -13.640 -4.175 -4.984 1.00 0.00 87 GLU A C 5
ATOM 5906 O O . GLU A 1 87 ? -14.832 -4.443 -5.157 1.00 0.00 87 GLU A O 5
ATOM 5918 N N . THR A 1 88 ? -12.774 -5.053 -4.467 1.00 0.00 88 THR A N 5
ATOM 5919 C CA . THR A 1 88 ? -13.152 -6.415 -4.049 1.00 0.00 88 THR A CA 5
ATOM 5920 C C . THR A 1 88 ? -12.779 -6.659 -2.574 1.00 0.00 88 THR A C 5
ATOM 5921 O O . THR A 1 88 ? -13.029 -7.750 -2.046 1.00 0.00 88 THR A O 5
ATOM 5932 N N . LYS A 1 89 ? -12.203 -5.616 -1.919 1.00 0.00 89 LYS A N 5
ATOM 5933 C CA . LYS A 1 89 ? -11.720 -5.679 -0.518 1.00 0.00 89 LYS A CA 5
ATOM 5934 C C . LYS A 1 89 ? -10.720 -6.857 -0.336 1.00 0.00 89 LYS A C 5
ATOM 5935 O O . LYS A 1 89 ? -10.704 -7.541 0.683 1.00 0.00 89 LYS A O 5
ATOM 5954 N N . ARG A 1 90 ? -9.859 -7.030 -1.359 1.00 0.00 90 ARG A N 5
ATOM 5955 C CA . ARG A 1 90 ? -8.886 -8.147 -1.484 1.00 0.00 90 ARG A CA 5
ATOM 5956 C C . ARG A 1 90 ? -7.693 -8.026 -0.523 1.00 0.00 90 ARG A C 5
ATOM 5957 O O . ARG A 1 90 ? -6.849 -8.917 -0.478 1.00 0.00 90 ARG A O 5
ATOM 5978 N N . PHE A 1 91 ? -7.595 -6.894 0.165 1.00 0.00 91 PHE A N 5
ATOM 5979 C CA . PHE A 1 91 ? -6.668 -6.710 1.299 1.00 0.00 91 PHE A CA 5
ATOM 5980 C C . PHE A 1 91 ? -7.091 -7.557 2.511 1.00 0.00 91 PHE A C 5
ATOM 5981 O O . PHE A 1 91 ? -8.217 -8.076 2.540 1.00 0.00 91 PHE A O 5
ATOM 5998 N N . LYS A 1 92 ? -6.153 -7.710 3.468 1.00 0.00 92 LYS A N 5
ATOM 5999 C CA . LYS A 1 92 ? -6.406 -8.335 4.781 1.00 0.00 92 LYS A CA 5
ATOM 6000 C C . LYS A 1 92 ? -6.493 -9.882 4.639 1.00 0.00 92 LYS A C 5
ATOM 6001 O O . LYS A 1 92 ? -7.568 -10.415 4.289 1.00 0.00 92 LYS A O 5
ATOM 6021 N N . MET A 1 20 ? -14.727 2.478 18.595 1.00 0.00 20 MET A N 6
ATOM 6022 C CA . MET A 1 20 ? -14.533 1.559 17.454 1.00 0.00 20 MET A CA 6
ATOM 6023 C C . MET A 1 20 ? -14.340 2.353 16.147 1.00 0.00 20 MET A C 6
ATOM 6024 O O . MET A 1 20 ? -15.009 3.369 15.926 1.00 0.00 20 MET A O 6
ATOM 6038 N N . ALA A 1 21 ? -13.388 1.881 15.321 1.00 0.00 21 ALA A N 6
ATOM 6039 C CA . ALA A 1 21 ? -13.050 2.448 14.004 1.00 0.00 21 ALA A CA 6
ATOM 6040 C C . ALA A 1 21 ? -12.031 1.510 13.331 1.00 0.00 21 ALA A C 6
ATOM 6041 O O . ALA A 1 21 ? -10.854 1.503 13.717 1.00 0.00 21 ALA A O 6
ATOM 6048 N N . ALA A 1 22 ? -12.503 0.670 12.388 1.00 0.00 22 ALA A N 6
ATOM 6049 C CA . ALA A 1 22 ? -11.636 -0.251 11.633 1.00 0.00 22 ALA A CA 6
ATOM 6050 C C . ALA A 1 22 ? -10.708 0.557 10.718 1.00 0.00 22 ALA A C 6
ATOM 6051 O O . ALA A 1 22 ? -11.104 0.973 9.619 1.00 0.00 22 ALA A O 6
ATOM 6058 N N . ALA A 1 23 ? -9.490 0.822 11.218 1.00 0.00 23 ALA A N 6
ATOM 6059 C CA . ALA A 1 23 ? -8.484 1.657 10.538 1.00 0.00 23 ALA A CA 6
ATOM 6060 C C . ALA A 1 23 ? -7.707 0.822 9.506 1.00 0.00 23 ALA A C 6
ATOM 6061 O O . ALA A 1 23 ? -6.482 0.694 9.563 1.00 0.00 23 ALA A O 6
ATOM 6068 N N . VAL A 1 24 ? -8.460 0.240 8.565 1.00 0.00 24 VAL A N 6
ATOM 6069 C CA . VAL A 1 24 ? -7.922 -0.622 7.514 1.00 0.00 24 VAL A CA 6
ATOM 6070 C C . VAL A 1 24 ? -7.266 0.260 6.423 1.00 0.00 24 VAL A C 6
ATOM 6071 O O . VAL A 1 24 ? -7.892 1.226 5.964 1.00 0.00 24 VAL A O 6
ATOM 6084 N N . PRO A 1 25 ? -5.964 -0.004 6.045 1.00 0.00 25 PRO A N 6
ATOM 6085 C CA . PRO A 1 25 ? -5.200 0.872 5.129 1.00 0.00 25 PRO A CA 6
ATOM 6086 C C . PRO A 1 25 ? -5.848 0.984 3.736 1.00 0.00 25 PRO A C 6
ATOM 6087 O O . PRO A 1 25 ? -5.725 0.094 2.890 1.00 0.00 25 PRO A O 6
ATOM 6098 N N . GLN A 1 26 ? -6.584 2.074 3.552 1.00 0.00 26 GLN A N 6
ATOM 6099 C CA . GLN A 1 26 ? -7.294 2.390 2.300 1.00 0.00 26 GLN A CA 6
ATOM 6100 C C . GLN A 1 26 ? -6.330 3.049 1.293 1.00 0.00 26 GLN A C 6
ATOM 6101 O O . GLN A 1 26 ? -5.105 3.013 1.471 1.00 0.00 26 GLN A O 6
ATOM 6115 N N . ARG A 1 27 ? -6.894 3.606 0.212 1.00 0.00 27 ARG A N 6
ATOM 6116 C CA . ARG A 1 27 ? -6.137 4.373 -0.780 1.00 0.00 27 ARG A CA 6
ATOM 6117 C C . ARG A 1 27 ? -5.433 5.584 -0.118 1.00 0.00 27 ARG A C 6
ATOM 6118 O O . ARG A 1 27 ? -6.077 6.459 0.471 1.00 0.00 27 ARG A O 6
ATOM 6139 N N . ALA A 1 28 ? -4.092 5.566 -0.199 1.00 0.00 28 ALA A N 6
ATOM 6140 C CA . ALA A 1 28 ? -3.212 6.623 0.331 1.00 0.00 28 ALA A CA 6
ATOM 6141 C C . ALA A 1 28 ? -2.838 7.655 -0.762 1.00 0.00 28 ALA A C 6
ATOM 6142 O O . ALA A 1 28 ? -2.418 8.774 -0.456 1.00 0.00 28 ALA A O 6
ATOM 6149 N N . TRP A 1 29 ? -2.992 7.251 -2.043 1.00 0.00 29 TRP A N 6
ATOM 6150 C CA . TRP A 1 29 ? -2.545 8.031 -3.222 1.00 0.00 29 TRP A CA 6
ATOM 6151 C C . TRP A 1 29 ? -3.649 8.002 -4.286 1.00 0.00 29 TRP A C 6
ATOM 6152 O O . TRP A 1 29 ? -4.185 6.931 -4.575 1.00 0.00 29 TRP A O 6
ATOM 6173 N N . THR A 1 30 ? -3.960 9.156 -4.893 1.00 0.00 30 THR A N 6
ATOM 6174 C CA . THR A 1 30 ? -4.972 9.240 -5.954 1.00 0.00 30 THR A CA 6
ATOM 6175 C C . THR A 1 30 ? -4.397 8.674 -7.272 1.00 0.00 30 THR A C 6
ATOM 6176 O O . THR A 1 30 ? -3.187 8.412 -7.358 1.00 0.00 30 THR A O 6
ATOM 6187 N N . VAL A 1 31 ? -5.260 8.493 -8.293 1.00 0.00 31 VAL A N 6
ATOM 6188 C CA . VAL A 1 31 ? -4.846 7.897 -9.588 1.00 0.00 31 VAL A CA 6
ATOM 6189 C C . VAL A 1 31 ? -3.725 8.730 -10.254 1.00 0.00 31 VAL A C 6
ATOM 6190 O O . VAL A 1 31 ? -2.796 8.170 -10.837 1.00 0.00 31 VAL A O 6
ATOM 6203 N N . GLU A 1 32 ? -3.816 10.066 -10.123 1.00 0.00 32 GLU A N 6
ATOM 6204 C CA . GLU A 1 32 ? -2.811 11.010 -10.662 1.00 0.00 32 GLU A CA 6
ATOM 6205 C C . GLU A 1 32 ? -1.481 10.899 -9.889 1.00 0.00 32 GLU A C 6
ATOM 6206 O O . GLU A 1 32 ? -0.409 11.072 -10.478 1.00 0.00 32 GLU A O 6
ATOM 6218 N N . GLN A 1 33 ? -1.569 10.622 -8.568 1.00 0.00 33 GLN A N 6
ATOM 6219 C CA . GLN A 1 33 ? -0.386 10.405 -7.711 1.00 0.00 33 GLN A CA 6
ATOM 6220 C C . GLN A 1 33 ? 0.296 9.073 -8.066 1.00 0.00 33 GLN A C 6
ATOM 6221 O O . GLN A 1 33 ? 1.522 8.981 -7.996 1.00 0.00 33 GLN A O 6
ATOM 6235 N N . LEU A 1 34 ? -0.499 8.060 -8.463 1.00 0.00 34 LEU A N 6
ATOM 6236 C CA . LEU A 1 34 ? 0.048 6.766 -8.919 1.00 0.00 34 LEU A CA 6
ATOM 6237 C C . LEU A 1 34 ? 0.857 6.982 -10.203 1.00 0.00 34 LEU A C 6
ATOM 6238 O O . LEU A 1 34 ? 2.054 6.700 -10.261 1.00 0.00 34 LEU A O 6
ATOM 6254 N N . ARG A 1 35 ? 0.186 7.617 -11.186 1.00 0.00 35 ARG A N 6
ATOM 6255 C CA . ARG A 1 35 ? 0.743 7.886 -12.527 1.00 0.00 35 ARG A CA 6
ATOM 6256 C C . ARG A 1 35 ? 1.840 8.973 -12.476 1.00 0.00 35 ARG A C 6
ATOM 6257 O O . ARG A 1 35 ? 2.551 9.181 -13.468 1.00 0.00 35 ARG A O 6
ATOM 6278 N N . SER A 1 36 ? 1.946 9.673 -11.322 1.00 0.00 36 SER A N 6
ATOM 6279 C CA . SER A 1 36 ? 2.996 10.674 -11.073 1.00 0.00 36 SER A CA 6
ATOM 6280 C C . SER A 1 36 ? 4.401 10.063 -11.213 1.00 0.00 36 SER A C 6
ATOM 6281 O O . SER A 1 36 ? 4.644 8.910 -10.832 1.00 0.00 36 SER A O 6
ATOM 6289 N N . GLU A 1 37 ? 5.309 10.871 -11.757 1.00 0.00 37 GLU A N 6
ATOM 6290 C CA . GLU A 1 37 ? 6.700 10.484 -12.008 1.00 0.00 37 GLU A CA 6
ATOM 6291 C C . GLU A 1 37 ? 7.549 10.573 -10.714 1.00 0.00 37 GLU A C 6
ATOM 6292 O O . GLU A 1 37 ? 8.706 10.147 -10.691 1.00 0.00 37 GLU A O 6
ATOM 6304 N N . GLN A 1 38 ? 6.953 11.139 -9.644 1.00 0.00 38 GLN A N 6
ATOM 6305 C CA . GLN A 1 38 ? 7.599 11.300 -8.329 1.00 0.00 38 GLN A CA 6
ATOM 6306 C C . GLN A 1 38 ? 7.414 10.032 -7.473 1.00 0.00 38 GLN A C 6
ATOM 6307 O O . GLN A 1 38 ? 8.321 9.635 -6.728 1.00 0.00 38 GLN A O 6
ATOM 6321 N N . LEU A 1 39 ? 6.223 9.417 -7.574 1.00 0.00 39 LEU A N 6
ATOM 6322 C CA . LEU A 1 39 ? 5.881 8.182 -6.842 1.00 0.00 39 LEU A CA 6
ATOM 6323 C C . LEU A 1 39 ? 6.445 6.978 -7.630 1.00 0.00 39 LEU A C 6
ATOM 6324 O O . LEU A 1 39 ? 5.956 6.698 -8.730 1.00 0.00 39 LEU A O 6
ATOM 6340 N N . PRO A 1 40 ? 7.464 6.237 -7.086 1.00 0.00 40 PRO A N 6
ATOM 6341 C CA . PRO A 1 40 ? 8.051 5.081 -7.791 1.00 0.00 40 PRO A CA 6
ATOM 6342 C C . PRO A 1 40 ? 7.102 3.869 -7.770 1.00 0.00 40 PRO A C 6
ATOM 6343 O O . PRO A 1 40 ? 6.331 3.683 -6.816 1.00 0.00 40 PRO A O 6
ATOM 6354 N N . LYS A 1 41 ? 7.168 3.050 -8.833 1.00 0.00 41 LYS A N 6
ATOM 6355 C CA . LYS A 1 41 ? 6.304 1.867 -8.981 1.00 0.00 41 LYS A CA 6
ATOM 6356 C C . LYS A 1 41 ? 6.599 0.832 -7.882 1.00 0.00 41 LYS A C 6
ATOM 6357 O O . LYS A 1 41 ? 5.702 0.109 -7.454 1.00 0.00 41 LYS A O 6
ATOM 6376 N N . LYS A 1 42 ? 7.854 0.833 -7.392 1.00 0.00 42 LYS A N 6
ATOM 6377 C CA . LYS A 1 42 ? 8.312 -0.080 -6.332 1.00 0.00 42 LYS A CA 6
ATOM 6378 C C . LYS A 1 42 ? 7.583 0.193 -5.001 1.00 0.00 42 LYS A C 6
ATOM 6379 O O . LYS A 1 42 ? 7.318 -0.734 -4.232 1.00 0.00 42 LYS A O 6
ATOM 6398 N N . ASP A 1 43 ? 7.263 1.475 -4.756 1.00 0.00 43 ASP A N 6
ATOM 6399 C CA . ASP A 1 43 ? 6.612 1.916 -3.507 1.00 0.00 43 ASP A CA 6
ATOM 6400 C C . ASP A 1 43 ? 5.118 1.533 -3.508 1.00 0.00 43 ASP A C 6
ATOM 6401 O O . ASP A 1 43 ? 4.539 1.252 -2.452 1.00 0.00 43 ASP A O 6
ATOM 6410 N N . ILE A 1 44 ? 4.511 1.514 -4.709 1.00 0.00 44 ILE A N 6
ATOM 6411 C CA . ILE A 1 44 ? 3.111 1.087 -4.888 1.00 0.00 44 ILE A CA 6
ATOM 6412 C C . ILE A 1 44 ? 2.994 -0.428 -4.630 1.00 0.00 44 ILE A C 6
ATOM 6413 O O . ILE A 1 44 ? 2.149 -0.859 -3.850 1.00 0.00 44 ILE A O 6
ATOM 6429 N N . ILE A 1 45 ? 3.877 -1.209 -5.286 1.00 0.00 45 ILE A N 6
ATOM 6430 C CA . ILE A 1 45 ? 3.963 -2.681 -5.104 1.00 0.00 45 ILE A CA 6
ATOM 6431 C C . ILE A 1 45 ? 4.226 -3.028 -3.620 1.00 0.00 45 ILE A C 6
ATOM 6432 O O . ILE A 1 45 ? 3.613 -3.953 -3.083 1.00 0.00 45 ILE A O 6
ATOM 6448 N N . LYS A 1 46 ? 5.127 -2.248 -2.987 1.00 0.00 46 LYS A N 6
ATOM 6449 C CA . LYS A 1 46 ? 5.473 -2.359 -1.547 1.00 0.00 46 LYS A CA 6
ATOM 6450 C C . LYS A 1 46 ? 4.207 -2.290 -0.672 1.00 0.00 46 LYS A C 6
ATOM 6451 O O . LYS A 1 46 ? 4.006 -3.121 0.214 1.00 0.00 46 LYS A O 6
ATOM 6470 N N . PHE A 1 47 ? 3.354 -1.297 -0.986 1.00 0.00 47 PHE A N 6
ATOM 6471 C CA . PHE A 1 47 ? 2.094 -1.055 -0.263 1.00 0.00 47 PHE A CA 6
ATOM 6472 C C . PHE A 1 47 ? 1.109 -2.210 -0.479 1.00 0.00 47 PHE A C 6
ATOM 6473 O O . PHE A 1 47 ? 0.547 -2.738 0.474 1.00 0.00 47 PHE A O 6
ATOM 6490 N N . LEU A 1 48 ? 0.941 -2.619 -1.738 1.00 0.00 48 LEU A N 6
ATOM 6491 C CA . LEU A 1 48 ? -0.070 -3.612 -2.127 1.00 0.00 48 LEU A CA 6
ATOM 6492 C C . LEU A 1 48 ? 0.258 -5.012 -1.572 1.00 0.00 48 LEU A C 6
ATOM 6493 O O . LEU A 1 48 ? -0.649 -5.754 -1.220 1.00 0.00 48 LEU A O 6
ATOM 6509 N N . GLN A 1 49 ? 1.558 -5.345 -1.467 1.00 0.00 49 GLN A N 6
ATOM 6510 C CA . GLN A 1 49 ? 2.005 -6.642 -0.900 1.00 0.00 49 GLN A CA 6
ATOM 6511 C C . GLN A 1 49 ? 2.066 -6.597 0.649 1.00 0.00 49 GLN A C 6
ATOM 6512 O O . GLN A 1 49 ? 1.982 -7.647 1.305 1.00 0.00 49 GLN A O 6
ATOM 6526 N N . GLU A 1 50 ? 2.249 -5.372 1.203 1.00 0.00 50 GLU A N 6
ATOM 6527 C CA . GLU A 1 50 ? 2.358 -5.120 2.667 1.00 0.00 50 GLU A CA 6
ATOM 6528 C C . GLU A 1 50 ? 1.159 -5.695 3.437 1.00 0.00 50 GLU A C 6
ATOM 6529 O O . GLU A 1 50 ? 1.332 -6.323 4.484 1.00 0.00 50 GLU A O 6
ATOM 6541 N N . HIS A 1 51 ? -0.044 -5.509 2.884 1.00 0.00 51 HIS A N 6
ATOM 6542 C CA . HIS A 1 51 ? -1.301 -5.866 3.582 1.00 0.00 51 HIS A CA 6
ATOM 6543 C C . HIS A 1 51 ? -2.320 -6.528 2.637 1.00 0.00 51 HIS A C 6
ATOM 6544 O O . HIS A 1 51 ? -3.232 -7.204 3.114 1.00 0.00 51 HIS A O 6
ATOM 6559 N N . GLY A 1 52 ? -2.178 -6.326 1.308 1.00 0.00 52 GLY A N 6
ATOM 6560 C CA . GLY A 1 52 ? -2.987 -7.046 0.316 1.00 0.00 52 GLY A CA 6
ATOM 6561 C C . GLY A 1 52 ? -2.786 -8.558 0.402 1.00 0.00 52 GLY A C 6
ATOM 6562 O O . GLY A 1 52 ? -1.644 -9.019 0.534 1.00 0.00 52 GLY A O 6
ATOM 6566 N N . SER A 1 53 ? -3.897 -9.317 0.352 1.00 0.00 53 SER A N 6
ATOM 6567 C CA . SER A 1 53 ? -3.886 -10.779 0.518 1.00 0.00 53 SER A CA 6
ATOM 6568 C C . SER A 1 53 ? -3.085 -11.476 -0.595 1.00 0.00 53 SER A C 6
ATOM 6569 O O . SER A 1 53 ? -3.068 -11.017 -1.734 1.00 0.00 53 SER A O 6
ATOM 6577 N N . ASP A 1 54 ? -2.460 -12.608 -0.232 1.00 0.00 54 ASP A N 6
ATOM 6578 C CA . ASP A 1 54 ? -1.570 -13.386 -1.125 1.00 0.00 54 ASP A CA 6
ATOM 6579 C C . ASP A 1 54 ? -2.295 -13.861 -2.400 1.00 0.00 54 ASP A C 6
ATOM 6580 O O . ASP A 1 54 ? -1.706 -13.894 -3.490 1.00 0.00 54 ASP A O 6
ATOM 6589 N N . SER A 1 55 ? -3.572 -14.225 -2.239 1.00 0.00 55 SER A N 6
ATOM 6590 C CA . SER A 1 55 ? -4.441 -14.657 -3.348 1.00 0.00 55 SER A CA 6
ATOM 6591 C C . SER A 1 55 ? -4.670 -13.511 -4.365 1.00 0.00 55 SER A C 6
ATOM 6592 O O . SER A 1 55 ? -4.689 -13.746 -5.580 1.00 0.00 55 SER A O 6
ATOM 6600 N N . PHE A 1 56 ? -4.799 -12.272 -3.850 1.00 0.00 56 PHE A N 6
ATOM 6601 C CA . PHE A 1 56 ? -4.878 -11.047 -4.678 1.00 0.00 56 PHE A CA 6
ATOM 6602 C C . PHE A 1 56 ? -3.531 -10.822 -5.400 1.00 0.00 56 PHE A C 6
ATOM 6603 O O . PHE A 1 56 ? -3.498 -10.571 -6.616 1.00 0.00 56 PHE A O 6
ATOM 6620 N N . LEU A 1 57 ? -2.436 -10.935 -4.621 1.00 0.00 57 LEU A N 6
ATOM 6621 C CA . LEU A 1 57 ? -1.063 -10.663 -5.091 1.00 0.00 57 LEU A CA 6
ATOM 6622 C C . LEU A 1 57 ? -0.676 -11.588 -6.255 1.00 0.00 57 LEU A C 6
ATOM 6623 O O . LEU A 1 57 ? 0.067 -11.187 -7.137 1.00 0.00 57 LEU A O 6
ATOM 6639 N N . ALA A 1 58 ? -1.188 -12.825 -6.236 1.00 0.00 58 ALA A N 6
ATOM 6640 C CA . ALA A 1 58 ? -0.941 -13.828 -7.290 1.00 0.00 58 ALA A CA 6
ATOM 6641 C C . ALA A 1 58 ? -1.546 -13.392 -8.639 1.00 0.00 58 ALA A C 6
ATOM 6642 O O . ALA A 1 58 ? -0.873 -13.411 -9.680 1.00 0.00 58 ALA A O 6
ATOM 6649 N N . GLU A 1 59 ? -2.815 -12.969 -8.585 1.00 0.00 59 GLU A N 6
ATOM 6650 C CA . GLU A 1 59 ? -3.592 -12.542 -9.772 1.00 0.00 59 GLU A CA 6
ATOM 6651 C C . GLU A 1 59 ? -2.967 -11.308 -10.461 1.00 0.00 59 GLU A C 6
ATOM 6652 O O . GLU A 1 59 ? -3.158 -11.102 -11.662 1.00 0.00 59 GLU A O 6
ATOM 6664 N N . HIS A 1 60 ? -2.233 -10.489 -9.686 1.00 0.00 60 HIS A N 6
ATOM 6665 C CA . HIS A 1 60 ? -1.626 -9.229 -10.179 1.00 0.00 60 HIS A CA 6
ATOM 6666 C C . HIS A 1 60 ? -0.078 -9.282 -10.172 1.00 0.00 60 HIS A C 6
ATOM 6667 O O . HIS A 1 60 ? 0.577 -8.289 -10.521 1.00 0.00 60 HIS A O 6
ATOM 6682 N N . LYS A 1 61 ? 0.471 -10.455 -9.763 1.00 0.00 61 LYS A N 6
ATOM 6683 C CA . LYS A 1 61 ? 1.937 -10.752 -9.713 1.00 0.00 61 LYS A CA 6
ATOM 6684 C C . LYS A 1 61 ? 2.699 -9.825 -8.734 1.00 0.00 61 LYS A C 6
ATOM 6685 O O . LYS A 1 61 ? 3.919 -9.701 -8.819 1.00 0.00 61 LYS A O 6
ATOM 6704 N N . LEU A 1 62 ? 1.968 -9.257 -7.758 1.00 0.00 62 LEU A N 6
ATOM 6705 C CA . LEU A 1 62 ? 2.504 -8.297 -6.771 1.00 0.00 62 LEU A CA 6
ATOM 6706 C C . LEU A 1 62 ? 3.258 -8.996 -5.626 1.00 0.00 62 LEU A C 6
ATOM 6707 O O . LEU A 1 62 ? 3.921 -8.328 -4.828 1.00 0.00 62 LEU A O 6
ATOM 6723 N N . LEU A 1 63 ? 3.138 -10.341 -5.542 1.00 0.00 63 LEU A N 6
ATOM 6724 C CA . LEU A 1 63 ? 3.888 -11.149 -4.555 1.00 0.00 63 LEU A CA 6
ATOM 6725 C C . LEU A 1 63 ? 5.366 -11.281 -4.953 1.00 0.00 63 LEU A C 6
ATOM 6726 O O . LEU A 1 63 ? 5.743 -11.056 -6.109 1.00 0.00 63 LEU A O 6
ATOM 6742 N N . GLY A 1 64 ? 6.184 -11.665 -3.969 1.00 0.00 64 GLY A N 6
ATOM 6743 C CA . GLY A 1 64 ? 7.610 -11.870 -4.166 1.00 0.00 64 GLY A CA 6
ATOM 6744 C C . GLY A 1 64 ? 8.409 -10.604 -3.936 1.00 0.00 64 GLY A C 6
ATOM 6745 O O . GLY A 1 64 ? 7.937 -9.671 -3.265 1.00 0.00 64 GLY A O 6
ATOM 6749 N N . ASN A 1 65 ? 9.631 -10.579 -4.483 1.00 0.00 65 ASN A N 6
ATOM 6750 C CA . ASN A 1 65 ? 10.539 -9.433 -4.345 1.00 0.00 65 ASN A CA 6
ATOM 6751 C C . ASN A 1 65 ? 10.074 -8.299 -5.268 1.00 0.00 65 ASN A C 6
ATOM 6752 O O . ASN A 1 65 ? 9.699 -8.553 -6.413 1.00 0.00 65 ASN A O 6
ATOM 6763 N N . ILE A 1 66 ? 10.141 -7.066 -4.769 1.00 0.00 66 ILE A N 6
ATOM 6764 C CA . ILE A 1 66 ? 9.562 -5.895 -5.451 1.00 0.00 66 ILE A CA 6
ATOM 6765 C C . ILE A 1 66 ? 10.191 -5.647 -6.841 1.00 0.00 66 ILE A C 6
ATOM 6766 O O . ILE A 1 66 ? 9.456 -5.397 -7.788 1.00 0.00 66 ILE A O 6
ATOM 6782 N N . LYS A 1 67 ? 11.540 -5.690 -6.953 1.00 0.00 67 LYS A N 6
ATOM 6783 C CA . LYS A 1 67 ? 12.245 -5.429 -8.241 1.00 0.00 67 LYS A CA 6
ATOM 6784 C C . LYS A 1 67 ? 11.815 -6.453 -9.322 1.00 0.00 67 LYS A C 6
ATOM 6785 O O . LYS A 1 67 ? 11.675 -6.110 -10.507 1.00 0.00 67 LYS A O 6
ATOM 6804 N N . ASN A 1 68 ? 11.589 -7.706 -8.872 1.00 0.00 68 ASN A N 6
ATOM 6805 C CA . ASN A 1 68 ? 11.104 -8.824 -9.711 1.00 0.00 68 ASN A CA 6
ATOM 6806 C C . ASN A 1 68 ? 9.713 -8.510 -10.299 1.00 0.00 68 ASN A C 6
ATOM 6807 O O . ASN A 1 68 ? 9.422 -8.824 -11.460 1.00 0.00 68 ASN A O 6
ATOM 6818 N N . VAL A 1 69 ? 8.862 -7.901 -9.460 1.00 0.00 69 VAL A N 6
ATOM 6819 C CA . VAL A 1 69 ? 7.520 -7.446 -9.870 1.00 0.00 69 VAL A CA 6
ATOM 6820 C C . VAL A 1 69 ? 7.626 -6.192 -10.768 1.00 0.00 69 VAL A C 6
ATOM 6821 O O . VAL A 1 69 ? 6.944 -6.087 -11.776 1.00 0.00 69 VAL A O 6
ATOM 6834 N N . ALA A 1 70 ? 8.550 -5.283 -10.401 1.00 0.00 70 ALA A N 6
ATOM 6835 C CA . ALA A 1 70 ? 8.680 -3.928 -10.991 1.00 0.00 70 ALA A CA 6
ATOM 6836 C C . ALA A 1 70 ? 9.260 -3.940 -12.418 1.00 0.00 70 ALA A C 6
ATOM 6837 O O . ALA A 1 70 ? 9.318 -2.892 -13.071 1.00 0.00 70 ALA A O 6
ATOM 6844 N N . LYS A 1 71 ? 9.683 -5.113 -12.902 1.00 0.00 71 LYS A N 6
ATOM 6845 C CA . LYS A 1 71 ? 10.181 -5.260 -14.281 1.00 0.00 71 LYS A CA 6
ATOM 6846 C C . LYS A 1 71 ? 9.026 -5.620 -15.246 1.00 0.00 71 LYS A C 6
ATOM 6847 O O . LYS A 1 71 ? 9.144 -5.423 -16.460 1.00 0.00 71 LYS A O 6
ATOM 6866 N N . THR A 1 72 ? 7.903 -6.121 -14.685 1.00 0.00 72 THR A N 6
ATOM 6867 C CA . THR A 1 72 ? 6.721 -6.557 -15.455 1.00 0.00 72 THR A CA 6
ATOM 6868 C C . THR A 1 72 ? 5.461 -5.752 -15.057 1.00 0.00 72 THR A C 6
ATOM 6869 O O . THR A 1 72 ? 4.466 -5.762 -15.787 1.00 0.00 72 THR A O 6
ATOM 6880 N N . ALA A 1 73 ? 5.518 -5.044 -13.918 1.00 0.00 73 ALA A N 6
ATOM 6881 C CA . ALA A 1 73 ? 4.400 -4.221 -13.421 1.00 0.00 73 ALA A CA 6
ATOM 6882 C C . ALA A 1 73 ? 4.509 -2.795 -13.962 1.00 0.00 73 ALA A C 6
ATOM 6883 O O . ALA A 1 73 ? 5.284 -1.976 -13.443 1.00 0.00 73 ALA A O 6
ATOM 6890 N N . ASN A 1 74 ? 3.765 -2.532 -15.046 1.00 0.00 74 ASN A N 6
ATOM 6891 C CA . ASN A 1 74 ? 3.618 -1.183 -15.628 1.00 0.00 74 ASN A CA 6
ATOM 6892 C C . ASN A 1 74 ? 2.861 -0.284 -14.633 1.00 0.00 74 ASN A C 6
ATOM 6893 O O . ASN A 1 74 ? 2.119 -0.796 -13.782 1.00 0.00 74 ASN A O 6
ATOM 6904 N N . LYS A 1 75 ? 3.035 1.043 -14.737 1.00 0.00 75 LYS A N 6
ATOM 6905 C CA . LYS A 1 75 ? 2.355 1.990 -13.841 1.00 0.00 75 LYS A CA 6
ATOM 6906 C C . LYS A 1 75 ? 0.823 1.920 -14.053 1.00 0.00 75 LYS A C 6
ATOM 6907 O O . LYS A 1 75 ? 0.057 1.970 -13.094 1.00 0.00 75 LYS A O 6
ATOM 6926 N N . ASP A 1 76 ? 0.410 1.768 -15.325 1.00 0.00 76 ASP A N 6
ATOM 6927 C CA . ASP A 1 76 ? -1.008 1.590 -15.725 1.00 0.00 76 ASP A CA 6
ATOM 6928 C C . ASP A 1 76 ? -1.586 0.267 -15.170 1.00 0.00 76 ASP A C 6
ATOM 6929 O O . ASP A 1 76 ? -2.765 0.201 -14.794 1.00 0.00 76 ASP A O 6
ATOM 6938 N N . HIS A 1 77 ? -0.732 -0.777 -15.102 1.00 0.00 77 HIS A N 6
ATOM 6939 C CA . HIS A 1 77 ? -1.069 -2.087 -14.485 1.00 0.00 77 HIS A CA 6
ATOM 6940 C C . HIS A 1 77 ? -1.272 -1.901 -12.970 1.00 0.00 77 HIS A C 6
ATOM 6941 O O . HIS A 1 77 ? -2.157 -2.515 -12.374 1.00 0.00 77 HIS A O 6
ATOM 6956 N N . LEU A 1 78 ? -0.434 -1.044 -12.368 1.00 0.00 78 LEU A N 6
ATOM 6957 C CA . LEU A 1 78 ? -0.460 -0.765 -10.920 1.00 0.00 78 LEU A CA 6
ATOM 6958 C C . LEU A 1 78 ? -1.642 0.114 -10.520 1.00 0.00 78 LEU A C 6
ATOM 6959 O O . LEU A 1 78 ? -2.077 0.040 -9.386 1.00 0.00 78 LEU A O 6
ATOM 6975 N N . VAL A 1 79 ? -2.151 0.945 -11.444 1.00 0.00 79 VAL A N 6
ATOM 6976 C CA . VAL A 1 79 ? -3.387 1.727 -11.222 1.00 0.00 79 VAL A CA 6
ATOM 6977 C C . VAL A 1 79 ? -4.591 0.771 -11.175 1.00 0.00 79 VAL A C 6
ATOM 6978 O O . VAL A 1 79 ? -5.455 0.877 -10.292 1.00 0.00 79 VAL A O 6
ATOM 6991 N N . THR A 1 80 ? -4.599 -0.181 -12.124 1.00 0.00 80 THR A N 6
ATOM 6992 C CA . THR A 1 80 ? -5.609 -1.250 -12.207 1.00 0.00 80 THR A CA 6
ATOM 6993 C C . THR A 1 80 ? -5.633 -2.084 -10.906 1.00 0.00 80 THR A C 6
ATOM 6994 O O . THR A 1 80 ? -6.679 -2.224 -10.268 1.00 0.00 80 THR A O 6
ATOM 7005 N N . ALA A 1 81 ? -4.450 -2.565 -10.484 1.00 0.00 81 ALA A N 6
ATOM 7006 C CA . ALA A 1 81 ? -4.300 -3.434 -9.302 1.00 0.00 81 ALA A CA 6
ATOM 7007 C C . ALA A 1 81 ? -4.669 -2.697 -8.000 1.00 0.00 81 ALA A C 6
ATOM 7008 O O . ALA A 1 81 ? -5.410 -3.227 -7.163 1.00 0.00 81 ALA A O 6
ATOM 7015 N N . TYR A 1 82 ? -4.148 -1.458 -7.876 1.00 0.00 82 TYR A N 6
ATOM 7016 C CA . TYR A 1 82 ? -4.330 -0.595 -6.695 1.00 0.00 82 TYR A CA 6
ATOM 7017 C C . TYR A 1 82 ? -5.821 -0.336 -6.450 1.00 0.00 82 TYR A C 6
ATOM 7018 O O . TYR A 1 82 ? -6.360 -0.736 -5.427 1.00 0.00 82 TYR A O 6
ATOM 7036 N N . ASN A 1 83 ? -6.491 0.221 -7.473 1.00 0.00 83 ASN A N 6
ATOM 7037 C CA . ASN A 1 83 ? -7.908 0.618 -7.387 1.00 0.00 83 ASN A CA 6
ATOM 7038 C C . ASN A 1 83 ? -8.823 -0.593 -7.079 1.00 0.00 83 ASN A C 6
ATOM 7039 O O . ASN A 1 83 ? -9.719 -0.502 -6.228 1.00 0.00 83 ASN A O 6
ATOM 7050 N N . HIS A 1 84 ? -8.550 -1.736 -7.736 1.00 0.00 84 HIS A N 6
ATOM 7051 C CA . HIS A 1 84 ? -9.312 -2.990 -7.536 1.00 0.00 84 HIS A CA 6
ATOM 7052 C C . HIS A 1 84 ? -9.089 -3.606 -6.134 1.00 0.00 84 HIS A C 6
ATOM 7053 O O . HIS A 1 84 ? -9.967 -4.337 -5.659 1.00 0.00 84 HIS A O 6
ATOM 7068 N N . LEU A 1 85 ? -7.937 -3.324 -5.472 1.00 0.00 85 LEU A N 6
ATOM 7069 C CA . LEU A 1 85 ? -7.663 -3.855 -4.107 1.00 0.00 85 LEU A CA 6
ATOM 7070 C C . LEU A 1 85 ? -8.698 -3.338 -3.102 1.00 0.00 85 LEU A C 6
ATOM 7071 O O . LEU A 1 85 ? -9.317 -4.112 -2.382 1.00 0.00 85 LEU A O 6
ATOM 7087 N N . PHE A 1 86 ? -8.835 -2.008 -3.078 1.00 0.00 86 PHE A N 6
ATOM 7088 C CA . PHE A 1 86 ? -9.730 -1.276 -2.159 1.00 0.00 86 PHE A CA 6
ATOM 7089 C C . PHE A 1 86 ? -11.199 -1.409 -2.602 1.00 0.00 86 PHE A C 6
ATOM 7090 O O . PHE A 1 86 ? -12.118 -1.189 -1.811 1.00 0.00 86 PHE A O 6
ATOM 7107 N N . GLU A 1 87 ? -11.404 -1.748 -3.892 1.00 0.00 87 GLU A N 6
ATOM 7108 C CA . GLU A 1 87 ? -12.745 -2.002 -4.462 1.00 0.00 87 GLU A CA 6
ATOM 7109 C C . GLU A 1 87 ? -13.352 -3.311 -3.896 1.00 0.00 87 GLU A C 6
ATOM 7110 O O . GLU A 1 87 ? -14.571 -3.460 -3.814 1.00 0.00 87 GLU A O 6
ATOM 7122 N N . THR A 1 88 ? -12.484 -4.249 -3.484 1.00 0.00 88 THR A N 6
ATOM 7123 C CA . THR A 1 88 ? -12.887 -5.548 -2.907 1.00 0.00 88 THR A CA 6
ATOM 7124 C C . THR A 1 88 ? -12.507 -5.629 -1.413 1.00 0.00 88 THR A C 6
ATOM 7125 O O . THR A 1 88 ? -13.094 -6.409 -0.656 1.00 0.00 88 THR A O 6
ATOM 7136 N N . LYS A 1 89 ? -11.525 -4.797 -1.013 1.00 0.00 89 LYS A N 6
ATOM 7137 C CA . LYS A 1 89 ? -10.945 -4.761 0.349 1.00 0.00 89 LYS A CA 6
ATOM 7138 C C . LYS A 1 89 ? -10.416 -6.143 0.798 1.00 0.00 89 LYS A C 6
ATOM 7139 O O . LYS A 1 89 ? -10.649 -6.584 1.926 1.00 0.00 89 LYS A O 6
ATOM 7158 N N . ARG A 1 90 ? -9.659 -6.791 -0.107 1.00 0.00 90 ARG A N 6
ATOM 7159 C CA . ARG A 1 90 ? -9.013 -8.115 0.135 1.00 0.00 90 ARG A CA 6
ATOM 7160 C C . ARG A 1 90 ? -7.835 -8.013 1.121 1.00 0.00 90 ARG A C 6
ATOM 7161 O O . ARG A 1 90 ? -7.350 -9.025 1.630 1.00 0.00 90 ARG A O 6
ATOM 7182 N N . PHE A 1 91 ? -7.366 -6.786 1.336 1.00 0.00 91 PHE A N 6
ATOM 7183 C CA . PHE A 1 91 ? -6.272 -6.486 2.265 1.00 0.00 91 PHE A CA 6
ATOM 7184 C C . PHE A 1 91 ? -6.715 -6.616 3.737 1.00 0.00 91 PHE A C 6
ATOM 7185 O O . PHE A 1 91 ? -7.913 -6.611 4.037 1.00 0.00 91 PHE A O 6
ATOM 7202 N N . LYS A 1 92 ? -5.731 -6.750 4.631 1.00 0.00 92 LYS A N 6
ATOM 7203 C CA . LYS A 1 92 ? -5.920 -6.590 6.081 1.00 0.00 92 LYS A CA 6
ATOM 7204 C C . LYS A 1 92 ? -5.817 -5.077 6.423 1.00 0.00 92 LYS A C 6
ATOM 7205 O O . LYS A 1 92 ? -6.780 -4.509 6.990 1.00 0.00 92 LYS A O 6
ATOM 7225 N N . MET A 1 20 ? -6.949 -1.616 20.659 1.00 0.00 20 MET A N 7
ATOM 7226 C CA . MET A 1 20 ? -6.768 -2.505 19.489 1.00 0.00 20 MET A CA 7
ATOM 7227 C C . MET A 1 20 ? -8.080 -2.615 18.703 1.00 0.00 20 MET A C 7
ATOM 7228 O O . MET A 1 20 ? -9.116 -2.972 19.267 1.00 0.00 20 MET A O 7
ATOM 7242 N N . ALA A 1 21 ? -8.016 -2.297 17.401 1.00 0.00 21 ALA A N 7
ATOM 7243 C CA . ALA A 1 21 ? -9.167 -2.343 16.484 1.00 0.00 21 ALA A CA 7
ATOM 7244 C C . ALA A 1 21 ? -8.687 -2.833 15.111 1.00 0.00 21 ALA A C 7
ATOM 7245 O O . ALA A 1 21 ? -7.626 -2.405 14.634 1.00 0.00 21 ALA A O 7
ATOM 7252 N N . ALA A 1 22 ? -9.455 -3.750 14.498 1.00 0.00 22 ALA A N 7
ATOM 7253 C CA . ALA A 1 22 ? -9.111 -4.358 13.205 1.00 0.00 22 ALA A CA 7
ATOM 7254 C C . ALA A 1 22 ? -9.528 -3.430 12.054 1.00 0.00 22 ALA A C 7
ATOM 7255 O O . ALA A 1 22 ? -10.639 -3.542 11.522 1.00 0.00 22 ALA A O 7
ATOM 7262 N N . ALA A 1 23 ? -8.642 -2.474 11.720 1.00 0.00 23 ALA A N 7
ATOM 7263 C CA . ALA A 1 23 ? -8.868 -1.517 10.625 1.00 0.00 23 ALA A CA 7
ATOM 7264 C C . ALA A 1 23 ? -8.478 -2.130 9.275 1.00 0.00 23 ALA A C 7
ATOM 7265 O O . ALA A 1 23 ? -7.772 -3.145 9.215 1.00 0.00 23 ALA A O 7
ATOM 7272 N N . VAL A 1 24 ? -8.953 -1.491 8.198 1.00 0.00 24 VAL A N 7
ATOM 7273 C CA . VAL A 1 24 ? -8.680 -1.895 6.813 1.00 0.00 24 VAL A CA 7
ATOM 7274 C C . VAL A 1 24 ? -7.843 -0.802 6.105 1.00 0.00 24 VAL A C 7
ATOM 7275 O O . VAL A 1 24 ? -8.120 0.392 6.299 1.00 0.00 24 VAL A O 7
ATOM 7288 N N . PRO A 1 25 ? -6.776 -1.195 5.320 1.00 0.00 25 PRO A N 7
ATOM 7289 C CA . PRO A 1 25 ? -5.896 -0.250 4.583 1.00 0.00 25 PRO A CA 7
ATOM 7290 C C . PRO A 1 25 ? -6.647 0.783 3.726 1.00 0.00 25 PRO A C 7
ATOM 7291 O O . PRO A 1 25 ? -7.390 0.419 2.809 1.00 0.00 25 PRO A O 7
ATOM 7302 N N . GLN A 1 26 ? -6.451 2.065 4.055 1.00 0.00 26 GLN A N 7
ATOM 7303 C CA . GLN A 1 26 ? -6.837 3.176 3.178 1.00 0.00 26 GLN A CA 7
ATOM 7304 C C . GLN A 1 26 ? -5.811 3.308 2.041 1.00 0.00 26 GLN A C 7
ATOM 7305 O O . GLN A 1 26 ? -4.758 2.644 2.064 1.00 0.00 26 GLN A O 7
ATOM 7319 N N . ARG A 1 27 ? -6.119 4.157 1.049 1.00 0.00 27 ARG A N 7
ATOM 7320 C CA . ARG A 1 27 ? -5.182 4.447 -0.041 1.00 0.00 27 ARG A CA 7
ATOM 7321 C C . ARG A 1 27 ? -3.916 5.136 0.513 1.00 0.00 27 ARG A C 7
ATOM 7322 O O . ARG A 1 27 ? -4.001 6.025 1.374 1.00 0.00 27 ARG A O 7
ATOM 7343 N N . ALA A 1 28 ? -2.756 4.667 0.063 1.00 0.00 28 ALA A N 7
ATOM 7344 C CA . ALA A 1 28 ? -1.458 5.234 0.458 1.00 0.00 28 ALA A CA 7
ATOM 7345 C C . ALA A 1 28 ? -1.221 6.537 -0.320 1.00 0.00 28 ALA A C 7
ATOM 7346 O O . ALA A 1 28 ? -0.736 7.530 0.231 1.00 0.00 28 ALA A O 7
ATOM 7353 N N . TRP A 1 29 ? -1.571 6.494 -1.618 1.00 0.00 29 TRP A N 7
ATOM 7354 C CA . TRP A 1 29 ? -1.526 7.647 -2.540 1.00 0.00 29 TRP A CA 7
ATOM 7355 C C . TRP A 1 29 ? -2.790 7.617 -3.408 1.00 0.00 29 TRP A C 7
ATOM 7356 O O . TRP A 1 29 ? -3.413 6.559 -3.545 1.00 0.00 29 TRP A O 7
ATOM 7377 N N . THR A 1 30 ? -3.155 8.763 -4.002 1.00 0.00 30 THR A N 7
ATOM 7378 C CA . THR A 1 30 ? -4.312 8.852 -4.926 1.00 0.00 30 THR A CA 7
ATOM 7379 C C . THR A 1 30 ? -3.845 8.465 -6.337 1.00 0.00 30 THR A C 7
ATOM 7380 O O . THR A 1 30 ? -2.638 8.394 -6.572 1.00 0.00 30 THR A O 7
ATOM 7391 N N . VAL A 1 31 ? -4.787 8.252 -7.282 1.00 0.00 31 VAL A N 7
ATOM 7392 C CA . VAL A 1 31 ? -4.453 7.767 -8.643 1.00 0.00 31 VAL A CA 7
ATOM 7393 C C . VAL A 1 31 ? -3.523 8.758 -9.384 1.00 0.00 31 VAL A C 7
ATOM 7394 O O . VAL A 1 31 ? -2.586 8.338 -10.071 1.00 0.00 31 VAL A O 7
ATOM 7407 N N . GLU A 1 32 ? -3.784 10.068 -9.203 1.00 0.00 32 GLU A N 7
ATOM 7408 C CA . GLU A 1 32 ? -2.975 11.158 -9.791 1.00 0.00 32 GLU A CA 7
ATOM 7409 C C . GLU A 1 32 ? -1.532 11.157 -9.230 1.00 0.00 32 GLU A C 7
ATOM 7410 O O . GLU A 1 32 ? -0.578 11.464 -9.961 1.00 0.00 32 GLU A O 7
ATOM 7422 N N . GLN A 1 33 ? -1.386 10.811 -7.930 1.00 0.00 33 GLN A N 7
ATOM 7423 C CA . GLN A 1 33 ? -0.074 10.659 -7.276 1.00 0.00 33 GLN A CA 7
ATOM 7424 C C . GLN A 1 33 ? 0.663 9.418 -7.813 1.00 0.00 33 GLN A C 7
ATOM 7425 O O . GLN A 1 33 ? 1.865 9.488 -8.100 1.00 0.00 33 GLN A O 7
ATOM 7439 N N . LEU A 1 34 ? -0.080 8.306 -7.982 1.00 0.00 34 LEU A N 7
ATOM 7440 C CA . LEU A 1 34 ? 0.489 7.007 -8.400 1.00 0.00 34 LEU A CA 7
ATOM 7441 C C . LEU A 1 34 ? 1.091 7.096 -9.798 1.00 0.00 34 LEU A C 7
ATOM 7442 O O . LEU A 1 34 ? 2.277 6.818 -9.987 1.00 0.00 34 LEU A O 7
ATOM 7458 N N . ARG A 1 35 ? 0.263 7.574 -10.751 1.00 0.00 35 ARG A N 7
ATOM 7459 C CA . ARG A 1 35 ? 0.592 7.596 -12.187 1.00 0.00 35 ARG A CA 7
ATOM 7460 C C . ARG A 1 35 ? 1.777 8.530 -12.493 1.00 0.00 35 ARG A C 7
ATOM 7461 O O . ARG A 1 35 ? 2.448 8.366 -13.513 1.00 0.00 35 ARG A O 7
ATOM 7482 N N . SER A 1 36 ? 2.015 9.494 -11.587 1.00 0.00 36 SER A N 7
ATOM 7483 C CA . SER A 1 36 ? 3.125 10.445 -11.689 1.00 0.00 36 SER A CA 7
ATOM 7484 C C . SER A 1 36 ? 4.477 9.698 -11.696 1.00 0.00 36 SER A C 7
ATOM 7485 O O . SER A 1 36 ? 4.710 8.815 -10.859 1.00 0.00 36 SER A O 7
ATOM 7493 N N . GLU A 1 37 ? 5.350 10.068 -12.649 1.00 0.00 37 GLU A N 7
ATOM 7494 C CA . GLU A 1 37 ? 6.628 9.376 -12.900 1.00 0.00 37 GLU A CA 7
ATOM 7495 C C . GLU A 1 37 ? 7.610 9.541 -11.717 1.00 0.00 37 GLU A C 7
ATOM 7496 O O . GLU A 1 37 ? 8.536 8.732 -11.565 1.00 0.00 37 GLU A O 7
ATOM 7508 N N . GLN A 1 38 ? 7.396 10.581 -10.883 1.00 0.00 38 GLN A N 7
ATOM 7509 C CA . GLN A 1 38 ? 8.222 10.828 -9.681 1.00 0.00 38 GLN A CA 7
ATOM 7510 C C . GLN A 1 38 ? 7.973 9.756 -8.604 1.00 0.00 38 GLN A C 7
ATOM 7511 O O . GLN A 1 38 ? 8.873 9.452 -7.816 1.00 0.00 38 GLN A O 7
ATOM 7525 N N . LEU A 1 39 ? 6.750 9.185 -8.577 1.00 0.00 39 LEU A N 7
ATOM 7526 C CA . LEU A 1 39 ? 6.395 8.112 -7.630 1.00 0.00 39 LEU A CA 7
ATOM 7527 C C . LEU A 1 39 ? 6.814 6.766 -8.257 1.00 0.00 39 LEU A C 7
ATOM 7528 O O . LEU A 1 39 ? 6.224 6.365 -9.275 1.00 0.00 39 LEU A O 7
ATOM 7544 N N . PRO A 1 40 ? 7.830 6.047 -7.672 1.00 0.00 40 PRO A N 7
ATOM 7545 C CA . PRO A 1 40 ? 8.309 4.764 -8.218 1.00 0.00 40 PRO A CA 7
ATOM 7546 C C . PRO A 1 40 ? 7.303 3.620 -7.974 1.00 0.00 40 PRO A C 7
ATOM 7547 O O . PRO A 1 40 ? 6.577 3.598 -6.972 1.00 0.00 40 PRO A O 7
ATOM 7558 N N . LYS A 1 41 ? 7.301 2.668 -8.905 1.00 0.00 41 LYS A N 7
ATOM 7559 C CA . LYS A 1 41 ? 6.364 1.533 -8.929 1.00 0.00 41 LYS A CA 7
ATOM 7560 C C . LYS A 1 41 ? 6.614 0.553 -7.769 1.00 0.00 41 LYS A C 7
ATOM 7561 O O . LYS A 1 41 ? 5.713 -0.195 -7.383 1.00 0.00 41 LYS A O 7
ATOM 7580 N N . LYS A 1 42 ? 7.833 0.602 -7.213 1.00 0.00 42 LYS A N 7
ATOM 7581 C CA . LYS A 1 42 ? 8.250 -0.228 -6.078 1.00 0.00 42 LYS A CA 7
ATOM 7582 C C . LYS A 1 42 ? 7.445 0.121 -4.807 1.00 0.00 42 LYS A C 7
ATOM 7583 O O . LYS A 1 42 ? 7.160 -0.745 -3.973 1.00 0.00 42 LYS A O 7
ATOM 7602 N N . ASP A 1 43 ? 7.103 1.409 -4.674 1.00 0.00 43 ASP A N 7
ATOM 7603 C CA . ASP A 1 43 ? 6.319 1.931 -3.544 1.00 0.00 43 ASP A CA 7
ATOM 7604 C C . ASP A 1 43 ? 4.874 1.445 -3.605 1.00 0.00 43 ASP A C 7
ATOM 7605 O O . ASP A 1 43 ? 4.273 1.118 -2.570 1.00 0.00 43 ASP A O 7
ATOM 7614 N N . ILE A 1 44 ? 4.336 1.395 -4.825 1.00 0.00 44 ILE A N 7
ATOM 7615 C CA . ILE A 1 44 ? 2.949 0.984 -5.069 1.00 0.00 44 ILE A CA 7
ATOM 7616 C C . ILE A 1 44 ? 2.779 -0.517 -4.767 1.00 0.00 44 ILE A C 7
ATOM 7617 O O . ILE A 1 44 ? 1.884 -0.903 -4.017 1.00 0.00 44 ILE A O 7
ATOM 7633 N N . ILE A 1 45 ? 3.669 -1.346 -5.351 1.00 0.00 45 ILE A N 7
ATOM 7634 C CA . ILE A 1 45 ? 3.685 -2.811 -5.126 1.00 0.00 45 ILE A CA 7
ATOM 7635 C C . ILE A 1 45 ? 3.901 -3.136 -3.631 1.00 0.00 45 ILE A C 7
ATOM 7636 O O . ILE A 1 45 ? 3.324 -4.101 -3.124 1.00 0.00 45 ILE A O 7
ATOM 7652 N N . LYS A 1 46 ? 4.730 -2.322 -2.937 1.00 0.00 46 LYS A N 7
ATOM 7653 C CA . LYS A 1 46 ? 4.933 -2.442 -1.477 1.00 0.00 46 LYS A CA 7
ATOM 7654 C C . LYS A 1 46 ? 3.604 -2.260 -0.717 1.00 0.00 46 LYS A C 7
ATOM 7655 O O . LYS A 1 46 ? 3.261 -3.078 0.131 1.00 0.00 46 LYS A O 7
ATOM 7674 N N . PHE A 1 47 ? 2.855 -1.192 -1.066 1.00 0.00 47 PHE A N 7
ATOM 7675 C CA . PHE A 1 47 ? 1.514 -0.925 -0.489 1.00 0.00 47 PHE A CA 7
ATOM 7676 C C . PHE A 1 47 ? 0.585 -2.145 -0.677 1.00 0.00 47 PHE A C 7
ATOM 7677 O O . PHE A 1 47 ? -0.081 -2.599 0.267 1.00 0.00 47 PHE A O 7
ATOM 7694 N N . LEU A 1 48 ? 0.601 -2.683 -1.894 1.00 0.00 48 LEU A N 7
ATOM 7695 C CA . LEU A 1 48 ? -0.277 -3.774 -2.305 1.00 0.00 48 LEU A CA 7
ATOM 7696 C C . LEU A 1 48 ? 0.098 -5.110 -1.628 1.00 0.00 48 LEU A C 7
ATOM 7697 O O . LEU A 1 48 ? -0.790 -5.878 -1.277 1.00 0.00 48 LEU A O 7
ATOM 7713 N N . GLN A 1 49 ? 1.406 -5.393 -1.448 1.00 0.00 49 GLN A N 7
ATOM 7714 C CA . GLN A 1 49 ? 1.863 -6.694 -0.886 1.00 0.00 49 GLN A CA 7
ATOM 7715 C C . GLN A 1 49 ? 1.883 -6.714 0.655 1.00 0.00 49 GLN A C 7
ATOM 7716 O O . GLN A 1 49 ? 1.566 -7.737 1.274 1.00 0.00 49 GLN A O 7
ATOM 7730 N N . GLU A 1 50 ? 2.247 -5.576 1.262 1.00 0.00 50 GLU A N 7
ATOM 7731 C CA . GLU A 1 50 ? 2.522 -5.468 2.711 1.00 0.00 50 GLU A CA 7
ATOM 7732 C C . GLU A 1 50 ? 1.237 -5.631 3.546 1.00 0.00 50 GLU A C 7
ATOM 7733 O O . GLU A 1 50 ? 1.260 -6.243 4.622 1.00 0.00 50 GLU A O 7
ATOM 7745 N N . HIS A 1 51 ? 0.122 -5.084 3.028 1.00 0.00 51 HIS A N 7
ATOM 7746 C CA . HIS A 1 51 ? -1.185 -5.136 3.721 1.00 0.00 51 HIS A CA 7
ATOM 7747 C C . HIS A 1 51 ? -2.372 -5.371 2.760 1.00 0.00 51 HIS A C 7
ATOM 7748 O O . HIS A 1 51 ? -3.517 -5.205 3.166 1.00 0.00 51 HIS A O 7
ATOM 7763 N N . GLY A 1 52 ? -2.092 -5.782 1.509 1.00 0.00 52 GLY A N 7
ATOM 7764 C CA . GLY A 1 52 ? -3.108 -6.394 0.627 1.00 0.00 52 GLY A CA 7
ATOM 7765 C C . GLY A 1 52 ? -2.909 -7.908 0.545 1.00 0.00 52 GLY A C 7
ATOM 7766 O O . GLY A 1 52 ? -1.766 -8.376 0.652 1.00 0.00 52 GLY A O 7
ATOM 7770 N N . SER A 1 53 ? -4.002 -8.675 0.333 1.00 0.00 53 SER A N 7
ATOM 7771 C CA . SER A 1 53 ? -3.987 -10.156 0.443 1.00 0.00 53 SER A CA 7
ATOM 7772 C C . SER A 1 53 ? -3.156 -10.843 -0.661 1.00 0.00 53 SER A C 7
ATOM 7773 O O . SER A 1 53 ? -2.937 -10.277 -1.732 1.00 0.00 53 SER A O 7
ATOM 7781 N N . ASP A 1 54 ? -2.750 -12.095 -0.374 1.00 0.00 54 ASP A N 7
ATOM 7782 C CA . ASP A 1 54 ? -1.897 -12.923 -1.256 1.00 0.00 54 ASP A CA 7
ATOM 7783 C C . ASP A 1 54 ? -2.627 -13.289 -2.562 1.00 0.00 54 ASP A C 7
ATOM 7784 O O . ASP A 1 54 ? -2.021 -13.313 -3.634 1.00 0.00 54 ASP A O 7
ATOM 7793 N N . SER A 1 55 ? -3.933 -13.578 -2.440 1.00 0.00 55 SER A N 7
ATOM 7794 C CA . SER A 1 55 ? -4.794 -13.964 -3.578 1.00 0.00 55 SER A CA 7
ATOM 7795 C C . SER A 1 55 ? -4.988 -12.781 -4.551 1.00 0.00 55 SER A C 7
ATOM 7796 O O . SER A 1 55 ? -5.136 -12.973 -5.764 1.00 0.00 55 SER A O 7
ATOM 7804 N N . PHE A 1 56 ? -4.968 -11.564 -3.989 1.00 0.00 56 PHE A N 7
ATOM 7805 C CA . PHE A 1 56 ? -4.938 -10.313 -4.757 1.00 0.00 56 PHE A CA 7
ATOM 7806 C C . PHE A 1 56 ? -3.608 -10.197 -5.540 1.00 0.00 56 PHE A C 7
ATOM 7807 O O . PHE A 1 56 ? -3.610 -9.920 -6.738 1.00 0.00 56 PHE A O 7
ATOM 7824 N N . LEU A 1 57 ? -2.484 -10.427 -4.839 1.00 0.00 57 LEU A N 7
ATOM 7825 C CA . LEU A 1 57 ? -1.130 -10.307 -5.428 1.00 0.00 57 LEU A CA 7
ATOM 7826 C C . LEU A 1 57 ? -0.939 -11.285 -6.589 1.00 0.00 57 LEU A C 7
ATOM 7827 O O . LEU A 1 57 ? -0.492 -10.891 -7.664 1.00 0.00 57 LEU A O 7
ATOM 7843 N N . ALA A 1 58 ? -1.369 -12.530 -6.358 1.00 0.00 58 ALA A N 7
ATOM 7844 C CA . ALA A 1 58 ? -1.211 -13.681 -7.264 1.00 0.00 58 ALA A CA 7
ATOM 7845 C C . ALA A 1 58 ? -1.721 -13.418 -8.698 1.00 0.00 58 ALA A C 7
ATOM 7846 O O . ALA A 1 58 ? -1.219 -14.035 -9.646 1.00 0.00 58 ALA A O 7
ATOM 7853 N N . GLU A 1 59 ? -2.687 -12.488 -8.835 1.00 0.00 59 GLU A N 7
ATOM 7854 C CA . GLU A 1 59 ? -3.287 -12.108 -10.135 1.00 0.00 59 GLU A CA 7
ATOM 7855 C C . GLU A 1 59 ? -2.215 -11.621 -11.143 1.00 0.00 59 GLU A C 7
ATOM 7856 O O . GLU A 1 59 ? -2.181 -12.069 -12.296 1.00 0.00 59 GLU A O 7
ATOM 7868 N N . HIS A 1 60 ? -1.345 -10.695 -10.686 1.00 0.00 60 HIS A N 7
ATOM 7869 C CA . HIS A 1 60 ? -0.224 -10.157 -11.497 1.00 0.00 60 HIS A CA 7
ATOM 7870 C C . HIS A 1 60 ? 1.141 -10.658 -10.960 1.00 0.00 60 HIS A C 7
ATOM 7871 O O . HIS A 1 60 ? 2.184 -10.431 -11.589 1.00 0.00 60 HIS A O 7
ATOM 7886 N N . LYS A 1 61 ? 1.109 -11.380 -9.824 1.00 0.00 61 LYS A N 7
ATOM 7887 C CA . LYS A 1 61 ? 2.299 -11.777 -9.052 1.00 0.00 61 LYS A CA 7
ATOM 7888 C C . LYS A 1 61 ? 3.000 -10.523 -8.484 1.00 0.00 61 LYS A C 7
ATOM 7889 O O . LYS A 1 61 ? 4.161 -10.258 -8.787 1.00 0.00 61 LYS A O 7
ATOM 7908 N N . LEU A 1 62 ? 2.251 -9.754 -7.664 1.00 0.00 62 LEU A N 7
ATOM 7909 C CA . LEU A 1 62 ? 2.764 -8.556 -6.943 1.00 0.00 62 LEU A CA 7
ATOM 7910 C C . LEU A 1 62 ? 3.469 -8.964 -5.632 1.00 0.00 62 LEU A C 7
ATOM 7911 O O . LEU A 1 62 ? 3.949 -8.116 -4.877 1.00 0.00 62 LEU A O 7
ATOM 7927 N N . LEU A 1 63 ? 3.488 -10.277 -5.379 1.00 0.00 63 LEU A N 7
ATOM 7928 C CA . LEU A 1 63 ? 4.172 -10.897 -4.237 1.00 0.00 63 LEU A CA 7
ATOM 7929 C C . LEU A 1 63 ? 5.671 -11.091 -4.538 1.00 0.00 63 LEU A C 7
ATOM 7930 O O . LEU A 1 63 ? 6.094 -11.125 -5.705 1.00 0.00 63 LEU A O 7
ATOM 7946 N N . GLY A 1 64 ? 6.452 -11.222 -3.461 1.00 0.00 64 GLY A N 7
ATOM 7947 C CA . GLY A 1 64 ? 7.881 -11.500 -3.551 1.00 0.00 64 GLY A CA 7
ATOM 7948 C C . GLY A 1 64 ? 8.732 -10.250 -3.719 1.00 0.00 64 GLY A C 7
ATOM 7949 O O . GLY A 1 64 ? 8.387 -9.179 -3.197 1.00 0.00 64 GLY A O 7
ATOM 7953 N N . ASN A 1 65 ? 9.843 -10.403 -4.461 1.00 0.00 65 ASN A N 7
ATOM 7954 C CA . ASN A 1 65 ? 10.849 -9.348 -4.672 1.00 0.00 65 ASN A CA 7
ATOM 7955 C C . ASN A 1 65 ? 10.228 -8.186 -5.468 1.00 0.00 65 ASN A C 7
ATOM 7956 O O . ASN A 1 65 ? 9.915 -8.351 -6.648 1.00 0.00 65 ASN A O 7
ATOM 7967 N N . ILE A 1 66 ? 10.058 -7.035 -4.792 1.00 0.00 66 ILE A N 7
ATOM 7968 C CA . ILE A 1 66 ? 9.274 -5.883 -5.294 1.00 0.00 66 ILE A CA 7
ATOM 7969 C C . ILE A 1 66 ? 9.769 -5.379 -6.672 1.00 0.00 66 ILE A C 7
ATOM 7970 O O . ILE A 1 66 ? 8.974 -5.229 -7.605 1.00 0.00 66 ILE A O 7
ATOM 7986 N N . LYS A 1 67 ? 11.086 -5.123 -6.779 1.00 0.00 67 LYS A N 7
ATOM 7987 C CA . LYS A 1 67 ? 11.702 -4.526 -7.991 1.00 0.00 67 LYS A CA 7
ATOM 7988 C C . LYS A 1 67 ? 11.718 -5.548 -9.139 1.00 0.00 67 LYS A C 7
ATOM 7989 O O . LYS A 1 67 ? 11.615 -5.183 -10.321 1.00 0.00 67 LYS A O 7
ATOM 8008 N N . ASN A 1 68 ? 11.852 -6.828 -8.764 1.00 0.00 68 ASN A N 7
ATOM 8009 C CA . ASN A 1 68 ? 11.790 -7.969 -9.707 1.00 0.00 68 ASN A CA 7
ATOM 8010 C C . ASN A 1 68 ? 10.396 -8.054 -10.379 1.00 0.00 68 ASN A C 7
ATOM 8011 O O . ASN A 1 68 ? 10.277 -8.431 -11.547 1.00 0.00 68 ASN A O 7
ATOM 8022 N N . VAL A 1 69 ? 9.349 -7.716 -9.608 1.00 0.00 69 VAL A N 7
ATOM 8023 C CA . VAL A 1 69 ? 7.980 -7.578 -10.137 1.00 0.00 69 VAL A CA 7
ATOM 8024 C C . VAL A 1 69 ? 7.857 -6.276 -10.964 1.00 0.00 69 VAL A C 7
ATOM 8025 O O . VAL A 1 69 ? 7.278 -6.274 -12.057 1.00 0.00 69 VAL A O 7
ATOM 8038 N N . ALA A 1 70 ? 8.473 -5.190 -10.446 1.00 0.00 70 ALA A N 7
ATOM 8039 C CA . ALA A 1 70 ? 8.375 -3.819 -11.013 1.00 0.00 70 ALA A CA 7
ATOM 8040 C C . ALA A 1 70 ? 9.109 -3.659 -12.364 1.00 0.00 70 ALA A C 7
ATOM 8041 O O . ALA A 1 70 ? 9.044 -2.586 -12.970 1.00 0.00 70 ALA A O 7
ATOM 8048 N N . LYS A 1 71 ? 9.774 -4.725 -12.855 1.00 0.00 71 LYS A N 7
ATOM 8049 C CA . LYS A 1 71 ? 10.396 -4.708 -14.196 1.00 0.00 71 LYS A CA 7
ATOM 8050 C C . LYS A 1 71 ? 9.311 -4.858 -15.288 1.00 0.00 71 LYS A C 7
ATOM 8051 O O . LYS A 1 71 ? 9.427 -4.285 -16.377 1.00 0.00 71 LYS A O 7
ATOM 8070 N N . THR A 1 72 ? 8.252 -5.632 -14.972 1.00 0.00 72 THR A N 7
ATOM 8071 C CA . THR A 1 72 ? 7.155 -5.945 -15.902 1.00 0.00 72 THR A CA 7
ATOM 8072 C C . THR A 1 72 ? 5.831 -5.342 -15.401 1.00 0.00 72 THR A C 7
ATOM 8073 O O . THR A 1 72 ? 4.854 -5.263 -16.158 1.00 0.00 72 THR A O 7
ATOM 8084 N N . ALA A 1 73 ? 5.805 -4.911 -14.129 1.00 0.00 73 ALA A N 7
ATOM 8085 C CA . ALA A 1 73 ? 4.660 -4.204 -13.553 1.00 0.00 73 ALA A CA 7
ATOM 8086 C C . ALA A 1 73 ? 4.687 -2.757 -14.019 1.00 0.00 73 ALA A C 7
ATOM 8087 O O . ALA A 1 73 ? 5.409 -1.937 -13.458 1.00 0.00 73 ALA A O 7
ATOM 8094 N N . ASN A 1 74 ? 3.958 -2.477 -15.113 1.00 0.00 74 ASN A N 7
ATOM 8095 C CA . ASN A 1 74 ? 3.820 -1.111 -15.639 1.00 0.00 74 ASN A CA 7
ATOM 8096 C C . ASN A 1 74 ? 2.876 -0.309 -14.732 1.00 0.00 74 ASN A C 7
ATOM 8097 O O . ASN A 1 74 ? 2.016 -0.891 -14.047 1.00 0.00 74 ASN A O 7
ATOM 8108 N N . LYS A 1 75 ? 3.037 1.022 -14.757 1.00 0.00 75 LYS A N 7
ATOM 8109 C CA . LYS A 1 75 ? 2.312 1.952 -13.875 1.00 0.00 75 LYS A CA 7
ATOM 8110 C C . LYS A 1 75 ? 0.777 1.795 -14.009 1.00 0.00 75 LYS A C 7
ATOM 8111 O O . LYS A 1 75 ? 0.050 1.841 -13.009 1.00 0.00 75 LYS A O 7
ATOM 8130 N N . ASP A 1 76 ? 0.321 1.581 -15.254 1.00 0.00 76 ASP A N 7
ATOM 8131 C CA . ASP A 1 76 ? -1.109 1.464 -15.602 1.00 0.00 76 ASP A CA 7
ATOM 8132 C C . ASP A 1 76 ? -1.801 0.306 -14.855 1.00 0.00 76 ASP A C 7
ATOM 8133 O O . ASP A 1 76 ? -2.862 0.486 -14.247 1.00 0.00 76 ASP A O 7
ATOM 8142 N N . HIS A 1 77 ? -1.177 -0.883 -14.899 1.00 0.00 77 HIS A N 7
ATOM 8143 C CA . HIS A 1 77 ? -1.732 -2.113 -14.300 1.00 0.00 77 HIS A CA 7
ATOM 8144 C C . HIS A 1 77 ? -1.689 -2.037 -12.764 1.00 0.00 77 HIS A C 7
ATOM 8145 O O . HIS A 1 77 ? -2.501 -2.670 -12.088 1.00 0.00 77 HIS A O 7
ATOM 8160 N N . LEU A 1 78 ? -0.721 -1.279 -12.226 1.00 0.00 78 LEU A N 7
ATOM 8161 C CA . LEU A 1 78 ? -0.602 -1.045 -10.772 1.00 0.00 78 LEU A CA 7
ATOM 8162 C C . LEU A 1 78 ? -1.747 -0.181 -10.235 1.00 0.00 78 LEU A C 7
ATOM 8163 O O . LEU A 1 78 ? -2.168 -0.352 -9.095 1.00 0.00 78 LEU A O 7
ATOM 8179 N N . VAL A 1 79 ? -2.213 0.756 -11.075 1.00 0.00 79 VAL A N 7
ATOM 8180 C CA . VAL A 1 79 ? -3.421 1.551 -10.814 1.00 0.00 79 VAL A CA 7
ATOM 8181 C C . VAL A 1 79 ? -4.660 0.631 -10.824 1.00 0.00 79 VAL A C 7
ATOM 8182 O O . VAL A 1 79 ? -5.498 0.700 -9.925 1.00 0.00 79 VAL A O 7
ATOM 8195 N N . THR A 1 80 ? -4.728 -0.252 -11.837 1.00 0.00 80 THR A N 7
ATOM 8196 C CA . THR A 1 80 ? -5.809 -1.250 -11.989 1.00 0.00 80 THR A CA 7
ATOM 8197 C C . THR A 1 80 ? -5.887 -2.181 -10.759 1.00 0.00 80 THR A C 7
ATOM 8198 O O . THR A 1 80 ? -6.980 -2.490 -10.272 1.00 0.00 80 THR A O 7
ATOM 8209 N N . ALA A 1 81 ? -4.714 -2.577 -10.237 1.00 0.00 81 ALA A N 7
ATOM 8210 C CA . ALA A 1 81 ? -4.594 -3.429 -9.046 1.00 0.00 81 ALA A CA 7
ATOM 8211 C C . ALA A 1 81 ? -5.029 -2.661 -7.788 1.00 0.00 81 ALA A C 7
ATOM 8212 O O . ALA A 1 81 ? -5.821 -3.159 -6.983 1.00 0.00 81 ALA A O 7
ATOM 8219 N N . TYR A 1 82 ? -4.517 -1.424 -7.678 1.00 0.00 82 TYR A N 7
ATOM 8220 C CA . TYR A 1 82 ? -4.797 -0.491 -6.570 1.00 0.00 82 TYR A CA 7
ATOM 8221 C C . TYR A 1 82 ? -6.312 -0.328 -6.356 1.00 0.00 82 TYR A C 7
ATOM 8222 O O . TYR A 1 82 ? -6.808 -0.595 -5.271 1.00 0.00 82 TYR A O 7
ATOM 8240 N N . ASN A 1 83 ? -7.035 0.044 -7.423 1.00 0.00 83 ASN A N 7
ATOM 8241 C CA . ASN A 1 83 ? -8.491 0.290 -7.358 1.00 0.00 83 ASN A CA 7
ATOM 8242 C C . ASN A 1 83 ? -9.270 -1.003 -7.025 1.00 0.00 83 ASN A C 7
ATOM 8243 O O . ASN A 1 83 ? -10.239 -0.967 -6.256 1.00 0.00 83 ASN A O 7
ATOM 8254 N N . HIS A 1 84 ? -8.810 -2.140 -7.591 1.00 0.00 84 HIS A N 7
ATOM 8255 C CA . HIS A 1 84 ? -9.404 -3.479 -7.351 1.00 0.00 84 HIS A CA 7
ATOM 8256 C C . HIS A 1 84 ? -9.208 -3.947 -5.894 1.00 0.00 84 HIS A C 7
ATOM 8257 O O . HIS A 1 84 ? -10.009 -4.755 -5.398 1.00 0.00 84 HIS A O 7
ATOM 8272 N N . LEU A 1 85 ? -8.150 -3.446 -5.218 1.00 0.00 85 LEU A N 7
ATOM 8273 C CA . LEU A 1 85 ? -7.889 -3.763 -3.798 1.00 0.00 85 LEU A CA 7
ATOM 8274 C C . LEU A 1 85 ? -9.084 -3.345 -2.923 1.00 0.00 85 LEU A C 7
ATOM 8275 O O . LEU A 1 85 ? -9.623 -4.138 -2.155 1.00 0.00 85 LEU A O 7
ATOM 8291 N N . PHE A 1 86 ? -9.467 -2.081 -3.088 1.00 0.00 86 PHE A N 7
ATOM 8292 C CA . PHE A 1 86 ? -10.571 -1.450 -2.350 1.00 0.00 86 PHE A CA 7
ATOM 8293 C C . PHE A 1 86 ? -11.944 -1.910 -2.873 1.00 0.00 86 PHE A C 7
ATOM 8294 O O . PHE A 1 86 ? -12.899 -2.000 -2.096 1.00 0.00 86 PHE A O 7
ATOM 8311 N N . GLU A 1 87 ? -12.018 -2.190 -4.198 1.00 0.00 87 GLU A N 7
ATOM 8312 C CA . GLU A 1 87 ? -13.283 -2.494 -4.911 1.00 0.00 87 GLU A CA 7
ATOM 8313 C C . GLU A 1 87 ? -14.042 -3.673 -4.277 1.00 0.00 87 GLU A C 7
ATOM 8314 O O . GLU A 1 87 ? -15.258 -3.605 -4.064 1.00 0.00 87 GLU A O 7
ATOM 8326 N N . THR A 1 88 ? -13.304 -4.744 -3.970 1.00 0.00 88 THR A N 7
ATOM 8327 C CA . THR A 1 88 ? -13.842 -5.957 -3.321 1.00 0.00 88 THR A CA 7
ATOM 8328 C C . THR A 1 88 ? -13.281 -6.128 -1.897 1.00 0.00 88 THR A C 7
ATOM 8329 O O . THR A 1 88 ? -13.602 -7.121 -1.222 1.00 0.00 88 THR A O 7
ATOM 8340 N N . LYS A 1 89 ? -12.469 -5.138 -1.448 1.00 0.00 89 LYS A N 7
ATOM 8341 C CA . LYS A 1 89 ? -11.845 -5.105 -0.108 1.00 0.00 89 LYS A CA 7
ATOM 8342 C C . LYS A 1 89 ? -11.082 -6.419 0.169 1.00 0.00 89 LYS A C 7
ATOM 8343 O O . LYS A 1 89 ? -11.464 -7.224 1.019 1.00 0.00 89 LYS A O 7
ATOM 8362 N N . ARG A 1 90 ? -10.035 -6.634 -0.635 1.00 0.00 90 ARG A N 7
ATOM 8363 C CA . ARG A 1 90 ? -9.255 -7.883 -0.672 1.00 0.00 90 ARG A CA 7
ATOM 8364 C C . ARG A 1 90 ? -8.266 -7.977 0.487 1.00 0.00 90 ARG A C 7
ATOM 8365 O O . ARG A 1 90 ? -8.001 -9.065 0.982 1.00 0.00 90 ARG A O 7
ATOM 8386 N N . PHE A 1 91 ? -7.739 -6.823 0.902 1.00 0.00 91 PHE A N 7
ATOM 8387 C CA . PHE A 1 91 ? -6.789 -6.702 2.034 1.00 0.00 91 PHE A CA 7
ATOM 8388 C C . PHE A 1 91 ? -7.285 -7.393 3.333 1.00 0.00 91 PHE A C 7
ATOM 8389 O O . PHE A 1 91 ? -8.483 -7.646 3.486 1.00 0.00 91 PHE A O 7
ATOM 8406 N N . LYS A 1 92 ? -6.331 -7.671 4.249 1.00 0.00 92 LYS A N 7
ATOM 8407 C CA . LYS A 1 92 ? -6.594 -8.295 5.565 1.00 0.00 92 LYS A CA 7
ATOM 8408 C C . LYS A 1 92 ? -7.082 -9.763 5.421 1.00 0.00 92 LYS A C 7
ATOM 8409 O O . LYS A 1 92 ? -8.308 -9.999 5.306 1.00 0.00 92 LYS A O 7
ATOM 8429 N N . MET A 1 20 ? -10.402 -5.082 19.220 1.00 0.00 20 MET A N 8
ATOM 8430 C CA . MET A 1 20 ? -9.674 -4.770 17.975 1.00 0.00 20 MET A CA 8
ATOM 8431 C C . MET A 1 20 ? -10.270 -3.501 17.333 1.00 0.00 20 MET A C 8
ATOM 8432 O O . MET A 1 20 ? -11.477 -3.438 17.062 1.00 0.00 20 MET A O 8
ATOM 8446 N N . ALA A 1 21 ? -9.417 -2.477 17.139 1.00 0.00 21 ALA A N 8
ATOM 8447 C CA . ALA A 1 21 ? -9.817 -1.180 16.560 1.00 0.00 21 ALA A CA 8
ATOM 8448 C C . ALA A 1 21 ? -9.454 -1.140 15.069 1.00 0.00 21 ALA A C 8
ATOM 8449 O O . ALA A 1 21 ? -8.335 -1.520 14.690 1.00 0.00 21 ALA A O 8
ATOM 8456 N N . ALA A 1 22 ? -10.401 -0.686 14.230 1.00 0.00 22 ALA A N 8
ATOM 8457 C CA . ALA A 1 22 ? -10.191 -0.554 12.779 1.00 0.00 22 ALA A CA 8
ATOM 8458 C C . ALA A 1 22 ? -9.194 0.578 12.493 1.00 0.00 22 ALA A C 8
ATOM 8459 O O . ALA A 1 22 ? -9.564 1.753 12.414 1.00 0.00 22 ALA A O 8
ATOM 8466 N N . ALA A 1 23 ? -7.910 0.203 12.411 1.00 0.00 23 ALA A N 8
ATOM 8467 C CA . ALA A 1 23 ? -6.795 1.118 12.116 1.00 0.00 23 ALA A CA 8
ATOM 8468 C C . ALA A 1 23 ? -5.975 0.538 10.954 1.00 0.00 23 ALA A C 8
ATOM 8469 O O . ALA A 1 23 ? -4.751 0.691 10.879 1.00 0.00 23 ALA A O 8
ATOM 8476 N N . VAL A 1 24 ? -6.698 -0.105 10.021 1.00 0.00 24 VAL A N 8
ATOM 8477 C CA . VAL A 1 24 ? -6.100 -0.815 8.876 1.00 0.00 24 VAL A CA 8
ATOM 8478 C C . VAL A 1 24 ? -5.563 0.196 7.831 1.00 0.00 24 VAL A C 8
ATOM 8479 O O . VAL A 1 24 ? -6.105 1.307 7.711 1.00 0.00 24 VAL A O 8
ATOM 8492 N N . PRO A 1 25 ? -4.455 -0.144 7.098 1.00 0.00 25 PRO A N 8
ATOM 8493 C CA . PRO A 1 25 ? -3.941 0.710 6.013 1.00 0.00 25 PRO A CA 8
ATOM 8494 C C . PRO A 1 25 ? -4.949 0.803 4.848 1.00 0.00 25 PRO A C 8
ATOM 8495 O O . PRO A 1 25 ? -5.220 -0.178 4.143 1.00 0.00 25 PRO A O 8
ATOM 8506 N N . GLN A 1 26 ? -5.545 1.987 4.722 1.00 0.00 26 GLN A N 8
ATOM 8507 C CA . GLN A 1 26 ? -6.458 2.349 3.621 1.00 0.00 26 GLN A CA 8
ATOM 8508 C C . GLN A 1 26 ? -5.621 2.970 2.493 1.00 0.00 26 GLN A C 8
ATOM 8509 O O . GLN A 1 26 ? -4.428 3.249 2.695 1.00 0.00 26 GLN A O 8
ATOM 8523 N N . ARG A 1 27 ? -6.225 3.198 1.316 1.00 0.00 27 ARG A N 8
ATOM 8524 C CA . ARG A 1 27 ? -5.506 3.800 0.175 1.00 0.00 27 ARG A CA 8
ATOM 8525 C C . ARG A 1 27 ? -5.009 5.221 0.506 1.00 0.00 27 ARG A C 8
ATOM 8526 O O . ARG A 1 27 ? -5.713 6.005 1.152 1.00 0.00 27 ARG A O 8
ATOM 8547 N N . ALA A 1 28 ? -3.784 5.524 0.061 1.00 0.00 28 ALA A N 8
ATOM 8548 C CA . ALA A 1 28 ? -3.090 6.787 0.377 1.00 0.00 28 ALA A CA 8
ATOM 8549 C C . ALA A 1 28 ? -3.170 7.769 -0.808 1.00 0.00 28 ALA A C 8
ATOM 8550 O O . ALA A 1 28 ? -3.436 8.962 -0.640 1.00 0.00 28 ALA A O 8
ATOM 8557 N N . TRP A 1 29 ? -2.954 7.225 -2.012 1.00 0.00 29 TRP A N 8
ATOM 8558 C CA . TRP A 1 29 ? -2.760 7.994 -3.254 1.00 0.00 29 TRP A CA 8
ATOM 8559 C C . TRP A 1 29 ? -4.031 8.011 -4.112 1.00 0.00 29 TRP A C 8
ATOM 8560 O O . TRP A 1 29 ? -4.870 7.106 -4.032 1.00 0.00 29 TRP A O 8
ATOM 8581 N N . THR A 1 30 ? -4.177 9.072 -4.910 1.00 0.00 30 THR A N 8
ATOM 8582 C CA . THR A 1 30 ? -5.221 9.176 -5.938 1.00 0.00 30 THR A CA 8
ATOM 8583 C C . THR A 1 30 ? -4.674 8.654 -7.282 1.00 0.00 30 THR A C 8
ATOM 8584 O O . THR A 1 30 ? -3.476 8.366 -7.395 1.00 0.00 30 THR A O 8
ATOM 8595 N N . VAL A 1 31 ? -5.553 8.570 -8.302 1.00 0.00 31 VAL A N 8
ATOM 8596 C CA . VAL A 1 31 ? -5.199 8.041 -9.645 1.00 0.00 31 VAL A CA 8
ATOM 8597 C C . VAL A 1 31 ? -4.004 8.806 -10.274 1.00 0.00 31 VAL A C 8
ATOM 8598 O O . VAL A 1 31 ? -3.121 8.198 -10.905 1.00 0.00 31 VAL A O 8
ATOM 8611 N N . GLU A 1 32 ? -3.977 10.136 -10.050 1.00 0.00 32 GLU A N 8
ATOM 8612 C CA . GLU A 1 32 ? -2.936 11.033 -10.582 1.00 0.00 32 GLU A CA 8
ATOM 8613 C C . GLU A 1 32 ? -1.595 10.862 -9.837 1.00 0.00 32 GLU A C 8
ATOM 8614 O O . GLU A 1 32 ? -0.522 10.966 -10.451 1.00 0.00 32 GLU A O 8
ATOM 8626 N N . GLN A 1 33 ? -1.660 10.611 -8.519 1.00 0.00 33 GLN A N 8
ATOM 8627 C CA . GLN A 1 33 ? -0.460 10.342 -7.692 1.00 0.00 33 GLN A CA 8
ATOM 8628 C C . GLN A 1 33 ? 0.196 9.008 -8.103 1.00 0.00 33 GLN A C 8
ATOM 8629 O O . GLN A 1 33 ? 1.421 8.894 -8.082 1.00 0.00 33 GLN A O 8
ATOM 8643 N N . LEU A 1 34 ? -0.629 8.030 -8.523 1.00 0.00 34 LEU A N 8
ATOM 8644 C CA . LEU A 1 34 ? -0.146 6.718 -9.008 1.00 0.00 34 LEU A CA 8
ATOM 8645 C C . LEU A 1 34 ? 0.657 6.870 -10.311 1.00 0.00 34 LEU A C 8
ATOM 8646 O O . LEU A 1 34 ? 1.786 6.382 -10.430 1.00 0.00 34 LEU A O 8
ATOM 8662 N N . ARG A 1 35 ? 0.038 7.588 -11.277 1.00 0.00 35 ARG A N 8
ATOM 8663 C CA . ARG A 1 35 ? 0.591 7.779 -12.633 1.00 0.00 35 ARG A CA 8
ATOM 8664 C C . ARG A 1 35 ? 1.772 8.780 -12.644 1.00 0.00 35 ARG A C 8
ATOM 8665 O O . ARG A 1 35 ? 2.474 8.900 -13.648 1.00 0.00 35 ARG A O 8
ATOM 8686 N N . SER A 1 36 ? 1.969 9.496 -11.523 1.00 0.00 36 SER A N 8
ATOM 8687 C CA . SER A 1 36 ? 3.127 10.391 -11.320 1.00 0.00 36 SER A CA 8
ATOM 8688 C C . SER A 1 36 ? 4.456 9.588 -11.289 1.00 0.00 36 SER A C 8
ATOM 8689 O O . SER A 1 36 ? 4.493 8.460 -10.772 1.00 0.00 36 SER A O 8
ATOM 8697 N N . GLU A 1 37 ? 5.535 10.187 -11.846 1.00 0.00 37 GLU A N 8
ATOM 8698 C CA . GLU A 1 37 ? 6.894 9.600 -11.821 1.00 0.00 37 GLU A CA 8
ATOM 8699 C C . GLU A 1 37 ? 7.507 9.715 -10.407 1.00 0.00 37 GLU A C 8
ATOM 8700 O O . GLU A 1 37 ? 8.346 8.894 -10.009 1.00 0.00 37 GLU A O 8
ATOM 8712 N N . GLN A 1 38 ? 7.059 10.757 -9.669 1.00 0.00 38 GLN A N 8
ATOM 8713 C CA . GLN A 1 38 ? 7.539 11.105 -8.319 1.00 0.00 38 GLN A CA 8
ATOM 8714 C C . GLN A 1 38 ? 7.227 9.985 -7.324 1.00 0.00 38 GLN A C 8
ATOM 8715 O O . GLN A 1 38 ? 7.960 9.784 -6.350 1.00 0.00 38 GLN A O 8
ATOM 8729 N N . LEU A 1 39 ? 6.117 9.277 -7.576 1.00 0.00 39 LEU A N 8
ATOM 8730 C CA . LEU A 1 39 ? 5.768 8.053 -6.854 1.00 0.00 39 LEU A CA 8
ATOM 8731 C C . LEU A 1 39 ? 6.341 6.845 -7.636 1.00 0.00 39 LEU A C 8
ATOM 8732 O O . LEU A 1 39 ? 5.852 6.542 -8.739 1.00 0.00 39 LEU A O 8
ATOM 8748 N N . PRO A 1 40 ? 7.408 6.155 -7.104 1.00 0.00 40 PRO A N 8
ATOM 8749 C CA . PRO A 1 40 ? 8.043 5.009 -7.789 1.00 0.00 40 PRO A CA 8
ATOM 8750 C C . PRO A 1 40 ? 7.120 3.771 -7.848 1.00 0.00 40 PRO A C 8
ATOM 8751 O O . PRO A 1 40 ? 6.273 3.567 -6.967 1.00 0.00 40 PRO A O 8
ATOM 8762 N N . LYS A 1 41 ? 7.317 2.955 -8.901 1.00 0.00 41 LYS A N 8
ATOM 8763 C CA . LYS A 1 41 ? 6.541 1.723 -9.147 1.00 0.00 41 LYS A CA 8
ATOM 8764 C C . LYS A 1 41 ? 6.656 0.748 -7.971 1.00 0.00 41 LYS A C 8
ATOM 8765 O O . LYS A 1 41 ? 5.659 0.172 -7.523 1.00 0.00 41 LYS A O 8
ATOM 8784 N N . LYS A 1 42 ? 7.891 0.628 -7.470 1.00 0.00 42 LYS A N 8
ATOM 8785 C CA . LYS A 1 42 ? 8.251 -0.301 -6.400 1.00 0.00 42 LYS A CA 8
ATOM 8786 C C . LYS A 1 42 ? 7.521 0.033 -5.083 1.00 0.00 42 LYS A C 8
ATOM 8787 O O . LYS A 1 42 ? 7.143 -0.872 -4.342 1.00 0.00 42 LYS A O 8
ATOM 8806 N N . ASP A 1 43 ? 7.295 1.334 -4.828 1.00 0.00 43 ASP A N 8
ATOM 8807 C CA . ASP A 1 43 ? 6.664 1.789 -3.569 1.00 0.00 43 ASP A CA 8
ATOM 8808 C C . ASP A 1 43 ? 5.153 1.479 -3.569 1.00 0.00 43 ASP A C 8
ATOM 8809 O O . ASP A 1 43 ? 4.565 1.219 -2.511 1.00 0.00 43 ASP A O 8
ATOM 8818 N N . ILE A 1 44 ? 4.535 1.489 -4.768 1.00 0.00 44 ILE A N 8
ATOM 8819 C CA . ILE A 1 44 ? 3.106 1.149 -4.936 1.00 0.00 44 ILE A CA 8
ATOM 8820 C C . ILE A 1 44 ? 2.890 -0.359 -4.696 1.00 0.00 44 ILE A C 8
ATOM 8821 O O . ILE A 1 44 ? 2.043 -0.742 -3.889 1.00 0.00 44 ILE A O 8
ATOM 8837 N N . ILE A 1 45 ? 3.683 -1.194 -5.401 1.00 0.00 45 ILE A N 8
ATOM 8838 C CA . ILE A 1 45 ? 3.660 -2.676 -5.251 1.00 0.00 45 ILE A CA 8
ATOM 8839 C C . ILE A 1 45 ? 3.901 -3.076 -3.781 1.00 0.00 45 ILE A C 8
ATOM 8840 O O . ILE A 1 45 ? 3.243 -3.974 -3.250 1.00 0.00 45 ILE A O 8
ATOM 8856 N N . LYS A 1 46 ? 4.856 -2.373 -3.158 1.00 0.00 46 LYS A N 8
ATOM 8857 C CA . LYS A 1 46 ? 5.237 -2.543 -1.744 1.00 0.00 46 LYS A CA 8
ATOM 8858 C C . LYS A 1 46 ? 4.024 -2.362 -0.814 1.00 0.00 46 LYS A C 8
ATOM 8859 O O . LYS A 1 46 ? 3.772 -3.187 0.066 1.00 0.00 46 LYS A O 8
ATOM 8878 N N . PHE A 1 47 ? 3.283 -1.269 -1.053 1.00 0.00 47 PHE A N 8
ATOM 8879 C CA . PHE A 1 47 ? 2.059 -0.942 -0.300 1.00 0.00 47 PHE A CA 8
ATOM 8880 C C . PHE A 1 47 ? 0.994 -2.041 -0.478 1.00 0.00 47 PHE A C 8
ATOM 8881 O O . PHE A 1 47 ? 0.412 -2.514 0.498 1.00 0.00 47 PHE A O 8
ATOM 8898 N N . LEU A 1 48 ? 0.793 -2.459 -1.730 1.00 0.00 48 LEU A N 8
ATOM 8899 C CA . LEU A 1 48 ? -0.259 -3.418 -2.109 1.00 0.00 48 LEU A CA 8
ATOM 8900 C C . LEU A 1 48 ? 0.028 -4.831 -1.580 1.00 0.00 48 LEU A C 8
ATOM 8901 O O . LEU A 1 48 ? -0.899 -5.556 -1.242 1.00 0.00 48 LEU A O 8
ATOM 8917 N N . GLN A 1 49 ? 1.312 -5.195 -1.491 1.00 0.00 49 GLN A N 8
ATOM 8918 C CA . GLN A 1 49 ? 1.729 -6.516 -0.974 1.00 0.00 49 GLN A CA 8
ATOM 8919 C C . GLN A 1 49 ? 1.758 -6.514 0.569 1.00 0.00 49 GLN A C 8
ATOM 8920 O O . GLN A 1 49 ? 1.584 -7.560 1.207 1.00 0.00 49 GLN A O 8
ATOM 8934 N N . GLU A 1 50 ? 1.964 -5.310 1.149 1.00 0.00 50 GLU A N 8
ATOM 8935 C CA . GLU A 1 50 ? 2.091 -5.104 2.609 1.00 0.00 50 GLU A CA 8
ATOM 8936 C C . GLU A 1 50 ? 0.794 -5.476 3.363 1.00 0.00 50 GLU A C 8
ATOM 8937 O O . GLU A 1 50 ? 0.842 -5.843 4.543 1.00 0.00 50 GLU A O 8
ATOM 8949 N N . HIS A 1 51 ? -0.360 -5.391 2.672 1.00 0.00 51 HIS A N 8
ATOM 8950 C CA . HIS A 1 51 ? -1.674 -5.746 3.271 1.00 0.00 51 HIS A CA 8
ATOM 8951 C C . HIS A 1 51 ? -2.569 -6.588 2.334 1.00 0.00 51 HIS A C 8
ATOM 8952 O O . HIS A 1 51 ? -3.441 -7.303 2.820 1.00 0.00 51 HIS A O 8
ATOM 8967 N N . GLY A 1 52 ? -2.374 -6.493 1.006 1.00 0.00 52 GLY A N 8
ATOM 8968 C CA . GLY A 1 52 ? -3.092 -7.351 0.049 1.00 0.00 52 GLY A CA 8
ATOM 8969 C C . GLY A 1 52 ? -2.860 -8.838 0.300 1.00 0.00 52 GLY A C 8
ATOM 8970 O O . GLY A 1 52 ? -1.714 -9.259 0.489 1.00 0.00 52 GLY A O 8
ATOM 8974 N N . SER A 1 53 ? -3.960 -9.616 0.328 1.00 0.00 53 SER A N 8
ATOM 8975 C CA . SER A 1 53 ? -3.914 -11.065 0.612 1.00 0.00 53 SER A CA 8
ATOM 8976 C C . SER A 1 53 ? -3.137 -11.829 -0.485 1.00 0.00 53 SER A C 8
ATOM 8977 O O . SER A 1 53 ? -2.996 -11.342 -1.604 1.00 0.00 53 SER A O 8
ATOM 8985 N N . ASP A 1 54 ? -2.680 -13.046 -0.135 1.00 0.00 54 ASP A N 8
ATOM 8986 C CA . ASP A 1 54 ? -1.888 -13.925 -1.028 1.00 0.00 54 ASP A CA 8
ATOM 8987 C C . ASP A 1 54 ? -2.648 -14.211 -2.337 1.00 0.00 54 ASP A C 8
ATOM 8988 O O . ASP A 1 54 ? -2.061 -14.261 -3.423 1.00 0.00 54 ASP A O 8
ATOM 8997 N N . SER A 1 55 ? -3.973 -14.380 -2.179 1.00 0.00 55 SER A N 8
ATOM 8998 C CA . SER A 1 55 ? -4.915 -14.674 -3.269 1.00 0.00 55 SER A CA 8
ATOM 8999 C C . SER A 1 55 ? -5.011 -13.481 -4.251 1.00 0.00 55 SER A C 8
ATOM 9000 O O . SER A 1 55 ? -5.115 -13.680 -5.468 1.00 0.00 55 SER A O 8
ATOM 9008 N N . PHE A 1 56 ? -4.941 -12.250 -3.706 1.00 0.00 56 PHE A N 8
ATOM 9009 C CA . PHE A 1 56 ? -4.926 -11.012 -4.510 1.00 0.00 56 PHE A CA 8
ATOM 9010 C C . PHE A 1 56 ? -3.583 -10.880 -5.254 1.00 0.00 56 PHE A C 8
ATOM 9011 O O . PHE A 1 56 ? -3.544 -10.673 -6.475 1.00 0.00 56 PHE A O 8
ATOM 9028 N N . LEU A 1 57 ? -2.489 -11.015 -4.487 1.00 0.00 57 LEU A N 8
ATOM 9029 C CA . LEU A 1 57 ? -1.116 -10.790 -4.975 1.00 0.00 57 LEU A CA 8
ATOM 9030 C C . LEU A 1 57 ? -0.742 -11.783 -6.088 1.00 0.00 57 LEU A C 8
ATOM 9031 O O . LEU A 1 57 ? 0.042 -11.446 -6.966 1.00 0.00 57 LEU A O 8
ATOM 9047 N N . ALA A 1 58 ? -1.300 -13.006 -6.018 1.00 0.00 58 ALA A N 8
ATOM 9048 C CA . ALA A 1 58 ? -1.094 -14.057 -7.034 1.00 0.00 58 ALA A CA 8
ATOM 9049 C C . ALA A 1 58 ? -1.627 -13.620 -8.413 1.00 0.00 58 ALA A C 8
ATOM 9050 O O . ALA A 1 58 ? -0.911 -13.709 -9.421 1.00 0.00 58 ALA A O 8
ATOM 9057 N N . GLU A 1 59 ? -2.881 -13.122 -8.429 1.00 0.00 59 GLU A N 8
ATOM 9058 C CA . GLU A 1 59 ? -3.561 -12.637 -9.655 1.00 0.00 59 GLU A CA 8
ATOM 9059 C C . GLU A 1 59 ? -2.738 -11.520 -10.324 1.00 0.00 59 GLU A C 8
ATOM 9060 O O . GLU A 1 59 ? -2.457 -11.557 -11.523 1.00 0.00 59 GLU A O 8
ATOM 9072 N N . HIS A 1 60 ? -2.329 -10.545 -9.494 1.00 0.00 60 HIS A N 8
ATOM 9073 C CA . HIS A 1 60 ? -1.707 -9.287 -9.953 1.00 0.00 60 HIS A CA 8
ATOM 9074 C C . HIS A 1 60 ? -0.163 -9.359 -9.919 1.00 0.00 60 HIS A C 8
ATOM 9075 O O . HIS A 1 60 ? 0.507 -8.373 -10.220 1.00 0.00 60 HIS A O 8
ATOM 9090 N N . LYS A 1 61 ? 0.374 -10.539 -9.527 1.00 0.00 61 LYS A N 8
ATOM 9091 C CA . LYS A 1 61 ? 1.837 -10.831 -9.490 1.00 0.00 61 LYS A CA 8
ATOM 9092 C C . LYS A 1 61 ? 2.624 -9.839 -8.601 1.00 0.00 61 LYS A C 8
ATOM 9093 O O . LYS A 1 61 ? 3.824 -9.652 -8.789 1.00 0.00 61 LYS A O 8
ATOM 9112 N N . LEU A 1 62 ? 1.942 -9.270 -7.586 1.00 0.00 62 LEU A N 8
ATOM 9113 C CA . LEU A 1 62 ? 2.521 -8.236 -6.695 1.00 0.00 62 LEU A CA 8
ATOM 9114 C C . LEU A 1 62 ? 3.366 -8.861 -5.575 1.00 0.00 62 LEU A C 8
ATOM 9115 O O . LEU A 1 62 ? 4.080 -8.146 -4.875 1.00 0.00 62 LEU A O 8
ATOM 9131 N N . LEU A 1 63 ? 3.271 -10.195 -5.406 1.00 0.00 63 LEU A N 8
ATOM 9132 C CA . LEU A 1 63 ? 4.098 -10.940 -4.438 1.00 0.00 63 LEU A CA 8
ATOM 9133 C C . LEU A 1 63 ? 5.508 -11.189 -5.004 1.00 0.00 63 LEU A C 8
ATOM 9134 O O . LEU A 1 63 ? 5.722 -11.163 -6.226 1.00 0.00 63 LEU A O 8
ATOM 9150 N N . GLY A 1 64 ? 6.456 -11.437 -4.091 1.00 0.00 64 GLY A N 8
ATOM 9151 C CA . GLY A 1 64 ? 7.850 -11.701 -4.449 1.00 0.00 64 GLY A CA 8
ATOM 9152 C C . GLY A 1 64 ? 8.710 -10.447 -4.431 1.00 0.00 64 GLY A C 8
ATOM 9153 O O . GLY A 1 64 ? 8.282 -9.399 -3.919 1.00 0.00 64 GLY A O 8
ATOM 9157 N N . ASN A 1 65 ? 9.932 -10.574 -4.978 1.00 0.00 65 ASN A N 8
ATOM 9158 C CA . ASN A 1 65 ? 10.940 -9.493 -5.014 1.00 0.00 65 ASN A CA 8
ATOM 9159 C C . ASN A 1 65 ? 10.373 -8.283 -5.782 1.00 0.00 65 ASN A C 8
ATOM 9160 O O . ASN A 1 65 ? 10.179 -8.376 -6.992 1.00 0.00 65 ASN A O 8
ATOM 9171 N N . ILE A 1 66 ? 10.123 -7.167 -5.060 1.00 0.00 66 ILE A N 8
ATOM 9172 C CA . ILE A 1 66 ? 9.412 -5.972 -5.597 1.00 0.00 66 ILE A CA 8
ATOM 9173 C C . ILE A 1 66 ? 10.097 -5.438 -6.870 1.00 0.00 66 ILE A C 8
ATOM 9174 O O . ILE A 1 66 ? 9.429 -5.043 -7.829 1.00 0.00 66 ILE A O 8
ATOM 9190 N N . LYS A 1 67 ? 11.437 -5.396 -6.828 1.00 0.00 67 LYS A N 8
ATOM 9191 C CA . LYS A 1 67 ? 12.293 -4.956 -7.944 1.00 0.00 67 LYS A CA 8
ATOM 9192 C C . LYS A 1 67 ? 12.009 -5.777 -9.222 1.00 0.00 67 LYS A C 8
ATOM 9193 O O . LYS A 1 67 ? 11.856 -5.217 -10.322 1.00 0.00 67 LYS A O 8
ATOM 9212 N N . ASN A 1 68 ? 11.918 -7.108 -9.058 1.00 0.00 68 ASN A N 8
ATOM 9213 C CA . ASN A 1 68 ? 11.674 -8.050 -10.174 1.00 0.00 68 ASN A CA 8
ATOM 9214 C C . ASN A 1 68 ? 10.205 -7.984 -10.647 1.00 0.00 68 ASN A C 8
ATOM 9215 O O . ASN A 1 68 ? 9.920 -8.159 -11.843 1.00 0.00 68 ASN A O 8
ATOM 9226 N N . VAL A 1 69 ? 9.282 -7.722 -9.697 1.00 0.00 69 VAL A N 8
ATOM 9227 C CA . VAL A 1 69 ? 7.848 -7.505 -9.993 1.00 0.00 69 VAL A CA 8
ATOM 9228 C C . VAL A 1 69 ? 7.677 -6.252 -10.874 1.00 0.00 69 VAL A C 8
ATOM 9229 O O . VAL A 1 69 ? 6.975 -6.286 -11.885 1.00 0.00 69 VAL A O 8
ATOM 9242 N N . ALA A 1 70 ? 8.413 -5.184 -10.498 1.00 0.00 70 ALA A N 8
ATOM 9243 C CA . ALA A 1 70 ? 8.353 -3.847 -11.140 1.00 0.00 70 ALA A CA 8
ATOM 9244 C C . ALA A 1 70 ? 8.891 -3.856 -12.587 1.00 0.00 70 ALA A C 8
ATOM 9245 O O . ALA A 1 70 ? 8.796 -2.844 -13.286 1.00 0.00 70 ALA A O 8
ATOM 9252 N N . LYS A 1 71 ? 9.430 -5.004 -13.034 1.00 0.00 71 LYS A N 8
ATOM 9253 C CA . LYS A 1 71 ? 9.860 -5.191 -14.428 1.00 0.00 71 LYS A CA 8
ATOM 9254 C C . LYS A 1 71 ? 8.625 -5.310 -15.348 1.00 0.00 71 LYS A C 8
ATOM 9255 O O . LYS A 1 71 ? 8.517 -4.597 -16.356 1.00 0.00 71 LYS A O 8
ATOM 9274 N N . THR A 1 72 ? 7.689 -6.202 -14.968 1.00 0.00 72 THR A N 8
ATOM 9275 C CA . THR A 1 72 ? 6.444 -6.440 -15.719 1.00 0.00 72 THR A CA 8
ATOM 9276 C C . THR A 1 72 ? 5.310 -5.535 -15.203 1.00 0.00 72 THR A C 8
ATOM 9277 O O . THR A 1 72 ? 4.334 -5.287 -15.919 1.00 0.00 72 THR A O 8
ATOM 9288 N N . ALA A 1 73 ? 5.447 -5.043 -13.959 1.00 0.00 73 ALA A N 8
ATOM 9289 C CA . ALA A 1 73 ? 4.465 -4.142 -13.349 1.00 0.00 73 ALA A CA 8
ATOM 9290 C C . ALA A 1 73 ? 4.773 -2.703 -13.759 1.00 0.00 73 ALA A C 8
ATOM 9291 O O . ALA A 1 73 ? 5.510 -1.974 -13.076 1.00 0.00 73 ALA A O 8
ATOM 9298 N N . ASN A 1 74 ? 4.245 -2.335 -14.935 1.00 0.00 74 ASN A N 8
ATOM 9299 C CA . ASN A 1 74 ? 4.362 -0.973 -15.487 1.00 0.00 74 ASN A CA 8
ATOM 9300 C C . ASN A 1 74 ? 3.418 -0.022 -14.736 1.00 0.00 74 ASN A C 8
ATOM 9301 O O . ASN A 1 74 ? 2.587 -0.480 -13.944 1.00 0.00 74 ASN A O 8
ATOM 9312 N N . LYS A 1 75 ? 3.523 1.284 -15.029 1.00 0.00 75 LYS A N 8
ATOM 9313 C CA . LYS A 1 75 ? 2.755 2.347 -14.344 1.00 0.00 75 LYS A CA 8
ATOM 9314 C C . LYS A 1 75 ? 1.229 2.066 -14.389 1.00 0.00 75 LYS A C 8
ATOM 9315 O O . LYS A 1 75 ? 0.519 2.253 -13.397 1.00 0.00 75 LYS A O 8
ATOM 9334 N N . ASP A 1 76 ? 0.769 1.586 -15.557 1.00 0.00 76 ASP A N 8
ATOM 9335 C CA . ASP A 1 76 ? -0.644 1.239 -15.816 1.00 0.00 76 ASP A CA 8
ATOM 9336 C C . ASP A 1 76 ? -1.125 0.060 -14.937 1.00 0.00 76 ASP A C 8
ATOM 9337 O O . ASP A 1 76 ? -2.259 0.081 -14.422 1.00 0.00 76 ASP A O 8
ATOM 9346 N N . HIS A 1 77 ? -0.246 -0.958 -14.764 1.00 0.00 77 HIS A N 8
ATOM 9347 C CA . HIS A 1 77 ? -0.519 -2.162 -13.938 1.00 0.00 77 HIS A CA 8
ATOM 9348 C C . HIS A 1 77 ? -0.812 -1.760 -12.492 1.00 0.00 77 HIS A C 8
ATOM 9349 O O . HIS A 1 77 ? -1.724 -2.290 -11.850 1.00 0.00 77 HIS A O 8
ATOM 9364 N N . LEU A 1 78 ? 0.003 -0.814 -12.007 1.00 0.00 78 LEU A N 8
ATOM 9365 C CA . LEU A 1 78 ? -0.033 -0.326 -10.621 1.00 0.00 78 LEU A CA 8
ATOM 9366 C C . LEU A 1 78 ? -1.388 0.285 -10.282 1.00 0.00 78 LEU A C 8
ATOM 9367 O O . LEU A 1 78 ? -1.956 -0.018 -9.248 1.00 0.00 78 LEU A O 8
ATOM 9383 N N . VAL A 1 79 ? -1.885 1.135 -11.202 1.00 0.00 79 VAL A N 8
ATOM 9384 C CA . VAL A 1 79 ? -3.163 1.848 -11.051 1.00 0.00 79 VAL A CA 8
ATOM 9385 C C . VAL A 1 79 ? -4.340 0.854 -11.000 1.00 0.00 79 VAL A C 8
ATOM 9386 O O . VAL A 1 79 ? -5.199 0.939 -10.115 1.00 0.00 79 VAL A O 8
ATOM 9399 N N . THR A 1 80 ? -4.331 -0.107 -11.942 1.00 0.00 80 THR A N 8
ATOM 9400 C CA . THR A 1 80 ? -5.368 -1.155 -12.043 1.00 0.00 80 THR A CA 8
ATOM 9401 C C . THR A 1 80 ? -5.430 -2.004 -10.761 1.00 0.00 80 THR A C 8
ATOM 9402 O O . THR A 1 80 ? -6.496 -2.154 -10.163 1.00 0.00 80 THR A O 8
ATOM 9413 N N . ALA A 1 81 ? -4.262 -2.500 -10.318 1.00 0.00 81 ALA A N 8
ATOM 9414 C CA . ALA A 1 81 ? -4.139 -3.380 -9.142 1.00 0.00 81 ALA A CA 8
ATOM 9415 C C . ALA A 1 81 ? -4.506 -2.636 -7.846 1.00 0.00 81 ALA A C 8
ATOM 9416 O O . ALA A 1 81 ? -5.239 -3.166 -7.005 1.00 0.00 81 ALA A O 8
ATOM 9423 N N . TYR A 1 82 ? -4.005 -1.390 -7.733 1.00 0.00 82 TYR A N 8
ATOM 9424 C CA . TYR A 1 82 ? -4.206 -0.524 -6.558 1.00 0.00 82 TYR A CA 8
ATOM 9425 C C . TYR A 1 82 ? -5.698 -0.301 -6.310 1.00 0.00 82 TYR A C 8
ATOM 9426 O O . TYR A 1 82 ? -6.224 -0.742 -5.294 1.00 0.00 82 TYR A O 8
ATOM 9444 N N . ASN A 1 83 ? -6.381 0.263 -7.322 1.00 0.00 83 ASN A N 8
ATOM 9445 C CA . ASN A 1 83 ? -7.806 0.653 -7.230 1.00 0.00 83 ASN A CA 8
ATOM 9446 C C . ASN A 1 83 ? -8.693 -0.566 -6.907 1.00 0.00 83 ASN A C 8
ATOM 9447 O O . ASN A 1 83 ? -9.595 -0.470 -6.070 1.00 0.00 83 ASN A O 8
ATOM 9458 N N . HIS A 1 84 ? -8.366 -1.720 -7.526 1.00 0.00 84 HIS A N 8
ATOM 9459 C CA . HIS A 1 84 ? -9.100 -2.989 -7.339 1.00 0.00 84 HIS A CA 8
ATOM 9460 C C . HIS A 1 84 ? -8.989 -3.531 -5.901 1.00 0.00 84 HIS A C 8
ATOM 9461 O O . HIS A 1 84 ? -9.949 -4.132 -5.400 1.00 0.00 84 HIS A O 8
ATOM 9476 N N . LEU A 1 85 ? -7.837 -3.315 -5.241 1.00 0.00 85 LEU A N 8
ATOM 9477 C CA . LEU A 1 85 ? -7.589 -3.847 -3.883 1.00 0.00 85 LEU A CA 8
ATOM 9478 C C . LEU A 1 85 ? -8.639 -3.323 -2.890 1.00 0.00 85 LEU A C 8
ATOM 9479 O O . LEU A 1 85 ? -9.278 -4.088 -2.164 1.00 0.00 85 LEU A O 8
ATOM 9495 N N . PHE A 1 86 ? -8.779 -2.000 -2.895 1.00 0.00 86 PHE A N 8
ATOM 9496 C CA . PHE A 1 86 ? -9.685 -1.249 -2.009 1.00 0.00 86 PHE A CA 8
ATOM 9497 C C . PHE A 1 86 ? -11.150 -1.369 -2.479 1.00 0.00 86 PHE A C 8
ATOM 9498 O O . PHE A 1 86 ? -12.080 -1.341 -1.663 1.00 0.00 86 PHE A O 8
ATOM 9515 N N . GLU A 1 87 ? -11.321 -1.539 -3.810 1.00 0.00 87 GLU A N 8
ATOM 9516 C CA . GLU A 1 87 ? -12.633 -1.675 -4.481 1.00 0.00 87 GLU A CA 8
ATOM 9517 C C . GLU A 1 87 ? -13.416 -2.911 -3.977 1.00 0.00 87 GLU A C 8
ATOM 9518 O O . GLU A 1 87 ? -14.648 -2.927 -3.985 1.00 0.00 87 GLU A O 8
ATOM 9530 N N . THR A 1 88 ? -12.685 -3.942 -3.518 1.00 0.00 88 THR A N 8
ATOM 9531 C CA . THR A 1 88 ? -13.270 -5.220 -3.043 1.00 0.00 88 THR A CA 8
ATOM 9532 C C . THR A 1 88 ? -12.740 -5.603 -1.641 1.00 0.00 88 THR A C 8
ATOM 9533 O O . THR A 1 88 ? -13.192 -6.598 -1.059 1.00 0.00 88 THR A O 8
ATOM 9544 N N . LYS A 1 89 ? -11.788 -4.797 -1.118 1.00 0.00 89 LYS A N 8
ATOM 9545 C CA . LYS A 1 89 ? -11.173 -4.977 0.222 1.00 0.00 89 LYS A CA 8
ATOM 9546 C C . LYS A 1 89 ? -10.500 -6.361 0.374 1.00 0.00 89 LYS A C 8
ATOM 9547 O O . LYS A 1 89 ? -10.724 -7.077 1.356 1.00 0.00 89 LYS A O 8
ATOM 9566 N N . ARG A 1 90 ? -9.661 -6.709 -0.608 1.00 0.00 90 ARG A N 8
ATOM 9567 C CA . ARG A 1 90 ? -8.900 -7.979 -0.609 1.00 0.00 90 ARG A CA 8
ATOM 9568 C C . ARG A 1 90 ? -7.640 -7.886 0.270 1.00 0.00 90 ARG A C 8
ATOM 9569 O O . ARG A 1 90 ? -6.923 -8.872 0.447 1.00 0.00 90 ARG A O 8
ATOM 9590 N N . PHE A 1 91 ? -7.375 -6.677 0.787 1.00 0.00 91 PHE A N 8
ATOM 9591 C CA . PHE A 1 91 ? -6.384 -6.447 1.854 1.00 0.00 91 PHE A CA 8
ATOM 9592 C C . PHE A 1 91 ? -6.900 -6.990 3.203 1.00 0.00 91 PHE A C 8
ATOM 9593 O O . PHE A 1 91 ? -8.095 -7.274 3.346 1.00 0.00 91 PHE A O 8
ATOM 9610 N N . LYS A 1 92 ? -5.975 -7.154 4.170 1.00 0.00 92 LYS A N 8
ATOM 9611 C CA . LYS A 1 92 ? -6.274 -7.736 5.490 1.00 0.00 92 LYS A CA 8
ATOM 9612 C C . LYS A 1 92 ? -7.268 -6.838 6.272 1.00 0.00 92 LYS A C 8
ATOM 9613 O O . LYS A 1 92 ? -6.836 -5.831 6.877 1.00 0.00 92 LYS A O 8
ATOM 9633 N N . MET A 1 20 ? -8.187 -6.484 19.178 1.00 0.00 20 MET A N 9
ATOM 9634 C CA . MET A 1 20 ? -7.555 -6.122 17.886 1.00 0.00 20 MET A CA 9
ATOM 9635 C C . MET A 1 20 ? -8.243 -4.888 17.288 1.00 0.00 20 MET A C 9
ATOM 9636 O O . MET A 1 20 ? -9.448 -4.692 17.482 1.00 0.00 20 MET A O 9
ATOM 9650 N N . ALA A 1 21 ? -7.464 -4.050 16.585 1.00 0.00 21 ALA A N 9
ATOM 9651 C CA . ALA A 1 21 ? -8.002 -2.952 15.765 1.00 0.00 21 ALA A CA 9
ATOM 9652 C C . ALA A 1 21 ? -8.306 -3.477 14.345 1.00 0.00 21 ALA A C 9
ATOM 9653 O O . ALA A 1 21 ? -7.726 -4.488 13.910 1.00 0.00 21 ALA A O 9
ATOM 9660 N N . ALA A 1 22 ? -9.226 -2.801 13.641 1.00 0.00 22 ALA A N 9
ATOM 9661 C CA . ALA A 1 22 ? -9.614 -3.153 12.267 1.00 0.00 22 ALA A CA 9
ATOM 9662 C C . ALA A 1 22 ? -8.477 -2.803 11.297 1.00 0.00 22 ALA A C 9
ATOM 9663 O O . ALA A 1 22 ? -8.121 -1.625 11.158 1.00 0.00 22 ALA A O 9
ATOM 9670 N N . ALA A 1 23 ? -7.882 -3.833 10.668 1.00 0.00 23 ALA A N 9
ATOM 9671 C CA . ALA A 1 23 ? -6.861 -3.658 9.623 1.00 0.00 23 ALA A CA 9
ATOM 9672 C C . ALA A 1 23 ? -7.536 -3.225 8.314 1.00 0.00 23 ALA A C 9
ATOM 9673 O O . ALA A 1 23 ? -7.788 -4.040 7.422 1.00 0.00 23 ALA A O 9
ATOM 9680 N N . VAL A 1 24 ? -7.883 -1.929 8.246 1.00 0.00 24 VAL A N 9
ATOM 9681 C CA . VAL A 1 24 ? -8.601 -1.321 7.111 1.00 0.00 24 VAL A CA 9
ATOM 9682 C C . VAL A 1 24 ? -7.707 -0.235 6.458 1.00 0.00 24 VAL A C 9
ATOM 9683 O O . VAL A 1 24 ? -7.854 0.964 6.734 1.00 0.00 24 VAL A O 9
ATOM 9696 N N . PRO A 1 25 ? -6.720 -0.652 5.597 1.00 0.00 25 PRO A N 9
ATOM 9697 C CA . PRO A 1 25 ? -5.716 0.266 5.018 1.00 0.00 25 PRO A CA 9
ATOM 9698 C C . PRO A 1 25 ? -6.331 1.251 4.008 1.00 0.00 25 PRO A C 9
ATOM 9699 O O . PRO A 1 25 ? -6.886 0.850 2.973 1.00 0.00 25 PRO A O 9
ATOM 9710 N N . GLN A 1 26 ? -6.246 2.534 4.344 1.00 0.00 26 GLN A N 9
ATOM 9711 C CA . GLN A 1 26 ? -6.583 3.626 3.433 1.00 0.00 26 GLN A CA 9
ATOM 9712 C C . GLN A 1 26 ? -5.407 3.825 2.471 1.00 0.00 26 GLN A C 9
ATOM 9713 O O . GLN A 1 26 ? -4.256 3.476 2.803 1.00 0.00 26 GLN A O 9
ATOM 9727 N N . ARG A 1 27 ? -5.701 4.359 1.285 1.00 0.00 27 ARG A N 9
ATOM 9728 C CA . ARG A 1 27 ? -4.674 4.637 0.271 1.00 0.00 27 ARG A CA 9
ATOM 9729 C C . ARG A 1 27 ? -3.612 5.618 0.808 1.00 0.00 27 ARG A C 9
ATOM 9730 O O . ARG A 1 27 ? -3.930 6.549 1.556 1.00 0.00 27 ARG A O 9
ATOM 9751 N N . ALA A 1 28 ? -2.351 5.363 0.445 1.00 0.00 28 ALA A N 9
ATOM 9752 C CA . ALA A 1 28 ? -1.207 6.210 0.828 1.00 0.00 28 ALA A CA 9
ATOM 9753 C C . ALA A 1 28 ? -1.071 7.370 -0.174 1.00 0.00 28 ALA A C 9
ATOM 9754 O O . ALA A 1 28 ? -0.835 8.520 0.208 1.00 0.00 28 ALA A O 9
ATOM 9761 N N . TRP A 1 29 ? -1.236 7.034 -1.468 1.00 0.00 29 TRP A N 9
ATOM 9762 C CA . TRP A 1 29 ? -1.192 7.988 -2.593 1.00 0.00 29 TRP A CA 9
ATOM 9763 C C . TRP A 1 29 ? -2.506 7.890 -3.381 1.00 0.00 29 TRP A C 9
ATOM 9764 O O . TRP A 1 29 ? -3.153 6.832 -3.377 1.00 0.00 29 TRP A O 9
ATOM 9785 N N . THR A 1 30 ? -2.896 8.977 -4.061 1.00 0.00 30 THR A N 9
ATOM 9786 C CA . THR A 1 30 ? -4.147 9.031 -4.841 1.00 0.00 30 THR A CA 9
ATOM 9787 C C . THR A 1 30 ? -3.901 8.513 -6.275 1.00 0.00 30 THR A C 9
ATOM 9788 O O . THR A 1 30 ? -2.749 8.337 -6.672 1.00 0.00 30 THR A O 9
ATOM 9799 N N . VAL A 1 31 ? -4.991 8.319 -7.045 1.00 0.00 31 VAL A N 9
ATOM 9800 C CA . VAL A 1 31 ? -4.970 7.601 -8.345 1.00 0.00 31 VAL A CA 9
ATOM 9801 C C . VAL A 1 31 ? -3.962 8.208 -9.365 1.00 0.00 31 VAL A C 9
ATOM 9802 O O . VAL A 1 31 ? -3.195 7.475 -10.011 1.00 0.00 31 VAL A O 9
ATOM 9815 N N . GLU A 1 32 ? -3.979 9.549 -9.499 1.00 0.00 32 GLU A N 9
ATOM 9816 C CA . GLU A 1 32 ? -3.070 10.294 -10.398 1.00 0.00 32 GLU A CA 9
ATOM 9817 C C . GLU A 1 32 ? -1.647 10.389 -9.808 1.00 0.00 32 GLU A C 9
ATOM 9818 O O . GLU A 1 32 ? -0.686 10.459 -10.571 1.00 0.00 32 GLU A O 9
ATOM 9830 N N . GLN A 1 33 ? -1.511 10.401 -8.453 1.00 0.00 33 GLN A N 9
ATOM 9831 C CA . GLN A 1 33 ? -0.179 10.326 -7.787 1.00 0.00 33 GLN A CA 9
ATOM 9832 C C . GLN A 1 33 ? 0.521 8.993 -8.117 1.00 0.00 33 GLN A C 9
ATOM 9833 O O . GLN A 1 33 ? 1.753 8.927 -8.161 1.00 0.00 33 GLN A O 9
ATOM 9847 N N . LEU A 1 34 ? -0.280 7.948 -8.363 1.00 0.00 34 LEU A N 9
ATOM 9848 C CA . LEU A 1 34 ? 0.232 6.639 -8.801 1.00 0.00 34 LEU A CA 9
ATOM 9849 C C . LEU A 1 34 ? 0.702 6.707 -10.259 1.00 0.00 34 LEU A C 9
ATOM 9850 O O . LEU A 1 34 ? 1.708 6.113 -10.621 1.00 0.00 34 LEU A O 9
ATOM 9866 N N . ARG A 1 35 ? -0.064 7.437 -11.094 1.00 0.00 35 ARG A N 9
ATOM 9867 C CA . ARG A 1 35 ? 0.286 7.669 -12.511 1.00 0.00 35 ARG A CA 9
ATOM 9868 C C . ARG A 1 35 ? 1.480 8.636 -12.633 1.00 0.00 35 ARG A C 9
ATOM 9869 O O . ARG A 1 35 ? 2.132 8.689 -13.680 1.00 0.00 35 ARG A O 9
ATOM 9890 N N . SER A 1 36 ? 1.727 9.415 -11.564 1.00 0.00 36 SER A N 9
ATOM 9891 C CA . SER A 1 36 ? 2.823 10.386 -11.508 1.00 0.00 36 SER A CA 9
ATOM 9892 C C . SER A 1 36 ? 4.177 9.667 -11.584 1.00 0.00 36 SER A C 9
ATOM 9893 O O . SER A 1 36 ? 4.471 8.784 -10.767 1.00 0.00 36 SER A O 9
ATOM 9901 N N . GLU A 1 37 ? 4.977 10.060 -12.582 1.00 0.00 37 GLU A N 9
ATOM 9902 C CA . GLU A 1 37 ? 6.324 9.525 -12.829 1.00 0.00 37 GLU A CA 9
ATOM 9903 C C . GLU A 1 37 ? 7.277 9.820 -11.647 1.00 0.00 37 GLU A C 9
ATOM 9904 O O . GLU A 1 37 ? 8.318 9.173 -11.514 1.00 0.00 37 GLU A O 9
ATOM 9916 N N . GLN A 1 38 ? 6.900 10.810 -10.814 1.00 0.00 38 GLN A N 9
ATOM 9917 C CA . GLN A 1 38 ? 7.629 11.192 -9.594 1.00 0.00 38 GLN A CA 9
ATOM 9918 C C . GLN A 1 38 ? 7.665 10.016 -8.602 1.00 0.00 38 GLN A C 9
ATOM 9919 O O . GLN A 1 38 ? 8.730 9.639 -8.104 1.00 0.00 38 GLN A O 9
ATOM 9933 N N . LEU A 1 39 ? 6.474 9.438 -8.347 1.00 0.00 39 LEU A N 9
ATOM 9934 C CA . LEU A 1 39 ? 6.305 8.316 -7.409 1.00 0.00 39 LEU A CA 9
ATOM 9935 C C . LEU A 1 39 ? 6.887 7.021 -8.030 1.00 0.00 39 LEU A C 9
ATOM 9936 O O . LEU A 1 39 ? 6.501 6.666 -9.149 1.00 0.00 39 LEU A O 9
ATOM 9952 N N . PRO A 1 40 ? 7.859 6.330 -7.340 1.00 0.00 40 PRO A N 9
ATOM 9953 C CA . PRO A 1 40 ? 8.408 5.021 -7.796 1.00 0.00 40 PRO A CA 9
ATOM 9954 C C . PRO A 1 40 ? 7.346 3.899 -7.873 1.00 0.00 40 PRO A C 9
ATOM 9955 O O . PRO A 1 40 ? 6.386 3.878 -7.095 1.00 0.00 40 PRO A O 9
ATOM 9966 N N . LYS A 1 41 ? 7.563 2.965 -8.813 1.00 0.00 41 LYS A N 9
ATOM 9967 C CA . LYS A 1 41 ? 6.688 1.798 -9.045 1.00 0.00 41 LYS A CA 9
ATOM 9968 C C . LYS A 1 41 ? 6.749 0.841 -7.843 1.00 0.00 41 LYS A C 9
ATOM 9969 O O . LYS A 1 41 ? 5.722 0.354 -7.361 1.00 0.00 41 LYS A O 9
ATOM 9988 N N . LYS A 1 42 ? 7.987 0.633 -7.369 1.00 0.00 42 LYS A N 9
ATOM 9989 C CA . LYS A 1 42 ? 8.324 -0.229 -6.219 1.00 0.00 42 LYS A CA 9
ATOM 9990 C C . LYS A 1 42 ? 7.572 0.167 -4.933 1.00 0.00 42 LYS A C 9
ATOM 9991 O O . LYS A 1 42 ? 7.193 -0.698 -4.144 1.00 0.00 42 LYS A O 9
ATOM 10010 N N . ASP A 1 43 ? 7.384 1.479 -4.745 1.00 0.00 43 ASP A N 9
ATOM 10011 C CA . ASP A 1 43 ? 6.683 2.038 -3.572 1.00 0.00 43 ASP A CA 9
ATOM 10012 C C . ASP A 1 43 ? 5.206 1.618 -3.553 1.00 0.00 43 ASP A C 9
ATOM 10013 O O . ASP A 1 43 ? 4.671 1.275 -2.493 1.00 0.00 43 ASP A O 9
ATOM 10022 N N . ILE A 1 44 ? 4.567 1.633 -4.732 1.00 0.00 44 ILE A N 9
ATOM 10023 C CA . ILE A 1 44 ? 3.150 1.240 -4.883 1.00 0.00 44 ILE A CA 9
ATOM 10024 C C . ILE A 1 44 ? 2.987 -0.266 -4.609 1.00 0.00 44 ILE A C 9
ATOM 10025 O O . ILE A 1 44 ? 2.111 -0.674 -3.852 1.00 0.00 44 ILE A O 9
ATOM 10041 N N . ILE A 1 45 ? 3.860 -1.067 -5.241 1.00 0.00 45 ILE A N 9
ATOM 10042 C CA . ILE A 1 45 ? 3.863 -2.541 -5.108 1.00 0.00 45 ILE A CA 9
ATOM 10043 C C . ILE A 1 45 ? 4.072 -2.956 -3.644 1.00 0.00 45 ILE A C 9
ATOM 10044 O O . ILE A 1 45 ? 3.348 -3.817 -3.144 1.00 0.00 45 ILE A O 9
ATOM 10060 N N . LYS A 1 46 ? 5.024 -2.290 -2.968 1.00 0.00 46 LYS A N 9
ATOM 10061 C CA . LYS A 1 46 ? 5.359 -2.561 -1.556 1.00 0.00 46 LYS A CA 9
ATOM 10062 C C . LYS A 1 46 ? 4.163 -2.245 -0.628 1.00 0.00 46 LYS A C 9
ATOM 10063 O O . LYS A 1 46 ? 3.907 -2.961 0.347 1.00 0.00 46 LYS A O 9
ATOM 10082 N N . PHE A 1 47 ? 3.439 -1.164 -0.972 1.00 0.00 47 PHE A N 9
ATOM 10083 C CA . PHE A 1 47 ? 2.214 -0.752 -0.257 1.00 0.00 47 PHE A CA 9
ATOM 10084 C C . PHE A 1 47 ? 1.119 -1.829 -0.390 1.00 0.00 47 PHE A C 9
ATOM 10085 O O . PHE A 1 47 ? 0.618 -2.341 0.613 1.00 0.00 47 PHE A O 9
ATOM 10102 N N . LEU A 1 48 ? 0.814 -2.202 -1.637 1.00 0.00 48 LEU A N 9
ATOM 10103 C CA . LEU A 1 48 ? -0.305 -3.108 -1.970 1.00 0.00 48 LEU A CA 9
ATOM 10104 C C . LEU A 1 48 ? -0.046 -4.543 -1.481 1.00 0.00 48 LEU A C 9
ATOM 10105 O O . LEU A 1 48 ? -0.991 -5.250 -1.138 1.00 0.00 48 LEU A O 9
ATOM 10121 N N . GLN A 1 49 ? 1.235 -4.957 -1.438 1.00 0.00 49 GLN A N 9
ATOM 10122 C CA . GLN A 1 49 ? 1.611 -6.324 -1.004 1.00 0.00 49 GLN A CA 9
ATOM 10123 C C . GLN A 1 49 ? 1.655 -6.440 0.531 1.00 0.00 49 GLN A C 9
ATOM 10124 O O . GLN A 1 49 ? 1.474 -7.533 1.076 1.00 0.00 49 GLN A O 9
ATOM 10138 N N . GLU A 1 50 ? 1.912 -5.301 1.206 1.00 0.00 50 GLU A N 9
ATOM 10139 C CA . GLU A 1 50 ? 2.011 -5.225 2.680 1.00 0.00 50 GLU A CA 9
ATOM 10140 C C . GLU A 1 50 ? 0.684 -5.616 3.365 1.00 0.00 50 GLU A C 9
ATOM 10141 O O . GLU A 1 50 ? 0.689 -6.282 4.395 1.00 0.00 50 GLU A O 9
ATOM 10153 N N . HIS A 1 51 ? -0.446 -5.200 2.773 1.00 0.00 51 HIS A N 9
ATOM 10154 C CA . HIS A 1 51 ? -1.791 -5.431 3.379 1.00 0.00 51 HIS A CA 9
ATOM 10155 C C . HIS A 1 51 ? -2.731 -6.221 2.458 1.00 0.00 51 HIS A C 9
ATOM 10156 O O . HIS A 1 51 ? -3.663 -6.854 2.947 1.00 0.00 51 HIS A O 9
ATOM 10171 N N . GLY A 1 52 ? -2.507 -6.151 1.132 1.00 0.00 52 GLY A N 9
ATOM 10172 C CA . GLY A 1 52 ? -3.250 -6.964 0.158 1.00 0.00 52 GLY A CA 9
ATOM 10173 C C . GLY A 1 52 ? -3.041 -8.461 0.371 1.00 0.00 52 GLY A C 9
ATOM 10174 O O . GLY A 1 52 ? -1.921 -8.884 0.677 1.00 0.00 52 GLY A O 9
ATOM 10178 N N . SER A 1 53 ? -4.124 -9.246 0.228 1.00 0.00 53 SER A N 9
ATOM 10179 C CA . SER A 1 53 ? -4.101 -10.714 0.420 1.00 0.00 53 SER A CA 9
ATOM 10180 C C . SER A 1 53 ? -3.193 -11.402 -0.611 1.00 0.00 53 SER A C 9
ATOM 10181 O O . SER A 1 53 ? -3.023 -10.906 -1.719 1.00 0.00 53 SER A O 9
ATOM 10189 N N . ASP A 1 54 ? -2.641 -12.558 -0.206 1.00 0.00 54 ASP A N 9
ATOM 10190 C CA . ASP A 1 54 ? -1.768 -13.406 -1.053 1.00 0.00 54 ASP A CA 9
ATOM 10191 C C . ASP A 1 54 ? -2.456 -13.790 -2.375 1.00 0.00 54 ASP A C 9
ATOM 10192 O O . ASP A 1 54 ? -1.803 -13.855 -3.419 1.00 0.00 54 ASP A O 9
ATOM 10201 N N . SER A 1 55 ? -3.775 -14.035 -2.301 1.00 0.00 55 SER A N 9
ATOM 10202 C CA . SER A 1 55 ? -4.605 -14.359 -3.474 1.00 0.00 55 SER A CA 9
ATOM 10203 C C . SER A 1 55 ? -4.698 -13.158 -4.439 1.00 0.00 55 SER A C 9
ATOM 10204 O O . SER A 1 55 ? -4.561 -13.321 -5.650 1.00 0.00 55 SER A O 9
ATOM 10212 N N . PHE A 1 56 ? -4.873 -11.949 -3.865 1.00 0.00 56 PHE A N 9
ATOM 10213 C CA . PHE A 1 56 ? -4.867 -10.672 -4.618 1.00 0.00 56 PHE A CA 9
ATOM 10214 C C . PHE A 1 56 ? -3.507 -10.469 -5.321 1.00 0.00 56 PHE A C 9
ATOM 10215 O O . PHE A 1 56 ? -3.449 -10.057 -6.488 1.00 0.00 56 PHE A O 9
ATOM 10232 N N . LEU A 1 57 ? -2.429 -10.793 -4.596 1.00 0.00 57 LEU A N 9
ATOM 10233 C CA . LEU A 1 57 ? -1.051 -10.604 -5.071 1.00 0.00 57 LEU A CA 9
ATOM 10234 C C . LEU A 1 57 ? -0.718 -11.585 -6.203 1.00 0.00 57 LEU A C 9
ATOM 10235 O O . LEU A 1 57 ? -0.011 -11.223 -7.135 1.00 0.00 57 LEU A O 9
ATOM 10251 N N . ALA A 1 58 ? -1.222 -12.828 -6.101 1.00 0.00 58 ALA A N 9
ATOM 10252 C CA . ALA A 1 58 ? -0.985 -13.888 -7.109 1.00 0.00 58 ALA A CA 9
ATOM 10253 C C . ALA A 1 58 ? -1.676 -13.543 -8.440 1.00 0.00 58 ALA A C 9
ATOM 10254 O O . ALA A 1 58 ? -1.053 -13.594 -9.512 1.00 0.00 58 ALA A O 9
ATOM 10261 N N . GLU A 1 59 ? -2.966 -13.175 -8.340 1.00 0.00 59 GLU A N 9
ATOM 10262 C CA . GLU A 1 59 ? -3.794 -12.768 -9.493 1.00 0.00 59 GLU A CA 9
ATOM 10263 C C . GLU A 1 59 ? -3.209 -11.535 -10.218 1.00 0.00 59 GLU A C 9
ATOM 10264 O O . GLU A 1 59 ? -3.370 -11.394 -11.432 1.00 0.00 59 GLU A O 9
ATOM 10276 N N . HIS A 1 60 ? -2.547 -10.640 -9.463 1.00 0.00 60 HIS A N 9
ATOM 10277 C CA . HIS A 1 60 ? -2.031 -9.357 -10.003 1.00 0.00 60 HIS A CA 9
ATOM 10278 C C . HIS A 1 60 ? -0.494 -9.260 -9.951 1.00 0.00 60 HIS A C 9
ATOM 10279 O O . HIS A 1 60 ? 0.050 -8.168 -10.080 1.00 0.00 60 HIS A O 9
ATOM 10294 N N . LYS A 1 61 ? 0.185 -10.407 -9.726 1.00 0.00 61 LYS A N 9
ATOM 10295 C CA . LYS A 1 61 ? 1.677 -10.526 -9.793 1.00 0.00 61 LYS A CA 9
ATOM 10296 C C . LYS A 1 61 ? 2.435 -9.559 -8.844 1.00 0.00 61 LYS A C 9
ATOM 10297 O O . LYS A 1 61 ? 3.630 -9.338 -9.030 1.00 0.00 61 LYS A O 9
ATOM 10316 N N . LEU A 1 62 ? 1.760 -9.048 -7.796 1.00 0.00 62 LEU A N 9
ATOM 10317 C CA . LEU A 1 62 ? 2.339 -8.031 -6.886 1.00 0.00 62 LEU A CA 9
ATOM 10318 C C . LEU A 1 62 ? 3.206 -8.670 -5.786 1.00 0.00 62 LEU A C 9
ATOM 10319 O O . LEU A 1 62 ? 3.908 -7.957 -5.063 1.00 0.00 62 LEU A O 9
ATOM 10335 N N . LEU A 1 63 ? 3.147 -10.016 -5.652 1.00 0.00 63 LEU A N 9
ATOM 10336 C CA . LEU A 1 63 ? 4.003 -10.761 -4.700 1.00 0.00 63 LEU A CA 9
ATOM 10337 C C . LEU A 1 63 ? 5.399 -11.011 -5.289 1.00 0.00 63 LEU A C 9
ATOM 10338 O O . LEU A 1 63 ? 5.670 -10.700 -6.457 1.00 0.00 63 LEU A O 9
ATOM 10354 N N . GLY A 1 64 ? 6.256 -11.612 -4.458 1.00 0.00 64 GLY A N 9
ATOM 10355 C CA . GLY A 1 64 ? 7.613 -11.971 -4.851 1.00 0.00 64 GLY A CA 9
ATOM 10356 C C . GLY A 1 64 ? 8.601 -10.850 -4.562 1.00 0.00 64 GLY A C 9
ATOM 10357 O O . GLY A 1 64 ? 8.425 -10.093 -3.598 1.00 0.00 64 GLY A O 9
ATOM 10361 N N . ASN A 1 65 ? 9.653 -10.752 -5.393 1.00 0.00 65 ASN A N 9
ATOM 10362 C CA . ASN A 1 65 ? 10.655 -9.683 -5.305 1.00 0.00 65 ASN A CA 9
ATOM 10363 C C . ASN A 1 65 ? 10.061 -8.403 -5.903 1.00 0.00 65 ASN A C 9
ATOM 10364 O O . ASN A 1 65 ? 9.690 -8.395 -7.081 1.00 0.00 65 ASN A O 9
ATOM 10375 N N . ILE A 1 66 ? 9.968 -7.340 -5.080 1.00 0.00 66 ILE A N 9
ATOM 10376 C CA . ILE A 1 66 ? 9.446 -6.020 -5.499 1.00 0.00 66 ILE A CA 9
ATOM 10377 C C . ILE A 1 66 ? 10.210 -5.516 -6.736 1.00 0.00 66 ILE A C 9
ATOM 10378 O O . ILE A 1 66 ? 9.592 -5.096 -7.699 1.00 0.00 66 ILE A O 9
ATOM 10394 N N . LYS A 1 67 ? 11.558 -5.583 -6.680 1.00 0.00 67 LYS A N 9
ATOM 10395 C CA . LYS A 1 67 ? 12.457 -5.172 -7.788 1.00 0.00 67 LYS A CA 9
ATOM 10396 C C . LYS A 1 67 ? 12.112 -5.879 -9.124 1.00 0.00 67 LYS A C 9
ATOM 10397 O O . LYS A 1 67 ? 12.157 -5.257 -10.194 1.00 0.00 67 LYS A O 9
ATOM 10416 N N . ASN A 1 68 ? 11.748 -7.173 -9.047 1.00 0.00 68 ASN A N 9
ATOM 10417 C CA . ASN A 1 68 ? 11.379 -7.984 -10.226 1.00 0.00 68 ASN A CA 9
ATOM 10418 C C . ASN A 1 68 ? 10.049 -7.494 -10.829 1.00 0.00 68 ASN A C 9
ATOM 10419 O O . ASN A 1 68 ? 9.929 -7.310 -12.039 1.00 0.00 68 ASN A O 9
ATOM 10430 N N . VAL A 1 69 ? 9.068 -7.259 -9.950 1.00 0.00 69 VAL A N 9
ATOM 10431 C CA . VAL A 1 69 ? 7.711 -6.824 -10.344 1.00 0.00 69 VAL A CA 9
ATOM 10432 C C . VAL A 1 69 ? 7.727 -5.354 -10.832 1.00 0.00 69 VAL A C 9
ATOM 10433 O O . VAL A 1 69 ? 6.978 -4.980 -11.729 1.00 0.00 69 VAL A O 9
ATOM 10446 N N . ALA A 1 70 ? 8.630 -4.546 -10.257 1.00 0.00 70 ALA A N 9
ATOM 10447 C CA . ALA A 1 70 ? 8.750 -3.103 -10.559 1.00 0.00 70 ALA A CA 9
ATOM 10448 C C . ALA A 1 70 ? 9.369 -2.849 -11.939 1.00 0.00 70 ALA A C 9
ATOM 10449 O O . ALA A 1 70 ? 9.338 -1.720 -12.421 1.00 0.00 70 ALA A O 9
ATOM 10456 N N . LYS A 1 71 ? 9.990 -3.868 -12.550 1.00 0.00 71 LYS A N 9
ATOM 10457 C CA . LYS A 1 71 ? 10.441 -3.797 -13.953 1.00 0.00 71 LYS A CA 9
ATOM 10458 C C . LYS A 1 71 ? 9.440 -4.495 -14.904 1.00 0.00 71 LYS A C 9
ATOM 10459 O O . LYS A 1 71 ? 9.045 -3.909 -15.921 1.00 0.00 71 LYS A O 9
ATOM 10478 N N . THR A 1 72 ? 9.018 -5.746 -14.563 1.00 0.00 72 THR A N 9
ATOM 10479 C CA . THR A 1 72 ? 8.213 -6.604 -15.473 1.00 0.00 72 THR A CA 9
ATOM 10480 C C . THR A 1 72 ? 6.751 -6.112 -15.592 1.00 0.00 72 THR A C 9
ATOM 10481 O O . THR A 1 72 ? 6.138 -6.209 -16.661 1.00 0.00 72 THR A O 9
ATOM 10492 N N . ALA A 1 73 ? 6.209 -5.589 -14.481 1.00 0.00 73 ALA A N 9
ATOM 10493 C CA . ALA A 1 73 ? 4.851 -5.023 -14.423 1.00 0.00 73 ALA A CA 9
ATOM 10494 C C . ALA A 1 73 ? 4.933 -3.494 -14.486 1.00 0.00 73 ALA A C 9
ATOM 10495 O O . ALA A 1 73 ? 5.695 -2.884 -13.726 1.00 0.00 73 ALA A O 9
ATOM 10502 N N . ASN A 1 74 ? 4.135 -2.881 -15.376 1.00 0.00 74 ASN A N 9
ATOM 10503 C CA . ASN A 1 74 ? 4.178 -1.422 -15.646 1.00 0.00 74 ASN A CA 9
ATOM 10504 C C . ASN A 1 74 ? 3.351 -0.638 -14.608 1.00 0.00 74 ASN A C 9
ATOM 10505 O O . ASN A 1 74 ? 2.644 -1.230 -13.789 1.00 0.00 74 ASN A O 9
ATOM 10516 N N . LYS A 1 75 ? 3.428 0.702 -14.684 1.00 0.00 75 LYS A N 9
ATOM 10517 C CA . LYS A 1 75 ? 2.804 1.615 -13.705 1.00 0.00 75 LYS A CA 9
ATOM 10518 C C . LYS A 1 75 ? 1.263 1.490 -13.728 1.00 0.00 75 LYS A C 9
ATOM 10519 O O . LYS A 1 75 ? 0.616 1.490 -12.681 1.00 0.00 75 LYS A O 9
ATOM 10538 N N . ASP A 1 76 ? 0.703 1.351 -14.944 1.00 0.00 76 ASP A N 9
ATOM 10539 C CA . ASP A 1 76 ? -0.758 1.276 -15.180 1.00 0.00 76 ASP A CA 9
ATOM 10540 C C . ASP A 1 76 ? -1.359 0.015 -14.532 1.00 0.00 76 ASP A C 9
ATOM 10541 O O . ASP A 1 76 ? -2.462 0.062 -13.973 1.00 0.00 76 ASP A O 9
ATOM 10550 N N . HIS A 1 77 ? -0.605 -1.097 -14.605 1.00 0.00 77 HIS A N 9
ATOM 10551 C CA . HIS A 1 77 ? -0.929 -2.380 -13.941 1.00 0.00 77 HIS A CA 9
ATOM 10552 C C . HIS A 1 77 ? -1.127 -2.171 -12.427 1.00 0.00 77 HIS A C 9
ATOM 10553 O O . HIS A 1 77 ? -2.061 -2.714 -11.831 1.00 0.00 77 HIS A O 9
ATOM 10568 N N . LEU A 1 78 ? -0.222 -1.375 -11.834 1.00 0.00 78 LEU A N 9
ATOM 10569 C CA . LEU A 1 78 ? -0.177 -1.120 -10.380 1.00 0.00 78 LEU A CA 9
ATOM 10570 C C . LEU A 1 78 ? -1.398 -0.312 -9.923 1.00 0.00 78 LEU A C 9
ATOM 10571 O O . LEU A 1 78 ? -1.970 -0.588 -8.865 1.00 0.00 78 LEU A O 9
ATOM 10587 N N . VAL A 1 79 ? -1.788 0.682 -10.749 1.00 0.00 79 VAL A N 9
ATOM 10588 C CA . VAL A 1 79 ? -2.947 1.557 -10.490 1.00 0.00 79 VAL A CA 9
ATOM 10589 C C . VAL A 1 79 ? -4.257 0.738 -10.556 1.00 0.00 79 VAL A C 9
ATOM 10590 O O . VAL A 1 79 ? -5.119 0.856 -9.685 1.00 0.00 79 VAL A O 9
ATOM 10603 N N . THR A 1 80 ? -4.364 -0.114 -11.594 1.00 0.00 80 THR A N 9
ATOM 10604 C CA . THR A 1 80 ? -5.535 -0.996 -11.814 1.00 0.00 80 THR A CA 9
ATOM 10605 C C . THR A 1 80 ? -5.727 -1.971 -10.632 1.00 0.00 80 THR A C 9
ATOM 10606 O O . THR A 1 80 ? -6.851 -2.157 -10.149 1.00 0.00 80 THR A O 9
ATOM 10617 N N . ALA A 1 81 ? -4.606 -2.547 -10.150 1.00 0.00 81 ALA A N 9
ATOM 10618 C CA . ALA A 1 81 ? -4.592 -3.485 -9.010 1.00 0.00 81 ALA A CA 9
ATOM 10619 C C . ALA A 1 81 ? -4.983 -2.773 -7.707 1.00 0.00 81 ALA A C 9
ATOM 10620 O O . ALA A 1 81 ? -5.737 -3.311 -6.891 1.00 0.00 81 ALA A O 9
ATOM 10627 N N . TYR A 1 82 ? -4.474 -1.537 -7.569 1.00 0.00 82 TYR A N 9
ATOM 10628 C CA . TYR A 1 82 ? -4.756 -0.638 -6.441 1.00 0.00 82 TYR A CA 9
ATOM 10629 C C . TYR A 1 82 ? -6.269 -0.398 -6.295 1.00 0.00 82 TYR A C 9
ATOM 10630 O O . TYR A 1 82 ? -6.832 -0.669 -5.249 1.00 0.00 82 TYR A O 9
ATOM 10648 N N . ASN A 1 83 ? -6.929 0.075 -7.369 1.00 0.00 83 ASN A N 9
ATOM 10649 C CA . ASN A 1 83 ? -8.364 0.458 -7.320 1.00 0.00 83 ASN A CA 9
ATOM 10650 C C . ASN A 1 83 ? -9.261 -0.775 -7.101 1.00 0.00 83 ASN A C 9
ATOM 10651 O O . ASN A 1 83 ? -10.214 -0.723 -6.317 1.00 0.00 83 ASN A O 9
ATOM 10662 N N . HIS A 1 84 ? -8.916 -1.891 -7.776 1.00 0.00 84 HIS A N 9
ATOM 10663 C CA . HIS A 1 84 ? -9.628 -3.186 -7.647 1.00 0.00 84 HIS A CA 9
ATOM 10664 C C . HIS A 1 84 ? -9.455 -3.792 -6.238 1.00 0.00 84 HIS A C 9
ATOM 10665 O O . HIS A 1 84 ? -10.287 -4.605 -5.811 1.00 0.00 84 HIS A O 9
ATOM 10680 N N . LEU A 1 85 ? -8.368 -3.416 -5.533 1.00 0.00 85 LEU A N 9
ATOM 10681 C CA . LEU A 1 85 ? -8.127 -3.833 -4.135 1.00 0.00 85 LEU A CA 9
ATOM 10682 C C . LEU A 1 85 ? -9.272 -3.368 -3.221 1.00 0.00 85 LEU A C 9
ATOM 10683 O O . LEU A 1 85 ? -9.895 -4.163 -2.524 1.00 0.00 85 LEU A O 9
ATOM 10699 N N . PHE A 1 86 ? -9.525 -2.054 -3.272 1.00 0.00 86 PHE A N 9
ATOM 10700 C CA . PHE A 1 86 ? -10.529 -1.379 -2.429 1.00 0.00 86 PHE A CA 9
ATOM 10701 C C . PHE A 1 86 ? -11.954 -1.703 -2.911 1.00 0.00 86 PHE A C 9
ATOM 10702 O O . PHE A 1 86 ? -12.891 -1.772 -2.106 1.00 0.00 86 PHE A O 9
ATOM 10719 N N . GLU A 1 87 ? -12.087 -1.935 -4.234 1.00 0.00 87 GLU A N 9
ATOM 10720 C CA . GLU A 1 87 ? -13.384 -2.178 -4.908 1.00 0.00 87 GLU A CA 9
ATOM 10721 C C . GLU A 1 87 ? -14.054 -3.490 -4.444 1.00 0.00 87 GLU A C 9
ATOM 10722 O O . GLU A 1 87 ? -15.283 -3.621 -4.499 1.00 0.00 87 GLU A O 9
ATOM 10734 N N . THR A 1 88 ? -13.250 -4.440 -3.955 1.00 0.00 88 THR A N 9
ATOM 10735 C CA . THR A 1 88 ? -13.734 -5.732 -3.425 1.00 0.00 88 THR A CA 9
ATOM 10736 C C . THR A 1 88 ? -13.225 -5.963 -1.987 1.00 0.00 88 THR A C 9
ATOM 10737 O O . THR A 1 88 ? -13.621 -6.941 -1.356 1.00 0.00 88 THR A O 9
ATOM 10748 N N . LYS A 1 89 ? -12.375 -5.032 -1.484 1.00 0.00 89 LYS A N 9
ATOM 10749 C CA . LYS A 1 89 ? -11.714 -5.130 -0.158 1.00 0.00 89 LYS A CA 9
ATOM 10750 C C . LYS A 1 89 ? -10.900 -6.443 -0.025 1.00 0.00 89 LYS A C 9
ATOM 10751 O O . LYS A 1 89 ? -11.025 -7.191 0.950 1.00 0.00 89 LYS A O 9
ATOM 10770 N N . ARG A 1 90 ? -10.067 -6.693 -1.053 1.00 0.00 90 ARG A N 9
ATOM 10771 C CA . ARG A 1 90 ? -9.152 -7.863 -1.139 1.00 0.00 90 ARG A CA 9
ATOM 10772 C C . ARG A 1 90 ? -7.999 -7.798 -0.120 1.00 0.00 90 ARG A C 9
ATOM 10773 O O . ARG A 1 90 ? -7.278 -8.778 0.049 1.00 0.00 90 ARG A O 9
ATOM 10794 N N . PHE A 1 91 ? -7.792 -6.632 0.500 1.00 0.00 91 PHE A N 9
ATOM 10795 C CA . PHE A 1 91 ? -6.787 -6.471 1.568 1.00 0.00 91 PHE A CA 9
ATOM 10796 C C . PHE A 1 91 ? -7.200 -7.250 2.828 1.00 0.00 91 PHE A C 9
ATOM 10797 O O . PHE A 1 91 ? -8.379 -7.308 3.166 1.00 0.00 91 PHE A O 9
ATOM 10814 N N . LYS A 1 92 ? -6.214 -7.879 3.464 1.00 0.00 92 LYS A N 9
ATOM 10815 C CA . LYS A 1 92 ? -6.355 -8.538 4.757 1.00 0.00 92 LYS A CA 9
ATOM 10816 C C . LYS A 1 92 ? -6.168 -7.471 5.871 1.00 0.00 92 LYS A C 9
ATOM 10817 O O . LYS A 1 92 ? -5.003 -7.099 6.156 1.00 0.00 92 LYS A O 9
ATOM 10837 N N . MET A 1 20 ? -13.824 -10.689 15.396 1.00 0.00 20 MET A N 10
ATOM 10838 C CA . MET A 1 20 ? -13.047 -10.521 14.152 1.00 0.00 20 MET A CA 10
ATOM 10839 C C . MET A 1 20 ? -13.325 -9.137 13.567 1.00 0.00 20 MET A C 10
ATOM 10840 O O . MET A 1 20 ? -14.485 -8.785 13.307 1.00 0.00 20 MET A O 10
ATOM 10854 N N . ALA A 1 21 ? -12.261 -8.345 13.381 1.00 0.00 21 ALA A N 10
ATOM 10855 C CA . ALA A 1 21 ? -12.350 -6.975 12.856 1.00 0.00 21 ALA A CA 10
ATOM 10856 C C . ALA A 1 21 ? -11.399 -6.798 11.668 1.00 0.00 21 ALA A C 10
ATOM 10857 O O . ALA A 1 21 ? -10.412 -7.533 11.529 1.00 0.00 21 ALA A O 10
ATOM 10864 N N . ALA A 1 22 ? -11.716 -5.816 10.815 1.00 0.00 22 ALA A N 10
ATOM 10865 C CA . ALA A 1 22 ? -10.923 -5.470 9.627 1.00 0.00 22 ALA A CA 10
ATOM 10866 C C . ALA A 1 22 ? -10.809 -3.944 9.520 1.00 0.00 22 ALA A C 10
ATOM 10867 O O . ALA A 1 22 ? -11.371 -3.205 10.343 1.00 0.00 22 ALA A O 10
ATOM 10874 N N . ALA A 1 23 ? -10.076 -3.486 8.504 1.00 0.00 23 ALA A N 10
ATOM 10875 C CA . ALA A 1 23 ? -9.844 -2.060 8.240 1.00 0.00 23 ALA A CA 10
ATOM 10876 C C . ALA A 1 23 ? -9.439 -1.876 6.780 1.00 0.00 23 ALA A C 10
ATOM 10877 O O . ALA A 1 23 ? -8.625 -2.653 6.258 1.00 0.00 23 ALA A O 10
ATOM 10884 N N . VAL A 1 24 ? -10.021 -0.867 6.120 1.00 0.00 24 VAL A N 10
ATOM 10885 C CA . VAL A 1 24 ? -9.613 -0.469 4.767 1.00 0.00 24 VAL A CA 10
ATOM 10886 C C . VAL A 1 24 ? -8.285 0.326 4.847 1.00 0.00 24 VAL A C 10
ATOM 10887 O O . VAL A 1 24 ? -8.156 1.217 5.700 1.00 0.00 24 VAL A O 10
ATOM 10900 N N . PRO A 1 25 ? -7.261 -0.018 3.994 1.00 0.00 25 PRO A N 10
ATOM 10901 C CA . PRO A 1 25 ? -5.973 0.692 3.961 1.00 0.00 25 PRO A CA 10
ATOM 10902 C C . PRO A 1 25 ? -6.183 2.133 3.489 1.00 0.00 25 PRO A C 10
ATOM 10903 O O . PRO A 1 25 ? -6.611 2.349 2.350 1.00 0.00 25 PRO A O 10
ATOM 10914 N N . GLN A 1 26 ? -5.937 3.085 4.398 1.00 0.00 26 GLN A N 10
ATOM 10915 C CA . GLN A 1 26 ? -6.045 4.517 4.113 1.00 0.00 26 GLN A CA 10
ATOM 10916 C C . GLN A 1 26 ? -5.027 4.862 3.026 1.00 0.00 26 GLN A C 10
ATOM 10917 O O . GLN A 1 26 ? -3.824 5.007 3.296 1.00 0.00 26 GLN A O 10
ATOM 10931 N N . ARG A 1 27 ? -5.537 4.885 1.782 1.00 0.00 27 ARG A N 10
ATOM 10932 C CA . ARG A 1 27 ? -4.730 4.857 0.570 1.00 0.00 27 ARG A CA 10
ATOM 10933 C C . ARG A 1 27 ? -3.816 6.098 0.502 1.00 0.00 27 ARG A C 10
ATOM 10934 O O . ARG A 1 27 ? -4.251 7.231 0.716 1.00 0.00 27 ARG A O 10
ATOM 10955 N N . ALA A 1 28 ? -2.539 5.839 0.242 1.00 0.00 28 ALA A N 10
ATOM 10956 C CA . ALA A 1 28 ? -1.462 6.820 0.401 1.00 0.00 28 ALA A CA 10
ATOM 10957 C C . ALA A 1 28 ? -1.454 7.879 -0.717 1.00 0.00 28 ALA A C 10
ATOM 10958 O O . ALA A 1 28 ? -0.927 8.983 -0.529 1.00 0.00 28 ALA A O 10
ATOM 10965 N N . TRP A 1 29 ? -2.059 7.537 -1.875 1.00 0.00 29 TRP A N 10
ATOM 10966 C CA . TRP A 1 29 ? -1.941 8.315 -3.126 1.00 0.00 29 TRP A CA 10
ATOM 10967 C C . TRP A 1 29 ? -3.295 8.401 -3.848 1.00 0.00 29 TRP A C 10
ATOM 10968 O O . TRP A 1 29 ? -4.135 7.493 -3.738 1.00 0.00 29 TRP A O 10
ATOM 10989 N N . THR A 1 30 ? -3.482 9.502 -4.588 1.00 0.00 30 THR A N 10
ATOM 10990 C CA . THR A 1 30 ? -4.612 9.683 -5.512 1.00 0.00 30 THR A CA 10
ATOM 10991 C C . THR A 1 30 ? -4.210 9.165 -6.905 1.00 0.00 30 THR A C 10
ATOM 10992 O O . THR A 1 30 ? -3.043 8.832 -7.130 1.00 0.00 30 THR A O 10
ATOM 11003 N N . VAL A 1 31 ? -5.179 9.139 -7.840 1.00 0.00 31 VAL A N 10
ATOM 11004 C CA . VAL A 1 31 ? -5.000 8.568 -9.194 1.00 0.00 31 VAL A CA 10
ATOM 11005 C C . VAL A 1 31 ? -3.860 9.272 -9.988 1.00 0.00 31 VAL A C 10
ATOM 11006 O O . VAL A 1 31 ? -3.126 8.624 -10.751 1.00 0.00 31 VAL A O 10
ATOM 11019 N N . GLU A 1 32 ? -3.706 10.600 -9.757 1.00 0.00 32 GLU A N 10
ATOM 11020 C CA . GLU A 1 32 ? -2.634 11.419 -10.368 1.00 0.00 32 GLU A CA 10
ATOM 11021 C C . GLU A 1 32 ? -1.255 11.059 -9.774 1.00 0.00 32 GLU A C 10
ATOM 11022 O O . GLU A 1 32 ? -0.247 11.090 -10.479 1.00 0.00 32 GLU A O 10
ATOM 11034 N N . GLN A 1 33 ? -1.217 10.738 -8.474 1.00 0.00 33 GLN A N 10
ATOM 11035 C CA . GLN A 1 33 ? 0.009 10.295 -7.791 1.00 0.00 33 GLN A CA 10
ATOM 11036 C C . GLN A 1 33 ? 0.388 8.859 -8.220 1.00 0.00 33 GLN A C 10
ATOM 11037 O O . GLN A 1 33 ? 1.565 8.522 -8.296 1.00 0.00 33 GLN A O 10
ATOM 11051 N N . LEU A 1 34 ? -0.624 8.051 -8.553 1.00 0.00 34 LEU A N 10
ATOM 11052 C CA . LEU A 1 34 ? -0.447 6.645 -8.965 1.00 0.00 34 LEU A CA 10
ATOM 11053 C C . LEU A 1 34 ? 0.162 6.522 -10.368 1.00 0.00 34 LEU A C 10
ATOM 11054 O O . LEU A 1 34 ? 0.937 5.600 -10.636 1.00 0.00 34 LEU A O 10
ATOM 11070 N N . ARG A 1 35 ? -0.248 7.425 -11.275 1.00 0.00 35 ARG A N 10
ATOM 11071 C CA . ARG A 1 35 ? 0.305 7.481 -12.646 1.00 0.00 35 ARG A CA 10
ATOM 11072 C C . ARG A 1 35 ? 1.706 8.132 -12.632 1.00 0.00 35 ARG A C 10
ATOM 11073 O O . ARG A 1 35 ? 2.507 7.906 -13.551 1.00 0.00 35 ARG A O 10
ATOM 11094 N N . SER A 1 36 ? 1.975 8.932 -11.571 1.00 0.00 36 SER A N 10
ATOM 11095 C CA . SER A 1 36 ? 3.198 9.743 -11.451 1.00 0.00 36 SER A CA 10
ATOM 11096 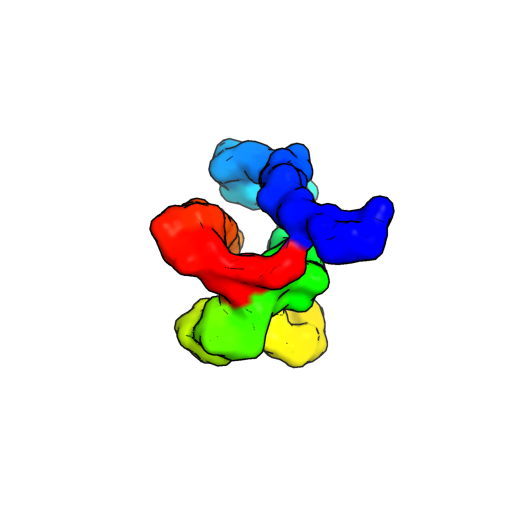C C . SER A 1 36 ? 4.469 8.875 -11.511 1.00 0.00 36 SER A C 10
ATOM 11097 O O . SER A 1 36 ? 4.748 8.100 -10.594 1.00 0.00 36 SER A O 10
ATOM 11105 N N . GLU A 1 37 ? 5.205 9.012 -12.623 1.00 0.00 37 GLU A N 10
ATOM 11106 C CA . GLU A 1 37 ? 6.472 8.288 -12.894 1.00 0.00 37 GLU A CA 10
ATOM 11107 C C . GLU A 1 37 ? 7.577 8.626 -11.871 1.00 0.00 37 GLU A C 10
ATOM 11108 O O . GLU A 1 37 ? 8.538 7.858 -11.717 1.00 0.00 37 GLU A O 10
ATOM 11120 N N . GLN A 1 38 ? 7.433 9.781 -11.194 1.00 0.00 38 GLN A N 10
ATOM 11121 C CA . GLN A 1 38 ? 8.346 10.229 -10.128 1.00 0.00 38 GLN A CA 10
ATOM 11122 C C . GLN A 1 38 ? 8.221 9.312 -8.894 1.00 0.00 38 GLN A C 10
ATOM 11123 O O . GLN A 1 38 ? 9.198 9.094 -8.175 1.00 0.00 38 GLN A O 10
ATOM 11137 N N . LEU A 1 39 ? 7.001 8.793 -8.661 1.00 0.00 39 LEU A N 10
ATOM 11138 C CA . LEU A 1 39 ? 6.718 7.830 -7.583 1.00 0.00 39 LEU A CA 10
ATOM 11139 C C . LEU A 1 39 ? 7.316 6.463 -7.993 1.00 0.00 39 LEU A C 10
ATOM 11140 O O . LEU A 1 39 ? 7.040 6.003 -9.114 1.00 0.00 39 LEU A O 10
ATOM 11156 N N . PRO A 1 40 ? 8.157 5.807 -7.121 1.00 0.00 40 PRO A N 10
ATOM 11157 C CA . PRO A 1 40 ? 8.666 4.442 -7.381 1.00 0.00 40 PRO A CA 10
ATOM 11158 C C . PRO A 1 40 ? 7.523 3.423 -7.628 1.00 0.00 40 PRO A C 10
ATOM 11159 O O . PRO A 1 40 ? 6.594 3.315 -6.826 1.00 0.00 40 PRO A O 10
ATOM 11170 N N . LYS A 1 41 ? 7.609 2.711 -8.765 1.00 0.00 41 LYS A N 10
ATOM 11171 C CA . LYS A 1 41 ? 6.652 1.654 -9.163 1.00 0.00 41 LYS A CA 10
ATOM 11172 C C . LYS A 1 41 ? 6.592 0.551 -8.092 1.00 0.00 41 LYS A C 10
ATOM 11173 O O . LYS A 1 41 ? 5.516 0.036 -7.772 1.00 0.00 41 LYS A O 10
ATOM 11192 N N . LYS A 1 42 ? 7.770 0.257 -7.521 1.00 0.00 42 LYS A N 10
ATOM 11193 C CA . LYS A 1 42 ? 7.939 -0.693 -6.410 1.00 0.00 42 LYS A CA 10
ATOM 11194 C C . LYS A 1 42 ? 7.181 -0.241 -5.147 1.00 0.00 42 LYS A C 10
ATOM 11195 O O . LYS A 1 42 ? 6.626 -1.067 -4.437 1.00 0.00 42 LYS A O 10
ATOM 11214 N N . ASP A 1 43 ? 7.137 1.078 -4.902 1.00 0.00 43 ASP A N 10
ATOM 11215 C CA . ASP A 1 43 ? 6.552 1.634 -3.669 1.00 0.00 43 ASP A CA 10
ATOM 11216 C C . ASP A 1 43 ? 5.018 1.453 -3.659 1.00 0.00 43 ASP A C 10
ATOM 11217 O O . ASP A 1 43 ? 4.426 1.233 -2.598 1.00 0.00 43 ASP A O 10
ATOM 11226 N N . ILE A 1 44 ? 4.387 1.504 -4.854 1.00 0.00 44 ILE A N 10
ATOM 11227 C CA . ILE A 1 44 ? 2.940 1.223 -5.007 1.00 0.00 44 ILE A CA 10
ATOM 11228 C C . ILE A 1 44 ? 2.666 -0.259 -4.691 1.00 0.00 44 ILE A C 10
ATOM 11229 O O . ILE A 1 44 ? 1.826 -0.580 -3.850 1.00 0.00 44 ILE A O 10
ATOM 11245 N N . ILE A 1 45 ? 3.428 -1.137 -5.365 1.00 0.00 45 ILE A N 10
ATOM 11246 C CA . ILE A 1 45 ? 3.353 -2.612 -5.204 1.00 0.00 45 ILE A CA 10
ATOM 11247 C C . ILE A 1 45 ? 3.628 -3.043 -3.738 1.00 0.00 45 ILE A C 10
ATOM 11248 O O . ILE A 1 45 ? 3.050 -4.015 -3.251 1.00 0.00 45 ILE A O 10
ATOM 11264 N N . LYS A 1 46 ? 4.505 -2.285 -3.067 1.00 0.00 46 LYS A N 10
ATOM 11265 C CA . LYS A 1 46 ? 4.897 -2.509 -1.658 1.00 0.00 46 LYS A CA 10
ATOM 11266 C C . LYS A 1 46 ? 3.678 -2.377 -0.723 1.00 0.00 46 LYS A C 10
ATOM 11267 O O . LYS A 1 46 ? 3.506 -3.161 0.214 1.00 0.00 46 LYS A O 10
ATOM 11286 N N . PHE A 1 47 ? 2.860 -1.356 -1.017 1.00 0.00 47 PHE A N 10
ATOM 11287 C CA . PHE A 1 47 ? 1.616 -1.079 -0.285 1.00 0.00 47 PHE A CA 10
ATOM 11288 C C . PHE A 1 47 ? 0.560 -2.162 -0.614 1.00 0.00 47 PHE A C 10
ATOM 11289 O O . PHE A 1 47 ? -0.193 -2.609 0.268 1.00 0.00 47 PHE A O 10
ATOM 11306 N N . LEU A 1 48 ? 0.545 -2.597 -1.887 1.00 0.00 48 LEU A N 10
ATOM 11307 C CA . LEU A 1 48 ? -0.408 -3.605 -2.392 1.00 0.00 48 LEU A CA 10
ATOM 11308 C C . LEU A 1 48 ? -0.149 -5.001 -1.810 1.00 0.00 48 LEU A C 10
ATOM 11309 O O . LEU A 1 48 ? -1.084 -5.774 -1.651 1.00 0.00 48 LEU A O 10
ATOM 11325 N N . GLN A 1 49 ? 1.120 -5.326 -1.519 1.00 0.00 49 GLN A N 10
ATOM 11326 C CA . GLN A 1 49 ? 1.475 -6.610 -0.876 1.00 0.00 49 GLN A CA 10
ATOM 11327 C C . GLN A 1 49 ? 1.351 -6.524 0.656 1.00 0.00 49 GLN A C 10
ATOM 11328 O O . GLN A 1 49 ? 1.092 -7.539 1.313 1.00 0.00 49 GLN A O 10
ATOM 11342 N N . GLU A 1 50 ? 1.537 -5.300 1.204 1.00 0.00 50 GLU A N 10
ATOM 11343 C CA . GLU A 1 50 ? 1.492 -5.049 2.661 1.00 0.00 50 GLU A CA 10
ATOM 11344 C C . GLU A 1 50 ? 0.117 -5.401 3.244 1.00 0.00 50 GLU A C 10
ATOM 11345 O O . GLU A 1 50 ? 0.012 -5.883 4.375 1.00 0.00 50 GLU A O 10
ATOM 11357 N N . HIS A 1 51 ? -0.933 -5.153 2.451 1.00 0.00 51 HIS A N 10
ATOM 11358 C CA . HIS A 1 51 ? -2.322 -5.410 2.856 1.00 0.00 51 HIS A CA 10
ATOM 11359 C C . HIS A 1 51 ? -2.913 -6.541 2.012 1.00 0.00 51 HIS A C 10
ATOM 11360 O O . HIS A 1 51 ? -3.549 -7.444 2.557 1.00 0.00 51 HIS A O 10
ATOM 11375 N N . GLY A 1 52 ? -2.670 -6.485 0.681 1.00 0.00 52 GLY A N 10
ATOM 11376 C CA . GLY A 1 52 ? -3.241 -7.428 -0.286 1.00 0.00 52 GLY A CA 10
ATOM 11377 C C . GLY A 1 52 ? -2.921 -8.889 -0.001 1.00 0.00 52 GLY A C 10
ATOM 11378 O O . GLY A 1 52 ? -1.764 -9.235 0.236 1.00 0.00 52 GLY A O 10
ATOM 11382 N N . SER A 1 53 ? -3.963 -9.730 -0.029 1.00 0.00 53 SER A N 10
ATOM 11383 C CA . SER A 1 53 ? -3.872 -11.161 0.277 1.00 0.00 53 SER A CA 10
ATOM 11384 C C . SER A 1 53 ? -3.167 -11.941 -0.848 1.00 0.00 53 SER A C 10
ATOM 11385 O O . SER A 1 53 ? -3.008 -11.440 -1.966 1.00 0.00 53 SER A O 10
ATOM 11393 N N . ASP A 1 54 ? -2.786 -13.189 -0.522 1.00 0.00 54 ASP A N 10
ATOM 11394 C CA . ASP A 1 54 ? -2.005 -14.079 -1.411 1.00 0.00 54 ASP A CA 10
ATOM 11395 C C . ASP A 1 54 ? -2.661 -14.256 -2.797 1.00 0.00 54 ASP A C 10
ATOM 11396 O O . ASP A 1 54 ? -1.965 -14.298 -3.807 1.00 0.00 54 ASP A O 10
ATOM 11405 N N . SER A 1 55 ? -3.999 -14.353 -2.814 1.00 0.00 55 SER A N 10
ATOM 11406 C CA . SER A 1 55 ? -4.775 -14.535 -4.054 1.00 0.00 55 SER A CA 10
ATOM 11407 C C . SER A 1 55 ? -4.685 -13.279 -4.958 1.00 0.00 55 SER A C 10
ATOM 11408 O O . SER A 1 55 ? -4.571 -13.403 -6.178 1.00 0.00 55 SER A O 10
ATOM 11416 N N . PHE A 1 56 ? -4.692 -12.085 -4.331 1.00 0.00 56 PHE A N 10
ATOM 11417 C CA . PHE A 1 56 ? -4.528 -10.786 -5.033 1.00 0.00 56 PHE A CA 10
ATOM 11418 C C . PHE A 1 56 ? -3.104 -10.673 -5.613 1.00 0.00 56 PHE A C 10
ATOM 11419 O O . PHE A 1 56 ? -2.918 -10.208 -6.749 1.00 0.00 56 PHE A O 10
ATOM 11436 N N . LEU A 1 57 ? -2.111 -11.122 -4.822 1.00 0.00 57 LEU A N 10
ATOM 11437 C CA . LEU A 1 57 ? -0.691 -11.004 -5.187 1.00 0.00 57 LEU A CA 10
ATOM 11438 C C . LEU A 1 57 ? -0.354 -11.935 -6.360 1.00 0.00 57 LEU A C 10
ATOM 11439 O O . LEU A 1 57 ? 0.093 -11.469 -7.394 1.00 0.00 57 LEU A O 10
ATOM 11455 N N . ALA A 1 58 ? -0.649 -13.239 -6.199 1.00 0.00 58 ALA A N 10
ATOM 11456 C CA . ALA A 1 58 ? -0.285 -14.308 -7.166 1.00 0.00 58 ALA A CA 10
ATOM 11457 C C . ALA A 1 58 ? -0.932 -14.103 -8.555 1.00 0.00 58 ALA A C 10
ATOM 11458 O O . ALA A 1 58 ? -0.368 -14.536 -9.567 1.00 0.00 58 ALA A O 10
ATOM 11465 N N . GLU A 1 59 ? -2.119 -13.455 -8.594 1.00 0.00 59 GLU A N 10
ATOM 11466 C CA . GLU A 1 59 ? -2.792 -13.086 -9.864 1.00 0.00 59 GLU A CA 10
ATOM 11467 C C . GLU A 1 59 ? -1.862 -12.264 -10.778 1.00 0.00 59 GLU A C 10
ATOM 11468 O O . GLU A 1 59 ? -1.785 -12.517 -11.980 1.00 0.00 59 GLU A O 10
ATOM 11480 N N . HIS A 1 60 ? -1.176 -11.268 -10.199 1.00 0.00 60 HIS A N 10
ATOM 11481 C CA . HIS A 1 60 ? -0.310 -10.341 -10.961 1.00 0.00 60 HIS A CA 10
ATOM 11482 C C . HIS A 1 60 ? 1.173 -10.514 -10.576 1.00 0.00 60 HIS A C 10
ATOM 11483 O O . HIS A 1 60 ? 2.041 -9.793 -11.084 1.00 0.00 60 HIS A O 10
ATOM 11498 N N . LYS A 1 61 ? 1.450 -11.501 -9.709 1.00 0.00 61 LYS A N 10
ATOM 11499 C CA . LYS A 1 61 ? 2.768 -11.724 -9.084 1.00 0.00 61 LYS A CA 10
ATOM 11500 C C . LYS A 1 61 ? 3.330 -10.419 -8.479 1.00 0.00 61 LYS A C 10
ATOM 11501 O O . LYS A 1 61 ? 4.362 -9.920 -8.912 1.00 0.00 61 LYS A O 10
ATOM 11520 N N . LEU A 1 62 ? 2.566 -9.862 -7.508 1.00 0.00 62 LEU A N 10
ATOM 11521 C CA . LEU A 1 62 ? 2.966 -8.680 -6.710 1.00 0.00 62 LEU A CA 10
ATOM 11522 C C . LEU A 1 62 ? 3.826 -9.116 -5.506 1.00 0.00 62 LEU A C 10
ATOM 11523 O O . LEU A 1 62 ? 4.477 -8.287 -4.863 1.00 0.00 62 LEU A O 10
ATOM 11539 N N . LEU A 1 63 ? 3.796 -10.430 -5.219 1.00 0.00 63 LEU A N 10
ATOM 11540 C CA . LEU A 1 63 ? 4.646 -11.073 -4.201 1.00 0.00 63 LEU A CA 10
ATOM 11541 C C . LEU A 1 63 ? 6.088 -11.252 -4.726 1.00 0.00 63 LEU A C 10
ATOM 11542 O O . LEU A 1 63 ? 6.361 -11.044 -5.913 1.00 0.00 63 LEU A O 10
ATOM 11558 N N . GLY A 1 64 ? 6.989 -11.656 -3.819 1.00 0.00 64 GLY A N 10
ATOM 11559 C CA . GLY A 1 64 ? 8.401 -11.874 -4.145 1.00 0.00 64 GLY A CA 10
ATOM 11560 C C . GLY A 1 64 ? 9.224 -10.601 -3.989 1.00 0.00 64 GLY A C 10
ATOM 11561 O O . GLY A 1 64 ? 8.935 -9.786 -3.098 1.00 0.00 64 GLY A O 10
ATOM 11565 N N . ASN A 1 65 ? 10.259 -10.432 -4.841 1.00 0.00 65 ASN A N 10
ATOM 11566 C CA . ASN A 1 65 ? 11.082 -9.205 -4.879 1.00 0.00 65 ASN A CA 10
ATOM 11567 C C . ASN A 1 65 ? 10.257 -8.085 -5.510 1.00 0.00 65 ASN A C 10
ATOM 11568 O O . ASN A 1 65 ? 9.944 -8.161 -6.701 1.00 0.00 65 ASN A O 10
ATOM 11579 N N . ILE A 1 66 ? 9.919 -7.063 -4.701 1.00 0.00 66 ILE A N 10
ATOM 11580 C CA . ILE A 1 66 ? 9.077 -5.921 -5.133 1.00 0.00 66 ILE A CA 10
ATOM 11581 C C . ILE A 1 66 ? 9.696 -5.236 -6.375 1.00 0.00 66 ILE A C 10
ATOM 11582 O O . ILE A 1 66 ? 8.987 -4.822 -7.281 1.00 0.00 66 ILE A O 10
ATOM 11598 N N . LYS A 1 67 ? 11.036 -5.126 -6.357 1.00 0.00 67 LYS A N 10
ATOM 11599 C CA . LYS A 1 67 ? 11.852 -4.543 -7.443 1.00 0.00 67 LYS A CA 10
ATOM 11600 C C . LYS A 1 67 ? 11.697 -5.319 -8.774 1.00 0.00 67 LYS A C 10
ATOM 11601 O O . LYS A 1 67 ? 11.633 -4.712 -9.851 1.00 0.00 67 LYS A O 10
ATOM 11620 N N . ASN A 1 68 ? 11.636 -6.659 -8.676 1.00 0.00 68 ASN A N 10
ATOM 11621 C CA . ASN A 1 68 ? 11.552 -7.563 -9.841 1.00 0.00 68 ASN A CA 10
ATOM 11622 C C . ASN A 1 68 ? 10.145 -7.501 -10.453 1.00 0.00 68 ASN A C 10
ATOM 11623 O O . ASN A 1 68 ? 9.983 -7.557 -11.680 1.00 0.00 68 ASN A O 10
ATOM 11634 N N . VAL A 1 69 ? 9.144 -7.365 -9.564 1.00 0.00 69 VAL A N 10
ATOM 11635 C CA . VAL A 1 69 ? 7.746 -7.120 -9.945 1.00 0.00 69 VAL A CA 10
ATOM 11636 C C . VAL A 1 69 ? 7.638 -5.759 -10.660 1.00 0.00 69 VAL A C 10
ATOM 11637 O O . VAL A 1 69 ? 7.062 -5.661 -11.732 1.00 0.00 69 VAL A O 10
ATOM 11650 N N . ALA A 1 70 ? 8.296 -4.749 -10.069 1.00 0.00 70 ALA A N 10
ATOM 11651 C CA . ALA A 1 70 ? 8.282 -3.349 -10.541 1.00 0.00 70 ALA A CA 10
ATOM 11652 C C . ALA A 1 70 ? 9.001 -3.179 -11.892 1.00 0.00 70 ALA A C 10
ATOM 11653 O O . ALA A 1 70 ? 8.816 -2.170 -12.575 1.00 0.00 70 ALA A O 10
ATOM 11660 N N . LYS A 1 71 ? 9.826 -4.164 -12.255 1.00 0.00 71 LYS A N 10
ATOM 11661 C CA . LYS A 1 71 ? 10.511 -4.199 -13.552 1.00 0.00 71 LYS A CA 10
ATOM 11662 C C . LYS A 1 71 ? 9.535 -4.621 -14.665 1.00 0.00 71 LYS A C 10
ATOM 11663 O O . LYS A 1 71 ? 9.518 -4.033 -15.751 1.00 0.00 71 LYS A O 10
ATOM 11682 N N . THR A 1 72 ? 8.725 -5.647 -14.368 1.00 0.00 72 THR A N 10
ATOM 11683 C CA . THR A 1 72 ? 7.854 -6.318 -15.352 1.00 0.00 72 THR A CA 10
ATOM 11684 C C . THR A 1 72 ? 6.372 -5.841 -15.282 1.00 0.00 72 THR A C 10
ATOM 11685 O O . THR A 1 72 ? 5.563 -6.183 -16.156 1.00 0.00 72 THR A O 10
ATOM 11696 N N . ALA A 1 73 ? 6.030 -5.057 -14.239 1.00 0.00 73 ALA A N 10
ATOM 11697 C CA . ALA A 1 73 ? 4.662 -4.517 -14.041 1.00 0.00 73 ALA A CA 10
ATOM 11698 C C . ALA A 1 73 ? 4.498 -3.175 -14.780 1.00 0.00 73 ALA A C 10
ATOM 11699 O O . ALA A 1 73 ? 5.487 -2.500 -15.091 1.00 0.00 73 ALA A O 10
ATOM 11706 N N . ASN A 1 74 ? 3.239 -2.795 -15.032 1.00 0.00 74 ASN A N 10
ATOM 11707 C CA . ASN A 1 74 ? 2.871 -1.588 -15.806 1.00 0.00 74 ASN A CA 10
ATOM 11708 C C . ASN A 1 74 ? 2.250 -0.543 -14.857 1.00 0.00 74 ASN A C 10
ATOM 11709 O O . ASN A 1 74 ? 1.321 -0.875 -14.118 1.00 0.00 74 ASN A O 10
ATOM 11720 N N . LYS A 1 75 ? 2.750 0.714 -14.923 1.00 0.00 75 LYS A N 10
ATOM 11721 C CA . LYS A 1 75 ? 2.428 1.792 -13.943 1.00 0.00 75 LYS A CA 10
ATOM 11722 C C . LYS A 1 75 ? 0.917 2.098 -13.890 1.00 0.00 75 LYS A C 10
ATOM 11723 O O . LYS A 1 75 ? 0.366 2.308 -12.808 1.00 0.00 75 LYS A O 10
ATOM 11742 N N . ASP A 1 76 ? 0.260 2.109 -15.069 1.00 0.00 76 ASP A N 10
ATOM 11743 C CA . ASP A 1 76 ? -1.182 2.445 -15.171 1.00 0.00 76 ASP A CA 10
ATOM 11744 C C . ASP A 1 76 ? -2.057 1.284 -14.667 1.00 0.00 76 ASP A C 10
ATOM 11745 O O . ASP A 1 76 ? -3.178 1.498 -14.194 1.00 0.00 76 ASP A O 10
ATOM 11754 N N . HIS A 1 77 ? -1.548 0.047 -14.799 1.00 0.00 77 HIS A N 10
ATOM 11755 C CA . HIS A 1 77 ? -2.197 -1.153 -14.238 1.00 0.00 77 HIS A CA 10
ATOM 11756 C C . HIS A 1 77 ? -2.021 -1.182 -12.699 1.00 0.00 77 HIS A C 10
ATOM 11757 O O . HIS A 1 77 ? -2.857 -1.756 -11.995 1.00 0.00 77 HIS A O 10
ATOM 11772 N N . LEU A 1 78 ? -0.917 -0.581 -12.196 1.00 0.00 78 LEU A N 10
ATOM 11773 C CA . LEU A 1 78 ? -0.668 -0.438 -10.734 1.00 0.00 78 LEU A CA 10
ATOM 11774 C C . LEU A 1 78 ? -1.718 0.487 -10.094 1.00 0.00 78 LEU A C 10
ATOM 11775 O O . LEU A 1 78 ? -2.101 0.295 -8.943 1.00 0.00 78 LEU A O 10
ATOM 11791 N N . VAL A 1 79 ? -2.168 1.483 -10.888 1.00 0.00 79 VAL A N 10
ATOM 11792 C CA . VAL A 1 79 ? -3.285 2.390 -10.534 1.00 0.00 79 VAL A CA 10
ATOM 11793 C C . VAL A 1 79 ? -4.582 1.574 -10.365 1.00 0.00 79 VAL A C 10
ATOM 11794 O O . VAL A 1 79 ? -5.313 1.716 -9.373 1.00 0.00 79 VAL A O 10
ATOM 11807 N N . THR A 1 80 ? -4.821 0.710 -11.362 1.00 0.00 80 THR A N 10
ATOM 11808 C CA . THR A 1 80 ? -6.034 -0.113 -11.472 1.00 0.00 80 THR A CA 10
ATOM 11809 C C . THR A 1 80 ? -6.145 -1.126 -10.319 1.00 0.00 80 THR A C 10
ATOM 11810 O O . THR A 1 80 ? -7.188 -1.209 -9.671 1.00 0.00 80 THR A O 10
ATOM 11821 N N . ALA A 1 81 ? -5.046 -1.852 -10.047 1.00 0.00 81 ALA A N 10
ATOM 11822 C CA . ALA A 1 81 ? -4.992 -2.903 -9.010 1.00 0.00 81 ALA A CA 10
ATOM 11823 C C . ALA A 1 81 ? -5.122 -2.300 -7.600 1.00 0.00 81 ALA A C 10
ATOM 11824 O O . ALA A 1 81 ? -5.687 -2.920 -6.698 1.00 0.00 81 ALA A O 10
ATOM 11831 N N . TYR A 1 82 ? -4.567 -1.089 -7.447 1.00 0.00 82 TYR A N 10
ATOM 11832 C CA . TYR A 1 82 ? -4.610 -0.305 -6.205 1.00 0.00 82 TYR A CA 10
ATOM 11833 C C . TYR A 1 82 ? -6.054 -0.004 -5.807 1.00 0.00 82 TYR A C 10
ATOM 11834 O O . TYR A 1 82 ? -6.502 -0.368 -4.725 1.00 0.00 82 TYR A O 10
ATOM 11852 N N . ASN A 1 83 ? -6.781 0.600 -6.749 1.00 0.00 83 ASN A N 10
ATOM 11853 C CA . ASN A 1 83 ? -8.177 1.011 -6.547 1.00 0.00 83 ASN A CA 10
ATOM 11854 C C . ASN A 1 83 ? -9.096 -0.221 -6.456 1.00 0.00 83 ASN A C 10
ATOM 11855 O O . ASN A 1 83 ? -10.081 -0.197 -5.724 1.00 0.00 83 ASN A O 10
ATOM 11866 N N . HIS A 1 84 ? -8.728 -1.316 -7.168 1.00 0.00 84 HIS A N 10
ATOM 11867 C CA . HIS A 1 84 ? -9.440 -2.617 -7.100 1.00 0.00 84 HIS A CA 10
ATOM 11868 C C . HIS A 1 84 ? -9.219 -3.313 -5.748 1.00 0.00 84 HIS A C 10
ATOM 11869 O O . HIS A 1 84 ? -10.094 -4.067 -5.300 1.00 0.00 84 HIS A O 10
ATOM 11884 N N . LEU A 1 85 ? -8.064 -3.050 -5.101 1.00 0.00 85 LEU A N 10
ATOM 11885 C CA . LEU A 1 85 ? -7.708 -3.670 -3.807 1.00 0.00 85 LEU A CA 10
ATOM 11886 C C . LEU A 1 85 ? -8.753 -3.304 -2.748 1.00 0.00 85 LEU A C 10
ATOM 11887 O O . LEU A 1 85 ? -9.342 -4.167 -2.092 1.00 0.00 85 LEU A O 10
ATOM 11903 N N . PHE A 1 86 ? -8.967 -1.998 -2.636 1.00 0.00 86 PHE A N 10
ATOM 11904 C CA . PHE A 1 86 ? -9.846 -1.394 -1.630 1.00 0.00 86 PHE A CA 10
ATOM 11905 C C . PHE A 1 86 ? -11.337 -1.595 -2.000 1.00 0.00 86 PHE A C 10
ATOM 11906 O O . PHE A 1 86 ? -12.193 -1.733 -1.113 1.00 0.00 86 PHE A O 10
ATOM 11923 N N . GLU A 1 87 ? -11.616 -1.636 -3.323 1.00 0.00 87 GLU A N 10
ATOM 11924 C CA . GLU A 1 87 ? -12.988 -1.680 -3.882 1.00 0.00 87 GLU A CA 10
ATOM 11925 C C . GLU A 1 87 ? -13.680 -3.026 -3.590 1.00 0.00 87 GLU A C 10
ATOM 11926 O O . GLU A 1 87 ? -14.870 -3.057 -3.256 1.00 0.00 87 GLU A O 10
ATOM 11938 N N . THR A 1 88 ? -12.928 -4.130 -3.702 1.00 0.00 88 THR A N 10
ATOM 11939 C CA . THR A 1 88 ? -13.455 -5.500 -3.483 1.00 0.00 88 THR A CA 10
ATOM 11940 C C . THR A 1 88 ? -12.903 -6.122 -2.185 1.00 0.00 88 THR A C 10
ATOM 11941 O O . THR A 1 88 ? -13.220 -7.273 -1.864 1.00 0.00 88 THR A O 10
ATOM 11952 N N . LYS A 1 89 ? -12.100 -5.329 -1.441 1.00 0.00 89 LYS A N 10
ATOM 11953 C CA . LYS A 1 89 ? -11.475 -5.736 -0.165 1.00 0.00 89 LYS A CA 10
ATOM 11954 C C . LYS A 1 89 ? -10.559 -6.973 -0.330 1.00 0.00 89 LYS A C 10
ATOM 11955 O O . LYS A 1 89 ? -10.565 -7.888 0.497 1.00 0.00 89 LYS A O 10
ATOM 11974 N N . ARG A 1 90 ? -9.742 -6.943 -1.395 1.00 0.00 90 ARG A N 10
ATOM 11975 C CA . ARG A 1 90 ? -8.759 -8.006 -1.730 1.00 0.00 90 ARG A CA 10
ATOM 11976 C C . ARG A 1 90 ? -7.598 -8.100 -0.723 1.00 0.00 90 ARG A C 10
ATOM 11977 O O . ARG A 1 90 ? -6.759 -8.998 -0.822 1.00 0.00 90 ARG A O 10
ATOM 11998 N N . PHE A 1 91 ? -7.549 -7.142 0.198 1.00 0.00 91 PHE A N 10
ATOM 11999 C CA . PHE A 1 91 ? -6.633 -7.149 1.346 1.00 0.00 91 PHE A CA 10
ATOM 12000 C C . PHE A 1 91 ? -7.120 -8.100 2.456 1.00 0.00 91 PHE A C 10
ATOM 12001 O O . PHE A 1 91 ? -8.288 -8.511 2.482 1.00 0.00 91 PHE A O 10
ATOM 12018 N N . LYS A 1 92 ? -6.190 -8.456 3.347 1.00 0.00 92 LYS A N 10
ATOM 12019 C CA . LYS A 1 92 ? -6.446 -9.322 4.506 1.00 0.00 92 LYS A CA 10
ATOM 12020 C C . LYS A 1 92 ? -7.136 -8.503 5.623 1.00 0.00 92 LYS A C 10
ATOM 12021 O O . LYS A 1 92 ? -8.342 -8.705 5.883 1.00 0.00 92 LYS A O 10
ATOM 12041 N N . MET A 1 20 ? -8.369 -9.188 17.189 1.00 0.00 20 MET A N 11
ATOM 12042 C CA . MET A 1 20 ? -7.934 -8.585 15.902 1.00 0.00 20 MET A CA 11
ATOM 12043 C C . MET A 1 20 ? -8.679 -7.271 15.632 1.00 0.00 20 MET A C 11
ATOM 12044 O O . MET A 1 20 ? -9.757 -7.029 16.179 1.00 0.00 20 MET A O 11
ATOM 12058 N N . ALA A 1 21 ? -8.081 -6.427 14.780 1.00 0.00 21 ALA A N 11
ATOM 12059 C CA . ALA A 1 21 ? -8.714 -5.195 14.270 1.00 0.00 21 ALA A CA 11
ATOM 12060 C C . ALA A 1 21 ? -8.610 -5.193 12.742 1.00 0.00 21 ALA A C 11
ATOM 12061 O O . ALA A 1 21 ? -7.586 -5.626 12.196 1.00 0.00 21 ALA A O 11
ATOM 12068 N N . ALA A 1 22 ? -9.661 -4.716 12.059 1.00 0.00 22 ALA A N 11
ATOM 12069 C CA . ALA A 1 22 ? -9.673 -4.612 10.594 1.00 0.00 22 ALA A CA 11
ATOM 12070 C C . ALA A 1 22 ? -8.829 -3.404 10.154 1.00 0.00 22 ALA A C 11
ATOM 12071 O O . ALA A 1 22 ? -9.357 -2.307 9.905 1.00 0.00 22 ALA A O 11
ATOM 12078 N N . ALA A 1 23 ? -7.499 -3.606 10.130 1.00 0.00 23 ALA A N 11
ATOM 12079 C CA . ALA A 1 23 ? -6.530 -2.576 9.738 1.00 0.00 23 ALA A CA 11
ATOM 12080 C C . ALA A 1 23 ? -6.476 -2.494 8.203 1.00 0.00 23 ALA A C 11
ATOM 12081 O O . ALA A 1 23 ? -5.555 -3.021 7.562 1.00 0.00 23 ALA A O 11
ATOM 12088 N N . VAL A 1 24 ? -7.516 -1.864 7.633 1.00 0.00 24 VAL A N 11
ATOM 12089 C CA . VAL A 1 24 ? -7.704 -1.755 6.182 1.00 0.00 24 VAL A CA 11
ATOM 12090 C C . VAL A 1 24 ? -6.700 -0.739 5.598 1.00 0.00 24 VAL A C 11
ATOM 12091 O O . VAL A 1 24 ? -6.326 0.209 6.294 1.00 0.00 24 VAL A O 11
ATOM 12104 N N . PRO A 1 25 ? -6.251 -0.918 4.309 1.00 0.00 25 PRO A N 11
ATOM 12105 C CA . PRO A 1 25 ? -5.161 -0.120 3.727 1.00 0.00 25 PRO A CA 11
ATOM 12106 C C . PRO A 1 25 ? -5.556 1.351 3.551 1.00 0.00 25 PRO A C 11
ATOM 12107 O O . PRO A 1 25 ? -6.325 1.699 2.650 1.00 0.00 25 PRO A O 11
ATOM 12118 N N . GLN A 1 26 ? -5.058 2.181 4.461 1.00 0.00 26 GLN A N 11
ATOM 12119 C CA . GLN A 1 26 ? -5.186 3.634 4.382 1.00 0.00 26 GLN A CA 11
ATOM 12120 C C . GLN A 1 26 ? -4.258 4.096 3.251 1.00 0.00 26 GLN A C 11
ATOM 12121 O O . GLN A 1 26 ? -3.028 4.051 3.408 1.00 0.00 26 GLN A O 11
ATOM 12135 N N . ARG A 1 27 ? -4.852 4.442 2.096 1.00 0.00 27 ARG A N 11
ATOM 12136 C CA . ARG A 1 27 ? -4.102 4.801 0.881 1.00 0.00 27 ARG A CA 11
ATOM 12137 C C . ARG A 1 27 ? -3.106 5.948 1.160 1.00 0.00 27 ARG A C 11
ATOM 12138 O O . ARG A 1 27 ? -3.395 6.866 1.935 1.00 0.00 27 ARG A O 11
ATOM 12159 N N . ALA A 1 28 ? -1.926 5.858 0.551 1.00 0.00 28 ALA A N 11
ATOM 12160 C CA . ALA A 1 28 ? -0.829 6.822 0.768 1.00 0.00 28 ALA A CA 11
ATOM 12161 C C . ALA A 1 28 ? -0.831 7.908 -0.316 1.00 0.00 28 ALA A C 11
ATOM 12162 O O . ALA A 1 28 ? -0.186 8.945 -0.161 1.00 0.00 28 ALA A O 11
ATOM 12169 N N . TRP A 1 29 ? -1.558 7.645 -1.420 1.00 0.00 29 TRP A N 11
ATOM 12170 C CA . TRP A 1 29 ? -1.590 8.517 -2.618 1.00 0.00 29 TRP A CA 11
ATOM 12171 C C . TRP A 1 29 ? -3.003 8.535 -3.212 1.00 0.00 29 TRP A C 11
ATOM 12172 O O . TRP A 1 29 ? -3.794 7.611 -2.988 1.00 0.00 29 TRP A O 11
ATOM 12193 N N . THR A 1 30 ? -3.299 9.590 -3.976 1.00 0.00 30 THR A N 11
ATOM 12194 C CA . THR A 1 30 ? -4.500 9.659 -4.818 1.00 0.00 30 THR A CA 11
ATOM 12195 C C . THR A 1 30 ? -4.202 8.912 -6.142 1.00 0.00 30 THR A C 11
ATOM 12196 O O . THR A 1 30 ? -3.032 8.692 -6.472 1.00 0.00 30 THR A O 11
ATOM 12207 N N . VAL A 1 31 ? -5.255 8.531 -6.883 1.00 0.00 31 VAL A N 11
ATOM 12208 C CA . VAL A 1 31 ? -5.141 7.802 -8.174 1.00 0.00 31 VAL A CA 11
ATOM 12209 C C . VAL A 1 31 ? -4.196 8.533 -9.168 1.00 0.00 31 VAL A C 11
ATOM 12210 O O . VAL A 1 31 ? -3.395 7.898 -9.862 1.00 0.00 31 VAL A O 11
ATOM 12223 N N . GLU A 1 32 ? -4.302 9.875 -9.176 1.00 0.00 32 GLU A N 11
ATOM 12224 C CA . GLU A 1 32 ? -3.470 10.781 -9.998 1.00 0.00 32 GLU A CA 11
ATOM 12225 C C . GLU A 1 32 ? -1.992 10.745 -9.550 1.00 0.00 32 GLU A C 11
ATOM 12226 O O . GLU A 1 32 ? -1.088 10.697 -10.393 1.00 0.00 32 GLU A O 11
ATOM 12238 N N . GLN A 1 33 ? -1.765 10.761 -8.216 1.00 0.00 33 GLN A N 11
ATOM 12239 C CA . GLN A 1 33 ? -0.414 10.752 -7.618 1.00 0.00 33 GLN A CA 11
ATOM 12240 C C . GLN A 1 33 ? 0.319 9.441 -7.938 1.00 0.00 33 GLN A C 11
ATOM 12241 O O . GLN A 1 33 ? 1.539 9.439 -8.118 1.00 0.00 33 GLN A O 11
ATOM 12255 N N . LEU A 1 34 ? -0.455 8.356 -8.037 1.00 0.00 34 LEU A N 11
ATOM 12256 C CA . LEU A 1 34 ? 0.056 7.032 -8.420 1.00 0.00 34 LEU A CA 11
ATOM 12257 C C . LEU A 1 34 ? 0.547 7.033 -9.868 1.00 0.00 34 LEU A C 11
ATOM 12258 O O . LEU A 1 34 ? 1.662 6.609 -10.152 1.00 0.00 34 LEU A O 11
ATOM 12274 N N . ARG A 1 35 ? -0.323 7.538 -10.765 1.00 0.00 35 ARG A N 11
ATOM 12275 C CA . ARG A 1 35 ? -0.078 7.602 -12.218 1.00 0.00 35 ARG A CA 11
ATOM 12276 C C . ARG A 1 35 ? 1.030 8.611 -12.563 1.00 0.00 35 ARG A C 11
ATOM 12277 O O . ARG A 1 35 ? 1.598 8.549 -13.660 1.00 0.00 35 ARG A O 11
ATOM 12298 N N . SER A 1 36 ? 1.318 9.535 -11.623 1.00 0.00 36 SER A N 11
ATOM 12299 C CA . SER A 1 36 ? 2.403 10.513 -11.768 1.00 0.00 36 SER A CA 11
ATOM 12300 C C . SER A 1 36 ? 3.759 9.789 -11.916 1.00 0.00 36 SER A C 11
ATOM 12301 O O . SER A 1 36 ? 4.138 8.970 -11.067 1.00 0.00 36 SER A O 11
ATOM 12309 N N . GLU A 1 37 ? 4.454 10.105 -13.023 1.00 0.00 37 GLU A N 11
ATOM 12310 C CA . GLU A 1 37 ? 5.742 9.502 -13.416 1.00 0.00 37 GLU A CA 11
ATOM 12311 C C . GLU A 1 37 ? 6.828 9.626 -12.318 1.00 0.00 37 GLU A C 11
ATOM 12312 O O . GLU A 1 37 ? 7.716 8.764 -12.226 1.00 0.00 37 GLU A O 11
ATOM 12324 N N . GLN A 1 38 ? 6.728 10.693 -11.496 1.00 0.00 38 GLN A N 11
ATOM 12325 C CA . GLN A 1 38 ? 7.698 11.002 -10.422 1.00 0.00 38 GLN A CA 11
ATOM 12326 C C . GLN A 1 38 ? 7.704 9.933 -9.312 1.00 0.00 38 GLN A C 11
ATOM 12327 O O . GLN A 1 38 ? 8.766 9.641 -8.750 1.00 0.00 38 GLN A O 11
ATOM 12341 N N . LEU A 1 39 ? 6.528 9.356 -9.013 1.00 0.00 39 LEU A N 11
ATOM 12342 C CA . LEU A 1 39 ? 6.379 8.327 -7.949 1.00 0.00 39 LEU A CA 11
ATOM 12343 C C . LEU A 1 39 ? 7.089 7.019 -8.401 1.00 0.00 39 LEU A C 11
ATOM 12344 O O . LEU A 1 39 ? 6.765 6.507 -9.468 1.00 0.00 39 LEU A O 11
ATOM 12360 N N . PRO A 1 40 ? 8.076 6.464 -7.629 1.00 0.00 40 PRO A N 11
ATOM 12361 C CA . PRO A 1 40 ? 8.680 5.139 -7.946 1.00 0.00 40 PRO A CA 11
ATOM 12362 C C . PRO A 1 40 ? 7.635 3.990 -7.875 1.00 0.00 40 PRO A C 11
ATOM 12363 O O . PRO A 1 40 ? 6.912 3.860 -6.881 1.00 0.00 40 PRO A O 11
ATOM 12374 N N . LYS A 1 41 ? 7.575 3.174 -8.950 1.00 0.00 41 LYS A N 11
ATOM 12375 C CA . LYS A 1 41 ? 6.665 2.008 -9.054 1.00 0.00 41 LYS A CA 11
ATOM 12376 C C . LYS A 1 41 ? 6.875 1.017 -7.893 1.00 0.00 41 LYS A C 11
ATOM 12377 O O . LYS A 1 41 ? 5.912 0.449 -7.384 1.00 0.00 41 LYS A O 11
ATOM 12396 N N . LYS A 1 42 ? 8.143 0.863 -7.481 1.00 0.00 42 LYS A N 11
ATOM 12397 C CA . LYS A 1 42 ? 8.557 -0.070 -6.417 1.00 0.00 42 LYS A CA 11
ATOM 12398 C C . LYS A 1 42 ? 7.848 0.239 -5.084 1.00 0.00 42 LYS A C 11
ATOM 12399 O O . LYS A 1 42 ? 7.535 -0.671 -4.314 1.00 0.00 42 LYS A O 11
ATOM 12418 N N . ASP A 1 43 ? 7.608 1.537 -4.846 1.00 0.00 43 ASP A N 11
ATOM 12419 C CA . ASP A 1 43 ? 7.012 2.031 -3.598 1.00 0.00 43 ASP A CA 11
ATOM 12420 C C . ASP A 1 43 ? 5.511 1.686 -3.567 1.00 0.00 43 ASP A C 11
ATOM 12421 O O . ASP A 1 43 ? 4.955 1.350 -2.518 1.00 0.00 43 ASP A O 11
ATOM 12430 N N . ILE A 1 44 ? 4.871 1.751 -4.751 1.00 0.00 44 ILE A N 11
ATOM 12431 C CA . ILE A 1 44 ? 3.447 1.408 -4.923 1.00 0.00 44 ILE A CA 11
ATOM 12432 C C . ILE A 1 44 ? 3.240 -0.114 -4.722 1.00 0.00 44 ILE A C 11
ATOM 12433 O O . ILE A 1 44 ? 2.327 -0.534 -4.011 1.00 0.00 44 ILE A O 11
ATOM 12449 N N . ILE A 1 45 ? 4.110 -0.923 -5.366 1.00 0.00 45 ILE A N 11
ATOM 12450 C CA . ILE A 1 45 ? 4.137 -2.405 -5.206 1.00 0.00 45 ILE A CA 11
ATOM 12451 C C . ILE A 1 45 ? 4.294 -2.785 -3.719 1.00 0.00 45 ILE A C 11
ATOM 12452 O O . ILE A 1 45 ? 3.617 -3.689 -3.217 1.00 0.00 45 ILE A O 11
ATOM 12468 N N . LYS A 1 46 ? 5.191 -2.054 -3.038 1.00 0.00 46 LYS A N 11
ATOM 12469 C CA . LYS A 1 46 ? 5.494 -2.226 -1.606 1.00 0.00 46 LYS A CA 11
ATOM 12470 C C . LYS A 1 46 ? 4.228 -2.018 -0.737 1.00 0.00 46 LYS A C 11
ATOM 12471 O O . LYS A 1 46 ? 4.032 -2.701 0.270 1.00 0.00 46 LYS A O 11
ATOM 12490 N N . PHE A 1 47 ? 3.380 -1.065 -1.163 1.00 0.00 47 PHE A N 11
ATOM 12491 C CA . PHE A 1 47 ? 2.084 -0.783 -0.506 1.00 0.00 47 PHE A CA 11
ATOM 12492 C C . PHE A 1 47 ? 1.082 -1.941 -0.734 1.00 0.00 47 PHE A C 11
ATOM 12493 O O . PHE A 1 47 ? 0.451 -2.435 0.218 1.00 0.00 47 PHE A O 11
ATOM 12510 N N . LEU A 1 48 ? 0.975 -2.376 -1.995 1.00 0.00 48 LEU A N 11
ATOM 12511 C CA . LEU A 1 48 ? -0.045 -3.341 -2.450 1.00 0.00 48 LEU A CA 11
ATOM 12512 C C . LEU A 1 48 ? 0.216 -4.771 -1.944 1.00 0.00 48 LEU A C 11
ATOM 12513 O O . LEU A 1 48 ? -0.732 -5.506 -1.690 1.00 0.00 48 LEU A O 11
ATOM 12529 N N . GLN A 1 49 ? 1.497 -5.158 -1.791 1.00 0.00 49 GLN A N 11
ATOM 12530 C CA . GLN A 1 49 ? 1.849 -6.517 -1.309 1.00 0.00 49 GLN A CA 11
ATOM 12531 C C . GLN A 1 49 ? 1.780 -6.599 0.225 1.00 0.00 49 GLN A C 11
ATOM 12532 O O . GLN A 1 49 ? 1.531 -7.672 0.787 1.00 0.00 49 GLN A O 11
ATOM 12546 N N . GLU A 1 50 ? 2.008 -5.451 0.886 1.00 0.00 50 GLU A N 11
ATOM 12547 C CA . GLU A 1 50 ? 1.995 -5.346 2.357 1.00 0.00 50 GLU A CA 11
ATOM 12548 C C . GLU A 1 50 ? 0.567 -5.514 2.904 1.00 0.00 50 GLU A C 11
ATOM 12549 O O . GLU A 1 50 ? 0.359 -6.060 3.989 1.00 0.00 50 GLU A O 11
ATOM 12561 N N . HIS A 1 51 ? -0.412 -5.030 2.116 1.00 0.00 51 HIS A N 11
ATOM 12562 C CA . HIS A 1 51 ? -1.819 -4.925 2.543 1.00 0.00 51 HIS A CA 11
ATOM 12563 C C . HIS A 1 51 ? -2.736 -5.891 1.778 1.00 0.00 51 HIS A C 11
ATOM 12564 O O . HIS A 1 51 ? -3.603 -6.527 2.382 1.00 0.00 51 HIS A O 11
ATOM 12579 N N . GLY A 1 52 ? -2.545 -5.995 0.455 1.00 0.00 52 GLY A N 11
ATOM 12580 C CA . GLY A 1 52 ? -3.232 -7.003 -0.365 1.00 0.00 52 GLY A CA 11
ATOM 12581 C C . GLY A 1 52 ? -2.806 -8.422 0.002 1.00 0.00 52 GLY A C 11
ATOM 12582 O O . GLY A 1 52 ? -1.603 -8.678 0.138 1.00 0.00 52 GLY A O 11
ATOM 12586 N N . SER A 1 53 ? -3.782 -9.336 0.177 1.00 0.00 53 SER A N 11
ATOM 12587 C CA . SER A 1 53 ? -3.501 -10.734 0.575 1.00 0.00 53 SER A CA 11
ATOM 12588 C C . SER A 1 53 ? -3.059 -11.559 -0.654 1.00 0.00 53 SER A C 11
ATOM 12589 O O . SER A 1 53 ? -3.224 -11.118 -1.789 1.00 0.00 53 SER A O 11
ATOM 12597 N N . ASP A 1 54 ? -2.545 -12.776 -0.400 1.00 0.00 54 ASP A N 11
ATOM 12598 C CA . ASP A 1 54 ? -1.858 -13.625 -1.411 1.00 0.00 54 ASP A CA 11
ATOM 12599 C C . ASP A 1 54 ? -2.742 -13.972 -2.636 1.00 0.00 54 ASP A C 11
ATOM 12600 O O . ASP A 1 54 ? -2.234 -14.073 -3.758 1.00 0.00 54 ASP A O 11
ATOM 12609 N N . SER A 1 55 ? -4.058 -14.150 -2.407 1.00 0.00 55 SER A N 11
ATOM 12610 C CA . SER A 1 55 ? -5.020 -14.498 -3.482 1.00 0.00 55 SER A CA 11
ATOM 12611 C C . SER A 1 55 ? -5.298 -13.298 -4.410 1.00 0.00 55 SER A C 11
ATOM 12612 O O . SER A 1 55 ? -5.677 -13.479 -5.565 1.00 0.00 55 SER A O 11
ATOM 12620 N N . PHE A 1 56 ? -5.109 -12.084 -3.882 1.00 0.00 56 PHE A N 11
ATOM 12621 C CA . PHE A 1 56 ? -5.098 -10.849 -4.676 1.00 0.00 56 PHE A CA 11
ATOM 12622 C C . PHE A 1 56 ? -3.763 -10.747 -5.439 1.00 0.00 56 PHE A C 11
ATOM 12623 O O . PHE A 1 56 ? -3.739 -10.555 -6.665 1.00 0.00 56 PHE A O 11
ATOM 12640 N N . LEU A 1 57 ? -2.662 -10.932 -4.683 1.00 0.00 57 LEU A N 11
ATOM 12641 C CA . LEU A 1 57 ? -1.295 -10.649 -5.147 1.00 0.00 57 LEU A CA 11
ATOM 12642 C C . LEU A 1 57 ? -0.924 -11.475 -6.380 1.00 0.00 57 LEU A C 11
ATOM 12643 O O . LEU A 1 57 ? -0.501 -10.913 -7.366 1.00 0.00 57 LEU A O 11
ATOM 12659 N N . ALA A 1 58 ? -1.137 -12.799 -6.315 1.00 0.00 58 ALA A N 11
ATOM 12660 C CA . ALA A 1 58 ? -0.740 -13.745 -7.385 1.00 0.00 58 ALA A CA 11
ATOM 12661 C C . ALA A 1 58 ? -1.431 -13.430 -8.728 1.00 0.00 58 ALA A C 11
ATOM 12662 O O . ALA A 1 58 ? -0.812 -13.528 -9.791 1.00 0.00 58 ALA A O 11
ATOM 12669 N N . GLU A 1 59 ? -2.713 -13.034 -8.652 1.00 0.00 59 GLU A N 11
ATOM 12670 C CA . GLU A 1 59 ? -3.521 -12.678 -9.837 1.00 0.00 59 GLU A CA 11
ATOM 12671 C C . GLU A 1 59 ? -3.011 -11.387 -10.524 1.00 0.00 59 GLU A C 11
ATOM 12672 O O . GLU A 1 59 ? -3.288 -11.157 -11.713 1.00 0.00 59 GLU A O 11
ATOM 12684 N N . HIS A 1 60 ? -2.299 -10.533 -9.765 1.00 0.00 60 HIS A N 11
ATOM 12685 C CA . HIS A 1 60 ? -1.673 -9.294 -10.291 1.00 0.00 60 HIS A CA 11
ATOM 12686 C C . HIS A 1 60 ? -0.130 -9.354 -10.185 1.00 0.00 60 HIS A C 11
ATOM 12687 O O . HIS A 1 60 ? 0.545 -8.356 -10.429 1.00 0.00 60 HIS A O 11
ATOM 12702 N N . LYS A 1 61 ? 0.398 -10.534 -9.795 1.00 0.00 61 LYS A N 11
ATOM 12703 C CA . LYS A 1 61 ? 1.850 -10.802 -9.607 1.00 0.00 61 LYS A CA 11
ATOM 12704 C C . LYS A 1 61 ? 2.565 -9.703 -8.784 1.00 0.00 61 LYS A C 11
ATOM 12705 O O . LYS A 1 61 ? 3.667 -9.278 -9.121 1.00 0.00 61 LYS A O 11
ATOM 12724 N N . LEU A 1 62 ? 1.925 -9.283 -7.675 1.00 0.00 62 LEU A N 11
ATOM 12725 C CA . LEU A 1 62 ? 2.437 -8.230 -6.773 1.00 0.00 62 LEU A CA 11
ATOM 12726 C C . LEU A 1 62 ? 3.237 -8.820 -5.595 1.00 0.00 62 LEU A C 11
ATOM 12727 O O . LEU A 1 62 ? 3.910 -8.073 -4.879 1.00 0.00 62 LEU A O 11
ATOM 12743 N N . LEU A 1 63 ? 3.165 -10.159 -5.405 1.00 0.00 63 LEU A N 11
ATOM 12744 C CA . LEU A 1 63 ? 3.905 -10.861 -4.327 1.00 0.00 63 LEU A CA 11
ATOM 12745 C C . LEU A 1 63 ? 5.383 -11.085 -4.700 1.00 0.00 63 LEU A C 11
ATOM 12746 O O . LEU A 1 63 ? 5.847 -10.675 -5.776 1.00 0.00 63 LEU A O 11
ATOM 12762 N N . GLY A 1 64 ? 6.100 -11.752 -3.784 1.00 0.00 64 GLY A N 11
ATOM 12763 C CA . GLY A 1 64 ? 7.500 -12.107 -3.975 1.00 0.00 64 GLY A CA 11
ATOM 12764 C C . GLY A 1 64 ? 8.427 -10.922 -3.758 1.00 0.00 64 GLY A C 11
ATOM 12765 O O . GLY A 1 64 ? 8.187 -10.097 -2.867 1.00 0.00 64 GLY A O 11
ATOM 12769 N N . ASN A 1 65 ? 9.490 -10.834 -4.570 1.00 0.00 65 ASN A N 11
ATOM 12770 C CA . ASN A 1 65 ? 10.450 -9.724 -4.514 1.00 0.00 65 ASN A CA 11
ATOM 12771 C C . ASN A 1 65 ? 9.887 -8.531 -5.297 1.00 0.00 65 ASN A C 11
ATOM 12772 O O . ASN A 1 65 ? 9.433 -8.692 -6.435 1.00 0.00 65 ASN A O 11
ATOM 12783 N N . ILE A 1 66 ? 9.918 -7.340 -4.671 1.00 0.00 66 ILE A N 11
ATOM 12784 C CA . ILE A 1 66 ? 9.427 -6.084 -5.281 1.00 0.00 66 ILE A CA 11
ATOM 12785 C C . ILE A 1 66 ? 10.166 -5.800 -6.609 1.00 0.00 66 ILE A C 11
ATOM 12786 O O . ILE A 1 66 ? 9.544 -5.363 -7.576 1.00 0.00 66 ILE A O 11
ATOM 12802 N N . LYS A 1 67 ? 11.492 -6.054 -6.632 1.00 0.00 67 LYS A N 11
ATOM 12803 C CA . LYS A 1 67 ? 12.332 -5.896 -7.846 1.00 0.00 67 LYS A CA 11
ATOM 12804 C C . LYS A 1 67 ? 11.777 -6.713 -9.035 1.00 0.00 67 LYS A C 11
ATOM 12805 O O . LYS A 1 67 ? 11.664 -6.194 -10.151 1.00 0.00 67 LYS A O 11
ATOM 12824 N N . ASN A 1 68 ? 11.458 -8.001 -8.766 1.00 0.00 68 ASN A N 11
ATOM 12825 C CA . ASN A 1 68 ? 10.868 -8.934 -9.767 1.00 0.00 68 ASN A CA 11
ATOM 12826 C C . ASN A 1 68 ? 9.594 -8.355 -10.397 1.00 0.00 68 ASN A C 11
ATOM 12827 O O . ASN A 1 68 ? 9.378 -8.481 -11.602 1.00 0.00 68 ASN A O 11
ATOM 12838 N N . VAL A 1 69 ? 8.759 -7.736 -9.552 1.00 0.00 69 VAL A N 11
ATOM 12839 C CA . VAL A 1 69 ? 7.503 -7.116 -9.994 1.00 0.00 69 VAL A CA 11
ATOM 12840 C C . VAL A 1 69 ? 7.790 -5.806 -10.773 1.00 0.00 69 VAL A C 11
ATOM 12841 O O . VAL A 1 69 ? 7.170 -5.542 -11.786 1.00 0.00 69 VAL A O 11
ATOM 12854 N N . ALA A 1 70 ? 8.784 -5.031 -10.314 1.00 0.00 70 ALA A N 11
ATOM 12855 C CA . ALA A 1 70 ? 9.089 -3.680 -10.857 1.00 0.00 70 ALA A CA 11
ATOM 12856 C C . ALA A 1 70 ? 9.767 -3.737 -12.243 1.00 0.00 70 ALA A C 11
ATOM 12857 O O . ALA A 1 70 ? 9.638 -2.796 -13.038 1.00 0.00 70 ALA A O 11
ATOM 12864 N N . LYS A 1 71 ? 10.472 -4.848 -12.529 1.00 0.00 71 LYS A N 11
ATOM 12865 C CA . LYS A 1 71 ? 11.243 -5.007 -13.788 1.00 0.00 71 LYS A CA 11
ATOM 12866 C C . LYS A 1 71 ? 10.340 -5.447 -14.963 1.00 0.00 71 LYS A C 11
ATOM 12867 O O . LYS A 1 71 ? 10.730 -5.305 -16.126 1.00 0.00 71 LYS A O 11
ATOM 12886 N N . THR A 1 72 ? 9.142 -5.990 -14.653 1.00 0.00 72 THR A N 11
ATOM 12887 C CA . THR A 1 72 ? 8.224 -6.563 -15.668 1.00 0.00 72 THR A CA 11
ATOM 12888 C C . THR A 1 72 ? 6.872 -5.810 -15.709 1.00 0.00 72 THR A C 11
ATOM 12889 O O . THR A 1 72 ? 6.265 -5.662 -16.777 1.00 0.00 72 THR A O 11
ATOM 12900 N N . ALA A 1 73 ? 6.409 -5.346 -14.538 1.00 0.00 73 ALA A N 11
ATOM 12901 C CA . ALA A 1 73 ? 5.089 -4.717 -14.380 1.00 0.00 73 ALA A CA 11
ATOM 12902 C C . ALA A 1 73 ? 5.224 -3.193 -14.397 1.00 0.00 73 ALA A C 11
ATOM 12903 O O . ALA A 1 73 ? 6.180 -2.637 -13.844 1.00 0.00 73 ALA A O 11
ATOM 12910 N N . ASN A 1 74 ? 4.257 -2.535 -15.040 1.00 0.00 74 ASN A N 11
ATOM 12911 C CA . ASN A 1 74 ? 4.256 -1.074 -15.237 1.00 0.00 74 ASN A CA 11
ATOM 12912 C C . ASN A 1 74 ? 3.395 -0.375 -14.173 1.00 0.00 74 ASN A C 11
ATOM 12913 O O . ASN A 1 74 ? 2.731 -1.029 -13.360 1.00 0.00 74 ASN A O 11
ATOM 12924 N N . LYS A 1 75 ? 3.410 0.961 -14.215 1.00 0.00 75 LYS A N 11
ATOM 12925 C CA . LYS A 1 75 ? 2.702 1.821 -13.255 1.00 0.00 75 LYS A CA 11
ATOM 12926 C C . LYS A 1 75 ? 1.176 1.738 -13.450 1.00 0.00 75 LYS A C 11
ATOM 12927 O O . LYS A 1 75 ? 0.429 1.699 -12.469 1.00 0.00 75 LYS A O 11
ATOM 12946 N N . ASP A 1 76 ? 0.732 1.670 -14.722 1.00 0.00 76 ASP A N 11
ATOM 12947 C CA . ASP A 1 76 ? -0.707 1.564 -15.087 1.00 0.00 76 ASP A CA 11
ATOM 12948 C C . ASP A 1 76 ? -1.346 0.300 -14.458 1.00 0.00 76 ASP A C 11
ATOM 12949 O O . ASP A 1 76 ? -2.499 0.327 -14.004 1.00 0.00 76 ASP A O 11
ATOM 12958 N N . HIS A 1 77 ? -0.551 -0.789 -14.416 1.00 0.00 77 HIS A N 11
ATOM 12959 C CA . HIS A 1 77 ? -0.898 -2.053 -13.737 1.00 0.00 77 HIS A CA 11
ATOM 12960 C C . HIS A 1 77 ? -1.158 -1.816 -12.242 1.00 0.00 77 HIS A C 11
ATOM 12961 O O . HIS A 1 77 ? -2.145 -2.309 -11.692 1.00 0.00 77 HIS A O 11
ATOM 12976 N N . LEU A 1 78 ? -0.241 -1.075 -11.601 1.00 0.00 78 LEU A N 11
ATOM 12977 C CA . LEU A 1 78 ? -0.233 -0.880 -10.137 1.00 0.00 78 LEU A CA 11
ATOM 12978 C C . LEU A 1 78 ? -1.457 -0.096 -9.668 1.00 0.00 78 LEU A C 11
ATOM 12979 O O . LEU A 1 78 ? -2.064 -0.438 -8.657 1.00 0.00 78 LEU A O 11
ATOM 12995 N N . VAL A 1 79 ? -1.810 0.941 -10.444 1.00 0.00 79 VAL A N 11
ATOM 12996 C CA . VAL A 1 79 ? -2.948 1.832 -10.160 1.00 0.00 79 VAL A CA 11
ATOM 12997 C C . VAL A 1 79 ? -4.280 1.068 -10.294 1.00 0.00 79 VAL A C 11
ATOM 12998 O O . VAL A 1 79 ? -5.165 1.178 -9.438 1.00 0.00 79 VAL A O 11
ATOM 13011 N N . THR A 1 80 ? -4.390 0.276 -11.375 1.00 0.00 80 THR A N 11
ATOM 13012 C CA . THR A 1 80 ? -5.554 -0.595 -11.633 1.00 0.00 80 THR A CA 11
ATOM 13013 C C . THR A 1 80 ? -5.748 -1.609 -10.487 1.00 0.00 80 THR A C 11
ATOM 13014 O O . THR A 1 80 ? -6.835 -1.700 -9.915 1.00 0.00 80 THR A O 11
ATOM 13025 N N . ALA A 1 81 ? -4.666 -2.310 -10.113 1.00 0.00 81 ALA A N 11
ATOM 13026 C CA . ALA A 1 81 ? -4.678 -3.313 -9.029 1.00 0.00 81 ALA A CA 11
ATOM 13027 C C . ALA A 1 81 ? -5.036 -2.661 -7.674 1.00 0.00 81 ALA A C 11
ATOM 13028 O O . ALA A 1 81 ? -5.778 -3.230 -6.874 1.00 0.00 81 ALA A O 11
ATOM 13035 N N . TYR A 1 82 ? -4.519 -1.438 -7.476 1.00 0.00 82 TYR A N 11
ATOM 13036 C CA . TYR A 1 82 ? -4.762 -0.602 -6.284 1.00 0.00 82 TYR A CA 11
ATOM 13037 C C . TYR A 1 82 ? -6.268 -0.362 -6.056 1.00 0.00 82 TYR A C 11
ATOM 13038 O O . TYR A 1 82 ? -6.781 -0.639 -4.974 1.00 0.00 82 TYR A O 11
ATOM 13056 N N . ASN A 1 83 ? -6.964 0.148 -7.089 1.00 0.00 83 ASN A N 11
ATOM 13057 C CA . ASN A 1 83 ? -8.403 0.493 -6.997 1.00 0.00 83 ASN A CA 11
ATOM 13058 C C . ASN A 1 83 ? -9.249 -0.774 -6.796 1.00 0.00 83 ASN A C 11
ATOM 13059 O O . ASN A 1 83 ? -10.110 -0.828 -5.912 1.00 0.00 83 ASN A O 11
ATOM 13070 N N . HIS A 1 84 ? -8.936 -1.810 -7.600 1.00 0.00 84 HIS A N 11
ATOM 13071 C CA . HIS A 1 84 ? -9.634 -3.116 -7.581 1.00 0.00 84 HIS A CA 11
ATOM 13072 C C . HIS A 1 84 ? -9.428 -3.842 -6.235 1.00 0.00 84 HIS A C 11
ATOM 13073 O O . HIS A 1 84 ? -10.273 -4.653 -5.838 1.00 0.00 84 HIS A O 11
ATOM 13088 N N . LEU A 1 85 ? -8.310 -3.540 -5.544 1.00 0.00 85 LEU A N 11
ATOM 13089 C CA . LEU A 1 85 ? -7.998 -4.091 -4.205 1.00 0.00 85 LEU A CA 11
ATOM 13090 C C . LEU A 1 85 ? -9.104 -3.745 -3.206 1.00 0.00 85 LEU A C 11
ATOM 13091 O O . LEU A 1 85 ? -9.677 -4.619 -2.546 1.00 0.00 85 LEU A O 11
ATOM 13107 N N . PHE A 1 86 ? -9.370 -2.441 -3.137 1.00 0.00 86 PHE A N 11
ATOM 13108 C CA . PHE A 1 86 ? -10.337 -1.847 -2.213 1.00 0.00 86 PHE A CA 11
ATOM 13109 C C . PHE A 1 86 ? -11.784 -2.118 -2.677 1.00 0.00 86 PHE A C 11
ATOM 13110 O O . PHE A 1 86 ? -12.695 -2.244 -1.857 1.00 0.00 86 PHE A O 11
ATOM 13127 N N . GLU A 1 87 ? -11.959 -2.222 -4.009 1.00 0.00 87 GLU A N 11
ATOM 13128 C CA . GLU A 1 87 ? -13.274 -2.361 -4.663 1.00 0.00 87 GLU A CA 11
ATOM 13129 C C . GLU A 1 87 ? -13.924 -3.714 -4.337 1.00 0.00 87 GLU A C 11
ATOM 13130 O O . GLU A 1 87 ? -15.149 -3.811 -4.224 1.00 0.00 87 GLU A O 11
ATOM 13142 N N . THR A 1 88 ? -13.093 -4.749 -4.160 1.00 0.00 88 THR A N 11
ATOM 13143 C CA . THR A 1 88 ? -13.539 -6.120 -3.837 1.00 0.00 88 THR A CA 11
ATOM 13144 C C . THR A 1 88 ? -13.075 -6.534 -2.422 1.00 0.00 88 THR A C 11
ATOM 13145 O O . THR A 1 88 ? -13.492 -7.578 -1.909 1.00 0.00 88 THR A O 11
ATOM 13156 N N . LYS A 1 89 ? -12.208 -5.694 -1.811 1.00 0.00 89 LYS A N 11
ATOM 13157 C CA . LYS A 1 89 ? -11.738 -5.844 -0.415 1.00 0.00 89 LYS A CA 11
ATOM 13158 C C . LYS A 1 89 ? -10.941 -7.149 -0.199 1.00 0.00 89 LYS A C 11
ATOM 13159 O O . LYS A 1 89 ? -11.041 -7.797 0.848 1.00 0.00 89 LYS A O 11
ATOM 13178 N N . ARG A 1 90 ? -10.089 -7.468 -1.188 1.00 0.00 90 ARG A N 11
ATOM 13179 C CA . ARG A 1 90 ? -9.241 -8.690 -1.199 1.00 0.00 90 ARG A CA 11
ATOM 13180 C C . ARG A 1 90 ? -8.015 -8.573 -0.271 1.00 0.00 90 ARG A C 11
ATOM 13181 O O . ARG A 1 90 ? -7.247 -9.531 -0.128 1.00 0.00 90 ARG A O 11
ATOM 13202 N N . PHE A 1 91 ? -7.817 -7.386 0.304 1.00 0.00 91 PHE A N 11
ATOM 13203 C CA . PHE A 1 91 ? -6.751 -7.139 1.289 1.00 0.00 91 PHE A CA 11
ATOM 13204 C C . PHE A 1 91 ? -6.915 -8.000 2.557 1.00 0.00 91 PHE A C 11
ATOM 13205 O O . PHE A 1 91 ? -8.031 -8.367 2.940 1.00 0.00 91 PHE A O 11
ATOM 13222 N N . LYS A 1 92 ? -5.777 -8.304 3.177 1.00 0.00 92 LYS A N 11
ATOM 13223 C CA . LYS A 1 92 ? -5.693 -9.122 4.384 1.00 0.00 92 LYS A CA 11
ATOM 13224 C C . LYS A 1 92 ? -6.202 -8.309 5.600 1.00 0.00 92 LYS A C 11
ATOM 13225 O O . LYS A 1 92 ? -5.523 -7.349 6.004 1.00 0.00 92 LYS A O 11
ATOM 13245 N N . MET A 1 20 ? -13.490 -1.361 15.004 1.00 0.00 20 MET A N 12
ATOM 13246 C CA . MET A 1 20 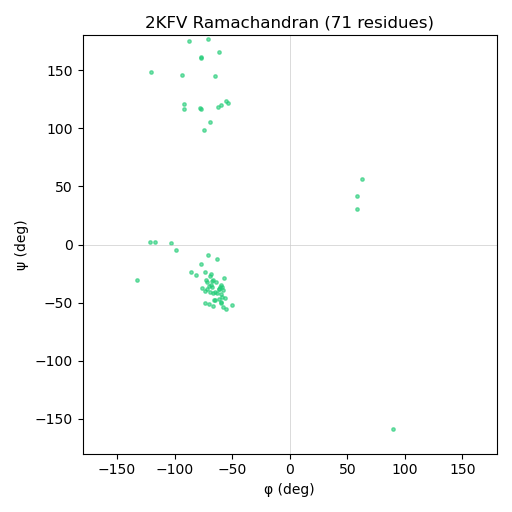? -12.888 -2.487 15.749 1.00 0.00 20 MET A CA 12
ATOM 13247 C C . MET A 1 20 ? -11.360 -2.329 15.797 1.00 0.00 20 MET A C 12
ATOM 13248 O O . MET A 1 20 ? -10.814 -1.393 15.204 1.00 0.00 20 MET A O 12
ATOM 13262 N N . ALA A 1 21 ? -10.679 -3.252 16.510 1.00 0.00 21 ALA A N 12
ATOM 13263 C CA . ALA A 1 21 ? -9.208 -3.265 16.615 1.00 0.00 21 ALA A CA 12
ATOM 13264 C C . ALA A 1 21 ? -8.601 -3.845 15.324 1.00 0.00 21 ALA A C 12
ATOM 13265 O O . ALA A 1 21 ? -8.212 -5.026 15.270 1.00 0.00 21 ALA A O 12
ATOM 13272 N N . ALA A 1 22 ? -8.569 -2.994 14.284 1.00 0.00 22 ALA A N 12
ATOM 13273 C CA . ALA A 1 22 ? -8.115 -3.348 12.932 1.00 0.00 22 ALA A CA 12
ATOM 13274 C C . ALA A 1 22 ? -8.012 -2.063 12.097 1.00 0.00 22 ALA A C 12
ATOM 13275 O O . ALA A 1 22 ? -8.915 -1.740 11.317 1.00 0.00 22 ALA A O 12
ATOM 13282 N N . ALA A 1 23 ? -6.940 -1.299 12.342 1.00 0.00 23 ALA A N 12
ATOM 13283 C CA . ALA A 1 23 ? -6.661 -0.034 11.640 1.00 0.00 23 ALA A CA 12
ATOM 13284 C C . ALA A 1 23 ? -6.258 -0.327 10.183 1.00 0.00 23 ALA A C 12
ATOM 13285 O O . ALA A 1 23 ? -5.088 -0.623 9.911 1.00 0.00 23 ALA A O 12
ATOM 13292 N N . VAL A 1 24 ? -7.246 -0.288 9.265 1.00 0.00 24 VAL A N 12
ATOM 13293 C CA . VAL A 1 24 ? -7.039 -0.631 7.847 1.00 0.00 24 VAL A CA 12
ATOM 13294 C C . VAL A 1 24 ? -6.116 0.414 7.163 1.00 0.00 24 VAL A C 12
ATOM 13295 O O . VAL A 1 24 ? -6.311 1.629 7.348 1.00 0.00 24 VAL A O 12
ATOM 13308 N N . PRO A 1 25 ? -5.026 -0.036 6.467 1.00 0.00 25 PRO A N 12
ATOM 13309 C CA . PRO A 1 25 ? -4.229 0.854 5.620 1.00 0.00 25 PRO A CA 12
ATOM 13310 C C . PRO A 1 25 ? -5.033 1.293 4.386 1.00 0.00 25 PRO A C 12
ATOM 13311 O O . PRO A 1 25 ? -5.210 0.531 3.415 1.00 0.00 25 PRO A O 12
ATOM 13322 N N . GLN A 1 26 ? -5.569 2.509 4.487 1.00 0.00 26 GLN A N 12
ATOM 13323 C CA . GLN A 1 26 ? -6.197 3.217 3.366 1.00 0.00 26 GLN A CA 12
ATOM 13324 C C . GLN A 1 26 ? -5.104 3.700 2.399 1.00 0.00 26 GLN A C 12
ATOM 13325 O O . GLN A 1 26 ? -3.911 3.491 2.661 1.00 0.00 26 GLN A O 12
ATOM 13339 N N . ARG A 1 27 ? -5.514 4.373 1.313 1.00 0.00 27 ARG A N 12
ATOM 13340 C CA . ARG A 1 27 ? -4.595 4.861 0.268 1.00 0.00 27 ARG A CA 12
ATOM 13341 C C . ARG A 1 27 ? -3.421 5.675 0.846 1.00 0.00 27 ARG A C 12
ATOM 13342 O O . ARG A 1 27 ? -3.595 6.477 1.773 1.00 0.00 27 ARG A O 12
ATOM 13363 N N . ALA A 1 28 ? -2.224 5.421 0.322 1.00 0.00 28 ALA A N 12
ATOM 13364 C CA . ALA A 1 28 ? -1.028 6.193 0.669 1.00 0.00 28 ALA A CA 12
ATOM 13365 C C . ALA A 1 28 ? -0.894 7.393 -0.294 1.00 0.00 28 ALA A C 12
ATOM 13366 O O . ALA A 1 28 ? -0.353 8.436 0.074 1.00 0.00 28 ALA A O 12
ATOM 13373 N N . TRP A 1 29 ? -1.404 7.213 -1.542 1.00 0.00 29 TRP A N 12
ATOM 13374 C CA . TRP A 1 29 ? -1.337 8.226 -2.629 1.00 0.00 29 TRP A CA 12
ATOM 13375 C C . TRP A 1 29 ? -2.650 8.228 -3.428 1.00 0.00 29 TRP A C 12
ATOM 13376 O O . TRP A 1 29 ? -3.412 7.254 -3.388 1.00 0.00 29 TRP A O 12
ATOM 13397 N N . THR A 1 30 ? -2.902 9.330 -4.160 1.00 0.00 30 THR A N 12
ATOM 13398 C CA . THR A 1 30 ? -4.061 9.452 -5.059 1.00 0.00 30 THR A CA 12
ATOM 13399 C C . THR A 1 30 ? -3.688 8.914 -6.453 1.00 0.00 30 THR A C 12
ATOM 13400 O O . THR A 1 30 ? -2.511 8.688 -6.713 1.00 0.00 30 THR A O 12
ATOM 13411 N N . VAL A 1 31 ? -4.680 8.758 -7.353 1.00 0.00 31 VAL A N 12
ATOM 13412 C CA . VAL A 1 31 ? -4.482 8.112 -8.678 1.00 0.00 31 VAL A CA 12
ATOM 13413 C C . VAL A 1 31 ? -3.476 8.894 -9.554 1.00 0.00 31 VAL A C 12
ATOM 13414 O O . VAL A 1 31 ? -2.673 8.296 -10.282 1.00 0.00 31 VAL A O 12
ATOM 13427 N N . GLU A 1 32 ? -3.532 10.236 -9.453 1.00 0.00 32 GLU A N 12
ATOM 13428 C CA . GLU A 1 32 ? -2.626 11.161 -10.167 1.00 0.00 32 GLU A CA 12
ATOM 13429 C C . GLU A 1 32 ? -1.193 11.092 -9.599 1.00 0.00 32 GLU A C 12
ATOM 13430 O O . GLU A 1 32 ? -0.214 11.236 -10.347 1.00 0.00 32 GLU A O 12
ATOM 13442 N N . GLN A 1 33 ? -1.079 10.865 -8.275 1.00 0.00 33 GLN A N 12
ATOM 13443 C CA . GLN A 1 33 ? 0.218 10.632 -7.613 1.00 0.00 33 GLN A CA 12
ATOM 13444 C C . GLN A 1 33 ? 0.789 9.255 -8.003 1.00 0.00 33 GLN A C 12
ATOM 13445 O O . GLN A 1 33 ? 1.997 9.121 -8.182 1.00 0.00 33 GLN A O 12
ATOM 13459 N N . LEU A 1 34 ? -0.101 8.254 -8.163 1.00 0.00 34 LEU A N 12
ATOM 13460 C CA . LEU A 1 34 ? 0.291 6.868 -8.480 1.00 0.00 34 LEU A CA 12
ATOM 13461 C C . LEU A 1 34 ? 0.917 6.791 -9.871 1.00 0.00 34 LEU A C 12
ATOM 13462 O O . LEU A 1 34 ? 2.060 6.356 -10.021 1.00 0.00 34 LEU A O 12
ATOM 13478 N N . ARG A 1 35 ? 0.171 7.314 -10.862 1.00 0.00 35 ARG A N 12
ATOM 13479 C CA . ARG A 1 35 ? 0.541 7.230 -12.289 1.00 0.00 35 ARG A CA 12
ATOM 13480 C C . ARG A 1 35 ? 1.816 8.040 -12.597 1.00 0.00 35 ARG A C 12
ATOM 13481 O O . ARG A 1 35 ? 2.487 7.788 -13.605 1.00 0.00 35 ARG A O 12
ATOM 13502 N N . SER A 1 36 ? 2.130 9.014 -11.711 1.00 0.00 36 SER A N 12
ATOM 13503 C CA . SER A 1 36 ? 3.342 9.836 -11.793 1.00 0.00 36 SER A CA 12
ATOM 13504 C C . SER A 1 36 ? 4.604 8.953 -11.793 1.00 0.00 36 SER A C 12
ATOM 13505 O O . SER A 1 36 ? 4.771 8.099 -10.914 1.00 0.00 36 SER A O 12
ATOM 13513 N N . GLU A 1 37 ? 5.468 9.159 -12.802 1.00 0.00 37 GLU A N 12
ATOM 13514 C CA . GLU A 1 37 ? 6.719 8.401 -12.963 1.00 0.00 37 GLU A CA 12
ATOM 13515 C C . GLU A 1 37 ? 7.679 8.667 -11.783 1.00 0.00 37 GLU A C 12
ATOM 13516 O O . GLU A 1 37 ? 8.438 7.784 -11.376 1.00 0.00 37 GLU A O 12
ATOM 13528 N N . GLN A 1 38 ? 7.627 9.900 -11.245 1.00 0.00 38 GLN A N 12
ATOM 13529 C CA . GLN A 1 38 ? 8.459 10.329 -10.101 1.00 0.00 38 GLN A CA 12
ATOM 13530 C C . GLN A 1 38 ? 7.917 9.807 -8.754 1.00 0.00 38 GLN A C 12
ATOM 13531 O O . GLN A 1 38 ? 8.500 10.097 -7.705 1.00 0.00 38 GLN A O 12
ATOM 13545 N N . LEU A 1 39 ? 6.812 9.047 -8.772 1.00 0.00 39 LEU A N 12
ATOM 13546 C CA . LEU A 1 39 ? 6.476 8.138 -7.667 1.00 0.00 39 LEU A CA 12
ATOM 13547 C C . LEU A 1 39 ? 6.954 6.740 -8.091 1.00 0.00 39 LEU A C 12
ATOM 13548 O O . LEU A 1 39 ? 6.394 6.181 -9.056 1.00 0.00 39 LEU A O 12
ATOM 13564 N N . PRO A 1 40 ? 8.022 6.171 -7.424 1.00 0.00 40 PRO A N 12
ATOM 13565 C CA . PRO A 1 40 ? 8.565 4.843 -7.775 1.00 0.00 40 PRO A CA 12
ATOM 13566 C C . PRO A 1 40 ? 7.500 3.726 -7.682 1.00 0.00 40 PRO A C 12
ATOM 13567 O O . PRO A 1 40 ? 6.717 3.665 -6.722 1.00 0.00 40 PRO A O 12
ATOM 13578 N N . LYS A 1 41 ? 7.495 2.863 -8.711 1.00 0.00 41 LYS A N 12
ATOM 13579 C CA . LYS A 1 41 ? 6.579 1.713 -8.844 1.00 0.00 41 LYS A CA 12
ATOM 13580 C C . LYS A 1 41 ? 6.681 0.775 -7.636 1.00 0.00 41 LYS A C 12
ATOM 13581 O O . LYS A 1 41 ? 5.675 0.243 -7.172 1.00 0.00 41 LYS A O 12
ATOM 13600 N N . LYS A 1 42 ? 7.915 0.614 -7.137 1.00 0.00 42 LYS A N 12
ATOM 13601 C CA . LYS A 1 42 ? 8.227 -0.271 -6.008 1.00 0.00 42 LYS A CA 12
ATOM 13602 C C . LYS A 1 42 ? 7.530 0.178 -4.711 1.00 0.00 42 LYS A C 12
ATOM 13603 O O . LYS A 1 42 ? 7.193 -0.657 -3.892 1.00 0.00 42 LYS A O 12
ATOM 13622 N N . ASP A 1 43 ? 7.332 1.495 -4.533 1.00 0.00 43 ASP A N 12
ATOM 13623 C CA . ASP A 1 43 ? 6.597 2.039 -3.361 1.00 0.00 43 ASP A CA 12
ATOM 13624 C C . ASP A 1 43 ? 5.126 1.605 -3.389 1.00 0.00 43 ASP A C 12
ATOM 13625 O O . ASP A 1 43 ? 4.553 1.242 -2.354 1.00 0.00 43 ASP A O 12
ATOM 13634 N N . ILE A 1 44 ? 4.532 1.637 -4.590 1.00 0.00 44 ILE A N 12
ATOM 13635 C CA . ILE A 1 44 ? 3.116 1.279 -4.808 1.00 0.00 44 ILE A CA 12
ATOM 13636 C C . ILE A 1 44 ? 2.907 -0.233 -4.596 1.00 0.00 44 ILE A C 12
ATOM 13637 O O . ILE A 1 44 ? 2.017 -0.642 -3.853 1.00 0.00 44 ILE A O 12
ATOM 13653 N N . ILE A 1 45 ? 3.749 -1.036 -5.255 1.00 0.00 45 ILE A N 12
ATOM 13654 C CA . ILE A 1 45 ? 3.708 -2.513 -5.166 1.00 0.00 45 ILE A CA 12
ATOM 13655 C C . ILE A 1 45 ? 3.975 -2.983 -3.725 1.00 0.00 45 ILE A C 12
ATOM 13656 O O . ILE A 1 45 ? 3.338 -3.925 -3.256 1.00 0.00 45 ILE A O 12
ATOM 13672 N N . LYS A 1 46 ? 4.909 -2.291 -3.037 1.00 0.00 46 LYS A N 12
ATOM 13673 C CA . LYS A 1 46 ? 5.231 -2.539 -1.612 1.00 0.00 46 LYS A CA 12
ATOM 13674 C C . LYS A 1 46 ? 3.955 -2.359 -0.776 1.00 0.00 46 LYS A C 12
ATOM 13675 O O . LYS A 1 46 ? 3.593 -3.228 0.009 1.00 0.00 46 LYS A O 12
ATOM 13694 N N . PHE A 1 47 ? 3.292 -1.217 -1.003 1.00 0.00 47 PHE A N 12
ATOM 13695 C CA . PHE A 1 47 ? 2.060 -0.836 -0.291 1.00 0.00 47 PHE A CA 12
ATOM 13696 C C . PHE A 1 47 ? 0.950 -1.895 -0.494 1.00 0.00 47 PHE A C 12
ATOM 13697 O O . PHE A 1 47 ? 0.406 -2.425 0.476 1.00 0.00 47 PHE A O 12
ATOM 13714 N N . LEU A 1 48 ? 0.685 -2.237 -1.759 1.00 0.00 48 LEU A N 12
ATOM 13715 C CA . LEU A 1 48 ? -0.423 -3.127 -2.154 1.00 0.00 48 LEU A CA 12
ATOM 13716 C C . LEU A 1 48 ? -0.183 -4.586 -1.716 1.00 0.00 48 LEU A C 12
ATOM 13717 O O . LEU A 1 48 ? -1.138 -5.302 -1.433 1.00 0.00 48 LEU A O 12
ATOM 13733 N N . GLN A 1 49 ? 1.094 -5.008 -1.652 1.00 0.00 49 GLN A N 12
ATOM 13734 C CA . GLN A 1 49 ? 1.459 -6.369 -1.186 1.00 0.00 49 GLN A CA 12
ATOM 13735 C C . GLN A 1 49 ? 1.493 -6.425 0.359 1.00 0.00 49 GLN A C 12
ATOM 13736 O O . GLN A 1 49 ? 1.320 -7.495 0.950 1.00 0.00 49 GLN A O 12
ATOM 13750 N N . GLU A 1 50 ? 1.745 -5.257 0.988 1.00 0.00 50 GLU A N 12
ATOM 13751 C CA . GLU A 1 50 ? 1.867 -5.115 2.460 1.00 0.00 50 GLU A CA 12
ATOM 13752 C C . GLU A 1 50 ? 0.515 -5.333 3.171 1.00 0.00 50 GLU A C 12
ATOM 13753 O O . GLU A 1 50 ? 0.482 -5.673 4.364 1.00 0.00 50 GLU A O 12
ATOM 13765 N N . HIS A 1 51 ? -0.605 -5.149 2.439 1.00 0.00 51 HIS A N 12
ATOM 13766 C CA . HIS A 1 51 ? -1.961 -5.373 3.007 1.00 0.00 51 HIS A CA 12
ATOM 13767 C C . HIS A 1 51 ? -2.816 -6.311 2.143 1.00 0.00 51 HIS A C 12
ATOM 13768 O O . HIS A 1 51 ? -3.700 -6.985 2.676 1.00 0.00 51 HIS A O 12
ATOM 13783 N N . GLY A 1 52 ? -2.539 -6.369 0.829 1.00 0.00 52 GLY A N 12
ATOM 13784 C CA . GLY A 1 52 ? -3.273 -7.246 -0.091 1.00 0.00 52 GLY A CA 12
ATOM 13785 C C . GLY A 1 52 ? -3.030 -8.725 0.186 1.00 0.00 52 GLY A C 12
ATOM 13786 O O . GLY A 1 52 ? -1.890 -9.112 0.475 1.00 0.00 52 GLY A O 12
ATOM 13790 N N . SER A 1 53 ? -4.102 -9.545 0.111 1.00 0.00 53 SER A N 12
ATOM 13791 C CA . SER A 1 53 ? -4.005 -11.004 0.324 1.00 0.00 53 SER A CA 12
ATOM 13792 C C . SER A 1 53 ? -3.164 -11.636 -0.797 1.00 0.00 53 SER A C 12
ATOM 13793 O O . SER A 1 53 ? -3.214 -11.183 -1.937 1.00 0.00 53 SER A O 12
ATOM 13801 N N . ASP A 1 54 ? -2.429 -12.705 -0.453 1.00 0.00 54 ASP A N 12
ATOM 13802 C CA . ASP A 1 54 ? -1.475 -13.375 -1.373 1.00 0.00 54 ASP A CA 12
ATOM 13803 C C . ASP A 1 54 ? -2.181 -13.948 -2.617 1.00 0.00 54 ASP A C 12
ATOM 13804 O O . ASP A 1 54 ? -1.574 -14.072 -3.685 1.00 0.00 54 ASP A O 12
ATOM 13813 N N . SER A 1 55 ? -3.460 -14.296 -2.440 1.00 0.00 55 SER A N 12
ATOM 13814 C CA . SER A 1 55 ? -4.351 -14.760 -3.515 1.00 0.00 55 SER A CA 12
ATOM 13815 C C . SER A 1 55 ? -4.560 -13.655 -4.585 1.00 0.00 55 SER A C 12
ATOM 13816 O O . SER A 1 55 ? -4.460 -13.918 -5.785 1.00 0.00 55 SER A O 12
ATOM 13824 N N . PHE A 1 56 ? -4.788 -12.408 -4.113 1.00 0.00 56 PHE A N 12
ATOM 13825 C CA . PHE A 1 56 ? -4.889 -11.199 -4.964 1.00 0.00 56 PHE A CA 12
ATOM 13826 C C . PHE A 1 56 ? -3.542 -10.937 -5.655 1.00 0.00 56 PHE A C 12
ATOM 13827 O O . PHE A 1 56 ? -3.475 -10.666 -6.867 1.00 0.00 56 PHE A O 12
ATOM 13844 N N . LEU A 1 57 ? -2.476 -11.032 -4.846 1.00 0.00 57 LEU A N 12
ATOM 13845 C CA . LEU A 1 57 ? -1.101 -10.742 -5.268 1.00 0.00 57 LEU A CA 12
ATOM 13846 C C . LEU A 1 57 ? -0.639 -11.717 -6.355 1.00 0.00 57 LEU A C 12
ATOM 13847 O O . LEU A 1 57 ? 0.211 -11.373 -7.151 1.00 0.00 57 LEU A O 12
ATOM 13863 N N . ALA A 1 58 ? -1.171 -12.950 -6.338 1.00 0.00 58 ALA A N 12
ATOM 13864 C CA . ALA A 1 58 ? -0.885 -13.968 -7.366 1.00 0.00 58 ALA A CA 12
ATOM 13865 C C . ALA A 1 58 ? -1.561 -13.603 -8.705 1.00 0.00 58 ALA A C 12
ATOM 13866 O O . ALA A 1 58 ? -0.923 -13.641 -9.761 1.00 0.00 58 ALA A O 12
ATOM 13873 N N . GLU A 1 59 ? -2.864 -13.245 -8.635 1.00 0.00 59 GLU A N 12
ATOM 13874 C CA . GLU A 1 59 ? -3.674 -12.820 -9.812 1.00 0.00 59 GLU A CA 12
ATOM 13875 C C . GLU A 1 59 ? -3.055 -11.591 -10.517 1.00 0.00 59 GLU A C 12
ATOM 13876 O O . GLU A 1 59 ? -3.111 -11.470 -11.742 1.00 0.00 59 GLU A O 12
ATOM 13888 N N . HIS A 1 60 ? -2.474 -10.680 -9.719 1.00 0.00 60 HIS A N 12
ATOM 13889 C CA . HIS A 1 60 ? -1.936 -9.385 -10.210 1.00 0.00 60 HIS A CA 12
ATOM 13890 C C . HIS A 1 60 ? -0.391 -9.364 -10.218 1.00 0.00 60 HIS A C 12
ATOM 13891 O O . HIS A 1 60 ? 0.206 -8.365 -10.624 1.00 0.00 60 HIS A O 12
ATOM 13906 N N . LYS A 1 61 ? 0.227 -10.476 -9.750 1.00 0.00 61 LYS A N 12
ATOM 13907 C CA . LYS A 1 61 ? 1.706 -10.656 -9.672 1.00 0.00 61 LYS A CA 12
ATOM 13908 C C . LYS A 1 61 ? 2.405 -9.523 -8.894 1.00 0.00 61 LYS A C 12
ATOM 13909 O O . LYS A 1 61 ? 3.505 -9.112 -9.243 1.00 0.00 61 LYS A O 12
ATOM 13928 N N . LEU A 1 62 ? 1.760 -9.061 -7.809 1.00 0.00 62 LEU A N 12
ATOM 13929 C CA . LEU A 1 62 ? 2.323 -8.029 -6.912 1.00 0.00 62 LEU A CA 12
ATOM 13930 C C . LEU A 1 62 ? 3.179 -8.665 -5.801 1.00 0.00 62 LEU A C 12
ATOM 13931 O O . LEU A 1 62 ? 3.850 -7.948 -5.059 1.00 0.00 62 LEU A O 12
ATOM 13947 N N . LEU A 1 63 ? 3.148 -10.014 -5.681 1.00 0.00 63 LEU A N 12
ATOM 13948 C CA . LEU A 1 63 ? 4.016 -10.752 -4.728 1.00 0.00 63 LEU A CA 12
ATOM 13949 C C . LEU A 1 63 ? 5.439 -10.928 -5.293 1.00 0.00 63 LEU A C 12
ATOM 13950 O O . LEU A 1 63 ? 5.677 -10.729 -6.494 1.00 0.00 63 LEU A O 12
ATOM 13966 N N . GLY A 1 64 ? 6.360 -11.330 -4.406 1.00 0.00 64 GLY A N 12
ATOM 13967 C CA . GLY A 1 64 ? 7.763 -11.538 -4.762 1.00 0.00 64 GLY A CA 12
ATOM 13968 C C . GLY A 1 64 ? 8.605 -10.296 -4.523 1.00 0.00 64 GLY A C 12
ATOM 13969 O O . GLY A 1 64 ? 8.140 -9.339 -3.886 1.00 0.00 64 GLY A O 12
ATOM 13973 N N . ASN A 1 65 ? 9.852 -10.313 -5.037 1.00 0.00 65 ASN A N 12
ATOM 13974 C CA . ASN A 1 65 ? 10.792 -9.188 -4.910 1.00 0.00 65 ASN A CA 12
ATOM 13975 C C . ASN A 1 65 ? 10.202 -7.946 -5.580 1.00 0.00 65 ASN A C 12
ATOM 13976 O O . ASN A 1 65 ? 9.899 -7.967 -6.770 1.00 0.00 65 ASN A O 12
ATOM 13987 N N . ILE A 1 66 ? 10.030 -6.887 -4.787 1.00 0.00 66 ILE A N 12
ATOM 13988 C CA . ILE A 1 66 ? 9.236 -5.701 -5.155 1.00 0.00 66 ILE A CA 12
ATOM 13989 C C . ILE A 1 66 ? 9.814 -4.992 -6.400 1.00 0.00 66 ILE A C 12
ATOM 13990 O O . ILE A 1 66 ? 9.074 -4.672 -7.330 1.00 0.00 66 ILE A O 12
ATOM 14006 N N . LYS A 1 67 ? 11.144 -4.764 -6.391 1.00 0.00 67 LYS A N 12
ATOM 14007 C CA . LYS A 1 67 ? 11.883 -4.141 -7.521 1.00 0.00 67 LYS A CA 12
ATOM 14008 C C . LYS A 1 67 ? 11.800 -5.016 -8.803 1.00 0.00 67 LYS A C 12
ATOM 14009 O O . LYS A 1 67 ? 11.788 -4.498 -9.931 1.00 0.00 67 LYS A O 12
ATOM 14028 N N . ASN A 1 68 ? 11.729 -6.346 -8.594 1.00 0.00 68 ASN A N 12
ATOM 14029 C CA . ASN A 1 68 ? 11.609 -7.359 -9.671 1.00 0.00 68 ASN A CA 12
ATOM 14030 C C . ASN A 1 68 ? 10.219 -7.285 -10.333 1.00 0.00 68 ASN A C 12
ATOM 14031 O O . ASN A 1 68 ? 10.082 -7.490 -11.540 1.00 0.00 68 ASN A O 12
ATOM 14042 N N . VAL A 1 69 ? 9.193 -7.005 -9.511 1.00 0.00 69 VAL A N 12
ATOM 14043 C CA . VAL A 1 69 ? 7.826 -6.733 -9.991 1.00 0.00 69 VAL A CA 12
ATOM 14044 C C . VAL A 1 69 ? 7.778 -5.331 -10.648 1.00 0.00 69 VAL A C 12
ATOM 14045 O O . VAL A 1 69 ? 7.099 -5.117 -11.653 1.00 0.00 69 VAL A O 12
ATOM 14058 N N . ALA A 1 70 ? 8.565 -4.401 -10.087 1.00 0.00 70 ALA A N 12
ATOM 14059 C CA . ALA A 1 70 ? 8.582 -2.978 -10.484 1.00 0.00 70 ALA A CA 12
ATOM 14060 C C . ALA A 1 70 ? 9.273 -2.738 -11.839 1.00 0.00 70 ALA A C 12
ATOM 14061 O O . ALA A 1 70 ? 9.268 -1.611 -12.331 1.00 0.00 70 ALA A O 12
ATOM 14068 N N . LYS A 1 71 ? 9.890 -3.770 -12.435 1.00 0.00 71 LYS A N 12
ATOM 14069 C CA . LYS A 1 71 ? 10.455 -3.666 -13.799 1.00 0.00 71 LYS A CA 12
ATOM 14070 C C . LYS A 1 71 ? 9.500 -4.226 -14.871 1.00 0.00 71 LYS A C 12
ATOM 14071 O O . LYS A 1 71 ? 9.543 -3.784 -16.024 1.00 0.00 71 LYS A O 12
ATOM 14090 N N . THR A 1 72 ? 8.623 -5.179 -14.489 1.00 0.00 72 THR A N 12
ATOM 14091 C CA . THR A 1 72 ? 7.853 -6.002 -15.454 1.00 0.00 72 THR A CA 12
ATOM 14092 C C . THR A 1 72 ? 6.335 -5.695 -15.427 1.00 0.00 72 THR A C 12
ATOM 14093 O O . THR A 1 72 ? 5.672 -5.708 -16.469 1.00 0.00 72 THR A O 12
ATOM 14104 N N . ALA A 1 73 ? 5.799 -5.421 -14.233 1.00 0.00 73 ALA A N 12
ATOM 14105 C CA . ALA A 1 73 ? 4.387 -5.057 -14.030 1.00 0.00 73 ALA A CA 12
ATOM 14106 C C . ALA A 1 73 ? 4.278 -3.533 -14.106 1.00 0.00 73 ALA A C 12
ATOM 14107 O O . ALA A 1 73 ? 4.665 -2.837 -13.165 1.00 0.00 73 ALA A O 12
ATOM 14114 N N . ASN A 1 74 ? 3.793 -3.032 -15.258 1.00 0.00 74 ASN A N 12
ATOM 14115 C CA . ASN A 1 74 ? 3.817 -1.588 -15.608 1.00 0.00 74 ASN A CA 12
ATOM 14116 C C . ASN A 1 74 ? 2.918 -0.752 -14.679 1.00 0.00 74 ASN A C 12
ATOM 14117 O O . ASN A 1 74 ? 2.098 -1.300 -13.946 1.00 0.00 74 ASN A O 12
ATOM 14128 N N . LYS A 1 75 ? 3.065 0.584 -14.744 1.00 0.00 75 LYS A N 12
ATOM 14129 C CA . LYS A 1 75 ? 2.371 1.513 -13.829 1.00 0.00 75 LYS A CA 12
ATOM 14130 C C . LYS A 1 75 ? 0.830 1.447 -13.983 1.00 0.00 75 LYS A C 12
ATOM 14131 O O . LYS A 1 75 ? 0.109 1.469 -12.977 1.00 0.00 75 LYS A O 12
ATOM 14150 N N . ASP A 1 76 ? 0.345 1.360 -15.238 1.00 0.00 76 ASP A N 12
ATOM 14151 C CA . ASP A 1 76 ? -1.110 1.257 -15.554 1.00 0.00 76 ASP A CA 12
ATOM 14152 C C . ASP A 1 76 ? -1.724 -0.014 -14.914 1.00 0.00 76 ASP A C 12
ATOM 14153 O O . ASP A 1 76 ? -2.861 0.007 -14.414 1.00 0.00 76 ASP A O 12
ATOM 14162 N N . HIS A 1 77 ? -0.925 -1.099 -14.907 1.00 0.00 77 HIS A N 12
ATOM 14163 C CA . HIS A 1 77 ? -1.247 -2.392 -14.266 1.00 0.00 77 HIS A CA 12
ATOM 14164 C C . HIS A 1 77 ? -1.380 -2.218 -12.732 1.00 0.00 77 HIS A C 12
ATOM 14165 O O . HIS A 1 77 ? -2.261 -2.821 -12.107 1.00 0.00 77 HIS A O 12
ATOM 14180 N N . LEU A 1 78 ? -0.489 -1.390 -12.147 1.00 0.00 78 LEU A N 12
ATOM 14181 C CA . LEU A 1 78 ? -0.439 -1.144 -10.681 1.00 0.00 78 LEU A CA 12
ATOM 14182 C C . LEU A 1 78 ? -1.644 -0.325 -10.196 1.00 0.00 78 LEU A C 12
ATOM 14183 O O . LEU A 1 78 ? -2.169 -0.570 -9.109 1.00 0.00 78 LEU A O 12
ATOM 14199 N N . VAL A 1 79 ? -2.045 0.665 -11.018 1.00 0.00 79 VAL A N 12
ATOM 14200 C CA . VAL A 1 79 ? -3.188 1.558 -10.739 1.00 0.00 79 VAL A CA 12
ATOM 14201 C C . VAL A 1 79 ? -4.503 0.751 -10.713 1.00 0.00 79 VAL A C 12
ATOM 14202 O O . VAL A 1 79 ? -5.314 0.894 -9.795 1.00 0.00 79 VAL A O 12
ATOM 14215 N N . THR A 1 80 ? -4.679 -0.121 -11.719 1.00 0.00 80 THR A N 12
ATOM 14216 C CA . THR A 1 80 ? -5.852 -1.015 -11.826 1.00 0.00 80 THR A CA 12
ATOM 14217 C C . THR A 1 80 ? -5.924 -1.993 -10.627 1.00 0.00 80 THR A C 12
ATOM 14218 O O . THR A 1 80 ? -7.002 -2.198 -10.048 1.00 0.00 80 THR A O 12
ATOM 14229 N N . ALA A 1 81 ? -4.761 -2.552 -10.245 1.00 0.00 81 ALA A N 12
ATOM 14230 C CA . ALA A 1 81 ? -4.634 -3.467 -9.093 1.00 0.00 81 ALA A CA 12
ATOM 14231 C C . ALA A 1 81 ? -5.005 -2.752 -7.783 1.00 0.00 81 ALA A C 12
ATOM 14232 O O . ALA A 1 81 ? -5.741 -3.294 -6.950 1.00 0.00 81 ALA A O 12
ATOM 14239 N N . TYR A 1 82 ? -4.505 -1.508 -7.655 1.00 0.00 82 TYR A N 12
ATOM 14240 C CA . TYR A 1 82 ? -4.745 -0.621 -6.504 1.00 0.00 82 TYR A CA 12
ATOM 14241 C C . TYR A 1 82 ? -6.256 -0.482 -6.235 1.00 0.00 82 TYR A C 12
ATOM 14242 O O . TYR A 1 82 ? -6.735 -0.888 -5.179 1.00 0.00 82 TYR A O 12
ATOM 14260 N N . ASN A 1 83 ? -6.999 -0.015 -7.250 1.00 0.00 83 ASN A N 12
ATOM 14261 C CA . ASN A 1 83 ? -8.424 0.358 -7.098 1.00 0.00 83 ASN A CA 12
ATOM 14262 C C . ASN A 1 83 ? -9.316 -0.853 -6.753 1.00 0.00 83 ASN A C 12
ATOM 14263 O O . ASN A 1 83 ? -10.167 -0.769 -5.857 1.00 0.00 83 ASN A O 12
ATOM 14274 N N . HIS A 1 84 ? -9.086 -1.975 -7.450 1.00 0.00 84 HIS A N 12
ATOM 14275 C CA . HIS A 1 84 ? -9.865 -3.222 -7.279 1.00 0.00 84 HIS A CA 12
ATOM 14276 C C . HIS A 1 84 ? -9.563 -3.915 -5.933 1.00 0.00 84 HIS A C 12
ATOM 14277 O O . HIS A 1 84 ? -10.407 -4.674 -5.432 1.00 0.00 84 HIS A O 12
ATOM 14292 N N . LEU A 1 85 ? -8.365 -3.657 -5.353 1.00 0.00 85 LEU A N 12
ATOM 14293 C CA . LEU A 1 85 ? -7.982 -4.184 -4.019 1.00 0.00 85 LEU A CA 12
ATOM 14294 C C . LEU A 1 85 ? -8.972 -3.719 -2.942 1.00 0.00 85 LEU A C 12
ATOM 14295 O O . LEU A 1 85 ? -9.536 -4.518 -2.183 1.00 0.00 85 LEU A O 12
ATOM 14311 N N . PHE A 1 86 ? -9.154 -2.396 -2.908 1.00 0.00 86 PHE A N 12
ATOM 14312 C CA . PHE A 1 86 ? -10.025 -1.723 -1.944 1.00 0.00 86 PHE A CA 12
ATOM 14313 C C . PHE A 1 86 ? -11.499 -1.968 -2.277 1.00 0.00 86 PHE A C 12
ATOM 14314 O O . PHE A 1 86 ? -12.318 -2.139 -1.370 1.00 0.00 86 PHE A O 12
ATOM 14331 N N . GLU A 1 87 ? -11.806 -2.015 -3.589 1.00 0.00 87 GLU A N 12
ATOM 14332 C CA . GLU A 1 87 ? -13.186 -2.067 -4.101 1.00 0.00 87 GLU A CA 12
ATOM 14333 C C . GLU A 1 87 ? -13.951 -3.298 -3.586 1.00 0.00 87 GLU A C 12
ATOM 14334 O O . GLU A 1 87 ? -15.066 -3.171 -3.074 1.00 0.00 87 GLU A O 12
ATOM 14346 N N . THR A 1 88 ? -13.335 -4.481 -3.692 1.00 0.00 88 THR A N 12
ATOM 14347 C CA . THR A 1 88 ? -13.948 -5.753 -3.265 1.00 0.00 88 THR A CA 12
ATOM 14348 C C . THR A 1 88 ? -13.257 -6.321 -2.008 1.00 0.00 88 THR A C 12
ATOM 14349 O O . THR A 1 88 ? -13.447 -7.500 -1.681 1.00 0.00 88 THR A O 12
ATOM 14360 N N . LYS A 1 89 ? -12.476 -5.457 -1.304 1.00 0.00 89 LYS A N 12
ATOM 14361 C CA . LYS A 1 89 ? -11.894 -5.762 0.031 1.00 0.00 89 LYS A CA 12
ATOM 14362 C C . LYS A 1 89 ? -11.009 -7.033 0.001 1.00 0.00 89 LYS A C 12
ATOM 14363 O O . LYS A 1 89 ? -10.963 -7.803 0.965 1.00 0.00 89 LYS A O 12
ATOM 14382 N N . ARG A 1 90 ? -10.271 -7.197 -1.110 1.00 0.00 90 ARG A N 12
ATOM 14383 C CA . ARG A 1 90 ? -9.414 -8.377 -1.372 1.00 0.00 90 ARG A CA 12
ATOM 14384 C C . ARG A 1 90 ? -8.162 -8.418 -0.471 1.00 0.00 90 ARG A C 12
ATOM 14385 O O . ARG A 1 90 ? -7.410 -9.390 -0.500 1.00 0.00 90 ARG A O 12
ATOM 14406 N N . PHE A 1 91 ? -7.929 -7.333 0.277 1.00 0.00 91 PHE A N 12
ATOM 14407 C CA . PHE A 1 91 ? -6.860 -7.265 1.282 1.00 0.00 91 PHE A CA 12
ATOM 14408 C C . PHE A 1 91 ? -7.244 -8.020 2.565 1.00 0.00 91 PHE A C 12
ATOM 14409 O O . PHE A 1 91 ? -8.428 -8.205 2.859 1.00 0.00 91 PHE A O 12
ATOM 14426 N N . LYS A 1 92 ? -6.221 -8.423 3.323 1.00 0.00 92 LYS A N 12
ATOM 14427 C CA . LYS A 1 92 ? -6.368 -9.167 4.580 1.00 0.00 92 LYS A CA 12
ATOM 14428 C C . LYS A 1 92 ? -5.369 -8.557 5.587 1.00 0.00 92 LYS A C 12
ATOM 14429 O O . LYS A 1 92 ? -4.156 -8.661 5.349 1.00 0.00 92 LYS A O 12
ATOM 14449 N N . MET A 1 20 ? -7.556 -5.604 12.341 1.00 0.00 20 MET A N 13
ATOM 14450 C CA . MET A 1 20 ? -8.033 -4.590 13.311 1.00 0.00 20 MET A CA 13
ATOM 14451 C C . MET A 1 20 ? -9.373 -4.030 12.804 1.00 0.00 20 MET A C 13
ATOM 14452 O O . MET A 1 20 ? -9.409 -3.396 11.742 1.00 0.00 20 MET A O 13
ATOM 14466 N N . ALA A 1 21 ? -10.466 -4.301 13.556 1.00 0.00 21 ALA A N 13
ATOM 14467 C CA . ALA A 1 21 ? -11.854 -3.980 13.152 1.00 0.00 21 ALA A CA 13
ATOM 14468 C C . ALA A 1 21 ? -12.032 -2.472 12.894 1.00 0.00 21 ALA A C 13
ATOM 14469 O O . ALA A 1 21 ? -11.746 -1.655 13.781 1.00 0.00 21 ALA A O 13
ATOM 14476 N N . ALA A 1 22 ? -12.471 -2.149 11.657 1.00 0.00 22 ALA A N 13
ATOM 14477 C CA . ALA A 1 22 ? -12.649 -0.783 11.131 1.00 0.00 22 ALA A CA 13
ATOM 14478 C C . ALA A 1 22 ? -11.302 -0.099 10.825 1.00 0.00 22 ALA A C 13
ATOM 14479 O O . ALA A 1 22 ? -11.043 0.284 9.678 1.00 0.00 22 ALA A O 13
ATOM 14486 N N . ALA A 1 23 ? -10.449 0.033 11.856 1.00 0.00 23 ALA A N 13
ATOM 14487 C CA . ALA A 1 23 ? -9.162 0.734 11.767 1.00 0.00 23 ALA A CA 13
ATOM 14488 C C . ALA A 1 23 ? -8.102 -0.099 11.016 1.00 0.00 23 ALA A C 13
ATOM 14489 O O . ALA A 1 23 ? -7.256 -0.772 11.617 1.00 0.00 23 ALA A O 13
ATOM 14496 N N . VAL A 1 24 ? -8.193 -0.064 9.689 1.00 0.00 24 VAL A N 13
ATOM 14497 C CA . VAL A 1 24 ? -7.172 -0.599 8.773 1.00 0.00 24 VAL A CA 13
ATOM 14498 C C . VAL A 1 24 ? -6.668 0.566 7.896 1.00 0.00 24 VAL A C 13
ATOM 14499 O O . VAL A 1 24 ? -7.399 1.556 7.738 1.00 0.00 24 VAL A O 13
ATOM 14512 N N . PRO A 1 25 ? -5.404 0.519 7.364 1.00 0.00 25 PRO A N 13
ATOM 14513 C CA . PRO A 1 25 ? -4.950 1.483 6.336 1.00 0.00 25 PRO A CA 13
ATOM 14514 C C . PRO A 1 25 ? -5.885 1.495 5.105 1.00 0.00 25 PRO A C 13
ATOM 14515 O O . PRO A 1 25 ? -6.254 0.439 4.585 1.00 0.00 25 PRO A O 13
ATOM 14526 N N . GLN A 1 26 ? -6.309 2.692 4.697 1.00 0.00 26 GLN A N 13
ATOM 14527 C CA . GLN A 1 26 ? -7.001 2.903 3.412 1.00 0.00 26 GLN A CA 13
ATOM 14528 C C . GLN A 1 26 ? -5.933 3.197 2.336 1.00 0.00 26 GLN A C 13
ATOM 14529 O O . GLN A 1 26 ? -4.769 2.818 2.503 1.00 0.00 26 GLN A O 13
ATOM 14543 N N . ARG A 1 27 ? -6.331 3.832 1.227 1.00 0.00 27 ARG A N 13
ATOM 14544 C CA . ARG A 1 27 ? -5.391 4.291 0.187 1.00 0.00 27 ARG A CA 13
ATOM 14545 C C . ARG A 1 27 ? -4.351 5.280 0.758 1.00 0.00 27 ARG A C 13
ATOM 14546 O O . ARG A 1 27 ? -4.617 5.971 1.745 1.00 0.00 27 ARG A O 13
ATOM 14567 N N . ALA A 1 28 ? -3.173 5.331 0.126 1.00 0.00 28 ALA A N 13
ATOM 14568 C CA . ALA A 1 28 ? -2.071 6.221 0.540 1.00 0.00 28 ALA A CA 13
ATOM 14569 C C . ALA A 1 28 ? -1.885 7.360 -0.478 1.00 0.00 28 ALA A C 13
ATOM 14570 O O . ALA A 1 28 ? -1.612 8.507 -0.102 1.00 0.00 28 ALA A O 13
ATOM 14577 N N . TRP A 1 29 ? -2.018 7.022 -1.778 1.00 0.00 29 TRP A N 13
ATOM 14578 C CA . TRP A 1 29 ? -1.802 7.960 -2.903 1.00 0.00 29 TRP A CA 13
ATOM 14579 C C . TRP A 1 29 ? -3.013 7.906 -3.837 1.00 0.00 29 TRP A C 13
ATOM 14580 O O . TRP A 1 29 ? -3.572 6.832 -4.049 1.00 0.00 29 TRP A O 13
ATOM 14601 N N . THR A 1 30 ? -3.378 9.048 -4.429 1.00 0.00 30 THR A N 13
ATOM 14602 C CA . THR A 1 30 ? -4.543 9.149 -5.327 1.00 0.00 30 THR A CA 13
ATOM 14603 C C . THR A 1 30 ? -4.146 8.712 -6.745 1.00 0.00 30 THR A C 13
ATOM 14604 O O . THR A 1 30 ? -2.952 8.557 -7.026 1.00 0.00 30 THR A O 13
ATOM 14615 N N . VAL A 1 31 ? -5.145 8.539 -7.640 1.00 0.00 31 VAL A N 13
ATOM 14616 C CA . VAL A 1 31 ? -4.921 7.992 -9.004 1.00 0.00 31 VAL A CA 13
ATOM 14617 C C . VAL A 1 31 ? -3.887 8.831 -9.796 1.00 0.00 31 VAL A C 13
ATOM 14618 O O . VAL A 1 31 ? -3.084 8.281 -10.559 1.00 0.00 31 VAL A O 13
ATOM 14631 N N . GLU A 1 32 ? -3.907 10.156 -9.558 1.00 0.00 32 GLU A N 13
ATOM 14632 C CA . GLU A 1 32 ? -2.966 11.113 -10.167 1.00 0.00 32 GLU A CA 13
ATOM 14633 C C . GLU A 1 32 ? -1.526 10.892 -9.656 1.00 0.00 32 GLU A C 13
ATOM 14634 O O . GLU A 1 32 ? -0.575 10.947 -10.443 1.00 0.00 32 GLU A O 13
ATOM 14646 N N . GLN A 1 33 ? -1.381 10.629 -8.335 1.00 0.00 33 GLN A N 13
ATOM 14647 C CA . GLN A 1 33 ? -0.074 10.369 -7.698 1.00 0.00 33 GLN A CA 13
ATOM 14648 C C . GLN A 1 33 ? 0.513 9.024 -8.158 1.00 0.00 33 GLN A C 13
ATOM 14649 O O . GLN A 1 33 ? 1.729 8.905 -8.345 1.00 0.00 33 GLN A O 13
ATOM 14663 N N . LEU A 1 34 ? -0.369 8.043 -8.376 1.00 0.00 34 LEU A N 13
ATOM 14664 C CA . LEU A 1 34 ? 0.022 6.693 -8.813 1.00 0.00 34 LEU A CA 13
ATOM 14665 C C . LEU A 1 34 ? 0.626 6.725 -10.220 1.00 0.00 34 LEU A C 13
ATOM 14666 O O . LEU A 1 34 ? 1.648 6.107 -10.485 1.00 0.00 34 LEU A O 13
ATOM 14682 N N . ARG A 1 35 ? -0.048 7.459 -11.120 1.00 0.00 35 ARG A N 13
ATOM 14683 C CA . ARG A 1 35 ? 0.392 7.608 -12.517 1.00 0.00 35 ARG A CA 13
ATOM 14684 C C . ARG A 1 35 ? 1.535 8.642 -12.640 1.00 0.00 35 ARG A C 13
ATOM 14685 O O . ARG A 1 35 ? 2.224 8.667 -13.661 1.00 0.00 35 ARG A O 13
ATOM 14706 N N . SER A 1 36 ? 1.734 9.473 -11.588 1.00 0.00 36 SER A N 13
ATOM 14707 C CA . SER A 1 36 ? 2.783 10.517 -11.566 1.00 0.00 36 SER A CA 13
ATOM 14708 C C . SER A 1 36 ? 4.191 9.900 -11.629 1.00 0.00 36 SER A C 13
ATOM 14709 O O . SER A 1 36 ? 4.484 8.913 -10.942 1.00 0.00 36 SER A O 13
ATOM 14717 N N . GLU A 1 37 ? 5.056 10.549 -12.428 1.00 0.00 37 GLU A N 13
ATOM 14718 C CA . GLU A 1 37 ? 6.456 10.146 -12.646 1.00 0.00 37 GLU A CA 13
ATOM 14719 C C . GLU A 1 37 ? 7.305 10.275 -11.354 1.00 0.00 37 GLU A C 13
ATOM 14720 O O . GLU A 1 37 ? 8.366 9.652 -11.239 1.00 0.00 37 GLU A O 13
ATOM 14732 N N . GLN A 1 38 ? 6.804 11.067 -10.387 1.00 0.00 38 GLN A N 13
ATOM 14733 C CA . GLN A 1 38 ? 7.483 11.344 -9.116 1.00 0.00 38 GLN A CA 13
ATOM 14734 C C . GLN A 1 38 ? 7.430 10.121 -8.182 1.00 0.00 38 GLN A C 13
ATOM 14735 O O . GLN A 1 38 ? 8.463 9.679 -7.670 1.00 0.00 38 GLN A O 13
ATOM 14749 N N . LEU A 1 39 ? 6.215 9.578 -7.979 1.00 0.00 39 LEU A N 13
ATOM 14750 C CA . LEU A 1 39 ? 5.983 8.454 -7.048 1.00 0.00 39 LEU A CA 13
ATOM 14751 C C . LEU A 1 39 ? 6.594 7.150 -7.614 1.00 0.00 39 LEU A C 13
ATOM 14752 O O . LEU A 1 39 ? 6.201 6.737 -8.718 1.00 0.00 39 LEU A O 13
ATOM 14768 N N . PRO A 1 40 ? 7.568 6.489 -6.885 1.00 0.00 40 PRO A N 13
ATOM 14769 C CA . PRO A 1 40 ? 8.219 5.244 -7.360 1.00 0.00 40 PRO A CA 13
ATOM 14770 C C . PRO A 1 40 ? 7.216 4.081 -7.494 1.00 0.00 40 PRO A C 13
ATOM 14771 O O . PRO A 1 40 ? 6.347 3.892 -6.632 1.00 0.00 40 PRO A O 13
ATOM 14782 N N . LYS A 1 41 ? 7.364 3.310 -8.578 1.00 0.00 41 LYS A N 13
ATOM 14783 C CA . LYS A 1 41 ? 6.472 2.192 -8.907 1.00 0.00 41 LYS A CA 13
ATOM 14784 C C . LYS A 1 41 ? 6.664 1.031 -7.919 1.00 0.00 41 LYS A C 13
ATOM 14785 O O . LYS A 1 41 ? 5.705 0.347 -7.575 1.00 0.00 41 LYS A O 13
ATOM 14804 N N . LYS A 1 42 ? 7.905 0.870 -7.427 1.00 0.00 42 LYS A N 13
ATOM 14805 C CA . LYS A 1 42 ? 8.252 -0.135 -6.406 1.00 0.00 42 LYS A CA 13
ATOM 14806 C C . LYS A 1 42 ? 7.655 0.244 -5.035 1.00 0.00 42 LYS A C 13
ATOM 14807 O O . LYS A 1 42 ? 7.348 -0.634 -4.230 1.00 0.00 42 LYS A O 13
ATOM 14826 N N . ASP A 1 43 ? 7.482 1.556 -4.794 1.00 0.00 43 ASP A N 13
ATOM 14827 C CA . ASP A 1 43 ? 6.846 2.060 -3.560 1.00 0.00 43 ASP A CA 13
ATOM 14828 C C . ASP A 1 43 ? 5.338 1.711 -3.552 1.00 0.00 43 ASP A C 13
ATOM 14829 O O . ASP A 1 43 ? 4.778 1.369 -2.505 1.00 0.00 43 ASP A O 13
ATOM 14838 N N . ILE A 1 44 ? 4.701 1.763 -4.743 1.00 0.00 44 ILE A N 13
ATOM 14839 C CA . ILE A 1 44 ? 3.281 1.386 -4.911 1.00 0.00 44 ILE A CA 13
ATOM 14840 C C . ILE A 1 44 ? 3.102 -0.127 -4.651 1.00 0.00 44 ILE A C 13
ATOM 14841 O O . ILE A 1 44 ? 2.282 -0.531 -3.821 1.00 0.00 44 ILE A O 13
ATOM 14857 N N . ILE A 1 45 ? 3.905 -0.941 -5.372 1.00 0.00 45 ILE A N 13
ATOM 14858 C CA . ILE A 1 45 ? 3.894 -2.424 -5.267 1.00 0.00 45 ILE A CA 13
ATOM 14859 C C . ILE A 1 45 ? 4.133 -2.880 -3.817 1.00 0.00 45 ILE A C 13
ATOM 14860 O O . ILE A 1 45 ? 3.482 -3.810 -3.350 1.00 0.00 45 ILE A O 13
ATOM 14876 N N . LYS A 1 46 ? 5.053 -2.185 -3.125 1.00 0.00 46 LYS A N 13
ATOM 14877 C CA . LYS A 1 46 ? 5.394 -2.456 -1.718 1.00 0.00 46 LYS A CA 13
ATOM 14878 C C . LYS A 1 46 ? 4.148 -2.353 -0.822 1.00 0.00 46 LYS A C 13
ATOM 14879 O O . LYS A 1 46 ? 3.898 -3.229 0.001 1.00 0.00 46 LYS A O 13
ATOM 14898 N N . PHE A 1 47 ? 3.364 -1.284 -1.040 1.00 0.00 47 PHE A N 13
ATOM 14899 C CA . PHE A 1 47 ? 2.110 -1.054 -0.306 1.00 0.00 47 PHE A CA 13
ATOM 14900 C C . PHE A 1 47 ? 1.096 -2.172 -0.614 1.00 0.00 47 PHE A C 13
ATOM 14901 O O . PHE A 1 47 ? 0.530 -2.769 0.298 1.00 0.00 47 PHE A O 13
ATOM 14918 N N . LEU A 1 48 ? 0.924 -2.470 -1.907 1.00 0.00 48 LEU A N 13
ATOM 14919 C CA . LEU A 1 48 ? -0.111 -3.397 -2.389 1.00 0.00 48 LEU A CA 13
ATOM 14920 C C . LEU A 1 48 ? 0.172 -4.858 -1.976 1.00 0.00 48 LEU A C 13
ATOM 14921 O O . LEU A 1 48 ? -0.767 -5.625 -1.769 1.00 0.00 48 LEU A O 13
ATOM 14937 N N . GLN A 1 49 ? 1.468 -5.232 -1.858 1.00 0.00 49 GLN A N 13
ATOM 14938 C CA . GLN A 1 49 ? 1.859 -6.608 -1.463 1.00 0.00 49 GLN A CA 13
ATOM 14939 C C . GLN A 1 49 ? 1.867 -6.780 0.069 1.00 0.00 49 GLN A C 13
ATOM 14940 O O . GLN A 1 49 ? 1.517 -7.848 0.583 1.00 0.00 49 GLN A O 13
ATOM 14954 N N . GLU A 1 50 ? 2.283 -5.720 0.787 1.00 0.00 50 GLU A N 13
ATOM 14955 C CA . GLU A 1 50 ? 2.349 -5.711 2.267 1.00 0.00 50 GLU A CA 13
ATOM 14956 C C . GLU A 1 50 ? 0.932 -5.730 2.863 1.00 0.00 50 GLU A C 13
ATOM 14957 O O . GLU A 1 50 ? 0.656 -6.414 3.853 1.00 0.00 50 GLU A O 13
ATOM 14969 N N . HIS A 1 51 ? 0.038 -4.977 2.204 1.00 0.00 51 HIS A N 13
ATOM 14970 C CA . HIS A 1 51 ? -1.331 -4.744 2.686 1.00 0.00 51 HIS A CA 13
ATOM 14971 C C . HIS A 1 51 ? -2.298 -5.772 2.076 1.00 0.00 51 HIS A C 13
ATOM 14972 O O . HIS A 1 51 ? -3.085 -6.393 2.802 1.00 0.00 51 HIS A O 13
ATOM 14987 N N . GLY A 1 52 ? -2.236 -5.930 0.738 1.00 0.00 52 GLY A N 13
ATOM 14988 C CA . GLY A 1 52 ? -2.984 -6.967 0.019 1.00 0.00 52 GLY A CA 13
ATOM 14989 C C . GLY A 1 52 ? -2.543 -8.383 0.377 1.00 0.00 52 GLY A C 13
ATOM 14990 O O . GLY A 1 52 ? -1.354 -8.621 0.604 1.00 0.00 52 GLY A O 13
ATOM 14994 N N . SER A 1 53 ? -3.508 -9.315 0.402 1.00 0.00 53 SER A N 13
ATOM 14995 C CA . SER A 1 53 ? -3.274 -10.728 0.758 1.00 0.00 53 SER A CA 13
ATOM 14996 C C . SER A 1 53 ? -2.918 -11.558 -0.502 1.00 0.00 53 SER A C 13
ATOM 14997 O O . SER A 1 53 ? -3.150 -11.106 -1.628 1.00 0.00 53 SER A O 13
ATOM 15005 N N . ASP A 1 54 ? -2.404 -12.799 -0.283 1.00 0.00 54 ASP A N 13
ATOM 15006 C CA . ASP A 1 54 ? -1.790 -13.647 -1.349 1.00 0.00 54 ASP A CA 13
ATOM 15007 C C . ASP A 1 54 ? -2.747 -13.934 -2.510 1.00 0.00 54 ASP A C 13
ATOM 15008 O O . ASP A 1 54 ? -2.318 -14.009 -3.665 1.00 0.00 54 ASP A O 13
ATOM 15017 N N . SER A 1 55 ? -4.034 -14.106 -2.179 1.00 0.00 55 SER A N 13
ATOM 15018 C CA . SER A 1 55 ? -5.093 -14.426 -3.156 1.00 0.00 55 SER A CA 13
ATOM 15019 C C . SER A 1 55 ? -5.288 -13.280 -4.176 1.00 0.00 55 SER A C 13
ATOM 15020 O O . SER A 1 55 ? -5.667 -13.526 -5.317 1.00 0.00 55 SER A O 13
ATOM 15028 N N . PHE A 1 56 ? -5.053 -12.040 -3.727 1.00 0.00 56 PHE A N 13
ATOM 15029 C CA . PHE A 1 56 ? -5.008 -10.854 -4.600 1.00 0.00 56 PHE A CA 13
ATOM 15030 C C . PHE A 1 56 ? -3.675 -10.815 -5.383 1.00 0.00 56 PHE A C 13
ATOM 15031 O O . PHE A 1 56 ? -3.654 -10.560 -6.596 1.00 0.00 56 PHE A O 13
ATOM 15048 N N . LEU A 1 57 ? -2.571 -11.063 -4.649 1.00 0.00 57 LEU A N 13
ATOM 15049 C CA . LEU A 1 57 ? -1.195 -10.860 -5.148 1.00 0.00 57 LEU A CA 13
ATOM 15050 C C . LEU A 1 57 ? -0.839 -11.795 -6.307 1.00 0.00 57 LEU A C 13
ATOM 15051 O O . LEU A 1 57 ? -0.052 -11.424 -7.161 1.00 0.00 57 LEU A O 13
ATOM 15067 N N . ALA A 1 58 ? -1.382 -13.018 -6.296 1.00 0.00 58 ALA A N 13
ATOM 15068 C CA . ALA A 1 58 ? -1.142 -14.004 -7.366 1.00 0.00 58 ALA A CA 13
ATOM 15069 C C . ALA A 1 58 ? -1.804 -13.551 -8.670 1.00 0.00 58 ALA A C 13
ATOM 15070 O O . ALA A 1 58 ? -1.165 -13.533 -9.730 1.00 0.00 58 ALA A O 13
ATOM 15077 N N . GLU A 1 59 ? -3.079 -13.157 -8.569 1.00 0.00 59 GLU A N 13
ATOM 15078 C CA . GLU A 1 59 ? -3.881 -12.720 -9.729 1.00 0.00 59 GLU A CA 13
ATOM 15079 C C . GLU A 1 59 ? -3.272 -11.461 -10.381 1.00 0.00 59 GLU A C 13
ATOM 15080 O O . GLU A 1 59 ? -3.326 -11.299 -11.600 1.00 0.00 59 GLU A O 13
ATOM 15092 N N . HIS A 1 60 ? -2.665 -10.590 -9.550 1.00 0.00 60 HIS A N 13
ATOM 15093 C CA . HIS A 1 60 ? -2.065 -9.318 -10.007 1.00 0.00 60 HIS A CA 13
ATOM 15094 C C . HIS A 1 60 ? -0.519 -9.371 -10.024 1.00 0.00 60 HIS A C 13
ATOM 15095 O O . HIS A 1 60 ? 0.119 -8.356 -10.274 1.00 0.00 60 HIS A O 13
ATOM 15110 N N . LYS A 1 61 ? 0.054 -10.558 -9.720 1.00 0.00 61 LYS A N 13
ATOM 15111 C CA . LYS A 1 61 ? 1.525 -10.830 -9.792 1.00 0.00 61 LYS A CA 13
ATOM 15112 C C . LYS A 1 61 ? 2.371 -9.847 -8.936 1.00 0.00 61 LYS A C 13
ATOM 15113 O O . LYS A 1 61 ? 3.548 -9.615 -9.223 1.00 0.00 61 LYS A O 13
ATOM 15132 N N . LEU A 1 62 ? 1.764 -9.321 -7.851 1.00 0.00 62 LEU A N 13
ATOM 15133 C CA . LEU A 1 62 ? 2.407 -8.340 -6.947 1.00 0.00 62 LEU A CA 13
ATOM 15134 C C . LEU A 1 62 ? 3.193 -9.024 -5.819 1.00 0.00 62 LEU A C 13
ATOM 15135 O O . LEU A 1 62 ? 3.901 -8.346 -5.074 1.00 0.00 62 LEU A O 13
ATOM 15151 N N . LEU A 1 63 ? 3.047 -10.356 -5.690 1.00 0.00 63 LEU A N 13
ATOM 15152 C CA . LEU A 1 63 ? 3.779 -11.150 -4.682 1.00 0.00 63 LEU A CA 13
ATOM 15153 C C . LEU A 1 63 ? 5.287 -11.188 -4.983 1.00 0.00 63 LEU A C 13
ATOM 15154 O O . LEU A 1 63 ? 5.726 -10.826 -6.087 1.00 0.00 63 LEU A O 13
ATOM 15170 N N . GLY A 1 64 ? 6.063 -11.653 -3.997 1.00 0.00 64 GLY A N 13
ATOM 15171 C CA . GLY A 1 64 ? 7.494 -11.858 -4.164 1.00 0.00 64 GLY A CA 13
ATOM 15172 C C . GLY A 1 64 ? 8.304 -10.572 -4.112 1.00 0.00 64 GLY A C 13
ATOM 15173 O O . GLY A 1 64 ? 7.874 -9.578 -3.513 1.00 0.00 64 GLY A O 13
ATOM 15177 N N . ASN A 1 65 ? 9.482 -10.610 -4.759 1.00 0.00 65 ASN A N 13
ATOM 15178 C CA . ASN A 1 65 ? 10.442 -9.494 -4.774 1.00 0.00 65 ASN A CA 13
ATOM 15179 C C . ASN A 1 65 ? 9.844 -8.277 -5.491 1.00 0.00 65 ASN A C 13
ATOM 15180 O O . ASN A 1 65 ? 9.410 -8.384 -6.638 1.00 0.00 65 ASN A O 13
ATOM 15191 N N . ILE A 1 66 ? 9.831 -7.137 -4.782 1.00 0.00 66 ILE A N 13
ATOM 15192 C CA . ILE A 1 66 ? 9.287 -5.856 -5.281 1.00 0.00 66 ILE A CA 13
ATOM 15193 C C . ILE A 1 66 ? 10.009 -5.429 -6.579 1.00 0.00 66 ILE A C 13
ATOM 15194 O O . ILE A 1 66 ? 9.366 -5.011 -7.539 1.00 0.00 66 ILE A O 13
ATOM 15210 N N . LYS A 1 67 ? 11.356 -5.529 -6.560 1.00 0.00 67 LYS A N 13
ATOM 15211 C CA . LYS A 1 67 ? 12.236 -5.281 -7.727 1.00 0.00 67 LYS A CA 13
ATOM 15212 C C . LYS A 1 67 ? 11.782 -6.084 -8.966 1.00 0.00 67 LYS A C 13
ATOM 15213 O O . LYS A 1 67 ? 11.707 -5.542 -10.074 1.00 0.00 67 LYS A O 13
ATOM 15232 N N . ASN A 1 68 ? 11.483 -7.381 -8.748 1.00 0.00 68 ASN A N 13
ATOM 15233 C CA . ASN A 1 68 ? 11.049 -8.308 -9.814 1.00 0.00 68 ASN A CA 13
ATOM 15234 C C . ASN A 1 68 ? 9.690 -7.875 -10.405 1.00 0.00 68 ASN A C 13
ATOM 15235 O O . ASN A 1 68 ? 9.491 -7.933 -11.621 1.00 0.00 68 ASN A O 13
ATOM 15246 N N . VAL A 1 69 ? 8.764 -7.435 -9.534 1.00 0.00 69 VAL A N 13
ATOM 15247 C CA . VAL A 1 69 ? 7.440 -6.953 -9.978 1.00 0.00 69 VAL A CA 13
ATOM 15248 C C . VAL A 1 69 ? 7.585 -5.581 -10.692 1.00 0.00 69 VAL A C 13
ATOM 15249 O O . VAL A 1 69 ? 6.866 -5.282 -11.632 1.00 0.00 69 VAL A O 13
ATOM 15262 N N . ALA A 1 70 ? 8.568 -4.781 -10.251 1.00 0.00 70 ALA A N 13
ATOM 15263 C CA . ALA A 1 70 ? 8.812 -3.413 -10.774 1.00 0.00 70 ALA A CA 13
ATOM 15264 C C . ALA A 1 70 ? 9.506 -3.430 -12.148 1.00 0.00 70 ALA A C 13
ATOM 15265 O O . ALA A 1 70 ? 9.516 -2.415 -12.850 1.00 0.00 70 ALA A O 13
ATOM 15272 N N . LYS A 1 71 ? 10.090 -4.573 -12.530 1.00 0.00 71 LYS A N 13
ATOM 15273 C CA . LYS A 1 71 ? 10.767 -4.718 -13.837 1.00 0.00 71 LYS A CA 13
ATOM 15274 C C . LYS A 1 71 ? 9.823 -5.318 -14.900 1.00 0.00 71 LYS A C 13
ATOM 15275 O O . LYS A 1 71 ? 10.102 -5.216 -16.101 1.00 0.00 71 LYS A O 13
ATOM 15294 N N . THR A 1 72 ? 8.707 -5.945 -14.460 1.00 0.00 72 THR A N 13
ATOM 15295 C CA . THR A 1 72 ? 7.809 -6.708 -15.354 1.00 0.00 72 THR A CA 13
ATOM 15296 C C . THR A 1 72 ? 6.412 -6.047 -15.466 1.00 0.00 72 THR A C 13
ATOM 15297 O O . THR A 1 72 ? 5.785 -6.081 -16.530 1.00 0.00 72 THR A O 13
ATOM 15308 N N . ALA A 1 73 ? 5.945 -5.457 -14.356 1.00 0.00 73 ALA A N 13
ATOM 15309 C CA . ALA A 1 73 ? 4.610 -4.852 -14.245 1.00 0.00 73 ALA A CA 13
ATOM 15310 C C . ALA A 1 73 ? 4.715 -3.335 -14.418 1.00 0.00 73 ALA A C 13
ATOM 15311 O O . ALA A 1 73 ? 5.407 -2.674 -13.645 1.00 0.00 73 ALA A O 13
ATOM 15318 N N . ASN A 1 74 ? 4.036 -2.796 -15.441 1.00 0.00 74 ASN A N 13
ATOM 15319 C CA . ASN A 1 74 ? 4.079 -1.356 -15.784 1.00 0.00 74 ASN A CA 13
ATOM 15320 C C . ASN A 1 74 ? 3.255 -0.520 -14.786 1.00 0.00 74 ASN A C 13
ATOM 15321 O O . ASN A 1 74 ? 2.493 -1.068 -13.980 1.00 0.00 74 ASN A O 13
ATOM 15332 N N . LYS A 1 75 ? 3.401 0.815 -14.877 1.00 0.00 75 LYS A N 13
ATOM 15333 C CA . LYS A 1 75 ? 2.796 1.781 -13.932 1.00 0.00 75 LYS A CA 13
ATOM 15334 C C . LYS A 1 75 ? 1.254 1.662 -13.932 1.00 0.00 75 LYS A C 13
ATOM 15335 O O . LYS A 1 75 ? 0.616 1.714 -12.876 1.00 0.00 75 LYS A O 13
ATOM 15354 N N . ASP A 1 76 ? 0.696 1.453 -15.132 1.00 0.00 76 ASP A N 13
ATOM 15355 C CA . ASP A 1 76 ? -0.756 1.329 -15.359 1.00 0.00 76 ASP A CA 13
ATOM 15356 C C . ASP A 1 76 ? -1.330 0.084 -14.653 1.00 0.00 76 ASP A C 13
ATOM 15357 O O . ASP A 1 76 ? -2.429 0.141 -14.096 1.00 0.00 76 ASP A O 13
ATOM 15366 N N . HIS A 1 77 ? -0.562 -1.028 -14.666 1.00 0.00 77 HIS A N 13
ATOM 15367 C CA . HIS A 1 77 ? -0.914 -2.291 -13.978 1.00 0.00 77 HIS A CA 13
ATOM 15368 C C . HIS A 1 77 ? -1.069 -2.054 -12.465 1.00 0.00 77 HIS A C 13
ATOM 15369 O O . HIS A 1 77 ? -1.934 -2.645 -11.822 1.00 0.00 77 HIS A O 13
ATOM 15384 N N . LEU A 1 78 ? -0.211 -1.186 -11.922 1.00 0.00 78 LEU A N 13
ATOM 15385 C CA . LEU A 1 78 ? -0.140 -0.916 -10.471 1.00 0.00 78 LEU A CA 13
ATOM 15386 C C . LEU A 1 78 ? -1.346 -0.096 -9.998 1.00 0.00 78 LEU A C 13
ATOM 15387 O O . LEU A 1 78 ? -1.839 -0.293 -8.885 1.00 0.00 78 LEU A O 13
ATOM 15403 N N . VAL A 1 79 ? -1.808 0.822 -10.867 1.00 0.00 79 VAL A N 13
ATOM 15404 C CA . VAL A 1 79 ? -3.017 1.625 -10.627 1.00 0.00 79 VAL A CA 13
ATOM 15405 C C . VAL A 1 79 ? -4.266 0.723 -10.711 1.00 0.00 79 VAL A C 13
ATOM 15406 O O . VAL A 1 79 ? -5.191 0.848 -9.906 1.00 0.00 79 VAL A O 13
ATOM 15419 N N . THR A 1 80 ? -4.252 -0.195 -11.699 1.00 0.00 80 THR A N 13
ATOM 15420 C CA . THR A 1 80 ? -5.301 -1.219 -11.884 1.00 0.00 80 THR A CA 13
ATOM 15421 C C . THR A 1 80 ? -5.439 -2.083 -10.619 1.00 0.00 80 THR A C 13
ATOM 15422 O O . THR A 1 80 ? -6.543 -2.319 -10.130 1.00 0.00 80 THR A O 13
ATOM 15433 N N . ALA A 1 81 ? -4.293 -2.500 -10.074 1.00 0.00 81 ALA A N 13
ATOM 15434 C CA . ALA A 1 81 ? -4.230 -3.336 -8.876 1.00 0.00 81 ALA A CA 13
ATOM 15435 C C . ALA A 1 81 ? -4.742 -2.573 -7.648 1.00 0.00 81 ALA A C 13
ATOM 15436 O O . ALA A 1 81 ? -5.517 -3.108 -6.852 1.00 0.00 81 ALA A O 13
ATOM 15443 N N . TYR A 1 82 ? -4.310 -1.305 -7.542 1.00 0.00 82 TYR A N 13
ATOM 15444 C CA . TYR A 1 82 ? -4.730 -0.379 -6.484 1.00 0.00 82 TYR A CA 13
ATOM 15445 C C . TYR A 1 82 ? -6.269 -0.292 -6.425 1.00 0.00 82 TYR A C 13
ATOM 15446 O O . TYR A 1 82 ? -6.864 -0.629 -5.406 1.00 0.00 82 TYR A O 13
ATOM 15464 N N . ASN A 1 83 ? -6.901 0.067 -7.567 1.00 0.00 83 ASN A N 13
ATOM 15465 C CA . ASN A 1 83 ? -8.371 0.285 -7.658 1.00 0.00 83 ASN A CA 13
ATOM 15466 C C . ASN A 1 83 ? -9.145 -0.956 -7.181 1.00 0.00 83 ASN A C 13
ATOM 15467 O O . ASN A 1 83 ? -10.013 -0.873 -6.304 1.00 0.00 83 ASN A O 13
ATOM 15478 N N . HIS A 1 84 ? -8.768 -2.102 -7.747 1.00 0.00 84 HIS A N 13
ATOM 15479 C CA . HIS A 1 84 ? -9.418 -3.397 -7.517 1.00 0.00 84 HIS A CA 13
ATOM 15480 C C . HIS A 1 84 ? -9.159 -3.946 -6.098 1.00 0.00 84 HIS A C 13
ATOM 15481 O O . HIS A 1 84 ? -9.931 -4.784 -5.624 1.00 0.00 84 HIS A O 13
ATOM 15496 N N . LEU A 1 85 ? -8.071 -3.501 -5.436 1.00 0.00 85 LEU A N 13
ATOM 15497 C CA . LEU A 1 85 ? -7.754 -3.930 -4.052 1.00 0.00 85 LEU A CA 13
ATOM 15498 C C . LEU A 1 85 ? -8.850 -3.478 -3.070 1.00 0.00 85 LEU A C 13
ATOM 15499 O O . LEU A 1 85 ? -9.446 -4.289 -2.341 1.00 0.00 85 LEU A O 13
ATOM 15515 N N . PHE A 1 86 ? -9.095 -2.161 -3.092 1.00 0.00 86 PHE A N 13
ATOM 15516 C CA . PHE A 1 86 ? -10.034 -1.484 -2.180 1.00 0.00 86 PHE A CA 13
ATOM 15517 C C . PHE A 1 86 ? -11.499 -1.733 -2.579 1.00 0.00 86 PHE A C 13
ATOM 15518 O O . PHE A 1 86 ? -12.385 -1.742 -1.725 1.00 0.00 86 PHE A O 13
ATOM 15535 N N . GLU A 1 87 ? -11.735 -1.949 -3.883 1.00 0.00 87 GLU A N 13
ATOM 15536 C CA . GLU A 1 87 ? -13.094 -2.126 -4.440 1.00 0.00 87 GLU A CA 13
ATOM 15537 C C . GLU A 1 87 ? -13.744 -3.455 -3.978 1.00 0.00 87 GLU A C 13
ATOM 15538 O O . GLU A 1 87 ? -14.975 -3.601 -4.008 1.00 0.00 87 GLU A O 13
ATOM 15550 N N . THR A 1 88 ? -12.919 -4.400 -3.501 1.00 0.00 88 THR A N 13
ATOM 15551 C CA . THR A 1 88 ? -13.374 -5.724 -3.025 1.00 0.00 88 THR A CA 13
ATOM 15552 C C . THR A 1 88 ? -12.819 -6.051 -1.619 1.00 0.00 88 THR A C 13
ATOM 15553 O O . THR A 1 88 ? -13.127 -7.118 -1.071 1.00 0.00 88 THR A O 13
ATOM 15564 N N . LYS A 1 89 ? -12.002 -5.126 -1.060 1.00 0.00 89 LYS A N 13
ATOM 15565 C CA . LYS A 1 89 ? -11.417 -5.231 0.303 1.00 0.00 89 LYS A CA 13
ATOM 15566 C C . LYS A 1 89 ? -10.537 -6.505 0.455 1.00 0.00 89 LYS A C 13
ATOM 15567 O O . LYS A 1 89 ? -10.514 -7.143 1.513 1.00 0.00 89 LYS A O 13
ATOM 15586 N N . ARG A 1 90 ? -9.783 -6.833 -0.612 1.00 0.00 90 ARG A N 13
ATOM 15587 C CA . ARG A 1 90 ? -8.908 -8.038 -0.665 1.00 0.00 90 ARG A CA 13
ATOM 15588 C C . ARG A 1 90 ? -7.638 -7.893 0.202 1.00 0.00 90 ARG A C 13
ATOM 15589 O O . ARG A 1 90 ? -6.889 -8.861 0.387 1.00 0.00 90 ARG A O 13
ATOM 15610 N N . PHE A 1 91 ? -7.388 -6.673 0.673 1.00 0.00 91 PHE A N 13
ATOM 15611 C CA . PHE A 1 91 ? -6.327 -6.388 1.651 1.00 0.00 91 PHE A CA 13
ATOM 15612 C C . PHE A 1 91 ? -6.797 -6.698 3.074 1.00 0.00 91 PHE A C 13
ATOM 15613 O O . PHE A 1 91 ? -8.002 -6.682 3.373 1.00 0.00 91 PHE A O 13
ATOM 15630 N N . LYS A 1 92 ? -5.826 -6.951 3.939 1.00 0.00 92 LYS A N 13
ATOM 15631 C CA . LYS A 1 92 ? -6.033 -7.076 5.377 1.00 0.00 92 LYS A CA 13
ATOM 15632 C C . LYS A 1 92 ? -5.462 -5.805 6.038 1.00 0.00 92 LYS A C 13
ATOM 15633 O O . LYS A 1 92 ? -6.240 -4.983 6.576 1.00 0.00 92 LYS A O 13
ATOM 15653 N N . MET A 1 20 ? -4.885 -1.717 20.946 1.00 0.00 20 MET A N 14
ATOM 15654 C CA . MET A 1 20 ? -5.299 -2.527 19.784 1.00 0.00 20 MET A CA 14
ATOM 15655 C C . MET A 1 20 ? -6.268 -1.712 18.903 1.00 0.00 20 MET A C 14
ATOM 15656 O O . MET A 1 20 ? -7.496 -1.808 19.046 1.00 0.00 20 MET A O 14
ATOM 15670 N N . ALA A 1 21 ? -5.697 -0.874 18.024 1.00 0.00 21 ALA A N 14
ATOM 15671 C CA . ALA A 1 21 ? -6.458 -0.046 17.071 1.00 0.00 21 ALA A CA 14
ATOM 15672 C C . ALA A 1 21 ? -6.646 -0.802 15.749 1.00 0.00 21 ALA A C 14
ATOM 15673 O O . ALA A 1 21 ? -5.739 -1.532 15.315 1.00 0.00 21 ALA A O 14
ATOM 15680 N N . ALA A 1 22 ? -7.822 -0.623 15.120 1.00 0.00 22 ALA A N 14
ATOM 15681 C CA . ALA A 1 22 ? -8.121 -1.185 13.795 1.00 0.00 22 ALA A CA 14
ATOM 15682 C C . ALA A 1 22 ? -7.286 -0.437 12.748 1.00 0.00 22 ALA A C 14
ATOM 15683 O O . ALA A 1 22 ? -7.650 0.665 12.322 1.00 0.00 22 ALA A O 14
ATOM 15690 N N . ALA A 1 23 ? -6.142 -1.026 12.376 1.00 0.00 23 ALA A N 14
ATOM 15691 C CA . ALA A 1 23 ? -5.140 -0.395 11.493 1.00 0.00 23 ALA A CA 14
ATOM 15692 C C . ALA A 1 23 ? -5.489 -0.605 10.003 1.00 0.00 23 ALA A C 14
ATOM 15693 O O . ALA A 1 23 ? -4.633 -0.993 9.194 1.00 0.00 23 ALA A O 14
ATOM 15700 N N . VAL A 1 24 ? -6.750 -0.299 9.659 1.00 0.00 24 VAL A N 14
ATOM 15701 C CA . VAL A 1 24 ? -7.311 -0.470 8.308 1.00 0.00 24 VAL A CA 14
ATOM 15702 C C . VAL A 1 24 ? -6.533 0.381 7.260 1.00 0.00 24 VAL A C 14
ATOM 15703 O O . VAL A 1 24 ? -6.391 1.600 7.432 1.00 0.00 24 VAL A O 14
ATOM 15716 N N . PRO A 1 25 ? -5.979 -0.256 6.175 1.00 0.00 25 PRO A N 14
ATOM 15717 C CA . PRO A 1 25 ? -5.132 0.452 5.199 1.00 0.00 25 PRO A CA 14
ATOM 15718 C C . PRO A 1 25 ? -5.933 1.405 4.290 1.00 0.00 25 PRO A C 14
ATOM 15719 O O . PRO A 1 25 ? -6.699 0.969 3.418 1.00 0.00 25 PRO A O 14
ATOM 15730 N N . GLN A 1 26 ? -5.768 2.704 4.537 1.00 0.00 26 GLN A N 14
ATOM 15731 C CA . GLN A 1 26 ? -6.228 3.760 3.623 1.00 0.00 26 GLN A CA 14
ATOM 15732 C C . GLN A 1 26 ? -5.110 4.037 2.619 1.00 0.00 26 GLN A C 14
ATOM 15733 O O . GLN A 1 26 ? -3.922 3.836 2.942 1.00 0.00 26 GLN A O 14
ATOM 15747 N N . ARG A 1 27 ? -5.485 4.455 1.399 1.00 0.00 27 ARG A N 14
ATOM 15748 C CA . ARG A 1 27 ? -4.508 4.773 0.351 1.00 0.00 27 ARG A CA 14
ATOM 15749 C C . ARG A 1 27 ? -3.596 5.932 0.790 1.00 0.00 27 ARG A C 14
ATOM 15750 O O . ARG A 1 27 ? -4.068 6.948 1.317 1.00 0.00 27 ARG A O 14
ATOM 15771 N N . ALA A 1 28 ? -2.292 5.737 0.602 1.00 0.00 28 ALA A N 14
ATOM 15772 C CA . ALA A 1 28 ? -1.279 6.760 0.885 1.00 0.00 28 ALA A CA 14
ATOM 15773 C C . ALA A 1 28 ? -1.243 7.780 -0.259 1.00 0.00 28 ALA A C 14
ATOM 15774 O O . ALA A 1 28 ? -0.961 8.965 -0.055 1.00 0.00 28 ALA A O 14
ATOM 15781 N N . TRP A 1 29 ? -1.534 7.281 -1.468 1.00 0.00 29 TRP A N 14
ATOM 15782 C CA . TRP A 1 29 ? -1.469 8.043 -2.715 1.00 0.00 29 TRP A CA 14
ATOM 15783 C C . TRP A 1 29 ? -2.784 7.869 -3.475 1.00 0.00 29 TRP A C 14
ATOM 15784 O O . TRP A 1 29 ? -3.347 6.774 -3.477 1.00 0.00 29 TRP A O 14
ATOM 15805 N N . THR A 1 30 ? -3.251 8.939 -4.130 1.00 0.00 30 THR A N 14
ATOM 15806 C CA . THR A 1 30 ? -4.428 8.890 -5.014 1.00 0.00 30 THR A CA 14
ATOM 15807 C C . THR A 1 30 ? -4.011 8.365 -6.401 1.00 0.00 30 THR A C 14
ATOM 15808 O O . THR A 1 30 ? -2.812 8.178 -6.650 1.00 0.00 30 THR A O 14
ATOM 15819 N N . VAL A 1 31 ? -4.993 8.154 -7.304 1.00 0.00 31 VAL A N 14
ATOM 15820 C CA . VAL A 1 31 ? -4.736 7.585 -8.652 1.00 0.00 31 VAL A CA 14
ATOM 15821 C C . VAL A 1 31 ? -3.738 8.458 -9.454 1.00 0.00 31 VAL A C 14
ATOM 15822 O O . VAL A 1 31 ? -2.854 7.927 -10.130 1.00 0.00 31 VAL A O 14
ATOM 15835 N N . GLU A 1 32 ? -3.865 9.794 -9.324 1.00 0.00 32 GLU A N 14
ATOM 15836 C CA . GLU A 1 32 ? -2.973 10.770 -9.990 1.00 0.00 32 GLU A CA 14
ATOM 15837 C C . GLU A 1 32 ? -1.550 10.737 -9.392 1.00 0.00 32 GLU A C 14
ATOM 15838 O O . GLU A 1 32 ? -0.565 10.842 -10.132 1.00 0.00 32 GLU A O 14
ATOM 15850 N N . GLN A 1 33 ? -1.456 10.589 -8.047 1.00 0.00 33 GLN A N 14
ATOM 15851 C CA . GLN A 1 33 ? -0.160 10.496 -7.337 1.00 0.00 33 GLN A CA 14
ATOM 15852 C C . GLN A 1 33 ? 0.612 9.240 -7.772 1.00 0.00 33 GLN A C 14
ATOM 15853 O O . GLN A 1 33 ? 1.834 9.297 -7.910 1.00 0.00 33 GLN A O 14
ATOM 15867 N N . LEU A 1 34 ? -0.111 8.133 -8.016 1.00 0.00 34 LEU A N 14
ATOM 15868 C CA . LEU A 1 34 ? 0.491 6.873 -8.506 1.00 0.00 34 LEU A CA 14
ATOM 15869 C C . LEU A 1 34 ? 1.156 7.108 -9.862 1.00 0.00 34 LEU A C 14
ATOM 15870 O O . LEU A 1 34 ? 2.342 6.829 -10.044 1.00 0.00 34 LEU A O 14
ATOM 15886 N N . ARG A 1 35 ? 0.362 7.709 -10.778 1.00 0.00 35 ARG A N 14
ATOM 15887 C CA . ARG A 1 35 ? 0.751 7.955 -12.175 1.00 0.00 35 ARG A CA 14
ATOM 15888 C C . ARG A 1 35 ? 1.918 8.956 -12.278 1.00 0.00 35 ARG A C 14
ATOM 15889 O O . ARG A 1 35 ? 2.567 9.033 -13.328 1.00 0.00 35 ARG A O 14
ATOM 15910 N N . SER A 1 36 ? 2.150 9.742 -11.200 1.00 0.00 36 SER A N 14
ATOM 15911 C CA . SER A 1 36 ? 3.314 10.637 -11.105 1.00 0.00 36 SER A CA 14
ATOM 15912 C C . SER A 1 36 ? 4.608 9.824 -11.286 1.00 0.00 36 SER A C 14
ATOM 15913 O O . SER A 1 36 ? 4.832 8.833 -10.580 1.00 0.00 36 SER A O 14
ATOM 15921 N N . GLU A 1 37 ? 5.417 10.240 -12.270 1.00 0.00 37 GLU A N 14
ATOM 15922 C CA . GLU A 1 37 ? 6.681 9.581 -12.645 1.00 0.00 37 GLU A CA 14
ATOM 15923 C C . GLU A 1 37 ? 7.648 9.514 -11.456 1.00 0.00 37 GLU A C 14
ATOM 15924 O O . GLU A 1 37 ? 8.347 8.516 -11.282 1.00 0.00 37 GLU A O 14
ATOM 15936 N N . GLN A 1 38 ? 7.646 10.586 -10.635 1.00 0.00 38 GLN A N 14
ATOM 15937 C CA . GLN A 1 38 ? 8.532 10.724 -9.464 1.00 0.00 38 GLN A CA 14
ATOM 15938 C C . GLN A 1 38 ? 8.231 9.650 -8.398 1.00 0.00 38 GLN A C 14
ATOM 15939 O O . GLN A 1 38 ? 9.136 9.234 -7.669 1.00 0.00 38 GLN A O 14
ATOM 15953 N N . LEU A 1 39 ? 6.960 9.209 -8.323 1.00 0.00 39 LEU A N 14
ATOM 15954 C CA . LEU A 1 39 ? 6.556 8.082 -7.469 1.00 0.00 39 LEU A CA 14
ATOM 15955 C C . LEU A 1 39 ? 6.901 6.775 -8.226 1.00 0.00 39 LEU A C 14
ATOM 15956 O O . LEU A 1 39 ? 6.296 6.505 -9.274 1.00 0.00 39 LEU A O 14
ATOM 15972 N N . PRO A 1 40 ? 7.882 5.960 -7.724 1.00 0.00 40 PRO A N 14
ATOM 15973 C CA . PRO A 1 40 ? 8.295 4.702 -8.381 1.00 0.00 40 PRO A CA 14
ATOM 15974 C C . PRO A 1 40 ? 7.223 3.595 -8.282 1.00 0.00 40 PRO A C 14
ATOM 15975 O O . PRO A 1 40 ? 6.491 3.502 -7.290 1.00 0.00 40 PRO A O 14
ATOM 15986 N N . LYS A 1 41 ? 7.173 2.759 -9.330 1.00 0.00 41 LYS A N 14
ATOM 15987 C CA . LYS A 1 41 ? 6.274 1.590 -9.429 1.00 0.00 41 LYS A CA 14
ATOM 15988 C C . LYS A 1 41 ? 6.463 0.608 -8.256 1.00 0.00 41 LYS A C 14
ATOM 15989 O O . LYS A 1 41 ? 5.510 -0.064 -7.850 1.00 0.00 41 LYS A O 14
ATOM 16008 N N . LYS A 1 42 ? 7.689 0.567 -7.707 1.00 0.00 42 LYS A N 14
ATOM 16009 C CA . LYS A 1 42 ? 8.043 -0.315 -6.586 1.00 0.00 42 LYS A CA 14
ATOM 16010 C C . LYS A 1 42 ? 7.297 0.073 -5.300 1.00 0.00 42 LYS A C 14
ATOM 16011 O O . LYS A 1 42 ? 6.901 -0.801 -4.541 1.00 0.00 42 LYS A O 14
ATOM 16030 N N . ASP A 1 43 ? 7.106 1.382 -5.079 1.00 0.00 43 ASP A N 14
ATOM 16031 C CA . ASP A 1 43 ? 6.384 1.892 -3.893 1.00 0.00 43 ASP A CA 14
ATOM 16032 C C . ASP A 1 43 ? 4.902 1.511 -3.940 1.00 0.00 43 ASP A C 14
ATOM 16033 O O . ASP A 1 43 ? 4.304 1.220 -2.900 1.00 0.00 43 ASP A O 14
ATOM 16042 N N . ILE A 1 44 ? 4.331 1.497 -5.159 1.00 0.00 44 ILE A N 14
ATOM 16043 C CA . ILE A 1 44 ? 2.926 1.109 -5.378 1.00 0.00 44 ILE A CA 14
ATOM 16044 C C . ILE A 1 44 ? 2.739 -0.383 -5.027 1.00 0.00 44 ILE A C 14
ATOM 16045 O O . ILE A 1 44 ? 1.899 -0.728 -4.201 1.00 0.00 44 ILE A O 14
ATOM 16061 N N . ILE A 1 45 ? 3.567 -1.249 -5.649 1.00 0.00 45 ILE A N 14
ATOM 16062 C CA . ILE A 1 45 ? 3.559 -2.712 -5.400 1.00 0.00 45 ILE A CA 14
ATOM 16063 C C . ILE A 1 45 ? 3.815 -3.023 -3.912 1.00 0.00 45 ILE A C 14
ATOM 16064 O O . ILE A 1 45 ? 3.178 -3.903 -3.349 1.00 0.00 45 ILE A O 14
ATOM 16080 N N . LYS A 1 46 ? 4.732 -2.259 -3.300 1.00 0.00 46 LYS A N 14
ATOM 16081 C CA . LYS A 1 46 ? 5.105 -2.393 -1.876 1.00 0.00 46 LYS A CA 14
ATOM 16082 C C . LYS A 1 46 ? 3.884 -2.166 -0.965 1.00 0.00 46 LYS A C 14
ATOM 16083 O O . LYS A 1 46 ? 3.665 -2.904 -0.010 1.00 0.00 46 LYS A O 14
ATOM 16102 N N . PHE A 1 47 ? 3.102 -1.132 -1.313 1.00 0.00 47 PHE A N 14
ATOM 16103 C CA . PHE A 1 47 ? 1.852 -0.784 -0.617 1.00 0.00 47 PHE A CA 14
ATOM 16104 C C . PHE A 1 47 ? 0.800 -1.909 -0.773 1.00 0.00 47 PHE A C 14
ATOM 16105 O O . PHE A 1 47 ? 0.171 -2.341 0.207 1.00 0.00 47 PHE A O 14
ATOM 16122 N N . LEU A 1 48 ? 0.642 -2.375 -2.014 1.00 0.00 48 LEU A N 14
ATOM 16123 C CA . LEU A 1 48 ? -0.383 -3.362 -2.392 1.00 0.00 48 LEU A CA 14
ATOM 16124 C C . LEU A 1 48 ? -0.065 -4.759 -1.828 1.00 0.00 48 LEU A C 14
ATOM 16125 O O . LEU A 1 48 ? -0.979 -5.524 -1.548 1.00 0.00 48 LEU A O 14
ATOM 16141 N N . GLN A 1 49 ? 1.233 -5.084 -1.669 1.00 0.00 49 GLN A N 14
ATOM 16142 C CA . GLN A 1 49 ? 1.668 -6.377 -1.091 1.00 0.00 49 GLN A CA 14
ATOM 16143 C C . GLN A 1 49 ? 1.674 -6.317 0.444 1.00 0.00 49 GLN A C 14
ATOM 16144 O O . GLN A 1 49 ? 1.521 -7.351 1.112 1.00 0.00 49 GLN A O 14
ATOM 16158 N N . GLU A 1 50 ? 1.872 -5.096 0.983 1.00 0.00 50 GLU A N 14
ATOM 16159 C CA . GLU A 1 50 ? 1.906 -4.826 2.433 1.00 0.00 50 GLU A CA 14
ATOM 16160 C C . GLU A 1 50 ? 0.614 -5.288 3.122 1.00 0.00 50 GLU A C 14
ATOM 16161 O O . GLU A 1 50 ? 0.661 -5.828 4.230 1.00 0.00 50 GLU A O 14
ATOM 16173 N N . HIS A 1 51 ? -0.536 -5.124 2.452 1.00 0.00 51 HIS A N 14
ATOM 16174 C CA . HIS A 1 51 ? -1.837 -5.484 3.048 1.00 0.00 51 HIS A CA 14
ATOM 16175 C C . HIS A 1 51 ? -2.691 -6.359 2.134 1.00 0.00 51 HIS A C 14
ATOM 16176 O O . HIS A 1 51 ? -3.550 -7.063 2.635 1.00 0.00 51 HIS A O 14
ATOM 16191 N N . GLY A 1 52 ? -2.441 -6.350 0.816 1.00 0.00 52 GLY A N 14
ATOM 16192 C CA . GLY A 1 52 ? -3.166 -7.226 -0.122 1.00 0.00 52 GLY A CA 14
ATOM 16193 C C . GLY A 1 52 ? -2.979 -8.712 0.189 1.00 0.00 52 GLY A C 14
ATOM 16194 O O . GLY A 1 52 ? -1.857 -9.140 0.498 1.00 0.00 52 GLY A O 14
ATOM 16198 N N . SER A 1 53 ? -4.086 -9.482 0.131 1.00 0.00 53 SER A N 14
ATOM 16199 C CA . SER A 1 53 ? -4.084 -10.941 0.384 1.00 0.00 53 SER A CA 14
ATOM 16200 C C . SER A 1 53 ? -3.246 -11.677 -0.676 1.00 0.00 53 SER A C 14
ATOM 16201 O O . SER A 1 53 ? -3.059 -11.171 -1.779 1.00 0.00 53 SER A O 14
ATOM 16209 N N . ASP A 1 54 ? -2.797 -12.898 -0.334 1.00 0.00 54 ASP A N 14
ATOM 16210 C CA . ASP A 1 54 ? -1.836 -13.673 -1.155 1.00 0.00 54 ASP A CA 14
ATOM 16211 C C . ASP A 1 54 ? -2.454 -14.085 -2.504 1.00 0.00 54 ASP A C 14
ATOM 16212 O O . ASP A 1 54 ? -1.742 -14.224 -3.502 1.00 0.00 54 ASP A O 14
ATOM 16221 N N . SER A 1 55 ? -3.791 -14.269 -2.508 1.00 0.00 55 SER A N 14
ATOM 16222 C CA . SER A 1 55 ? -4.568 -14.568 -3.723 1.00 0.00 55 SER A CA 14
ATOM 16223 C C . SER A 1 55 ? -4.663 -13.324 -4.630 1.00 0.00 55 SER A C 14
ATOM 16224 O O . SER A 1 55 ? -4.579 -13.440 -5.850 1.00 0.00 55 SER A O 14
ATOM 16232 N N . PHE A 1 56 ? -4.818 -12.138 -4.008 1.00 0.00 56 PHE A N 14
ATOM 16233 C CA . PHE A 1 56 ? -4.813 -10.844 -4.724 1.00 0.00 56 PHE A CA 14
ATOM 16234 C C . PHE A 1 56 ? -3.430 -10.630 -5.372 1.00 0.00 56 PHE A C 14
ATOM 16235 O O . PHE A 1 56 ? -3.327 -10.251 -6.540 1.00 0.00 56 PHE A O 14
ATOM 16252 N N . LEU A 1 57 ? -2.380 -10.924 -4.590 1.00 0.00 57 LEU A N 14
ATOM 16253 C CA . LEU A 1 57 ? -0.987 -10.759 -5.013 1.00 0.00 57 LEU A CA 14
ATOM 16254 C C . LEU A 1 57 ? -0.625 -11.756 -6.118 1.00 0.00 57 LEU A C 14
ATOM 16255 O O . LEU A 1 57 ? 0.216 -11.459 -6.954 1.00 0.00 57 LEU A O 14
ATOM 16271 N N . ALA A 1 58 ? -1.244 -12.949 -6.094 1.00 0.00 58 ALA A N 14
ATOM 16272 C CA . ALA A 1 58 ? -1.032 -13.983 -7.120 1.00 0.00 58 ALA A CA 14
ATOM 16273 C C . ALA A 1 58 ? -1.675 -13.581 -8.455 1.00 0.00 58 ALA A C 14
ATOM 16274 O O . ALA A 1 58 ? -1.021 -13.610 -9.499 1.00 0.00 58 ALA A O 14
ATOM 16281 N N . GLU A 1 59 ? -2.948 -13.178 -8.411 1.00 0.00 59 GLU A N 14
ATOM 16282 C CA . GLU A 1 59 ? -3.713 -12.827 -9.625 1.00 0.00 59 GLU A CA 14
ATOM 16283 C C . GLU A 1 59 ? -3.281 -11.465 -10.219 1.00 0.00 59 GLU A C 14
ATOM 16284 O O . GLU A 1 59 ? -3.592 -11.167 -11.380 1.00 0.00 59 GLU A O 14
ATOM 16296 N N . HIS A 1 60 ? -2.562 -10.639 -9.425 1.00 0.00 60 HIS A N 14
ATOM 16297 C CA . HIS A 1 60 ? -2.022 -9.331 -9.887 1.00 0.00 60 HIS A CA 14
ATOM 16298 C C . HIS A 1 60 ? -0.473 -9.328 -9.917 1.00 0.00 60 HIS A C 14
ATOM 16299 O O . HIS A 1 60 ? 0.139 -8.302 -10.233 1.00 0.00 60 HIS A O 14
ATOM 16314 N N . LYS A 1 61 ? 0.131 -10.482 -9.556 1.00 0.00 61 LYS A N 14
ATOM 16315 C CA . LYS A 1 61 ? 1.602 -10.728 -9.628 1.00 0.00 61 LYS A CA 14
ATOM 16316 C C . LYS A 1 61 ? 2.430 -9.713 -8.798 1.00 0.00 61 LYS A C 14
ATOM 16317 O O . LYS A 1 61 ? 3.592 -9.461 -9.106 1.00 0.00 61 LYS A O 14
ATOM 16336 N N . LEU A 1 62 ? 1.833 -9.215 -7.699 1.00 0.00 62 LEU A N 14
ATOM 16337 C CA . LEU A 1 62 ? 2.442 -8.176 -6.827 1.00 0.00 62 LEU A CA 14
ATOM 16338 C C . LEU A 1 62 ? 3.278 -8.795 -5.689 1.00 0.00 62 LEU A C 14
ATOM 16339 O O . LEU A 1 62 ? 3.931 -8.067 -4.933 1.00 0.00 62 LEU A O 14
ATOM 16355 N N . LEU A 1 63 ? 3.225 -10.131 -5.553 1.00 0.00 63 LEU A N 14
ATOM 16356 C CA . LEU A 1 63 ? 4.017 -10.871 -4.549 1.00 0.00 63 LEU A CA 14
ATOM 16357 C C . LEU A 1 63 ? 5.501 -10.962 -4.949 1.00 0.00 63 LEU A C 14
ATOM 16358 O O . LEU A 1 63 ? 5.891 -10.561 -6.053 1.00 0.00 63 LEU A O 14
ATOM 16374 N N . GLY A 1 64 ? 6.312 -11.504 -4.028 1.00 0.00 64 GLY A N 14
ATOM 16375 C CA . GLY A 1 64 ? 7.738 -11.703 -4.248 1.00 0.00 64 GLY A CA 14
ATOM 16376 C C . GLY A 1 64 ? 8.555 -10.455 -3.986 1.00 0.00 64 GLY A C 14
ATOM 16377 O O . GLY A 1 64 ? 8.065 -9.497 -3.358 1.00 0.00 64 GLY A O 14
ATOM 16381 N N . ASN A 1 65 ? 9.813 -10.479 -4.446 1.00 0.00 65 ASN A N 14
ATOM 16382 C CA . ASN A 1 65 ? 10.725 -9.335 -4.341 1.00 0.00 65 ASN A CA 14
ATOM 16383 C C . ASN A 1 65 ? 10.221 -8.207 -5.256 1.00 0.00 65 ASN A C 14
ATOM 16384 O O . ASN A 1 65 ? 10.032 -8.421 -6.464 1.00 0.00 65 ASN A O 14
ATOM 16395 N N . ILE A 1 66 ? 10.027 -7.025 -4.660 1.00 0.00 66 ILE A N 14
ATOM 16396 C CA . ILE A 1 66 ? 9.350 -5.887 -5.306 1.00 0.00 66 ILE A CA 14
ATOM 16397 C C . ILE A 1 66 ? 10.062 -5.463 -6.605 1.00 0.00 66 ILE A C 14
ATOM 16398 O O . ILE A 1 66 ? 9.430 -5.398 -7.639 1.00 0.00 66 ILE A O 14
ATOM 16414 N N . LYS A 1 67 ? 11.384 -5.204 -6.515 1.00 0.00 67 LYS A N 14
ATOM 16415 C CA . LYS A 1 67 ? 12.193 -4.622 -7.621 1.00 0.00 67 LYS A CA 14
ATOM 16416 C C . LYS A 1 67 ? 12.180 -5.488 -8.897 1.00 0.00 67 LYS A C 14
ATOM 16417 O O . LYS A 1 67 ? 12.194 -4.959 -10.016 1.00 0.00 67 LYS A O 14
ATOM 16436 N N . ASN A 1 68 ? 12.143 -6.819 -8.699 1.00 0.00 68 ASN A N 14
ATOM 16437 C CA . ASN A 1 68 ? 12.101 -7.802 -9.795 1.00 0.00 68 ASN A CA 14
ATOM 16438 C C . ASN A 1 68 ? 10.783 -7.669 -10.574 1.00 0.00 68 ASN A C 14
ATOM 16439 O O . ASN A 1 68 ? 10.770 -7.642 -11.806 1.00 0.00 68 ASN A O 14
ATOM 16450 N N . VAL A 1 69 ? 9.685 -7.559 -9.819 1.00 0.00 69 VAL A N 14
ATOM 16451 C CA . VAL A 1 69 ? 8.340 -7.384 -10.376 1.00 0.00 69 VAL A CA 14
ATOM 16452 C C . VAL A 1 69 ? 8.177 -5.976 -10.992 1.00 0.00 69 VAL A C 14
ATOM 16453 O O . VAL A 1 69 ? 7.698 -5.844 -12.109 1.00 0.00 69 VAL A O 14
ATOM 16466 N N . ALA A 1 70 ? 8.675 -4.960 -10.272 1.00 0.00 70 ALA A N 14
ATOM 16467 C CA . ALA A 1 70 ? 8.399 -3.529 -10.525 1.00 0.00 70 ALA A CA 14
ATOM 16468 C C . ALA A 1 70 ? 8.827 -3.087 -11.922 1.00 0.00 70 ALA A C 14
ATOM 16469 O O . ALA A 1 70 ? 8.036 -2.482 -12.646 1.00 0.00 70 ALA A O 14
ATOM 16476 N N . LYS A 1 71 ? 10.074 -3.404 -12.283 1.00 0.00 71 LYS A N 14
ATOM 16477 C CA . LYS A 1 71 ? 10.654 -3.050 -13.584 1.00 0.00 71 LYS A CA 14
ATOM 16478 C C . LYS A 1 71 ? 9.792 -3.574 -14.771 1.00 0.00 71 LYS A C 14
ATOM 16479 O O . LYS A 1 71 ? 9.494 -2.822 -15.706 1.00 0.00 71 LYS A O 14
ATOM 16498 N N . THR A 1 72 ? 9.353 -4.847 -14.684 1.00 0.00 72 THR A N 14
ATOM 16499 C CA . THR A 1 72 ? 8.635 -5.543 -15.774 1.00 0.00 72 THR A CA 14
ATOM 16500 C C . THR A 1 72 ? 7.101 -5.409 -15.631 1.00 0.00 72 THR A C 14
ATOM 16501 O O . THR A 1 72 ? 6.353 -5.775 -16.545 1.00 0.00 72 THR A O 14
ATOM 16512 N N . ALA A 1 73 ? 6.642 -4.886 -14.483 1.00 0.00 73 ALA A N 14
ATOM 16513 C CA . ALA A 1 73 ? 5.224 -4.563 -14.254 1.00 0.00 73 ALA A CA 14
ATOM 16514 C C . ALA A 1 73 ? 4.993 -3.099 -14.617 1.00 0.00 73 ALA A C 14
ATOM 16515 O O . ALA A 1 73 ? 5.618 -2.210 -14.024 1.00 0.00 73 ALA A O 14
ATOM 16522 N N . ASN A 1 74 ? 4.135 -2.844 -15.616 1.00 0.00 74 ASN A N 14
ATOM 16523 C CA . ASN A 1 74 ? 3.787 -1.471 -16.004 1.00 0.00 74 ASN A CA 14
ATOM 16524 C C . ASN A 1 74 ? 2.852 -0.857 -14.956 1.00 0.00 74 ASN A C 14
ATOM 16525 O O . ASN A 1 74 ? 2.061 -1.567 -14.319 1.00 0.00 74 ASN A O 14
ATOM 16536 N N . LYS A 1 75 ? 2.962 0.466 -14.782 1.00 0.00 75 LYS A N 14
ATOM 16537 C CA . LYS A 1 75 ? 2.238 1.211 -13.745 1.00 0.00 75 LYS A CA 14
ATOM 16538 C C . LYS A 1 75 ? 0.716 1.146 -13.975 1.00 0.00 75 LYS A C 14
ATOM 16539 O O . LYS A 1 75 ? -0.062 1.210 -13.027 1.00 0.00 75 LYS A O 14
ATOM 16558 N N . ASP A 1 76 ? 0.322 0.966 -15.243 1.00 0.00 76 ASP A N 14
ATOM 16559 C CA . ASP A 1 76 ? -1.081 0.830 -15.663 1.00 0.00 76 ASP A CA 14
ATOM 16560 C C . ASP A 1 76 ? -1.755 -0.381 -14.982 1.00 0.00 76 ASP A C 14
ATOM 16561 O O . ASP A 1 76 ? -2.908 -0.295 -14.529 1.00 0.00 76 ASP A O 14
ATOM 16570 N N . HIS A 1 77 ? -1.000 -1.490 -14.885 1.00 0.00 77 HIS A N 14
ATOM 16571 C CA . HIS A 1 77 ? -1.426 -2.718 -14.189 1.00 0.00 77 HIS A CA 14
ATOM 16572 C C . HIS A 1 77 ? -1.558 -2.451 -12.679 1.00 0.00 77 HIS A C 14
ATOM 16573 O O . HIS A 1 77 ? -2.486 -2.938 -12.033 1.00 0.00 77 HIS A O 14
ATOM 16588 N N . LEU A 1 78 ? -0.616 -1.659 -12.140 1.00 0.00 78 LEU A N 14
ATOM 16589 C CA . LEU A 1 78 ? -0.516 -1.385 -10.688 1.00 0.00 78 LEU A CA 14
ATOM 16590 C C . LEU A 1 78 ? -1.670 -0.510 -10.188 1.00 0.00 78 LEU A C 14
ATOM 16591 O O . LEU A 1 78 ? -2.144 -0.687 -9.069 1.00 0.00 78 LEU A O 14
ATOM 16607 N N . VAL A 1 79 ? -2.090 0.444 -11.036 1.00 0.00 79 VAL A N 14
ATOM 16608 C CA . VAL A 1 79 ? -3.219 1.343 -10.762 1.00 0.00 79 VAL A CA 14
ATOM 16609 C C . VAL A 1 79 ? -4.534 0.537 -10.754 1.00 0.00 79 VAL A C 14
ATOM 16610 O O . VAL A 1 79 ? -5.377 0.721 -9.873 1.00 0.00 79 VAL A O 14
ATOM 16623 N N . THR A 1 80 ? -4.676 -0.380 -11.730 1.00 0.00 80 THR A N 14
ATOM 16624 C CA . THR A 1 80 ? -5.825 -1.305 -11.800 1.00 0.00 80 THR A CA 14
ATOM 16625 C C . THR A 1 80 ? -5.879 -2.208 -10.543 1.00 0.00 80 THR A C 14
ATOM 16626 O O . THR A 1 80 ? -6.949 -2.430 -9.971 1.00 0.00 80 THR A O 14
ATOM 16637 N N . ALA A 1 81 ? -4.704 -2.673 -10.089 1.00 0.00 81 ALA A N 14
ATOM 16638 C CA . ALA A 1 81 ? -4.570 -3.498 -8.875 1.00 0.00 81 ALA A CA 14
ATOM 16639 C C . ALA A 1 81 ? -4.951 -2.696 -7.618 1.00 0.00 81 ALA A C 14
ATOM 16640 O O . ALA A 1 81 ? -5.645 -3.198 -6.723 1.00 0.00 81 ALA A O 14
ATOM 16647 N N . TYR A 1 82 ? -4.514 -1.433 -7.612 1.00 0.00 82 TYR A N 14
ATOM 16648 C CA . TYR A 1 82 ? -4.763 -0.470 -6.537 1.00 0.00 82 TYR A CA 14
ATOM 16649 C C . TYR A 1 82 ? -6.275 -0.268 -6.316 1.00 0.00 82 TYR A C 14
ATOM 16650 O O . TYR A 1 82 ? -6.767 -0.484 -5.215 1.00 0.00 82 TYR A O 14
ATOM 16668 N N . ASN A 1 83 ? -7.006 0.101 -7.384 1.00 0.00 83 ASN A N 14
ATOM 16669 C CA . ASN A 1 83 ? -8.443 0.451 -7.282 1.00 0.00 83 ASN A CA 14
ATOM 16670 C C . ASN A 1 83 ? -9.283 -0.767 -6.851 1.00 0.00 83 ASN A C 14
ATOM 16671 O O . ASN A 1 83 ? -10.128 -0.653 -5.961 1.00 0.00 83 ASN A O 14
ATOM 16682 N N . HIS A 1 84 ? -8.998 -1.936 -7.461 1.00 0.00 84 HIS A N 14
ATOM 16683 C CA . HIS A 1 84 ? -9.692 -3.214 -7.159 1.00 0.00 84 HIS A CA 14
ATOM 16684 C C . HIS A 1 84 ? -9.434 -3.680 -5.706 1.00 0.00 84 HIS A C 14
ATOM 16685 O O . HIS A 1 84 ? -10.277 -4.380 -5.132 1.00 0.00 84 HIS A O 14
ATOM 16700 N N . LEU A 1 85 ? -8.287 -3.276 -5.120 1.00 0.00 85 LEU A N 14
ATOM 16701 C CA . LEU A 1 85 ? -7.944 -3.602 -3.716 1.00 0.00 85 LEU A CA 14
ATOM 16702 C C . LEU A 1 85 ? -9.012 -3.077 -2.749 1.00 0.00 85 LEU A C 14
ATOM 16703 O O . LEU A 1 85 ? -9.514 -3.801 -1.911 1.00 0.00 85 LEU A O 14
ATOM 16719 N N . PHE A 1 86 ? -9.302 -1.787 -2.878 1.00 0.00 86 PHE A N 14
ATOM 16720 C CA . PHE A 1 86 ? -10.278 -1.078 -2.029 1.00 0.00 86 PHE A CA 14
ATOM 16721 C C . PHE A 1 86 ? -11.724 -1.422 -2.419 1.00 0.00 86 PHE A C 14
ATOM 16722 O O . PHE A 1 86 ? -12.603 -1.526 -1.556 1.00 0.00 86 PHE A O 14
ATOM 16739 N N . GLU A 1 87 ? -11.936 -1.608 -3.735 1.00 0.00 87 GLU A N 14
ATOM 16740 C CA . GLU A 1 87 ? -13.266 -1.788 -4.341 1.00 0.00 87 GLU A CA 14
ATOM 16741 C C . GLU A 1 87 ? -13.982 -3.024 -3.777 1.00 0.00 87 GLU A C 14
ATOM 16742 O O . GLU A 1 87 ? -15.156 -2.963 -3.387 1.00 0.00 87 GLU A O 14
ATOM 16754 N N . THR A 1 88 ? -13.248 -4.135 -3.719 1.00 0.00 88 THR A N 14
ATOM 16755 C CA . THR A 1 88 ? -13.746 -5.422 -3.222 1.00 0.00 88 THR A CA 14
ATOM 16756 C C . THR A 1 88 ? -12.972 -5.873 -1.960 1.00 0.00 88 THR A C 14
ATOM 16757 O O . THR A 1 88 ? -13.110 -7.021 -1.517 1.00 0.00 88 THR A O 14
ATOM 16768 N N . LYS A 1 89 ? -12.177 -4.929 -1.396 1.00 0.00 89 LYS A N 14
ATOM 16769 C CA . LYS A 1 89 ? -11.530 -5.038 -0.063 1.00 0.00 89 LYS A CA 14
ATOM 16770 C C . LYS A 1 89 ? -10.670 -6.314 0.067 1.00 0.00 89 LYS A C 14
ATOM 16771 O O . LYS A 1 89 ? -10.883 -7.143 0.957 1.00 0.00 89 LYS A O 14
ATOM 16790 N N . ARG A 1 90 ? -9.700 -6.450 -0.863 1.00 0.00 90 ARG A N 14
ATOM 16791 C CA . ARG A 1 90 ? -8.807 -7.632 -0.956 1.00 0.00 90 ARG A CA 14
ATOM 16792 C C . ARG A 1 90 ? -7.763 -7.650 0.170 1.00 0.00 90 ARG A C 14
ATOM 16793 O O . ARG A 1 90 ? -7.113 -8.674 0.398 1.00 0.00 90 ARG A O 14
ATOM 16814 N N . PHE A 1 91 ? -7.574 -6.496 0.819 1.00 0.00 91 PHE A N 14
ATOM 16815 C CA . PHE A 1 91 ? -6.608 -6.340 1.912 1.00 0.00 91 PHE A CA 14
ATOM 16816 C C . PHE A 1 91 ? -7.041 -7.113 3.177 1.00 0.00 91 PHE A C 14
ATOM 16817 O O . PHE A 1 91 ? -8.236 -7.255 3.475 1.00 0.00 91 PHE A O 14
ATOM 16834 N N . LYS A 1 92 ? -6.032 -7.645 3.859 1.00 0.00 92 LYS A N 14
ATOM 16835 C CA . LYS A 1 92 ? -6.134 -8.254 5.178 1.00 0.00 92 LYS A CA 14
ATOM 16836 C C . LYS A 1 92 ? -6.325 -7.134 6.231 1.00 0.00 92 LYS A C 14
ATOM 16837 O O . LYS A 1 92 ? -7.416 -7.038 6.827 1.00 0.00 92 LYS A O 14
ATOM 16857 N N . MET A 1 20 ? 1.691 -8.881 3.605 1.00 0.00 20 MET A N 15
ATOM 16858 C CA . MET A 1 20 ? 0.592 -9.881 3.613 1.00 0.00 20 MET A CA 15
ATOM 16859 C C . MET A 1 20 ? -0.692 -9.243 4.148 1.00 0.00 20 MET A C 15
ATOM 16860 O O . MET A 1 20 ? -0.656 -8.133 4.693 1.00 0.00 20 MET A O 15
ATOM 16874 N N . ALA A 1 21 ? -1.817 -9.952 3.973 1.00 0.00 21 ALA A N 15
ATOM 16875 C CA . ALA A 1 21 ? -3.114 -9.545 4.530 1.00 0.00 21 ALA A CA 15
ATOM 16876 C C . ALA A 1 21 ? -3.106 -9.696 6.065 1.00 0.00 21 ALA A C 15
ATOM 16877 O O . ALA A 1 21 ? -3.434 -10.763 6.608 1.00 0.00 21 ALA A O 15
ATOM 16884 N N . ALA A 1 22 ? -2.685 -8.613 6.737 1.00 0.00 22 ALA A N 15
ATOM 16885 C CA . ALA A 1 22 ? -2.540 -8.548 8.204 1.00 0.00 22 ALA A CA 15
ATOM 16886 C C . ALA A 1 22 ? -2.496 -7.083 8.677 1.00 0.00 22 ALA A C 15
ATOM 16887 O O . ALA A 1 22 ? -2.144 -6.797 9.832 1.00 0.00 22 ALA A O 15
ATOM 16894 N N . ALA A 1 23 ? -2.912 -6.173 7.784 1.00 0.00 23 ALA A N 15
ATOM 16895 C CA . ALA A 1 23 ? -2.814 -4.731 7.985 1.00 0.00 23 ALA A CA 15
ATOM 16896 C C . ALA A 1 23 ? -3.851 -4.024 7.098 1.00 0.00 23 ALA A C 15
ATOM 16897 O O . ALA A 1 23 ? -3.891 -4.254 5.883 1.00 0.00 23 ALA A O 15
ATOM 16904 N N . VAL A 1 24 ? -4.695 -3.178 7.710 1.00 0.00 24 VAL A N 15
ATOM 16905 C CA . VAL A 1 24 ? -5.716 -2.406 7.002 1.00 0.00 24 VAL A CA 15
ATOM 16906 C C . VAL A 1 24 ? -5.054 -1.213 6.274 1.00 0.00 24 VAL A C 15
ATOM 16907 O O . VAL A 1 24 ? -4.378 -0.404 6.923 1.00 0.00 24 VAL A O 15
ATOM 16920 N N . PRO A 1 25 ? -5.206 -1.093 4.919 1.00 0.00 25 PRO A N 15
ATOM 16921 C CA . PRO A 1 25 ? -4.681 0.053 4.160 1.00 0.00 25 PRO A CA 15
ATOM 16922 C C . PRO A 1 25 ? -5.599 1.290 4.215 1.00 0.00 25 PRO A C 15
ATOM 16923 O O . PRO A 1 25 ? -6.815 1.199 4.037 1.00 0.00 25 PRO A O 15
ATOM 16934 N N . GLN A 1 26 ? -4.995 2.432 4.520 1.00 0.00 26 GLN A N 15
ATOM 16935 C CA . GLN A 1 26 ? -5.493 3.741 4.097 1.00 0.00 26 GLN A CA 15
ATOM 16936 C C . GLN A 1 26 ? -4.689 4.117 2.852 1.00 0.00 26 GLN A C 15
ATOM 16937 O O . GLN A 1 26 ? -3.534 3.674 2.714 1.00 0.00 26 GLN A O 15
ATOM 16951 N N . ARG A 1 27 ? -5.296 4.874 1.921 1.00 0.00 27 ARG A N 15
ATOM 16952 C CA . ARG A 1 27 ? -4.618 5.254 0.669 1.00 0.00 27 ARG A CA 15
ATOM 16953 C C . ARG A 1 27 ? -3.292 5.985 0.972 1.00 0.00 27 ARG A C 15
ATOM 16954 O O . ARG A 1 27 ? -3.245 6.892 1.811 1.00 0.00 27 ARG A O 15
ATOM 16975 N N . ALA A 1 28 ? -2.211 5.508 0.354 1.00 0.00 28 ALA A N 15
ATOM 16976 C CA . ALA A 1 28 ? -0.873 6.099 0.517 1.00 0.00 28 ALA A CA 15
ATOM 16977 C C . ALA A 1 28 ? -0.703 7.254 -0.476 1.00 0.00 28 ALA A C 15
ATOM 16978 O O . ALA A 1 28 ? -0.133 8.298 -0.147 1.00 0.00 28 ALA A O 15
ATOM 16985 N N . TRP A 1 29 ? -1.238 7.046 -1.693 1.00 0.00 29 TRP A N 15
ATOM 16986 C CA . TRP A 1 29 ? -1.221 8.026 -2.796 1.00 0.00 29 TRP A CA 15
ATOM 16987 C C . TRP A 1 29 ? -2.600 8.028 -3.472 1.00 0.00 29 TRP A C 15
ATOM 16988 O O . TRP A 1 29 ? -3.324 7.031 -3.413 1.00 0.00 29 TRP A O 15
ATOM 17009 N N . THR A 1 30 ? -2.956 9.155 -4.105 1.00 0.00 30 THR A N 15
ATOM 17010 C CA . THR A 1 30 ? -4.193 9.269 -4.904 1.00 0.00 30 THR A CA 15
ATOM 17011 C C . THR A 1 30 ? -3.931 8.775 -6.339 1.00 0.00 30 THR A C 15
ATOM 17012 O O . THR A 1 30 ? -2.781 8.519 -6.697 1.00 0.00 30 THR A O 15
ATOM 17023 N N . VAL A 1 31 ? -5.001 8.682 -7.156 1.00 0.00 31 VAL A N 15
ATOM 17024 C CA . VAL A 1 31 ? -4.934 8.173 -8.546 1.00 0.00 31 VAL A CA 15
ATOM 17025 C C . VAL A 1 31 ? -3.926 8.981 -9.407 1.00 0.00 31 VAL A C 15
ATOM 17026 O O . VAL A 1 31 ? -3.152 8.400 -10.181 1.00 0.00 31 VAL A O 15
ATOM 17039 N N . GLU A 1 32 ? -3.926 10.319 -9.223 1.00 0.00 32 GLU A N 15
ATOM 17040 C CA . GLU A 1 32 ? -3.030 11.246 -9.941 1.00 0.00 32 GLU A CA 15
ATOM 17041 C C . GLU A 1 32 ? -1.568 11.114 -9.455 1.00 0.00 32 GLU A C 15
ATOM 17042 O O . GLU A 1 32 ? -0.635 11.209 -10.261 1.00 0.00 32 GLU A O 15
ATOM 17054 N N . GLN A 1 33 ? -1.385 10.898 -8.137 1.00 0.00 33 GLN A N 15
ATOM 17055 C CA . GLN A 1 33 ? -0.059 10.664 -7.538 1.00 0.00 33 GLN A CA 15
ATOM 17056 C C . GLN A 1 33 ? 0.540 9.332 -8.027 1.00 0.00 33 GLN A C 15
ATOM 17057 O O . GLN A 1 33 ? 1.742 9.251 -8.256 1.00 0.00 33 GLN A O 15
ATOM 17071 N N . LEU A 1 34 ? -0.314 8.317 -8.218 1.00 0.00 34 LEU A N 15
ATOM 17072 C CA . LEU A 1 34 ? 0.109 6.981 -8.679 1.00 0.00 34 LEU A CA 15
ATOM 17073 C C . LEU A 1 34 ? 0.674 7.046 -10.107 1.00 0.00 34 LEU A C 15
ATOM 17074 O O . LEU A 1 34 ? 1.776 6.560 -10.370 1.00 0.00 34 LEU A O 15
ATOM 17090 N N . ARG A 1 35 ? -0.096 7.691 -11.014 1.00 0.00 35 ARG A N 15
ATOM 17091 C CA . ARG A 1 35 ? 0.268 7.821 -12.440 1.00 0.00 35 ARG A CA 15
ATOM 17092 C C . ARG A 1 35 ? 1.405 8.844 -12.648 1.00 0.00 35 ARG A C 15
ATOM 17093 O O . ARG A 1 35 ? 2.021 8.868 -13.721 1.00 0.00 35 ARG A O 15
ATOM 17114 N N . SER A 1 36 ? 1.677 9.673 -11.611 1.00 0.00 36 SER A N 15
ATOM 17115 C CA . SER A 1 36 ? 2.744 10.695 -11.645 1.00 0.00 36 SER A CA 15
ATOM 17116 C C . SER A 1 36 ? 4.112 10.057 -11.961 1.00 0.00 36 SER A C 15
ATOM 17117 O O . SER A 1 36 ? 4.503 9.077 -11.326 1.00 0.00 36 SER A O 15
ATOM 17125 N N . GLU A 1 37 ? 4.810 10.636 -12.952 1.00 0.00 37 GLU A N 15
ATOM 17126 C CA . GLU A 1 37 ? 6.118 10.152 -13.445 1.00 0.00 37 GLU A CA 15
ATOM 17127 C C . GLU A 1 37 ? 7.231 10.327 -12.390 1.00 0.00 37 GLU A C 15
ATOM 17128 O O . GLU A 1 37 ? 8.297 9.704 -12.491 1.00 0.00 37 GLU A O 15
ATOM 17140 N N . GLN A 1 38 ? 6.977 11.204 -11.403 1.00 0.00 38 GLN A N 15
ATOM 17141 C CA . GLN A 1 38 ? 7.878 11.426 -10.262 1.00 0.00 38 GLN A CA 15
ATOM 17142 C C . GLN A 1 38 ? 7.877 10.218 -9.304 1.00 0.00 38 GLN A C 15
ATOM 17143 O O . GLN A 1 38 ? 8.872 9.957 -8.612 1.00 0.00 38 GLN A O 15
ATOM 17157 N N . LEU A 1 39 ? 6.747 9.499 -9.275 1.00 0.00 39 LEU A N 15
ATOM 17158 C CA . LEU A 1 39 ? 6.564 8.295 -8.451 1.00 0.00 39 LEU A CA 15
ATOM 17159 C C . LEU A 1 39 ? 6.960 7.052 -9.308 1.00 0.00 39 LEU A C 15
ATOM 17160 O O . LEU A 1 39 ? 6.496 6.932 -10.440 1.00 0.00 39 LEU A O 15
ATOM 17176 N N . PRO A 1 40 ? 7.877 6.150 -8.813 1.00 0.00 40 PRO A N 15
ATOM 17177 C CA . PRO A 1 40 ? 8.187 4.836 -9.470 1.00 0.00 40 PRO A CA 15
ATOM 17178 C C . PRO A 1 40 ? 7.014 3.814 -9.400 1.00 0.00 40 PRO A C 15
ATOM 17179 O O . PRO A 1 40 ? 5.841 4.190 -9.479 1.00 0.00 40 PRO A O 15
ATOM 17190 N N . LYS A 1 41 ? 7.346 2.504 -9.349 1.00 0.00 41 LYS A N 15
ATOM 17191 C CA . LYS A 1 41 ? 6.352 1.412 -9.227 1.00 0.00 41 LYS A CA 15
ATOM 17192 C C . LYS A 1 41 ? 6.629 0.545 -7.988 1.00 0.00 41 LYS A C 15
ATOM 17193 O O . LYS A 1 41 ? 5.700 -0.002 -7.403 1.00 0.00 41 LYS A O 15
ATOM 17212 N N . LYS A 1 42 ? 7.913 0.431 -7.606 1.00 0.00 42 LYS A N 15
ATOM 17213 C CA . LYS A 1 42 ? 8.383 -0.499 -6.547 1.00 0.00 42 LYS A CA 15
ATOM 17214 C C . LYS A 1 42 ? 7.751 -0.207 -5.174 1.00 0.00 42 LYS A C 15
ATOM 17215 O O . LYS A 1 42 ? 7.399 -1.133 -4.429 1.00 0.00 42 LYS A O 15
ATOM 17234 N N . ASP A 1 43 ? 7.600 1.075 -4.853 1.00 0.00 43 ASP A N 15
ATOM 17235 C CA . ASP A 1 43 ? 6.948 1.511 -3.609 1.00 0.00 43 ASP A CA 15
ATOM 17236 C C . ASP A 1 43 ? 5.432 1.219 -3.636 1.00 0.00 43 ASP A C 15
ATOM 17237 O O . ASP A 1 43 ? 4.846 0.918 -2.595 1.00 0.00 43 ASP A O 15
ATOM 17246 N N . ILE A 1 44 ? 4.809 1.290 -4.830 1.00 0.00 44 ILE A N 15
ATOM 17247 C CA . ILE A 1 44 ? 3.371 0.954 -4.997 1.00 0.00 44 ILE A CA 15
ATOM 17248 C C . ILE A 1 44 ? 3.140 -0.555 -4.754 1.00 0.00 44 ILE A C 15
ATOM 17249 O O . ILE A 1 44 ? 2.178 -0.940 -4.086 1.00 0.00 44 ILE A O 15
ATOM 17265 N N . ILE A 1 45 ? 4.030 -1.384 -5.324 1.00 0.00 45 ILE A N 15
ATOM 17266 C CA . ILE A 1 45 ? 4.030 -2.855 -5.117 1.00 0.00 45 ILE A CA 15
ATOM 17267 C C . ILE A 1 45 ? 4.098 -3.174 -3.619 1.00 0.00 45 ILE A C 15
ATOM 17268 O O . ILE A 1 45 ? 3.361 -4.032 -3.125 1.00 0.00 45 ILE A O 15
ATOM 17284 N N . LYS A 1 46 ? 4.990 -2.443 -2.916 1.00 0.00 46 LYS A N 15
ATOM 17285 C CA . LYS A 1 46 ? 5.172 -2.583 -1.467 1.00 0.00 46 LYS A CA 15
ATOM 17286 C C . LYS A 1 46 ? 3.851 -2.310 -0.719 1.00 0.00 46 LYS A C 15
ATOM 17287 O O . LYS A 1 46 ? 3.465 -3.078 0.145 1.00 0.00 46 LYS A O 15
ATOM 17306 N N . PHE A 1 47 ? 3.153 -1.235 -1.131 1.00 0.00 47 PHE A N 15
ATOM 17307 C CA . PHE A 1 47 ? 1.835 -0.854 -0.567 1.00 0.00 47 PHE A CA 15
ATOM 17308 C C . PHE A 1 47 ? 0.795 -1.982 -0.763 1.00 0.00 47 PHE A C 15
ATOM 17309 O O . PHE A 1 47 ? 0.132 -2.407 0.189 1.00 0.00 47 PHE A O 15
ATOM 17326 N N . LEU A 1 48 ? 0.705 -2.481 -1.997 1.00 0.00 48 LEU A N 15
ATOM 17327 C CA . LEU A 1 48 ? -0.303 -3.472 -2.402 1.00 0.00 48 LEU A CA 15
ATOM 17328 C C . LEU A 1 48 ? -0.045 -4.856 -1.768 1.00 0.00 48 LEU A C 15
ATOM 17329 O O . LEU A 1 48 ? -0.994 -5.584 -1.477 1.00 0.00 48 LEU A O 15
ATOM 17345 N N . GLN A 1 49 ? 1.237 -5.210 -1.533 1.00 0.00 49 GLN A N 15
ATOM 17346 C CA . GLN A 1 49 ? 1.596 -6.511 -0.906 1.00 0.00 49 GLN A CA 15
ATOM 17347 C C . GLN A 1 49 ? 1.523 -6.438 0.628 1.00 0.00 49 GLN A C 15
ATOM 17348 O O . GLN A 1 49 ? 1.204 -7.435 1.279 1.00 0.00 49 GLN A O 15
ATOM 17362 N N . GLU A 1 50 ? 1.806 -5.242 1.182 1.00 0.00 50 GLU A N 15
ATOM 17363 C CA . GLU A 1 50 ? 1.881 -4.997 2.646 1.00 0.00 50 GLU A CA 15
ATOM 17364 C C . GLU A 1 50 ? 0.522 -5.219 3.325 1.00 0.00 50 GLU A C 15
ATOM 17365 O O . GLU A 1 50 ? 0.443 -5.531 4.518 1.00 0.00 50 GLU A O 15
ATOM 17377 N N . HIS A 1 51 ? -0.542 -5.017 2.542 1.00 0.00 51 HIS A N 15
ATOM 17378 C CA . HIS A 1 51 ? -1.927 -5.044 3.032 1.00 0.00 51 HIS A CA 15
ATOM 17379 C C . HIS A 1 51 ? -2.758 -6.116 2.308 1.00 0.00 51 HIS A C 15
ATOM 17380 O O . HIS A 1 51 ? -3.651 -6.720 2.911 1.00 0.00 51 HIS A O 15
ATOM 17395 N N . GLY A 1 52 ? -2.444 -6.353 1.015 1.00 0.00 52 GLY A N 15
ATOM 17396 C CA . GLY A 1 52 ? -3.222 -7.265 0.166 1.00 0.00 52 GLY A CA 15
ATOM 17397 C C . GLY A 1 52 ? -2.961 -8.738 0.454 1.00 0.00 52 GLY A C 15
ATOM 17398 O O . GLY A 1 52 ? -1.900 -9.099 0.979 1.00 0.00 52 GLY A O 15
ATOM 17402 N N . SER A 1 53 ? -3.945 -9.587 0.097 1.00 0.00 53 SER A N 15
ATOM 17403 C CA . SER A 1 53 ? -3.855 -11.052 0.251 1.00 0.00 53 SER A CA 15
ATOM 17404 C C . SER A 1 53 ? -3.202 -11.697 -0.990 1.00 0.00 53 SER A C 15
ATOM 17405 O O . SER A 1 53 ? -3.001 -11.042 -2.019 1.00 0.00 53 SER A O 15
ATOM 17413 N N . ASP A 1 54 ? -2.924 -13.009 -0.875 1.00 0.00 54 ASP A N 15
ATOM 17414 C CA . ASP A 1 54 ? -2.136 -13.786 -1.856 1.00 0.00 54 ASP A CA 15
ATOM 17415 C C . ASP A 1 54 ? -2.768 -13.794 -3.254 1.00 0.00 54 ASP A C 15
ATOM 17416 O O . ASP A 1 54 ? -2.058 -13.646 -4.241 1.00 0.00 54 ASP A O 15
ATOM 17425 N N . SER A 1 55 ? -4.102 -13.956 -3.313 1.00 0.00 55 SER A N 15
ATOM 17426 C CA . SER A 1 55 ? -4.851 -14.060 -4.582 1.00 0.00 55 SER A CA 15
ATOM 17427 C C . SER A 1 55 ? -4.886 -12.704 -5.325 1.00 0.00 55 SER A C 15
ATOM 17428 O O . SER A 1 55 ? -4.975 -12.669 -6.553 1.00 0.00 55 SER A O 15
ATOM 17436 N N . PHE A 1 56 ? -4.807 -11.589 -4.573 1.00 0.00 56 PHE A N 15
ATOM 17437 C CA . PHE A 1 56 ? -4.702 -10.230 -5.155 1.00 0.00 56 PHE A CA 15
ATOM 17438 C C . PHE A 1 56 ? -3.345 -10.060 -5.858 1.00 0.00 56 PHE A C 15
ATOM 17439 O O . PHE A 1 56 ? -3.260 -9.551 -6.980 1.00 0.00 56 PHE A O 15
ATOM 17456 N N . LEU A 1 57 ? -2.296 -10.489 -5.159 1.00 0.00 57 LEU A N 15
ATOM 17457 C CA . LEU A 1 57 ? -0.913 -10.335 -5.616 1.00 0.00 57 LEU A CA 15
ATOM 17458 C C . LEU A 1 57 ? -0.636 -11.252 -6.819 1.00 0.00 57 LEU A C 15
ATOM 17459 O O . LEU A 1 57 ? -0.120 -10.807 -7.839 1.00 0.00 57 LEU A O 15
ATOM 17475 N N . ALA A 1 58 ? -1.095 -12.505 -6.703 1.00 0.00 58 ALA A N 15
ATOM 17476 C CA . ALA A 1 58 ? -0.898 -13.594 -7.692 1.00 0.00 58 ALA A CA 15
ATOM 17477 C C . ALA A 1 58 ? -1.370 -13.223 -9.115 1.00 0.00 58 ALA A C 15
ATOM 17478 O O . ALA A 1 58 ? -0.876 -13.803 -10.091 1.00 0.00 58 ALA A O 15
ATOM 17485 N N . GLU A 1 59 ? -2.319 -12.258 -9.219 1.00 0.00 59 GLU A N 15
ATOM 17486 C CA . GLU A 1 59 ? -2.882 -11.800 -10.511 1.00 0.00 59 GLU A CA 15
ATOM 17487 C C . GLU A 1 59 ? -1.770 -11.356 -11.482 1.00 0.00 59 GLU A C 15
ATOM 17488 O O . GLU A 1 59 ? -1.733 -11.804 -12.632 1.00 0.00 59 GLU A O 15
ATOM 17500 N N . HIS A 1 60 ? -0.868 -10.466 -11.006 1.00 0.00 60 HIS A N 15
ATOM 17501 C CA . HIS A 1 60 ? 0.310 -10.017 -11.794 1.00 0.00 60 HIS A CA 15
ATOM 17502 C C . HIS A 1 60 ? 1.629 -10.382 -11.084 1.00 0.00 60 HIS A C 15
ATOM 17503 O O . HIS A 1 60 ? 2.704 -9.900 -11.476 1.00 0.00 60 HIS A O 15
ATOM 17518 N N . LYS A 1 61 ? 1.542 -11.263 -10.070 1.00 0.00 61 LYS A N 15
ATOM 17519 C CA . LYS A 1 61 ? 2.679 -11.673 -9.220 1.00 0.00 61 LYS A CA 15
ATOM 17520 C C . LYS A 1 61 ? 3.342 -10.449 -8.545 1.00 0.00 61 LYS A C 15
ATOM 17521 O O . LYS A 1 61 ? 4.491 -10.119 -8.831 1.00 0.00 61 LYS A O 15
ATOM 17540 N N . LEU A 1 62 ? 2.576 -9.785 -7.656 1.00 0.00 62 LEU A N 15
ATOM 17541 C CA . LEU A 1 62 ? 3.047 -8.635 -6.857 1.00 0.00 62 LEU A CA 15
ATOM 17542 C C . LEU A 1 62 ? 3.731 -9.132 -5.568 1.00 0.00 62 LEU A C 15
ATOM 17543 O O . LEU A 1 62 ? 4.334 -8.353 -4.827 1.00 0.00 62 LEU A O 15
ATOM 17559 N N . LEU A 1 63 ? 3.598 -10.447 -5.314 1.00 0.00 63 LEU A N 15
ATOM 17560 C CA . LEU A 1 63 ? 4.218 -11.137 -4.175 1.00 0.00 63 LEU A CA 15
ATOM 17561 C C . LEU A 1 63 ? 5.701 -11.457 -4.469 1.00 0.00 63 LEU A C 15
ATOM 17562 O O . LEU A 1 63 ? 6.108 -11.567 -5.638 1.00 0.00 63 LEU A O 15
ATOM 17578 N N . GLY A 1 64 ? 6.486 -11.613 -3.394 1.00 0.00 64 GLY A N 15
ATOM 17579 C CA . GLY A 1 64 ? 7.906 -11.954 -3.487 1.00 0.00 64 GLY A CA 15
ATOM 17580 C C . GLY A 1 64 ? 8.802 -10.726 -3.563 1.00 0.00 64 GLY A C 15
ATOM 17581 O O . GLY A 1 64 ? 8.455 -9.667 -3.021 1.00 0.00 64 GLY A O 15
ATOM 17585 N N . ASN A 1 65 ? 9.952 -10.873 -4.253 1.00 0.00 65 ASN A N 15
ATOM 17586 C CA . ASN A 1 65 ? 10.978 -9.815 -4.383 1.00 0.00 65 ASN A CA 15
ATOM 17587 C C . ASN A 1 65 ? 10.420 -8.622 -5.168 1.00 0.00 65 ASN A C 15
ATOM 17588 O O . ASN A 1 65 ? 10.150 -8.749 -6.360 1.00 0.00 65 ASN A O 15
ATOM 17599 N N . ILE A 1 66 ? 10.273 -7.476 -4.480 1.00 0.00 66 ILE A N 15
ATOM 17600 C CA . ILE A 1 66 ? 9.683 -6.241 -5.047 1.00 0.00 66 ILE A CA 15
ATOM 17601 C C . ILE A 1 66 ? 10.491 -5.765 -6.263 1.00 0.00 66 ILE A C 15
ATOM 17602 O O . ILE A 1 66 ? 9.916 -5.356 -7.268 1.00 0.00 66 ILE A O 15
ATOM 17618 N N . LYS A 1 67 ? 11.825 -5.815 -6.132 1.00 0.00 67 LYS A N 15
ATOM 17619 C CA . LYS A 1 67 ? 12.773 -5.451 -7.199 1.00 0.00 67 LYS A CA 15
ATOM 17620 C C . LYS A 1 67 ? 12.506 -6.264 -8.485 1.00 0.00 67 LYS A C 15
ATOM 17621 O O . LYS A 1 67 ? 12.432 -5.695 -9.582 1.00 0.00 67 LYS A O 15
ATOM 17640 N N . ASN A 1 68 ? 12.349 -7.593 -8.320 1.00 0.00 68 ASN A N 15
ATOM 17641 C CA . ASN A 1 68 ? 12.004 -8.519 -9.420 1.00 0.00 68 ASN A CA 15
ATOM 17642 C C . ASN A 1 68 ? 10.634 -8.175 -10.033 1.00 0.00 68 ASN A C 15
ATOM 17643 O O . ASN A 1 68 ? 10.464 -8.204 -11.248 1.00 0.00 68 ASN A O 15
ATOM 17654 N N . VAL A 1 69 ? 9.664 -7.874 -9.166 1.00 0.00 69 VAL A N 15
ATOM 17655 C CA . VAL A 1 69 ? 8.297 -7.545 -9.588 1.00 0.00 69 VAL A CA 15
ATOM 17656 C C . VAL A 1 69 ? 8.259 -6.176 -10.322 1.00 0.00 69 VAL A C 15
ATOM 17657 O O . VAL A 1 69 ? 7.483 -5.999 -11.243 1.00 0.00 69 VAL A O 15
ATOM 17670 N N . ALA A 1 70 ? 9.172 -5.250 -9.959 1.00 0.00 70 ALA A N 15
ATOM 17671 C CA . ALA A 1 70 ? 9.186 -3.849 -10.472 1.00 0.00 70 ALA A CA 15
ATOM 17672 C C . ALA A 1 70 ? 9.483 -3.726 -11.992 1.00 0.00 70 ALA A C 15
ATOM 17673 O O . ALA A 1 70 ? 9.342 -2.633 -12.558 1.00 0.00 70 ALA A O 15
ATOM 17680 N N . LYS A 1 71 ? 9.858 -4.840 -12.652 1.00 0.00 71 LYS A N 15
ATOM 17681 C CA . LYS A 1 71 ? 10.139 -4.857 -14.108 1.00 0.00 71 LYS A CA 15
ATOM 17682 C C . LYS A 1 71 ? 8.874 -5.210 -14.920 1.00 0.00 71 LYS A C 15
ATOM 17683 O O . LYS A 1 71 ? 8.766 -4.847 -16.096 1.00 0.00 71 LYS A O 15
ATOM 17702 N N . THR A 1 72 ? 7.919 -5.918 -14.280 1.00 0.00 72 THR A N 15
ATOM 17703 C CA . THR A 1 72 ? 6.687 -6.400 -14.931 1.00 0.00 72 THR A CA 15
ATOM 17704 C C . THR A 1 72 ? 5.454 -5.670 -14.383 1.00 0.00 72 THR A C 15
ATOM 17705 O O . THR A 1 72 ? 4.460 -5.495 -15.100 1.00 0.00 72 THR A O 15
ATOM 17716 N N . ALA A 1 73 ? 5.537 -5.212 -13.122 1.00 0.00 73 ALA A N 15
ATOM 17717 C CA . ALA A 1 73 ? 4.464 -4.464 -12.455 1.00 0.00 73 ALA A CA 15
ATOM 17718 C C . ALA A 1 73 ? 4.415 -3.064 -13.039 1.00 0.00 73 ALA A C 15
ATOM 17719 O O . ALA A 1 73 ? 5.085 -2.130 -12.565 1.00 0.00 73 ALA A O 15
ATOM 17726 N N . ASN A 1 74 ? 3.688 -2.976 -14.144 1.00 0.00 74 ASN A N 15
ATOM 17727 C CA . ASN A 1 74 ? 3.482 -1.742 -14.874 1.00 0.00 74 ASN A CA 15
ATOM 17728 C C . ASN A 1 74 ? 2.507 -0.858 -14.094 1.00 0.00 74 ASN A C 15
ATOM 17729 O O . ASN A 1 74 ? 1.558 -1.357 -13.473 1.00 0.00 74 ASN A O 15
ATOM 17740 N N . LYS A 1 75 ? 2.768 0.441 -14.132 1.00 0.00 75 LYS A N 15
ATOM 17741 C CA . LYS A 1 75 ? 2.041 1.453 -13.364 1.00 0.00 75 LYS A CA 15
ATOM 17742 C C . LYS A 1 75 ? 0.548 1.472 -13.732 1.00 0.00 75 LYS A C 15
ATOM 17743 O O . LYS A 1 75 ? -0.306 1.688 -12.866 1.00 0.00 75 LYS A O 15
ATOM 17762 N N . ASP A 1 76 ? 0.252 1.200 -15.013 1.00 0.00 76 ASP A N 15
ATOM 17763 C CA . ASP A 1 76 ? -1.123 1.130 -15.535 1.00 0.00 76 ASP A CA 15
ATOM 17764 C C . ASP A 1 76 ? -1.953 0.074 -14.778 1.00 0.00 76 ASP A C 15
ATOM 17765 O O . ASP A 1 76 ? -3.126 0.301 -14.459 1.00 0.00 76 ASP A O 15
ATOM 17774 N N . HIS A 1 77 ? -1.305 -1.065 -14.475 1.00 0.00 77 HIS A N 15
ATOM 17775 C CA . HIS A 1 77 ? -1.898 -2.153 -13.689 1.00 0.00 77 HIS A CA 15
ATOM 17776 C C . HIS A 1 77 ? -2.036 -1.734 -12.225 1.00 0.00 77 HIS A C 15
ATOM 17777 O O . HIS A 1 77 ? -3.041 -2.019 -11.609 1.00 0.00 77 HIS A O 15
ATOM 17792 N N . LEU A 1 78 ? -0.999 -1.071 -11.687 1.00 0.00 78 LEU A N 15
ATOM 17793 C CA . LEU A 1 78 ? -0.888 -0.767 -10.240 1.00 0.00 78 LEU A CA 15
ATOM 17794 C C . LEU A 1 78 ? -1.945 0.240 -9.753 1.00 0.00 78 LEU A C 15
ATOM 17795 O O . LEU A 1 78 ? -2.368 0.180 -8.597 1.00 0.00 78 LEU A O 15
ATOM 17811 N N . VAL A 1 79 ? -2.356 1.163 -10.643 1.00 0.00 79 VAL A N 15
ATOM 17812 C CA . VAL A 1 79 ? -3.445 2.119 -10.376 1.00 0.00 79 VAL A CA 15
ATOM 17813 C C . VAL A 1 79 ? -4.800 1.376 -10.373 1.00 0.00 79 VAL A C 15
ATOM 17814 O O . VAL A 1 79 ? -5.617 1.549 -9.465 1.00 0.00 79 VAL A O 15
ATOM 17827 N N . THR A 1 80 ? -4.995 0.528 -11.396 1.00 0.00 80 THR A N 15
ATOM 17828 C CA . THR A 1 80 ? -6.195 -0.322 -11.529 1.00 0.00 80 THR A CA 15
ATOM 17829 C C . THR A 1 80 ? -6.283 -1.339 -10.367 1.00 0.00 80 THR A C 15
ATOM 17830 O O . THR A 1 80 ? -7.372 -1.646 -9.890 1.00 0.00 80 THR A O 15
ATOM 17841 N N . ALA A 1 81 ? -5.112 -1.788 -9.872 1.00 0.00 81 ALA A N 15
ATOM 17842 C CA . ALA A 1 81 ? -4.997 -2.751 -8.763 1.00 0.00 81 ALA A CA 15
ATOM 17843 C C . ALA A 1 81 ? -5.308 -2.069 -7.433 1.00 0.00 81 ALA A C 15
ATOM 17844 O O . ALA A 1 81 ? -5.917 -2.667 -6.553 1.00 0.00 81 ALA A O 15
ATOM 17851 N N . TYR A 1 82 ? -4.861 -0.806 -7.322 1.00 0.00 82 TYR A N 15
ATOM 17852 C CA . TYR A 1 82 ? -5.159 0.086 -6.189 1.00 0.00 82 TYR A CA 15
ATOM 17853 C C . TYR A 1 82 ? -6.680 0.200 -5.997 1.00 0.00 82 TYR A C 15
ATOM 17854 O O . TYR A 1 82 ? -7.189 -0.115 -4.931 1.00 0.00 82 TYR A O 15
ATOM 17872 N N . ASN A 1 83 ? -7.395 0.595 -7.068 1.00 0.00 83 ASN A N 15
ATOM 17873 C CA . ASN A 1 83 ? -8.864 0.783 -7.023 1.00 0.00 83 ASN A CA 15
ATOM 17874 C C . ASN A 1 83 ? -9.580 -0.555 -6.756 1.00 0.00 83 ASN A C 15
ATOM 17875 O O . ASN A 1 83 ? -10.508 -0.620 -5.940 1.00 0.00 83 ASN A O 15
ATOM 17886 N N . HIS A 1 84 ? -9.093 -1.626 -7.419 1.00 0.00 84 HIS A N 15
ATOM 17887 C CA . HIS A 1 84 ? -9.661 -2.994 -7.319 1.00 0.00 84 HIS A CA 15
ATOM 17888 C C . HIS A 1 84 ? -9.440 -3.578 -5.904 1.00 0.00 84 HIS A C 15
ATOM 17889 O O . HIS A 1 84 ? -10.232 -4.400 -5.444 1.00 0.00 84 HIS A O 15
ATOM 17904 N N . LEU A 1 85 ? -8.373 -3.116 -5.228 1.00 0.00 85 LEU A N 15
ATOM 17905 C CA . LEU A 1 85 ? -7.992 -3.563 -3.869 1.00 0.00 85 LEU A CA 15
ATOM 17906 C C . LEU A 1 85 ? -9.137 -3.268 -2.882 1.00 0.00 85 LEU A C 15
ATOM 17907 O O . LEU A 1 85 ? -9.617 -4.157 -2.168 1.00 0.00 85 LEU A O 15
ATOM 17923 N N . PHE A 1 86 ? -9.560 -1.997 -2.895 1.00 0.00 86 PHE A N 15
ATOM 17924 C CA . PHE A 1 86 ? -10.642 -1.488 -2.036 1.00 0.00 86 PHE A CA 15
ATOM 17925 C C . PHE A 1 86 ? -12.028 -1.970 -2.526 1.00 0.00 86 PHE A C 15
ATOM 17926 O O . PHE A 1 86 ? -12.962 -2.114 -1.729 1.00 0.00 86 PHE A O 15
ATOM 17943 N N . GLU A 1 87 ? -12.135 -2.215 -3.847 1.00 0.00 87 GLU A N 15
ATOM 17944 C CA . GLU A 1 87 ? -13.402 -2.566 -4.527 1.00 0.00 87 GLU A CA 15
ATOM 17945 C C . GLU A 1 87 ? -13.839 -4.005 -4.198 1.00 0.00 87 GLU A C 15
ATOM 17946 O O . GLU A 1 87 ? -15.040 -4.309 -4.196 1.00 0.00 87 GLU A O 15
ATOM 17958 N N . THR A 1 88 ? -12.874 -4.881 -3.874 1.00 0.00 88 THR A N 15
ATOM 17959 C CA . THR A 1 88 ? -13.145 -6.284 -3.494 1.00 0.00 88 THR A CA 15
ATOM 17960 C C . THR A 1 88 ? -12.707 -6.569 -2.040 1.00 0.00 88 THR A C 15
ATOM 17961 O O . THR A 1 88 ? -12.972 -7.661 -1.518 1.00 0.00 88 THR A O 15
ATOM 17972 N N . LYS A 1 89 ? -12.026 -5.574 -1.412 1.00 0.00 89 LYS A N 15
ATOM 17973 C CA . LYS A 1 89 ? -11.611 -5.617 0.015 1.00 0.00 89 LYS A CA 15
ATOM 17974 C C . LYS A 1 89 ? -10.678 -6.813 0.308 1.00 0.00 89 LYS A C 15
ATOM 17975 O O . LYS A 1 89 ? -10.700 -7.366 1.403 1.00 0.00 89 LYS A O 15
ATOM 17994 N N . ARG A 1 90 ? -9.819 -7.156 -0.673 1.00 0.00 90 ARG A N 15
ATOM 17995 C CA . ARG A 1 90 ? -8.947 -8.364 -0.633 1.00 0.00 90 ARG A CA 15
ATOM 17996 C C . ARG A 1 90 ? -7.925 -8.346 0.514 1.00 0.00 90 ARG A C 15
ATOM 17997 O O . ARG A 1 90 ? -7.330 -9.371 0.833 1.00 0.00 90 ARG A O 15
ATOM 18018 N N . PHE A 1 91 ? -7.723 -7.177 1.095 1.00 0.00 91 PHE A N 15
ATOM 18019 C CA . PHE A 1 91 ? -6.907 -6.997 2.300 1.00 0.00 91 PHE A CA 15
ATOM 18020 C C . PHE A 1 91 ? -7.597 -7.568 3.551 1.00 0.00 91 PHE A C 15
ATOM 18021 O O . PHE A 1 91 ? -8.805 -7.829 3.559 1.00 0.00 91 PHE A O 15
ATOM 18038 N N . LYS A 1 92 ? -6.793 -7.783 4.591 1.00 0.00 92 LYS A N 15
ATOM 18039 C CA . LYS A 1 92 ? -7.275 -8.062 5.943 1.00 0.00 92 LYS A CA 15
ATOM 18040 C C . LYS A 1 92 ? -6.787 -6.885 6.810 1.00 0.00 92 LYS A C 15
ATOM 18041 O O . LYS A 1 92 ? -5.602 -6.877 7.185 1.00 0.00 92 LYS A O 15
ATOM 18061 N N . MET A 1 20 ? -10.074 -9.040 17.147 1.00 0.00 20 MET A N 16
ATOM 18062 C CA . MET A 1 20 ? -9.201 -9.419 16.013 1.00 0.00 20 MET A CA 16
ATOM 18063 C C . MET A 1 20 ? -8.250 -8.261 15.660 1.00 0.00 20 MET A C 16
ATOM 18064 O O . MET A 1 20 ? -8.698 -7.194 15.226 1.00 0.00 20 MET A O 16
ATOM 18078 N N . ALA A 1 21 ? -6.938 -8.471 15.871 1.00 0.00 21 ALA A N 16
ATOM 18079 C CA . ALA A 1 21 ? -5.895 -7.519 15.463 1.00 0.00 21 ALA A CA 16
ATOM 18080 C C . ALA A 1 21 ? -5.715 -7.574 13.940 1.00 0.00 21 ALA A C 16
ATOM 18081 O O . ALA A 1 21 ? -4.971 -8.417 13.428 1.00 0.00 21 ALA A O 16
ATOM 18088 N N . ALA A 1 22 ? -6.465 -6.717 13.226 1.00 0.00 22 ALA A N 16
ATOM 18089 C CA . ALA A 1 22 ? -6.458 -6.658 11.759 1.00 0.00 22 ALA A CA 16
ATOM 18090 C C . ALA A 1 22 ? -6.631 -5.205 11.302 1.00 0.00 22 ALA A C 16
ATOM 18091 O O . ALA A 1 22 ? -7.760 -4.726 11.143 1.00 0.00 22 ALA A O 16
ATOM 18098 N N . ALA A 1 23 ? -5.500 -4.490 11.164 1.00 0.00 23 ALA A N 16
ATOM 18099 C CA . ALA A 1 23 ? -5.484 -3.089 10.712 1.00 0.00 23 ALA A CA 16
ATOM 18100 C C . ALA A 1 23 ? -5.678 -3.045 9.189 1.00 0.00 23 ALA A C 16
ATOM 18101 O O . ALA A 1 23 ? -4.734 -3.288 8.446 1.00 0.00 23 ALA A O 16
ATOM 18108 N N . VAL A 1 24 ? -6.920 -2.777 8.739 1.00 0.00 24 VAL A N 16
ATOM 18109 C CA . VAL A 1 24 ? -7.230 -2.632 7.304 1.00 0.00 24 VAL A CA 16
ATOM 18110 C C . VAL A 1 24 ? -6.493 -1.390 6.727 1.00 0.00 24 VAL A C 16
ATOM 18111 O O . VAL A 1 24 ? -6.495 -0.328 7.356 1.00 0.00 24 VAL A O 16
ATOM 18124 N N . PRO A 1 25 ? -5.801 -1.525 5.554 1.00 0.00 25 PRO A N 16
ATOM 18125 C CA . PRO A 1 25 ? -4.951 -0.443 4.990 1.00 0.00 25 PRO A CA 16
ATOM 18126 C C . PRO A 1 25 ? -5.763 0.765 4.494 1.00 0.00 25 PRO A C 16
ATOM 18127 O O . PRO A 1 25 ? -6.993 0.710 4.375 1.00 0.00 25 PRO A O 16
ATOM 18138 N N . GLN A 1 26 ? -5.037 1.839 4.194 1.00 0.00 26 GLN A N 16
ATOM 18139 C CA . GLN A 1 26 ? -5.604 3.107 3.725 1.00 0.00 26 GLN A CA 16
ATOM 18140 C C . GLN A 1 26 ? -5.053 3.412 2.325 1.00 0.00 26 GLN A C 16
ATOM 18141 O O . GLN A 1 26 ? -3.919 3.025 1.988 1.00 0.00 26 GLN A O 16
ATOM 18155 N N . ARG A 1 27 ? -5.871 4.075 1.496 1.00 0.00 27 ARG A N 16
ATOM 18156 C CA . ARG A 1 27 ? -5.411 4.621 0.221 1.00 0.00 27 ARG A CA 16
ATOM 18157 C C . ARG A 1 27 ? -4.523 5.839 0.504 1.00 0.00 27 ARG A C 16
ATOM 18158 O O . ARG A 1 27 ? -4.995 6.890 0.948 1.00 0.00 27 ARG A O 16
ATOM 18179 N N . ALA A 1 28 ? -3.221 5.636 0.277 1.00 0.00 28 ALA A N 16
ATOM 18180 C CA . ALA A 1 28 ? -2.161 6.595 0.623 1.00 0.00 28 ALA A CA 16
ATOM 18181 C C . ALA A 1 28 ? -1.885 7.583 -0.530 1.00 0.00 28 ALA A C 16
ATOM 18182 O O . ALA A 1 28 ? -1.294 8.647 -0.324 1.00 0.00 28 ALA A O 16
ATOM 18189 N N . TRP A 1 29 ? -2.332 7.215 -1.744 1.00 0.00 29 TRP A N 16
ATOM 18190 C CA . TRP A 1 29 ? -2.057 7.965 -2.982 1.00 0.00 29 TRP A CA 16
ATOM 18191 C C . TRP A 1 29 ? -3.352 8.190 -3.746 1.00 0.00 29 TRP A C 16
ATOM 18192 O O . TRP A 1 29 ? -4.193 7.288 -3.841 1.00 0.00 29 TRP A O 16
ATOM 18213 N N . THR A 1 30 ? -3.487 9.391 -4.295 1.00 0.00 30 THR A N 16
ATOM 18214 C CA . THR A 1 30 ? -4.570 9.741 -5.206 1.00 0.00 30 THR A CA 16
ATOM 18215 C C . THR A 1 30 ? -4.217 9.209 -6.603 1.00 0.00 30 THR A C 16
ATOM 18216 O O . THR A 1 30 ? -3.062 8.817 -6.839 1.00 0.00 30 THR A O 16
ATOM 18227 N N . VAL A 1 31 ? -5.193 9.195 -7.529 1.00 0.00 31 VAL A N 16
ATOM 18228 C CA . VAL A 1 31 ? -4.992 8.605 -8.865 1.00 0.00 31 VAL A CA 16
ATOM 18229 C C . VAL A 1 31 ? -3.894 9.358 -9.655 1.00 0.00 31 VAL A C 16
ATOM 18230 O O . VAL A 1 31 ? -3.167 8.748 -10.450 1.00 0.00 31 VAL A O 16
ATOM 18243 N N . GLU A 1 32 ? -3.750 10.680 -9.377 1.00 0.00 32 GLU A N 16
ATOM 18244 C CA . GLU A 1 32 ? -2.685 11.515 -9.965 1.00 0.00 32 GLU A CA 16
ATOM 18245 C C . GLU A 1 32 ? -1.302 11.104 -9.414 1.00 0.00 32 GLU A C 16
ATOM 18246 O O . GLU A 1 32 ? -0.335 11.051 -10.175 1.00 0.00 32 GLU A O 16
ATOM 18258 N N . GLN A 1 33 ? -1.223 10.806 -8.094 1.00 0.00 33 GLN A N 16
ATOM 18259 C CA . GLN A 1 33 ? 0.030 10.359 -7.441 1.00 0.00 33 GLN A CA 16
ATOM 18260 C C . GLN A 1 33 ? 0.483 9.010 -8.010 1.00 0.00 33 GLN A C 16
ATOM 18261 O O . GLN A 1 33 ? 1.668 8.826 -8.298 1.00 0.00 33 GLN A O 16
ATOM 18275 N N . LEU A 1 34 ? -0.494 8.112 -8.212 1.00 0.00 34 LEU A N 16
ATOM 18276 C CA . LEU A 1 34 ? -0.259 6.753 -8.721 1.00 0.00 34 LEU A CA 16
ATOM 18277 C C . LEU A 1 34 ? 0.385 6.785 -10.108 1.00 0.00 34 LEU A C 16
ATOM 18278 O O . LEU A 1 34 ? 1.446 6.202 -10.311 1.00 0.00 34 LEU A O 16
ATOM 18294 N N . ARG A 1 35 ? -0.263 7.533 -11.027 1.00 0.00 35 ARG A N 16
ATOM 18295 C CA . ARG A 1 35 ? 0.149 7.620 -12.441 1.00 0.00 35 ARG A CA 16
ATOM 18296 C C . ARG A 1 35 ? 1.436 8.457 -12.585 1.00 0.00 35 ARG A C 16
ATOM 18297 O O . ARG A 1 35 ? 2.166 8.301 -13.575 1.00 0.00 35 ARG A O 16
ATOM 18318 N N . SER A 1 36 ? 1.701 9.341 -11.592 1.00 0.00 36 SER A N 16
ATOM 18319 C CA . SER A 1 36 ? 2.864 10.243 -11.610 1.00 0.00 36 SER A CA 16
ATOM 18320 C C . SER A 1 36 ? 4.164 9.434 -11.583 1.00 0.00 36 SER A C 16
ATOM 18321 O O . SER A 1 36 ? 4.378 8.626 -10.670 1.00 0.00 36 SER A O 16
ATOM 18329 N N . GLU A 1 37 ? 5.017 9.658 -12.591 1.00 0.00 37 GLU A N 16
ATOM 18330 C CA . GLU A 1 37 ? 6.293 8.940 -12.762 1.00 0.00 37 GLU A CA 16
ATOM 18331 C C . GLU A 1 37 ? 7.291 9.232 -11.626 1.00 0.00 37 GLU A C 16
ATOM 18332 O O . GLU A 1 37 ? 8.227 8.451 -11.399 1.00 0.00 37 GLU A O 16
ATOM 18344 N N . GLN A 1 38 ? 7.080 10.362 -10.927 1.00 0.00 38 GLN A N 16
ATOM 18345 C CA . GLN A 1 38 ? 7.894 10.773 -9.773 1.00 0.00 38 GLN A CA 16
ATOM 18346 C C . GLN A 1 38 ? 7.664 9.831 -8.574 1.00 0.00 38 GLN A C 16
ATOM 18347 O O . GLN A 1 38 ? 8.554 9.680 -7.735 1.00 0.00 38 GLN A O 16
ATOM 18361 N N . LEU A 1 39 ? 6.468 9.198 -8.499 1.00 0.00 39 LEU A N 16
ATOM 18362 C CA . LEU A 1 39 ? 6.203 8.107 -7.538 1.00 0.00 39 LEU A CA 16
ATOM 18363 C C . LEU A 1 39 ? 6.734 6.786 -8.142 1.00 0.00 39 LEU A C 16
ATOM 18364 O O . LEU A 1 39 ? 6.265 6.389 -9.220 1.00 0.00 39 LEU A O 16
ATOM 18380 N N . PRO A 1 40 ? 7.737 6.105 -7.491 1.00 0.00 40 PRO A N 16
ATOM 18381 C CA . PRO A 1 40 ? 8.240 4.797 -7.968 1.00 0.00 40 PRO A CA 16
ATOM 18382 C C . PRO A 1 40 ? 7.154 3.695 -7.911 1.00 0.00 40 PRO A C 16
ATOM 18383 O O . PRO A 1 40 ? 6.352 3.637 -6.968 1.00 0.00 40 PRO A O 16
ATOM 18394 N N . LYS A 1 41 ? 7.155 2.832 -8.943 1.00 0.00 41 LYS A N 16
ATOM 18395 C CA . LYS A 1 41 ? 6.225 1.696 -9.074 1.00 0.00 41 LYS A CA 16
ATOM 18396 C C . LYS A 1 41 ? 6.393 0.707 -7.906 1.00 0.00 41 LYS A C 16
ATOM 18397 O O . LYS A 1 41 ? 5.416 0.112 -7.444 1.00 0.00 41 LYS A O 16
ATOM 18416 N N . LYS A 1 42 ? 7.640 0.596 -7.414 1.00 0.00 42 LYS A N 16
ATOM 18417 C CA . LYS A 1 42 ? 8.007 -0.299 -6.308 1.00 0.00 42 LYS A CA 16
ATOM 18418 C C . LYS A 1 42 ? 7.337 0.142 -4.996 1.00 0.00 42 LYS A C 16
ATOM 18419 O O . LYS A 1 42 ? 7.018 -0.692 -4.165 1.00 0.00 42 LYS A O 16
ATOM 18438 N N . ASP A 1 43 ? 7.119 1.462 -4.832 1.00 0.00 43 ASP A N 16
ATOM 18439 C CA . ASP A 1 43 ? 6.517 2.021 -3.600 1.00 0.00 43 ASP A CA 16
ATOM 18440 C C . ASP A 1 43 ? 5.053 1.558 -3.491 1.00 0.00 43 ASP A C 16
ATOM 18441 O O . ASP A 1 43 ? 4.569 1.237 -2.400 1.00 0.00 43 ASP A O 16
ATOM 18450 N N . ILE A 1 44 ? 4.378 1.507 -4.660 1.00 0.00 44 ILE A N 16
ATOM 18451 C CA . ILE A 1 44 ? 2.989 1.040 -4.785 1.00 0.00 44 ILE A CA 16
ATOM 18452 C C . ILE A 1 44 ? 2.918 -0.472 -4.476 1.00 0.00 44 ILE A C 16
ATOM 18453 O O . ILE A 1 44 ? 2.164 -0.887 -3.610 1.00 0.00 44 ILE A O 16
ATOM 18469 N N . ILE A 1 45 ? 3.741 -1.269 -5.181 1.00 0.00 45 ILE A N 16
ATOM 18470 C CA . ILE A 1 45 ? 3.780 -2.755 -5.035 1.00 0.00 45 ILE A CA 16
ATOM 18471 C C . ILE A 1 45 ? 4.147 -3.185 -3.596 1.00 0.00 45 ILE A C 16
ATOM 18472 O O . ILE A 1 45 ? 3.619 -4.178 -3.086 1.00 0.00 45 ILE A O 16
ATOM 18488 N N . LYS A 1 46 ? 5.041 -2.407 -2.973 1.00 0.00 46 LYS A N 16
ATOM 18489 C CA . LYS A 1 46 ? 5.442 -2.564 -1.557 1.00 0.00 46 LYS A CA 16
ATOM 18490 C C . LYS A 1 46 ? 4.204 -2.558 -0.643 1.00 0.00 46 LYS A C 16
ATOM 18491 O O . LYS A 1 46 ? 4.067 -3.399 0.245 1.00 0.00 46 LYS A O 16
ATOM 18510 N N . PHE A 1 47 ? 3.313 -1.596 -0.925 1.00 0.00 47 PHE A N 16
ATOM 18511 C CA . PHE A 1 47 ? 2.034 -1.435 -0.221 1.00 0.00 47 PHE A CA 16
ATOM 18512 C C . PHE A 1 47 ? 1.071 -2.614 -0.518 1.00 0.00 47 PHE A C 16
ATOM 18513 O O . PHE A 1 47 ? 0.443 -3.166 0.394 1.00 0.00 47 PHE A O 16
ATOM 18530 N N . LEU A 1 48 ? 0.974 -2.978 -1.799 1.00 0.00 48 LEU A N 16
ATOM 18531 C CA . LEU A 1 48 ? 0.003 -3.972 -2.301 1.00 0.00 48 LEU A CA 16
ATOM 18532 C C . LEU A 1 48 ? 0.287 -5.377 -1.741 1.00 0.00 48 LEU A C 16
ATOM 18533 O O . LEU A 1 48 ? -0.640 -6.145 -1.493 1.00 0.00 48 LEU A O 16
ATOM 18549 N N . GLN A 1 49 ? 1.582 -5.696 -1.542 1.00 0.00 49 GLN A N 16
ATOM 18550 C CA . GLN A 1 49 ? 2.004 -6.976 -0.929 1.00 0.00 49 GLN A CA 16
ATOM 18551 C C . GLN A 1 49 ? 1.963 -6.885 0.610 1.00 0.00 49 GLN A C 16
ATOM 18552 O O . GLN A 1 49 ? 1.788 -7.907 1.287 1.00 0.00 49 GLN A O 16
ATOM 18566 N N . GLU A 1 50 ? 2.151 -5.655 1.137 1.00 0.00 50 GLU A N 16
ATOM 18567 C CA . GLU A 1 50 ? 2.126 -5.371 2.591 1.00 0.00 50 GLU A CA 16
ATOM 18568 C C . GLU A 1 50 ? 0.751 -5.704 3.186 1.00 0.00 50 GLU A C 16
ATOM 18569 O O . GLU A 1 50 ? 0.666 -6.400 4.201 1.00 0.00 50 GLU A O 16
ATOM 18581 N N . HIS A 1 51 ? -0.326 -5.221 2.544 1.00 0.00 51 HIS A N 16
ATOM 18582 C CA . HIS A 1 51 ? -1.684 -5.316 3.129 1.00 0.00 51 HIS A CA 16
ATOM 18583 C C . HIS A 1 51 ? -2.771 -5.646 2.089 1.00 0.00 51 HIS A C 16
ATOM 18584 O O . HIS A 1 51 ? -3.957 -5.357 2.299 1.00 0.00 51 HIS A O 16
ATOM 18599 N N . GLY A 1 52 ? -2.349 -6.253 0.972 1.00 0.00 52 GLY A N 16
ATOM 18600 C CA . GLY A 1 52 ? -3.249 -7.050 0.133 1.00 0.00 52 GLY A CA 16
ATOM 18601 C C . GLY A 1 52 ? -3.327 -8.479 0.685 1.00 0.00 52 GLY A C 16
ATOM 18602 O O . GLY A 1 52 ? -3.276 -8.669 1.908 1.00 0.00 52 GLY A O 16
ATOM 18606 N N . SER A 1 53 ? -3.431 -9.480 -0.198 1.00 0.00 53 SER A N 16
ATOM 18607 C CA . SER A 1 53 ? -3.401 -10.903 0.199 1.00 0.00 53 SER A CA 16
ATOM 18608 C C . SER A 1 53 ? -2.799 -11.744 -0.928 1.00 0.00 53 SER A C 16
ATOM 18609 O O . SER A 1 53 ? -2.757 -11.305 -2.071 1.00 0.00 53 SER A O 16
ATOM 18617 N N . ASP A 1 54 ? -2.380 -12.974 -0.577 1.00 0.00 54 ASP A N 16
ATOM 18618 C CA . ASP A 1 54 ? -1.660 -13.908 -1.482 1.00 0.00 54 ASP A CA 16
ATOM 18619 C C . ASP A 1 54 ? -2.393 -14.133 -2.825 1.00 0.00 54 ASP A C 16
ATOM 18620 O O . ASP A 1 54 ? -1.750 -14.263 -3.865 1.00 0.00 54 ASP A O 16
ATOM 18629 N N . SER A 1 55 ? -3.734 -14.160 -2.767 1.00 0.00 55 SER A N 16
ATOM 18630 C CA . SER A 1 55 ? -4.600 -14.355 -3.944 1.00 0.00 55 SER A CA 16
ATOM 18631 C C . SER A 1 55 ? -4.571 -13.109 -4.858 1.00 0.00 55 SER A C 16
ATOM 18632 O O . SER A 1 55 ? -4.428 -13.239 -6.074 1.00 0.00 55 SER A O 16
ATOM 18640 N N . PHE A 1 56 ? -4.644 -11.909 -4.237 1.00 0.00 56 PHE A N 16
ATOM 18641 C CA . PHE A 1 56 ? -4.513 -10.604 -4.929 1.00 0.00 56 PHE A CA 16
ATOM 18642 C C . PHE A 1 56 ? -3.130 -10.494 -5.612 1.00 0.00 56 PHE A C 16
ATOM 18643 O O . PHE A 1 56 ? -3.006 -9.977 -6.741 1.00 0.00 56 PHE A O 16
ATOM 18660 N N . LEU A 1 57 ? -2.109 -11.008 -4.911 1.00 0.00 57 LEU A N 16
ATOM 18661 C CA . LEU A 1 57 ? -0.718 -10.985 -5.371 1.00 0.00 57 LEU A CA 16
ATOM 18662 C C . LEU A 1 57 ? -0.507 -12.009 -6.497 1.00 0.00 57 LEU A C 16
ATOM 18663 O O . LEU A 1 57 ? 0.307 -11.787 -7.366 1.00 0.00 57 LEU A O 16
ATOM 18679 N N . ALA A 1 58 ? -1.239 -13.138 -6.457 1.00 0.00 58 ALA A N 16
ATOM 18680 C CA . ALA A 1 58 ? -1.154 -14.201 -7.487 1.00 0.00 58 ALA A CA 16
ATOM 18681 C C . ALA A 1 58 ? -1.757 -13.735 -8.827 1.00 0.00 58 ALA A C 16
ATOM 18682 O O . ALA A 1 58 ? -1.139 -13.922 -9.885 1.00 0.00 58 ALA A O 16
ATOM 18689 N N . GLU A 1 59 ? -2.963 -13.129 -8.761 1.00 0.00 59 GLU A N 16
ATOM 18690 C CA . GLU A 1 59 ? -3.685 -12.601 -9.948 1.00 0.00 59 GLU A CA 16
ATOM 18691 C C . GLU A 1 59 ? -2.808 -11.612 -10.731 1.00 0.00 59 GLU A C 16
ATOM 18692 O O . GLU A 1 59 ? -2.685 -11.699 -11.952 1.00 0.00 59 GLU A O 16
ATOM 18704 N N . HIS A 1 60 ? -2.186 -10.683 -9.995 1.00 0.00 60 HIS A N 16
ATOM 18705 C CA . HIS A 1 60 ? -1.481 -9.533 -10.582 1.00 0.00 60 HIS A CA 16
ATOM 18706 C C . HIS A 1 60 ? 0.051 -9.675 -10.461 1.00 0.00 60 HIS A C 16
ATOM 18707 O O . HIS A 1 60 ? 0.779 -8.751 -10.817 1.00 0.00 60 HIS A O 16
ATOM 18722 N N . LYS A 1 61 ? 0.524 -10.830 -9.947 1.00 0.00 61 LYS A N 16
ATOM 18723 C CA . LYS A 1 61 ? 1.975 -11.155 -9.827 1.00 0.00 61 LYS A CA 16
ATOM 18724 C C . LYS A 1 61 ? 2.743 -10.074 -9.026 1.00 0.00 61 LYS A C 16
ATOM 18725 O O . LYS A 1 61 ? 3.884 -9.742 -9.341 1.00 0.00 61 LYS A O 16
ATOM 18744 N N . LEU A 1 62 ? 2.091 -9.568 -7.960 1.00 0.00 62 LEU A N 16
ATOM 18745 C CA . LEU A 1 62 ? 2.647 -8.525 -7.071 1.00 0.00 62 LEU A CA 16
ATOM 18746 C C . LEU A 1 62 ? 3.474 -9.154 -5.923 1.00 0.00 62 LEU A C 16
ATOM 18747 O O . LEU A 1 62 ? 4.105 -8.438 -5.131 1.00 0.00 62 LEU A O 16
ATOM 18763 N N . LEU A 1 63 ? 3.436 -10.498 -5.844 1.00 0.00 63 LEU A N 16
ATOM 18764 C CA . LEU A 1 63 ? 4.246 -11.292 -4.902 1.00 0.00 63 LEU A CA 16
ATOM 18765 C C . LEU A 1 63 ? 5.727 -11.328 -5.322 1.00 0.00 63 LEU A C 16
ATOM 18766 O O . LEU A 1 63 ? 6.064 -11.094 -6.489 1.00 0.00 63 LEU A O 16
ATOM 18782 N N . GLY A 1 64 ? 6.592 -11.648 -4.355 1.00 0.00 64 GLY A N 16
ATOM 18783 C CA . GLY A 1 64 ? 8.032 -11.734 -4.581 1.00 0.00 64 GLY A CA 16
ATOM 18784 C C . GLY A 1 64 ? 8.752 -10.423 -4.289 1.00 0.00 64 GLY A C 16
ATOM 18785 O O . GLY A 1 64 ? 8.167 -9.501 -3.701 1.00 0.00 64 GLY A O 16
ATOM 18789 N N . ASN A 1 65 ? 10.030 -10.346 -4.698 1.00 0.00 65 ASN A N 16
ATOM 18790 C CA . ASN A 1 65 ? 10.885 -9.158 -4.493 1.00 0.00 65 ASN A CA 16
ATOM 18791 C C . ASN A 1 65 ? 10.290 -7.952 -5.239 1.00 0.00 65 ASN A C 16
ATOM 18792 O O . ASN A 1 65 ? 10.047 -8.034 -6.450 1.00 0.00 65 ASN A O 16
ATOM 18803 N N . ILE A 1 66 ? 10.085 -6.854 -4.502 1.00 0.00 66 ILE A N 16
ATOM 18804 C CA . ILE A 1 66 ? 9.308 -5.685 -4.959 1.00 0.00 66 ILE A CA 16
ATOM 18805 C C . ILE A 1 66 ? 9.863 -5.084 -6.267 1.00 0.00 66 ILE A C 16
ATOM 18806 O O . ILE A 1 66 ? 9.102 -4.820 -7.196 1.00 0.00 66 ILE A O 16
ATOM 18822 N N . LYS A 1 67 ? 11.192 -4.872 -6.304 1.00 0.00 67 LYS A N 16
ATOM 18823 C CA . LYS A 1 67 ? 11.896 -4.266 -7.459 1.00 0.00 67 LYS A CA 16
ATOM 18824 C C . LYS A 1 67 ? 11.820 -5.173 -8.712 1.00 0.00 67 LYS A C 16
ATOM 18825 O O . LYS A 1 67 ? 11.780 -4.678 -9.839 1.00 0.00 67 LYS A O 16
ATOM 18844 N N . ASN A 1 68 ? 11.780 -6.501 -8.487 1.00 0.00 68 ASN A N 16
ATOM 18845 C CA . ASN A 1 68 ? 11.630 -7.506 -9.565 1.00 0.00 68 ASN A CA 16
ATOM 18846 C C . ASN A 1 68 ? 10.232 -7.380 -10.209 1.00 0.00 68 ASN A C 16
ATOM 18847 O O . ASN A 1 68 ? 10.085 -7.451 -11.439 1.00 0.00 68 ASN A O 16
ATOM 18858 N N . VAL A 1 69 ? 9.220 -7.183 -9.341 1.00 0.00 69 VAL A N 16
ATOM 18859 C CA . VAL A 1 69 ? 7.832 -6.939 -9.767 1.00 0.00 69 VAL A CA 16
ATOM 18860 C C . VAL A 1 69 ? 7.731 -5.553 -10.436 1.00 0.00 69 VAL A C 16
ATOM 18861 O O . VAL A 1 69 ? 7.012 -5.378 -11.396 1.00 0.00 69 VAL A O 16
ATOM 18874 N N . ALA A 1 70 ? 8.523 -4.585 -9.941 1.00 0.00 70 ALA A N 16
ATOM 18875 C CA . ALA A 1 70 ? 8.562 -3.201 -10.474 1.00 0.00 70 ALA A CA 16
ATOM 18876 C C . ALA A 1 70 ? 9.333 -3.135 -11.811 1.00 0.00 70 ALA A C 16
ATOM 18877 O O . ALA A 1 70 ? 9.456 -2.068 -12.415 1.00 0.00 70 ALA A O 16
ATOM 18884 N N . LYS A 1 71 ? 9.866 -4.283 -12.243 1.00 0.00 71 LYS A N 16
ATOM 18885 C CA . LYS A 1 71 ? 10.485 -4.442 -13.557 1.00 0.00 71 LYS A CA 16
ATOM 18886 C C . LYS A 1 71 ? 9.461 -5.007 -14.569 1.00 0.00 71 LYS A C 16
ATOM 18887 O O . LYS A 1 71 ? 9.290 -4.457 -15.663 1.00 0.00 71 LYS A O 16
ATOM 18906 N N . THR A 1 72 ? 8.769 -6.097 -14.183 1.00 0.00 72 THR A N 16
ATOM 18907 C CA . THR A 1 72 ? 7.870 -6.853 -15.083 1.00 0.00 72 THR A CA 16
ATOM 18908 C C . THR A 1 72 ? 6.459 -6.205 -15.174 1.00 0.00 72 THR A C 16
ATOM 18909 O O . THR A 1 72 ? 5.810 -6.233 -16.228 1.00 0.00 72 THR A O 16
ATOM 18920 N N . ALA A 1 73 ? 6.016 -5.611 -14.055 1.00 0.00 73 ALA A N 16
ATOM 18921 C CA . ALA A 1 73 ? 4.706 -4.954 -13.937 1.00 0.00 73 ALA A CA 16
ATOM 18922 C C . ALA A 1 73 ? 4.843 -3.463 -14.267 1.00 0.00 73 ALA A C 16
ATOM 18923 O O . ALA A 1 73 ? 5.595 -2.737 -13.601 1.00 0.00 73 ALA A O 16
ATOM 18930 N N . ASN A 1 74 ? 4.143 -3.026 -15.324 1.00 0.00 74 ASN A N 16
ATOM 18931 C CA . ASN A 1 74 ? 4.046 -1.601 -15.695 1.00 0.00 74 ASN A CA 16
ATOM 18932 C C . ASN A 1 74 ? 3.061 -0.877 -14.757 1.00 0.00 74 ASN A C 16
ATOM 18933 O O . ASN A 1 74 ? 2.325 -1.513 -14.001 1.00 0.00 74 ASN A O 16
ATOM 18944 N N . LYS A 1 75 ? 3.051 0.454 -14.817 1.00 0.00 75 LYS A N 16
ATOM 18945 C CA . LYS A 1 75 ? 2.244 1.284 -13.915 1.00 0.00 75 LYS A CA 16
ATOM 18946 C C . LYS A 1 75 ? 0.740 1.194 -14.249 1.00 0.00 75 LYS A C 16
ATOM 18947 O O . LYS A 1 75 ? -0.102 1.250 -13.347 1.00 0.00 75 LYS A O 16
ATOM 18966 N N . ASP A 1 76 ? 0.420 1.013 -15.544 1.00 0.00 76 ASP A N 16
ATOM 18967 C CA . ASP A 1 76 ? -0.978 0.849 -16.024 1.00 0.00 76 ASP A CA 16
ATOM 18968 C C . ASP A 1 76 ? -1.653 -0.397 -15.395 1.00 0.00 76 ASP A C 16
ATOM 18969 O O . ASP A 1 76 ? -2.874 -0.442 -15.207 1.00 0.00 76 ASP A O 16
ATOM 18978 N N . HIS A 1 77 ? -0.818 -1.385 -15.068 1.00 0.00 77 HIS A N 16
ATOM 18979 C CA . HIS A 1 77 ? -1.189 -2.585 -14.319 1.00 0.00 77 HIS A CA 16
ATOM 18980 C C . HIS A 1 77 ? -1.466 -2.220 -12.836 1.00 0.00 77 HIS A C 16
ATOM 18981 O O . HIS A 1 77 ? -2.518 -2.569 -12.290 1.00 0.00 77 HIS A O 16
ATOM 18996 N N . LEU A 1 78 ? -0.532 -1.466 -12.229 1.00 0.00 78 LEU A N 16
ATOM 18997 C CA . LEU A 1 78 ? -0.502 -1.212 -10.764 1.00 0.00 78 LEU A CA 16
ATOM 18998 C C . LEU A 1 78 ? -1.677 -0.361 -10.268 1.00 0.00 78 LEU A C 16
ATOM 18999 O O . LEU A 1 78 ? -2.286 -0.696 -9.247 1.00 0.00 78 LEU A O 16
ATOM 19015 N N . VAL A 1 79 ? -1.972 0.739 -10.996 1.00 0.00 79 VAL A N 16
ATOM 19016 C CA . VAL A 1 79 ? -3.044 1.699 -10.636 1.00 0.00 79 VAL A CA 16
ATOM 19017 C C . VAL A 1 79 ? -4.411 0.978 -10.583 1.00 0.00 79 VAL A C 16
ATOM 19018 O O . VAL A 1 79 ? -5.198 1.180 -9.654 1.00 0.00 79 VAL A O 16
ATOM 19031 N N . THR A 1 80 ? -4.633 0.098 -11.575 1.00 0.00 80 THR A N 16
ATOM 19032 C CA . THR A 1 80 ? -5.853 -0.726 -11.680 1.00 0.00 80 THR A CA 16
ATOM 19033 C C . THR A 1 80 ? -5.994 -1.681 -10.480 1.00 0.00 80 THR A C 16
ATOM 19034 O O . THR A 1 80 ? -7.073 -1.774 -9.894 1.00 0.00 80 THR A O 16
ATOM 19045 N N . ALA A 1 81 ? -4.884 -2.342 -10.093 1.00 0.00 81 ALA A N 16
ATOM 19046 C CA . ALA A 1 81 ? -4.853 -3.297 -8.963 1.00 0.00 81 ALA A CA 16
ATOM 19047 C C . ALA A 1 81 ? -5.103 -2.570 -7.629 1.00 0.00 81 ALA A C 16
ATOM 19048 O O . ALA A 1 81 ? -5.813 -3.081 -6.756 1.00 0.00 81 ALA A O 16
ATOM 19055 N N . TYR A 1 82 ? -4.517 -1.370 -7.518 1.00 0.00 82 TYR A N 16
ATOM 19056 C CA . TYR A 1 82 ? -4.573 -0.526 -6.314 1.00 0.00 82 TYR A CA 16
ATOM 19057 C C . TYR A 1 82 ? -6.016 -0.098 -6.005 1.00 0.00 82 TYR A C 16
ATOM 19058 O O . TYR A 1 82 ? -6.512 -0.335 -4.913 1.00 0.00 82 TYR A O 16
ATOM 19076 N N . ASN A 1 83 ? -6.686 0.514 -6.995 1.00 0.00 83 ASN A N 16
ATOM 19077 C CA . ASN A 1 83 ? -8.064 1.034 -6.837 1.00 0.00 83 ASN A CA 16
ATOM 19078 C C . ASN A 1 83 ? -9.077 -0.123 -6.680 1.00 0.00 83 ASN A C 16
ATOM 19079 O O . ASN A 1 83 ? -10.036 -0.015 -5.904 1.00 0.00 83 ASN A O 16
ATOM 19090 N N . HIS A 1 84 ? -8.820 -1.242 -7.399 1.00 0.00 84 HIS A N 16
ATOM 19091 C CA . HIS A 1 84 ? -9.606 -2.495 -7.287 1.00 0.00 84 HIS A CA 16
ATOM 19092 C C . HIS A 1 84 ? -9.466 -3.102 -5.871 1.00 0.00 84 HIS A C 16
ATOM 19093 O O . HIS A 1 84 ? -10.408 -3.732 -5.374 1.00 0.00 84 HIS A O 16
ATOM 19108 N N . LEU A 1 85 ? -8.303 -2.878 -5.230 1.00 0.00 85 LEU A N 16
ATOM 19109 C CA . LEU A 1 85 ? -7.982 -3.443 -3.901 1.00 0.00 85 LEU A CA 16
ATOM 19110 C C . LEU A 1 85 ? -9.013 -2.953 -2.872 1.00 0.00 85 LEU A C 16
ATOM 19111 O O . LEU A 1 85 ? -9.620 -3.746 -2.167 1.00 0.00 85 LEU A O 16
ATOM 19127 N N . PHE A 1 86 ? -9.200 -1.637 -2.831 1.00 0.00 86 PHE A N 16
ATOM 19128 C CA . PHE A 1 86 ? -10.135 -0.972 -1.896 1.00 0.00 86 PHE A CA 16
ATOM 19129 C C . PHE A 1 86 ? -11.602 -1.211 -2.317 1.00 0.00 86 PHE A C 16
ATOM 19130 O O . PHE A 1 86 ? -12.492 -1.306 -1.461 1.00 0.00 86 PHE A O 16
ATOM 19147 N N . GLU A 1 87 ? -11.814 -1.328 -3.646 1.00 0.00 87 GLU A N 16
ATOM 19148 C CA . GLU A 1 87 ? -13.144 -1.498 -4.266 1.00 0.00 87 GLU A CA 16
ATOM 19149 C C . GLU A 1 87 ? -13.839 -2.785 -3.780 1.00 0.00 87 GLU A C 16
ATOM 19150 O O . GLU A 1 87 ? -15.038 -2.785 -3.484 1.00 0.00 87 GLU A O 16
ATOM 19162 N N . THR A 1 88 ? -13.060 -3.872 -3.677 1.00 0.00 88 THR A N 16
ATOM 19163 C CA . THR A 1 88 ? -13.556 -5.217 -3.320 1.00 0.00 88 THR A CA 16
ATOM 19164 C C . THR A 1 88 ? -12.887 -5.752 -2.035 1.00 0.00 88 THR A C 16
ATOM 19165 O O . THR A 1 88 ? -13.176 -6.878 -1.621 1.00 0.00 88 THR A O 16
ATOM 19176 N N . LYS A 1 89 ? -12.039 -4.915 -1.403 1.00 0.00 89 LYS A N 16
ATOM 19177 C CA . LYS A 1 89 ? -11.325 -5.231 -0.146 1.00 0.00 89 LYS A CA 16
ATOM 19178 C C . LYS A 1 89 ? -10.527 -6.555 -0.255 1.00 0.00 89 LYS A C 16
ATOM 19179 O O . LYS A 1 89 ? -10.886 -7.572 0.343 1.00 0.00 89 LYS A O 16
ATOM 19198 N N . ARG A 1 90 ? -9.443 -6.515 -1.059 1.00 0.00 90 ARG A N 16
ATOM 19199 C CA . ARG A 1 90 ? -8.540 -7.677 -1.310 1.00 0.00 90 ARG A CA 16
ATOM 19200 C C . ARG A 1 90 ? -7.523 -7.890 -0.165 1.00 0.00 90 ARG A C 16
ATOM 19201 O O . ARG A 1 90 ? -6.541 -8.627 -0.335 1.00 0.00 90 ARG A O 16
ATOM 19222 N N . PHE A 1 91 ? -7.772 -7.236 0.982 1.00 0.00 91 PHE A N 16
ATOM 19223 C CA . PHE A 1 91 ? -6.884 -7.286 2.164 1.00 0.00 91 PHE A CA 16
ATOM 19224 C C . PHE A 1 91 ? -6.834 -8.711 2.753 1.00 0.00 91 PHE A C 16
ATOM 19225 O O . PHE A 1 91 ? -7.706 -9.541 2.487 1.00 0.00 91 PHE A O 16
ATOM 19242 N N . LYS A 1 92 ? -5.822 -8.947 3.581 1.00 0.00 92 LYS A N 16
ATOM 19243 C CA . LYS A 1 92 ? -5.661 -10.203 4.325 1.00 0.00 92 LYS A CA 16
ATOM 19244 C C . LYS A 1 92 ? -6.335 -10.066 5.711 1.00 0.00 92 LYS A C 16
ATOM 19245 O O . LYS A 1 92 ? -5.790 -9.350 6.585 1.00 0.00 92 LYS A O 16
ATOM 19265 N N . MET A 1 20 ? -9.360 -4.048 19.274 1.00 0.00 20 MET A N 17
ATOM 19266 C CA . MET A 1 20 ? -10.176 -2.817 19.427 1.00 0.00 20 MET A CA 17
ATOM 19267 C C . MET A 1 20 ? -10.383 -2.114 18.067 1.00 0.00 20 MET A C 17
ATOM 19268 O O . MET A 1 20 ? -11.212 -1.201 17.958 1.00 0.00 20 MET A O 17
ATOM 19282 N N . ALA A 1 21 ? -9.626 -2.549 17.037 1.00 0.00 21 ALA A N 17
ATOM 19283 C CA . ALA A 1 21 ? -9.668 -1.965 15.681 1.00 0.00 21 ALA A CA 17
ATOM 19284 C C . ALA A 1 21 ? -9.133 -2.983 14.656 1.00 0.00 21 ALA A C 17
ATOM 19285 O O . ALA A 1 21 ? -8.317 -3.848 15.000 1.00 0.00 21 ALA A O 17
ATOM 19292 N N . ALA A 1 22 ? -9.616 -2.893 13.408 1.00 0.00 22 ALA A N 17
ATOM 19293 C CA . ALA A 1 22 ? -9.123 -3.717 12.297 1.00 0.00 22 ALA A CA 17
ATOM 19294 C C . ALA A 1 22 ? -8.147 -2.897 11.445 1.00 0.00 22 ALA A C 17
ATOM 19295 O O . ALA A 1 22 ? -8.399 -1.711 11.181 1.00 0.00 22 ALA A O 17
ATOM 19302 N N . ALA A 1 23 ? -7.036 -3.529 11.031 1.00 0.00 23 ALA A N 17
ATOM 19303 C CA . ALA A 1 23 ? -5.997 -2.888 10.206 1.00 0.00 23 ALA A CA 17
ATOM 19304 C C . ALA A 1 23 ? -6.516 -2.688 8.773 1.00 0.00 23 ALA A C 17
ATOM 19305 O O . ALA A 1 23 ? -6.375 -3.574 7.919 1.00 0.00 23 ALA A O 17
ATOM 19312 N N . VAL A 1 24 ? -7.172 -1.539 8.538 1.00 0.00 24 VAL A N 17
ATOM 19313 C CA . VAL A 1 24 ? -7.769 -1.187 7.234 1.00 0.00 24 VAL A CA 17
ATOM 19314 C C . VAL A 1 24 ? -7.092 0.086 6.671 1.00 0.00 24 VAL A C 17
ATOM 19315 O O . VAL A 1 24 ? -7.582 1.206 6.870 1.00 0.00 24 VAL A O 17
ATOM 19328 N N . PRO A 1 25 ? -5.897 -0.055 6.015 1.00 0.00 25 PRO A N 17
ATOM 19329 C CA . PRO A 1 25 ? -5.182 1.091 5.438 1.00 0.00 25 PRO A CA 17
ATOM 19330 C C . PRO A 1 25 ? -5.895 1.611 4.186 1.00 0.00 25 PRO A C 17
ATOM 19331 O O . PRO A 1 25 ? -6.240 0.834 3.279 1.00 0.00 25 PRO A O 17
ATOM 19342 N N . GLN A 1 26 ? -6.140 2.917 4.166 1.00 0.00 26 GLN A N 17
ATOM 19343 C CA . GLN A 1 26 ? -6.560 3.628 2.960 1.00 0.00 26 GLN A CA 17
ATOM 19344 C C . GLN A 1 26 ? -5.354 3.795 2.028 1.00 0.00 26 GLN A C 17
ATOM 19345 O O . GLN A 1 26 ? -4.229 3.386 2.365 1.00 0.00 26 GLN A O 17
ATOM 19359 N N . ARG A 1 27 ? -5.592 4.396 0.860 1.00 0.00 27 ARG A N 17
ATOM 19360 C CA . ARG A 1 27 ? -4.521 4.713 -0.091 1.00 0.00 27 ARG A CA 17
ATOM 19361 C C . ARG A 1 27 ? -3.449 5.621 0.553 1.00 0.00 27 ARG A C 17
ATOM 19362 O O . ARG A 1 27 ? -3.768 6.575 1.275 1.00 0.00 27 ARG A O 17
ATOM 19383 N N . ALA A 1 28 ? -2.186 5.279 0.308 1.00 0.00 28 ALA A N 17
ATOM 19384 C CA . ALA A 1 28 ? -1.043 6.101 0.716 1.00 0.00 28 ALA A CA 17
ATOM 19385 C C . ALA A 1 28 ? -0.887 7.257 -0.282 1.00 0.00 28 ALA A C 17
ATOM 19386 O O . ALA A 1 28 ? -0.501 8.368 0.083 1.00 0.00 28 ALA A O 17
ATOM 19393 N N . TRP A 1 29 ? -1.202 6.957 -1.556 1.00 0.00 29 TRP A N 17
ATOM 19394 C CA . TRP A 1 29 ? -1.154 7.912 -2.680 1.00 0.00 29 TRP A CA 17
ATOM 19395 C C . TRP A 1 29 ? -2.447 7.761 -3.499 1.00 0.00 29 TRP A C 17
ATOM 19396 O O . TRP A 1 29 ? -3.010 6.663 -3.561 1.00 0.00 29 TRP A O 17
ATOM 19417 N N . THR A 1 30 ? -2.912 8.848 -4.133 1.00 0.00 30 THR A N 17
ATOM 19418 C CA . THR A 1 30 ? -4.160 8.841 -4.924 1.00 0.00 30 THR A CA 17
ATOM 19419 C C . THR A 1 30 ? -3.872 8.514 -6.405 1.00 0.00 30 THR A C 17
ATOM 19420 O O . THR A 1 30 ? -2.716 8.370 -6.779 1.00 0.00 30 THR A O 17
ATOM 19431 N N . VAL A 1 31 ? -4.933 8.434 -7.245 1.00 0.00 31 VAL A N 17
ATOM 19432 C CA . VAL A 1 31 ? -4.851 7.919 -8.642 1.00 0.00 31 VAL A CA 17
ATOM 19433 C C . VAL A 1 31 ? -3.782 8.642 -9.505 1.00 0.00 31 VAL A C 17
ATOM 19434 O O . VAL A 1 31 ? -2.986 7.989 -10.202 1.00 0.00 31 VAL A O 17
ATOM 19447 N N . GLU A 1 32 ? -3.757 9.988 -9.433 1.00 0.00 32 GLU A N 17
ATOM 19448 C CA . GLU A 1 32 ? -2.792 10.818 -10.180 1.00 0.00 32 GLU A CA 17
ATOM 19449 C C . GLU A 1 32 ? -1.371 10.686 -9.603 1.00 0.00 32 GLU A C 17
ATOM 19450 O O . GLU A 1 32 ? -0.397 10.792 -10.343 1.00 0.00 32 GLU A O 17
ATOM 19462 N N . GLN A 1 33 ? -1.270 10.457 -8.282 1.00 0.00 33 GLN A N 17
ATOM 19463 C CA . GLN A 1 33 ? 0.017 10.216 -7.601 1.00 0.00 33 GLN A CA 17
ATOM 19464 C C . GLN A 1 33 ? 0.579 8.830 -7.977 1.00 0.00 33 GLN A C 17
ATOM 19465 O O . GLN A 1 33 ? 1.792 8.659 -8.104 1.00 0.00 33 GLN A O 17
ATOM 19479 N N . LEU A 1 34 ? -0.326 7.869 -8.204 1.00 0.00 34 LEU A N 17
ATOM 19480 C CA . LEU A 1 34 ? 0.023 6.466 -8.496 1.00 0.00 34 LEU A CA 17
ATOM 19481 C C . LEU A 1 34 ? 0.398 6.267 -9.967 1.00 0.00 34 LEU A C 17
ATOM 19482 O O . LEU A 1 34 ? 1.093 5.315 -10.296 1.00 0.00 34 LEU A O 17
ATOM 19498 N N . ARG A 1 35 ? -0.143 7.115 -10.859 1.00 0.00 35 ARG A N 17
ATOM 19499 C CA . ARG A 1 35 ? 0.312 7.166 -12.265 1.00 0.00 35 ARG A CA 17
ATOM 19500 C C . ARG A 1 35 ? 1.581 8.045 -12.402 1.00 0.00 35 ARG A C 17
ATOM 19501 O O . ARG A 1 35 ? 2.368 7.837 -13.321 1.00 0.00 35 ARG A O 17
ATOM 19522 N N . SER A 1 36 ? 1.764 9.004 -11.457 1.00 0.00 36 SER A N 17
ATOM 19523 C CA . SER A 1 36 ? 2.836 10.032 -11.510 1.00 0.00 36 SER A CA 17
ATOM 19524 C C . SER A 1 36 ? 4.240 9.404 -11.528 1.00 0.00 36 SER A C 17
ATOM 19525 O O . SER A 1 36 ? 4.594 8.643 -10.624 1.00 0.00 36 SER A O 17
ATOM 19533 N N . GLU A 1 37 ? 5.037 9.780 -12.549 1.00 0.00 37 GLU A N 17
ATOM 19534 C CA . GLU A 1 37 ? 6.433 9.320 -12.737 1.00 0.00 37 GLU A CA 17
ATOM 19535 C C . GLU A 1 37 ? 7.361 9.830 -11.598 1.00 0.00 37 GLU A C 17
ATOM 19536 O O . GLU A 1 37 ? 8.463 9.305 -11.398 1.00 0.00 37 GLU A O 17
ATOM 19548 N N . GLN A 1 38 ? 6.894 10.854 -10.857 1.00 0.00 38 GLN A N 17
ATOM 19549 C CA . GLN A 1 38 ? 7.571 11.373 -9.652 1.00 0.00 38 GLN A CA 17
ATOM 19550 C C . GLN A 1 38 ? 7.634 10.284 -8.558 1.00 0.00 38 GLN A C 17
ATOM 19551 O O . GLN A 1 38 ? 8.643 10.158 -7.864 1.00 0.00 38 GLN A O 17
ATOM 19565 N N . LEU A 1 39 ? 6.549 9.496 -8.437 1.00 0.00 39 LEU A N 17
ATOM 19566 C CA . LEU A 1 39 ? 6.452 8.369 -7.480 1.00 0.00 39 LEU A CA 17
ATOM 19567 C C . LEU A 1 39 ? 7.042 7.080 -8.115 1.00 0.00 39 LEU A C 17
ATOM 19568 O O . LEU A 1 39 ? 6.662 6.738 -9.239 1.00 0.00 39 LEU A O 17
ATOM 19584 N N . PRO A 1 40 ? 7.997 6.362 -7.427 1.00 0.00 40 PRO A N 17
ATOM 19585 C CA . PRO A 1 40 ? 8.498 5.043 -7.902 1.00 0.00 40 PRO A CA 17
ATOM 19586 C C . PRO A 1 40 ? 7.429 3.927 -7.776 1.00 0.00 40 PRO A C 17
ATOM 19587 O O . PRO A 1 40 ? 6.757 3.804 -6.744 1.00 0.00 40 PRO A O 17
ATOM 19598 N N . LYS A 1 41 ? 7.282 3.120 -8.845 1.00 0.00 41 LYS A N 17
ATOM 19599 C CA . LYS A 1 41 ? 6.214 2.101 -8.952 1.00 0.00 41 LYS A CA 17
ATOM 19600 C C . LYS A 1 41 ? 6.494 0.842 -8.123 1.00 0.00 41 LYS A C 17
ATOM 19601 O O . LYS A 1 41 ? 5.562 0.111 -7.780 1.00 0.00 41 LYS A O 17
ATOM 19620 N N . LYS A 1 42 ? 7.765 0.625 -7.768 1.00 0.00 42 LYS A N 17
ATOM 19621 C CA . LYS A 1 42 ? 8.165 -0.434 -6.818 1.00 0.00 42 LYS A CA 17
ATOM 19622 C C . LYS A 1 42 ? 7.569 -0.166 -5.419 1.00 0.00 42 LYS A C 17
ATOM 19623 O O . LYS A 1 42 ? 7.286 -1.099 -4.671 1.00 0.00 42 LYS A O 17
ATOM 19642 N N . ASP A 1 43 ? 7.388 1.119 -5.081 1.00 0.00 43 ASP A N 17
ATOM 19643 C CA . ASP A 1 43 ? 6.782 1.536 -3.798 1.00 0.00 43 ASP A CA 17
ATOM 19644 C C . ASP A 1 43 ? 5.267 1.294 -3.784 1.00 0.00 43 ASP A C 17
ATOM 19645 O O . ASP A 1 43 ? 4.681 1.122 -2.712 1.00 0.00 43 ASP A O 17
ATOM 19654 N N . ILE A 1 44 ? 4.639 1.291 -4.974 1.00 0.00 44 ILE A N 17
ATOM 19655 C CA . ILE A 1 44 ? 3.205 0.961 -5.117 1.00 0.00 44 ILE A CA 17
ATOM 19656 C C . ILE A 1 44 ? 3.010 -0.557 -4.954 1.00 0.00 44 ILE A C 17
ATOM 19657 O O . ILE A 1 44 ? 2.080 -0.998 -4.287 1.00 0.00 44 ILE A O 17
ATOM 19673 N N . ILE A 1 45 ? 3.902 -1.339 -5.600 1.00 0.00 45 ILE A N 17
ATOM 19674 C CA . ILE A 1 45 ? 3.975 -2.809 -5.424 1.00 0.00 45 ILE A CA 17
ATOM 19675 C C . ILE A 1 45 ? 4.114 -3.136 -3.927 1.00 0.00 45 ILE A C 17
ATOM 19676 O O . ILE A 1 45 ? 3.387 -3.966 -3.391 1.00 0.00 45 ILE A O 17
ATOM 19692 N N . LYS A 1 46 ? 5.036 -2.402 -3.280 1.00 0.00 46 LYS A N 17
ATOM 19693 C CA . LYS A 1 46 ? 5.373 -2.567 -1.861 1.00 0.00 46 LYS A CA 17
ATOM 19694 C C . LYS A 1 46 ? 4.165 -2.235 -0.968 1.00 0.00 46 LYS A C 17
ATOM 19695 O O . LYS A 1 46 ? 3.911 -2.926 0.019 1.00 0.00 46 LYS A O 17
ATOM 19714 N N . PHE A 1 47 ? 3.423 -1.185 -1.361 1.00 0.00 47 PHE A N 17
ATOM 19715 C CA . PHE A 1 47 ? 2.198 -0.769 -0.657 1.00 0.00 47 PHE A CA 17
ATOM 19716 C C . PHE A 1 47 ? 1.117 -1.861 -0.758 1.00 0.00 47 PHE A C 17
ATOM 19717 O O . PHE A 1 47 ? 0.627 -2.342 0.253 1.00 0.00 47 PHE A O 17
ATOM 19734 N N . LEU A 1 48 ? 0.801 -2.276 -1.986 1.00 0.00 48 LEU A N 17
ATOM 19735 C CA . LEU A 1 48 ? -0.309 -3.201 -2.275 1.00 0.00 48 LEU A CA 17
ATOM 19736 C C . LEU A 1 48 ? -0.023 -4.621 -1.751 1.00 0.00 48 LEU A C 17
ATOM 19737 O O . LEU A 1 48 ? -0.952 -5.327 -1.372 1.00 0.00 48 LEU A O 17
ATOM 19753 N N . GLN A 1 49 ? 1.263 -5.015 -1.696 1.00 0.00 49 GLN A N 17
ATOM 19754 C CA . GLN A 1 49 ? 1.663 -6.328 -1.143 1.00 0.00 49 GLN A CA 17
ATOM 19755 C C . GLN A 1 49 ? 1.679 -6.286 0.399 1.00 0.00 49 GLN A C 17
ATOM 19756 O O . GLN A 1 49 ? 1.517 -7.324 1.048 1.00 0.00 49 GLN A O 17
ATOM 19770 N N . GLU A 1 50 ? 1.889 -5.073 0.966 1.00 0.00 50 GLU A N 17
ATOM 19771 C CA . GLU A 1 50 ? 1.947 -4.849 2.430 1.00 0.00 50 GLU A CA 17
ATOM 19772 C C . GLU A 1 50 ? 0.615 -5.232 3.108 1.00 0.00 50 GLU A C 17
ATOM 19773 O O . GLU A 1 50 ? 0.616 -5.820 4.197 1.00 0.00 50 GLU A O 17
ATOM 19785 N N . HIS A 1 51 ? -0.519 -4.940 2.429 1.00 0.00 51 HIS A N 17
ATOM 19786 C CA . HIS A 1 51 ? -1.867 -5.140 3.020 1.00 0.00 51 HIS A CA 17
ATOM 19787 C C . HIS A 1 51 ? -2.779 -6.039 2.164 1.00 0.00 51 HIS A C 17
ATOM 19788 O O . HIS A 1 51 ? -3.607 -6.753 2.720 1.00 0.00 51 HIS A O 17
ATOM 19803 N N . GLY A 1 52 ? -2.631 -6.006 0.825 1.00 0.00 52 GLY A N 17
ATOM 19804 C CA . GLY A 1 52 ? -3.427 -6.858 -0.076 1.00 0.00 52 GLY A CA 17
ATOM 19805 C C . GLY A 1 52 ? -3.208 -8.355 0.145 1.00 0.00 52 GLY A C 17
ATOM 19806 O O . GLY A 1 52 ? -2.074 -8.784 0.377 1.00 0.00 52 GLY A O 17
ATOM 19810 N N . SER A 1 53 ? -4.307 -9.138 0.077 1.00 0.00 53 SER A N 17
ATOM 19811 C CA . SER A 1 53 ? -4.278 -10.607 0.256 1.00 0.00 53 SER A CA 17
ATOM 19812 C C . SER A 1 53 ? -3.382 -11.289 -0.796 1.00 0.00 53 SER A C 17
ATOM 19813 O O . SER A 1 53 ? -3.305 -10.832 -1.934 1.00 0.00 53 SER A O 17
ATOM 19821 N N . ASP A 1 54 ? -2.755 -12.414 -0.396 1.00 0.00 54 ASP A N 17
ATOM 19822 C CA . ASP A 1 54 ? -1.756 -13.140 -1.225 1.00 0.00 54 ASP A CA 17
ATOM 19823 C C . ASP A 1 54 ? -2.349 -13.654 -2.541 1.00 0.00 54 ASP A C 17
ATOM 19824 O O . ASP A 1 54 ? -1.645 -13.729 -3.548 1.00 0.00 54 ASP A O 17
ATOM 19833 N N . SER A 1 55 ? -3.638 -14.020 -2.508 1.00 0.00 55 SER A N 17
ATOM 19834 C CA . SER A 1 55 ? -4.371 -14.491 -3.695 1.00 0.00 55 SER A CA 17
ATOM 19835 C C . SER A 1 55 ? -4.545 -13.342 -4.711 1.00 0.00 55 SER A C 17
ATOM 19836 O O . SER A 1 55 ? -4.326 -13.528 -5.906 1.00 0.00 55 SER A O 17
ATOM 19844 N N . PHE A 1 56 ? -4.871 -12.141 -4.190 1.00 0.00 56 PHE A N 17
ATOM 19845 C CA . PHE A 1 56 ? -4.956 -10.897 -4.981 1.00 0.00 56 PHE A CA 17
ATOM 19846 C C . PHE A 1 56 ? -3.584 -10.579 -5.610 1.00 0.00 56 PHE A C 17
ATOM 19847 O O . PHE A 1 56 ? -3.495 -10.209 -6.796 1.00 0.00 56 PHE A O 17
ATOM 19864 N N . LEU A 1 57 ? -2.531 -10.733 -4.789 1.00 0.00 57 LEU A N 17
ATOM 19865 C CA . LEU A 1 57 ? -1.154 -10.428 -5.190 1.00 0.00 57 LEU A CA 17
ATOM 19866 C C . LEU A 1 57 ? -0.702 -11.367 -6.315 1.00 0.00 57 LEU A C 17
ATOM 19867 O O . LEU A 1 57 ? -0.117 -10.923 -7.275 1.00 0.00 57 LEU A O 17
ATOM 19883 N N . ALA A 1 58 ? -0.998 -12.668 -6.176 1.00 0.00 58 ALA A N 17
ATOM 19884 C CA . ALA A 1 58 ? -0.585 -13.712 -7.143 1.00 0.00 58 ALA A CA 17
ATOM 19885 C C . ALA A 1 58 ? -1.194 -13.460 -8.537 1.00 0.00 58 ALA A C 17
ATOM 19886 O O . ALA A 1 58 ? -0.500 -13.558 -9.551 1.00 0.00 58 ALA A O 17
ATOM 19893 N N . GLU A 1 59 ? -2.498 -13.136 -8.560 1.00 0.00 59 GLU A N 17
ATOM 19894 C CA . GLU A 1 59 ? -3.242 -12.810 -9.800 1.00 0.00 59 GLU A CA 17
ATOM 19895 C C . GLU A 1 59 ? -2.646 -11.579 -10.528 1.00 0.00 59 GLU A C 17
ATOM 19896 O O . GLU A 1 59 ? -2.599 -11.544 -11.763 1.00 0.00 59 GLU A O 17
ATOM 19908 N N . HIS A 1 60 ? -2.174 -10.586 -9.752 1.00 0.00 60 HIS A N 17
ATOM 19909 C CA . HIS A 1 60 ? -1.621 -9.321 -10.304 1.00 0.00 60 HIS A CA 17
ATOM 19910 C C . HIS A 1 60 ? -0.073 -9.271 -10.213 1.00 0.00 60 HIS A C 17
ATOM 19911 O O . HIS A 1 60 ? 0.537 -8.241 -10.503 1.00 0.00 60 HIS A O 17
ATOM 19926 N N . LYS A 1 61 ? 0.524 -10.408 -9.796 1.00 0.00 61 LYS A N 17
ATOM 19927 C CA . LYS A 1 61 ? 1.994 -10.624 -9.720 1.00 0.00 61 LYS A CA 17
ATOM 19928 C C . LYS A 1 61 ? 2.706 -9.621 -8.772 1.00 0.00 61 LYS A C 17
ATOM 19929 O O . LYS A 1 61 ? 3.896 -9.385 -8.920 1.00 0.00 61 LYS A O 17
ATOM 19948 N N . LEU A 1 62 ? 1.978 -9.110 -7.761 1.00 0.00 62 LEU A N 17
ATOM 19949 C CA . LEU A 1 62 ? 2.463 -8.059 -6.834 1.00 0.00 62 LEU A CA 17
ATOM 19950 C C . LEU A 1 62 ? 3.335 -8.627 -5.695 1.00 0.00 62 LEU A C 17
ATOM 19951 O O . LEU A 1 62 ? 4.102 -7.880 -5.086 1.00 0.00 62 LEU A O 17
ATOM 19967 N N . LEU A 1 63 ? 3.201 -9.939 -5.393 1.00 0.00 63 LEU A N 17
ATOM 19968 C CA . LEU A 1 63 ? 3.990 -10.595 -4.320 1.00 0.00 63 LEU A CA 17
ATOM 19969 C C . LEU A 1 63 ? 5.423 -10.905 -4.778 1.00 0.00 63 LEU A C 17
ATOM 19970 O O . LEU A 1 63 ? 5.741 -10.815 -5.972 1.00 0.00 63 LEU A O 17
ATOM 19986 N N . GLY A 1 64 ? 6.262 -11.305 -3.811 1.00 0.00 64 GLY A N 17
ATOM 19987 C CA . GLY A 1 64 ? 7.644 -11.695 -4.083 1.00 0.00 64 GLY A CA 17
ATOM 19988 C C . GLY A 1 64 ? 8.608 -10.523 -3.976 1.00 0.00 64 GLY A C 17
ATOM 19989 O O . GLY A 1 64 ? 8.316 -9.527 -3.297 1.00 0.00 64 GLY A O 17
ATOM 19993 N N . ASN A 1 65 ? 9.768 -10.658 -4.641 1.00 0.00 65 ASN A N 17
ATOM 19994 C CA . ASN A 1 65 ? 10.827 -9.638 -4.646 1.00 0.00 65 ASN A CA 17
ATOM 19995 C C . ASN A 1 65 ? 10.371 -8.406 -5.433 1.00 0.00 65 ASN A C 17
ATOM 19996 O O . ASN A 1 65 ? 10.156 -8.494 -6.638 1.00 0.00 65 ASN A O 17
ATOM 20007 N N . ILE A 1 66 ? 10.252 -7.274 -4.722 1.00 0.00 66 ILE A N 17
ATOM 20008 C CA . ILE A 1 66 ? 9.703 -6.007 -5.250 1.00 0.00 66 ILE A CA 17
ATOM 20009 C C . ILE A 1 66 ? 10.424 -5.550 -6.528 1.00 0.00 66 ILE A C 17
ATOM 20010 O O . ILE A 1 66 ? 9.773 -5.226 -7.526 1.00 0.00 66 ILE A O 17
ATOM 20026 N N . LYS A 1 67 ? 11.768 -5.516 -6.468 1.00 0.00 67 LYS A N 17
ATOM 20027 C CA . LYS A 1 67 ? 12.616 -5.018 -7.574 1.00 0.00 67 LYS A CA 17
ATOM 20028 C C . LYS A 1 67 ? 12.387 -5.880 -8.832 1.00 0.00 67 LYS A C 17
ATOM 20029 O O . LYS A 1 67 ? 12.317 -5.361 -9.953 1.00 0.00 67 LYS A O 17
ATOM 20048 N N . ASN A 1 68 ? 12.295 -7.206 -8.607 1.00 0.00 68 ASN A N 17
ATOM 20049 C CA . ASN A 1 68 ? 12.012 -8.197 -9.668 1.00 0.00 68 ASN A CA 17
ATOM 20050 C C . ASN A 1 68 ? 10.631 -7.935 -10.317 1.00 0.00 68 ASN A C 17
ATOM 20051 O O . ASN A 1 68 ? 10.507 -7.913 -11.540 1.00 0.00 68 ASN A O 17
ATOM 20062 N N . VAL A 1 69 ? 9.602 -7.736 -9.467 1.00 0.00 69 VAL A N 17
ATOM 20063 C CA . VAL A 1 69 ? 8.219 -7.444 -9.909 1.00 0.00 69 VAL A CA 17
ATOM 20064 C C . VAL A 1 69 ? 8.165 -6.115 -10.694 1.00 0.00 69 VAL A C 17
ATOM 20065 O O . VAL A 1 69 ? 7.402 -5.974 -11.641 1.00 0.00 69 VAL A O 17
ATOM 20078 N N . ALA A 1 70 ? 9.039 -5.172 -10.315 1.00 0.00 70 ALA A N 17
ATOM 20079 C CA . ALA A 1 70 ? 9.113 -3.828 -10.926 1.00 0.00 70 ALA A CA 17
ATOM 20080 C C . ALA A 1 70 ? 9.678 -3.850 -12.374 1.00 0.00 70 ALA A C 17
ATOM 20081 O O . ALA A 1 70 ? 9.931 -2.790 -12.936 1.00 0.00 70 ALA A O 17
ATOM 20088 N N . LYS A 1 71 ? 9.882 -5.041 -12.985 1.00 0.00 71 LYS A N 17
ATOM 20089 C CA . LYS A 1 71 ? 10.202 -5.137 -14.431 1.00 0.00 71 LYS A CA 17
ATOM 20090 C C . LYS A 1 71 ? 8.922 -5.377 -15.262 1.00 0.00 71 LYS A C 17
ATOM 20091 O O . LYS A 1 71 ? 8.855 -4.986 -16.427 1.00 0.00 71 LYS A O 17
ATOM 20110 N N . THR A 1 72 ? 7.899 -6.009 -14.645 1.00 0.00 72 THR A N 17
ATOM 20111 C CA . THR A 1 72 ? 6.645 -6.406 -15.328 1.00 0.00 72 THR A CA 17
ATOM 20112 C C . THR A 1 72 ? 5.461 -5.535 -14.862 1.00 0.00 72 THR A C 17
ATOM 20113 O O . THR A 1 72 ? 4.514 -5.295 -15.626 1.00 0.00 72 THR A O 17
ATOM 20124 N N . ALA A 1 73 ? 5.536 -5.048 -13.613 1.00 0.00 73 ALA A N 17
ATOM 20125 C CA . ALA A 1 73 ? 4.489 -4.228 -13.001 1.00 0.00 73 ALA A CA 17
ATOM 20126 C C . ALA A 1 73 ? 4.624 -2.779 -13.479 1.00 0.00 73 ALA A C 17
ATOM 20127 O O . ALA A 1 73 ? 5.337 -1.964 -12.880 1.00 0.00 73 ALA A O 17
ATOM 20134 N N . ASN A 1 74 ? 3.999 -2.515 -14.630 1.00 0.00 74 ASN A N 17
ATOM 20135 C CA . ASN A 1 74 ? 3.906 -1.173 -15.214 1.00 0.00 74 ASN A CA 17
ATOM 20136 C C . ASN A 1 74 ? 2.970 -0.289 -14.377 1.00 0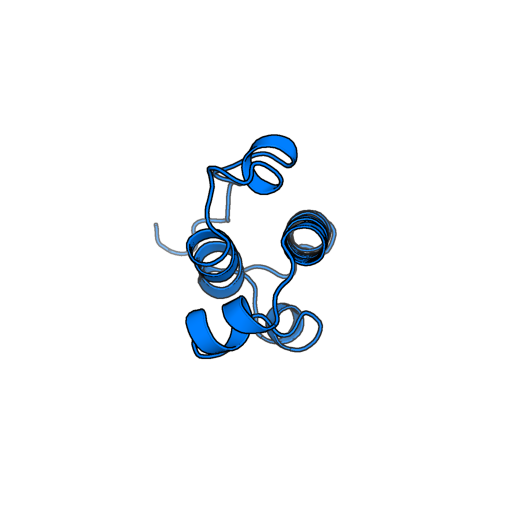.00 74 ASN A C 17
ATOM 20137 O O . ASN A 1 74 ? 2.141 -0.796 -13.608 1.00 0.00 74 ASN A O 17
ATOM 20148 N N . LYS A 1 75 ? 3.103 1.032 -14.557 1.00 0.00 75 LYS A N 17
ATOM 20149 C CA . LYS A 1 75 ? 2.506 2.034 -13.661 1.00 0.00 75 LYS A CA 17
ATOM 20150 C C . LYS A 1 75 ? 0.971 1.918 -13.636 1.00 0.00 75 LYS A C 17
ATOM 20151 O O . LYS A 1 75 ? 0.367 1.853 -12.567 1.00 0.00 75 LYS A O 17
ATOM 20170 N N . ASP A 1 76 ? 0.367 1.832 -14.835 1.00 0.00 76 ASP A N 17
ATOM 20171 C CA . ASP A 1 76 ? -1.109 1.795 -14.994 1.00 0.00 76 ASP A CA 17
ATOM 20172 C C . ASP A 1 76 ? -1.704 0.473 -14.472 1.00 0.00 76 ASP A C 17
ATOM 20173 O O . ASP A 1 76 ? -2.848 0.448 -14.016 1.00 0.00 76 ASP A O 17
ATOM 20182 N N . HIS A 1 77 ? -0.913 -0.619 -14.553 1.00 0.00 77 HIS A N 17
ATOM 20183 C CA . HIS A 1 77 ? -1.260 -1.935 -13.969 1.00 0.00 77 HIS A CA 17
ATOM 20184 C C . HIS A 1 77 ? -1.450 -1.806 -12.454 1.00 0.00 77 HIS A C 17
ATOM 20185 O O . HIS A 1 77 ? -2.359 -2.392 -11.881 1.00 0.00 77 HIS A O 17
ATOM 20200 N N . LEU A 1 78 ? -0.558 -1.030 -11.832 1.00 0.00 78 LEU A N 17
ATOM 20201 C CA . LEU A 1 78 ? -0.530 -0.832 -10.376 1.00 0.00 78 LEU A CA 17
ATOM 20202 C C . LEU A 1 78 ? -1.663 0.077 -9.893 1.00 0.00 78 LEU A C 17
ATOM 20203 O O . LEU A 1 78 ? -2.123 -0.061 -8.755 1.00 0.00 78 LEU A O 17
ATOM 20219 N N . VAL A 1 79 ? -2.106 1.003 -10.765 1.00 0.00 79 VAL A N 17
ATOM 20220 C CA . VAL A 1 79 ? -3.277 1.853 -10.496 1.00 0.00 79 VAL A CA 17
ATOM 20221 C C . VAL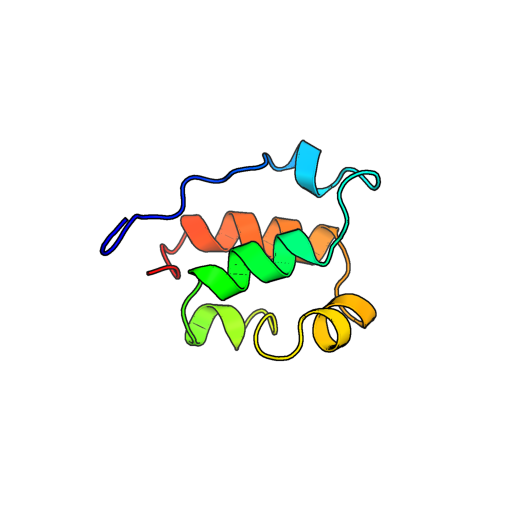 A 1 79 ? -4.573 1.016 -10.632 1.00 0.00 79 VAL A C 17
ATOM 20222 O O . VAL A 1 79 ? -5.508 1.173 -9.845 1.00 0.00 79 VAL A O 17
ATOM 20235 N N . THR A 1 80 ? -4.606 0.114 -11.635 1.00 0.00 80 THR A N 17
ATOM 20236 C CA . THR A 1 80 ? -5.738 -0.817 -11.842 1.00 0.00 80 THR A CA 17
ATOM 20237 C C . THR A 1 80 ? -5.827 -1.850 -10.693 1.00 0.00 80 THR A C 17
ATOM 20238 O O . THR A 1 80 ? -6.928 -2.203 -10.257 1.00 0.00 80 THR A O 17
ATOM 20249 N N . ALA A 1 81 ? -4.666 -2.294 -10.188 1.00 0.00 81 ALA A N 17
ATOM 20250 C CA . ALA A 1 81 ? -4.580 -3.205 -9.034 1.00 0.00 81 ALA A CA 17
ATOM 20251 C C . ALA A 1 81 ? -5.038 -2.482 -7.761 1.00 0.00 81 ALA A C 17
ATOM 20252 O O . ALA A 1 81 ? -5.741 -3.055 -6.929 1.00 0.00 81 ALA A O 17
ATOM 20259 N N . TYR A 1 82 ? -4.638 -1.201 -7.657 1.00 0.00 82 TYR A N 17
ATOM 20260 C CA . TYR A 1 82 ? -5.053 -0.295 -6.577 1.00 0.00 82 TYR A CA 17
ATOM 20261 C C . TYR A 1 82 ? -6.591 -0.258 -6.474 1.00 0.00 82 TYR A C 17
ATOM 20262 O O . TYR A 1 82 ? -7.156 -0.694 -5.474 1.00 0.00 82 TYR A O 17
ATOM 20280 N N . ASN A 1 83 ? -7.256 0.138 -7.577 1.00 0.00 83 ASN A N 17
ATOM 20281 C CA . ASN A 1 83 ? -8.726 0.318 -7.605 1.00 0.00 83 ASN A CA 17
ATOM 20282 C C . ASN A 1 83 ? -9.461 -1.014 -7.385 1.00 0.00 83 ASN A C 17
ATOM 20283 O O . ASN A 1 83 ? -10.546 -1.025 -6.809 1.00 0.00 83 ASN A O 17
ATOM 20294 N N . HIS A 1 84 ? -8.848 -2.128 -7.834 1.00 0.00 84 HIS A N 17
ATOM 20295 C CA . HIS A 1 84 ? -9.402 -3.485 -7.667 1.00 0.00 84 HIS A CA 17
ATOM 20296 C C . HIS A 1 84 ? -9.443 -3.867 -6.166 1.00 0.00 84 HIS A C 17
ATOM 20297 O O . HIS A 1 84 ? -10.462 -4.368 -5.689 1.00 0.00 84 HIS A O 17
ATOM 20312 N N . LEU A 1 85 ? -8.335 -3.598 -5.442 1.00 0.00 85 LEU A N 17
ATOM 20313 C CA . LEU A 1 85 ? -8.142 -4.038 -4.032 1.00 0.00 85 LEU A CA 17
ATOM 20314 C C . LEU A 1 85 ? -9.255 -3.534 -3.107 1.00 0.00 85 LEU A C 17
ATOM 20315 O O . LEU A 1 85 ? -9.923 -4.310 -2.417 1.00 0.00 85 LEU A O 17
ATOM 20331 N N . PHE A 1 86 ? -9.424 -2.217 -3.146 1.00 0.00 86 PHE A N 17
ATOM 20332 C CA . PHE A 1 86 ? -10.338 -1.476 -2.278 1.00 0.00 86 PHE A CA 17
ATOM 20333 C C . PHE A 1 86 ? -11.807 -1.674 -2.707 1.00 0.00 86 PHE A C 17
ATOM 20334 O O . PHE A 1 86 ? -12.723 -1.486 -1.903 1.00 0.00 86 PHE A O 17
ATOM 20351 N N . GLU A 1 87 ? -12.019 -2.063 -3.980 1.00 0.00 87 GLU A N 17
ATOM 20352 C CA . GLU A 1 87 ? -13.365 -2.325 -4.532 1.00 0.00 87 GLU A CA 17
ATOM 20353 C C . GLU A 1 87 ? -13.853 -3.748 -4.188 1.00 0.00 87 GLU A C 17
ATOM 20354 O O . GLU A 1 87 ? -15.032 -4.065 -4.376 1.00 0.00 87 GLU A O 17
ATOM 20366 N N . THR A 1 88 ? -12.955 -4.598 -3.666 1.00 0.00 88 THR A N 17
ATOM 20367 C CA . THR A 1 88 ? -13.279 -5.987 -3.259 1.00 0.00 88 THR A CA 17
ATOM 20368 C C . THR A 1 88 ? -12.873 -6.241 -1.789 1.00 0.00 88 THR A C 17
ATOM 20369 O O . THR A 1 88 ? -13.111 -7.335 -1.258 1.00 0.00 88 THR A O 17
ATOM 20380 N N . LYS A 1 89 ? -12.249 -5.215 -1.159 1.00 0.00 89 LYS A N 17
ATOM 20381 C CA . LYS A 1 89 ? -11.886 -5.193 0.282 1.00 0.00 89 LYS A CA 17
ATOM 20382 C C . LYS A 1 89 ? -10.897 -6.325 0.680 1.00 0.00 89 LYS A C 17
ATOM 20383 O O . LYS A 1 89 ? -10.785 -6.665 1.861 1.00 0.00 89 LYS A O 17
ATOM 20402 N N . ARG A 1 90 ? -10.129 -6.831 -0.313 1.00 0.00 90 ARG A N 17
ATOM 20403 C CA . ARG A 1 90 ? -9.280 -8.049 -0.175 1.00 0.00 90 ARG A CA 17
ATOM 20404 C C . ARG A 1 90 ? -8.125 -7.891 0.831 1.00 0.00 90 ARG A C 17
ATOM 20405 O O . ARG A 1 90 ? -7.568 -8.891 1.290 1.00 0.00 90 ARG A O 17
ATOM 20426 N N . PHE A 1 91 ? -7.768 -6.642 1.157 1.00 0.00 91 PHE A N 17
ATOM 20427 C CA . PHE A 1 91 ? -6.714 -6.347 2.147 1.00 0.00 91 PHE A CA 17
ATOM 20428 C C . PHE A 1 91 ? -7.056 -6.937 3.534 1.00 0.00 91 PHE A C 17
ATOM 20429 O O . PHE A 1 91 ? -8.227 -6.986 3.922 1.00 0.00 91 PHE A O 17
ATOM 20446 N N . LYS A 1 92 ? -6.006 -7.371 4.249 1.00 0.00 92 LYS A N 17
ATOM 20447 C CA . LYS A 1 92 ? -6.102 -8.202 5.461 1.00 0.00 92 LYS A CA 17
ATOM 20448 C C . LYS A 1 92 ? -6.857 -7.464 6.601 1.00 0.00 92 LYS A C 17
ATOM 20449 O O . LYS A 1 92 ? -6.271 -6.564 7.229 1.00 0.00 92 LYS A O 17
ATOM 20469 N N . MET A 1 20 ? -17.582 -8.417 4.635 1.00 0.00 20 MET A N 18
ATOM 20470 C CA . MET A 1 20 ? -16.399 -9.293 4.448 1.00 0.00 20 MET A CA 18
ATOM 20471 C C . MET A 1 20 ? -15.461 -9.192 5.668 1.00 0.00 20 MET A C 18
ATOM 20472 O O . MET A 1 20 ? -15.223 -10.188 6.354 1.00 0.00 20 MET A O 18
ATOM 20486 N N . ALA A 1 21 ? -14.935 -7.978 5.919 1.00 0.00 21 ALA A N 18
ATOM 20487 C CA . ALA A 1 21 ? -14.045 -7.691 7.060 1.00 0.00 21 ALA A CA 18
ATOM 20488 C C . ALA A 1 21 ? -14.026 -6.173 7.334 1.00 0.00 21 ALA A C 18
ATOM 20489 O O . ALA A 1 21 ? -13.634 -5.385 6.453 1.00 0.00 21 ALA A O 18
ATOM 20496 N N . ALA A 1 22 ? -14.481 -5.772 8.540 1.00 0.00 22 ALA A N 18
ATOM 20497 C CA . ALA A 1 22 ? -14.483 -4.366 8.990 1.00 0.00 22 ALA A CA 18
ATOM 20498 C C . ALA A 1 22 ? -13.035 -3.919 9.293 1.00 0.00 22 ALA A C 18
ATOM 20499 O O . ALA A 1 22 ? -12.575 -3.980 10.440 1.00 0.00 22 ALA A O 18
ATOM 20506 N N . ALA A 1 23 ? -12.319 -3.527 8.224 1.00 0.00 23 ALA A N 18
ATOM 20507 C CA . ALA A 1 23 ? -10.892 -3.192 8.254 1.00 0.00 23 ALA A CA 18
ATOM 20508 C C . ALA A 1 23 ? -10.577 -2.205 7.115 1.00 0.00 23 ALA A C 18
ATOM 20509 O O . ALA A 1 23 ? -10.878 -2.488 5.950 1.00 0.00 23 ALA A O 18
ATOM 20516 N N . VAL A 1 24 ? -10.008 -1.038 7.464 1.00 0.00 24 VAL A N 18
ATOM 20517 C CA . VAL A 1 24 ? -9.665 0.018 6.490 1.00 0.00 24 VAL A CA 18
ATOM 20518 C C . VAL A 1 24 ? -8.149 0.009 6.180 1.00 0.00 24 VAL A C 18
ATOM 20519 O O . VAL A 1 24 ? -7.331 -0.179 7.083 1.00 0.00 24 VAL A O 18
ATOM 20532 N N . PRO A 1 25 ? -7.744 0.195 4.883 1.00 0.00 25 PRO A N 18
ATOM 20533 C CA . PRO A 1 25 ? -6.318 0.271 4.488 1.00 0.00 25 PRO A CA 18
ATOM 20534 C C . PRO A 1 25 ? -5.731 1.683 4.709 1.00 0.00 25 PRO A C 18
ATOM 20535 O O . PRO A 1 25 ? -6.470 2.669 4.814 1.00 0.00 25 PRO A O 18
ATOM 20546 N N . GLN A 1 26 ? -4.399 1.761 4.773 1.00 0.00 26 GLN A N 18
ATOM 20547 C CA . GLN A 1 26 ? -3.674 3.041 4.846 1.00 0.00 26 GLN A CA 18
ATOM 20548 C C . GLN A 1 26 ? -3.333 3.519 3.425 1.00 0.00 26 GLN A C 18
ATOM 20549 O O . GLN A 1 26 ? -2.151 3.618 3.050 1.00 0.00 26 GLN A O 18
ATOM 20563 N N . ARG A 1 27 ? -4.387 3.766 2.619 1.00 0.00 27 ARG A N 18
ATOM 20564 C CA . ARG A 1 27 ? -4.225 4.299 1.254 1.00 0.00 27 ARG A CA 18
ATOM 20565 C C . ARG A 1 27 ? -3.607 5.714 1.354 1.00 0.00 27 ARG A C 18
ATOM 20566 O O . ARG A 1 27 ? -3.979 6.493 2.242 1.00 0.00 27 ARG A O 18
ATOM 20587 N N . ALA A 1 28 ? -2.661 6.037 0.471 1.00 0.00 28 ALA A N 18
ATOM 20588 C CA . ALA A 1 28 ? -1.812 7.242 0.628 1.00 0.00 28 ALA A CA 18
ATOM 20589 C C . ALA A 1 28 ? -1.785 8.112 -0.637 1.00 0.00 28 ALA A C 18
ATOM 20590 O O . ALA A 1 28 ? -1.414 9.288 -0.574 1.00 0.00 28 ALA A O 18
ATOM 20597 N N . TRP A 1 29 ? -2.188 7.538 -1.784 1.00 0.00 29 TRP A N 18
ATOM 20598 C CA . TRP A 1 29 ? -1.968 8.162 -3.109 1.00 0.00 29 TRP A CA 18
ATOM 20599 C C . TRP A 1 29 ? -3.290 8.267 -3.867 1.00 0.00 29 TRP A C 18
ATOM 20600 O O . TRP A 1 29 ? -4.115 7.345 -3.834 1.00 0.00 29 TRP A O 18
ATOM 20621 N N . THR A 1 30 ? -3.498 9.409 -4.526 1.00 0.00 30 THR A N 18
ATOM 20622 C CA . THR A 1 30 ? -4.619 9.604 -5.447 1.00 0.00 30 THR A CA 18
ATOM 20623 C C . THR A 1 30 ? -4.234 8.987 -6.815 1.00 0.00 30 THR A C 18
ATOM 20624 O O . THR A 1 30 ? -3.045 8.747 -7.068 1.00 0.00 30 THR A O 18
ATOM 20635 N N . VAL A 1 31 ? -5.232 8.722 -7.683 1.00 0.00 31 VAL A N 18
ATOM 20636 C CA . VAL A 1 31 ? -5.006 8.080 -9.007 1.00 0.00 31 VAL A CA 18
ATOM 20637 C C . VAL A 1 31 ? -4.005 8.912 -9.859 1.00 0.00 31 VAL A C 18
ATOM 20638 O O . VAL A 1 31 ? -3.200 8.355 -10.615 1.00 0.00 31 VAL A O 18
ATOM 20651 N N . GLU A 1 32 ? -4.061 10.252 -9.673 1.00 0.00 32 GLU A N 18
ATOM 20652 C CA . GLU A 1 32 ? -3.150 11.226 -10.311 1.00 0.00 32 GLU A CA 18
ATOM 20653 C C . GLU A 1 32 ? -1.705 11.096 -9.778 1.00 0.00 32 GLU A C 18
ATOM 20654 O O . GLU A 1 32 ? -0.748 11.229 -10.554 1.00 0.00 32 GLU A O 18
ATOM 20666 N N . GLN A 1 33 ? -1.549 10.842 -8.457 1.00 0.00 33 GLN A N 18
ATOM 20667 C CA . GLN A 1 33 ? -0.222 10.622 -7.840 1.00 0.00 33 GLN A CA 18
ATOM 20668 C C . GLN A 1 33 ? 0.415 9.336 -8.382 1.00 0.00 33 GLN A C 18
ATOM 20669 O O . GLN A 1 33 ? 1.630 9.295 -8.616 1.00 0.00 33 GLN A O 18
ATOM 20683 N N . LEU A 1 34 ? -0.428 8.307 -8.596 1.00 0.00 34 LEU A N 18
ATOM 20684 C CA . LEU A 1 34 ? 0.029 6.999 -9.082 1.00 0.00 34 LEU A CA 18
ATOM 20685 C C . LEU A 1 34 ? 0.591 7.128 -10.504 1.00 0.00 34 LEU A C 18
ATOM 20686 O O . LEU A 1 34 ? 1.773 6.895 -10.732 1.00 0.00 34 LEU A O 18
ATOM 20702 N N . ARG A 1 35 ? -0.259 7.659 -11.418 1.00 0.00 35 ARG A N 18
ATOM 20703 C CA . ARG A 1 35 ? 0.047 7.736 -12.865 1.00 0.00 35 ARG A CA 18
ATOM 20704 C C . ARG A 1 35 ? 1.242 8.673 -13.133 1.00 0.00 35 ARG A C 18
ATOM 20705 O O . ARG A 1 35 ? 1.932 8.541 -14.152 1.00 0.00 35 ARG A O 18
ATOM 20726 N N . SER A 1 36 ? 1.466 9.616 -12.196 1.00 0.00 36 SER A N 18
ATOM 20727 C CA . SER A 1 36 ? 2.630 10.498 -12.210 1.00 0.00 36 SER A CA 18
ATOM 20728 C C . SER A 1 36 ? 3.891 9.648 -11.999 1.00 0.00 36 SER A C 18
ATOM 20729 O O . SER A 1 36 ? 4.044 9.003 -10.951 1.00 0.00 36 SER A O 18
ATOM 20737 N N . GLU A 1 37 ? 4.766 9.624 -13.022 1.00 0.00 37 GLU A N 18
ATOM 20738 C CA . GLU A 1 37 ? 5.971 8.771 -13.035 1.00 0.00 37 GLU A CA 18
ATOM 20739 C C . GLU A 1 37 ? 7.054 9.330 -12.073 1.00 0.00 37 GLU A C 18
ATOM 20740 O O . GLU A 1 37 ? 8.099 8.704 -11.871 1.00 0.00 37 GLU A O 18
ATOM 20752 N N . GLN A 1 38 ? 6.794 10.540 -11.516 1.00 0.00 38 GLN A N 18
ATOM 20753 C CA . GLN A 1 38 ? 7.557 11.124 -10.392 1.00 0.00 38 GLN A CA 18
ATOM 20754 C C . GLN A 1 38 ? 7.569 10.147 -9.196 1.00 0.00 38 GLN A C 18
ATOM 20755 O O . GLN A 1 38 ? 8.584 9.994 -8.511 1.00 0.00 38 GLN A O 18
ATOM 20769 N N . LEU A 1 39 ? 6.414 9.496 -8.980 1.00 0.00 39 LEU A N 18
ATOM 20770 C CA . LEU A 1 39 ? 6.246 8.434 -7.982 1.00 0.00 39 LEU A CA 18
ATOM 20771 C C . LEU A 1 39 ? 6.839 7.122 -8.574 1.00 0.00 39 LEU A C 18
ATOM 20772 O O . LEU A 1 39 ? 6.447 6.736 -9.683 1.00 0.00 39 LEU A O 18
ATOM 20788 N N . PRO A 1 40 ? 7.810 6.438 -7.873 1.00 0.00 40 PRO A N 18
ATOM 20789 C CA . PRO A 1 40 ? 8.305 5.084 -8.260 1.00 0.00 40 PRO A CA 18
ATOM 20790 C C . PRO A 1 40 ? 7.205 3.998 -8.291 1.00 0.00 40 PRO A C 18
ATOM 20791 O O . PRO A 1 40 ? 6.023 4.264 -8.077 1.00 0.00 40 PRO A O 18
ATOM 20802 N N . LYS A 1 41 ? 7.611 2.766 -8.603 1.00 0.00 41 LYS A N 18
ATOM 20803 C CA . LYS A 1 41 ? 6.702 1.608 -8.651 1.00 0.00 41 LYS A CA 18
ATOM 20804 C C . LYS A 1 41 ? 6.924 0.690 -7.441 1.00 0.00 41 LYS A C 18
ATOM 20805 O O . LYS A 1 41 ? 6.031 -0.078 -7.077 1.00 0.00 41 LYS A O 18
ATOM 20824 N N . LYS A 1 42 ? 8.104 0.815 -6.808 1.00 0.00 42 LYS A N 18
ATOM 20825 C CA . LYS A 1 42 ? 8.535 -0.057 -5.700 1.00 0.00 42 LYS A CA 18
ATOM 20826 C C . LYS A 1 42 ? 7.602 0.053 -4.480 1.00 0.00 42 LYS A C 18
ATOM 20827 O O . LYS A 1 42 ? 7.156 -0.958 -3.939 1.00 0.00 42 LYS A O 18
ATOM 20846 N N . ASP A 1 43 ? 7.285 1.292 -4.093 1.00 0.00 43 ASP A N 18
ATOM 20847 C CA . ASP A 1 43 ? 6.507 1.573 -2.876 1.00 0.00 43 ASP A CA 18
ATOM 20848 C C . ASP A 1 43 ? 5.022 1.224 -3.052 1.00 0.00 43 ASP A C 18
ATOM 20849 O O . ASP A 1 43 ? 4.340 0.912 -2.065 1.00 0.00 43 ASP A O 18
ATOM 20858 N N . ILE A 1 44 ? 4.525 1.293 -4.305 1.00 0.00 44 ILE A N 18
ATOM 20859 C CA . ILE A 1 44 ? 3.140 0.901 -4.640 1.00 0.00 44 ILE A CA 18
ATOM 20860 C C . ILE A 1 44 ? 2.979 -0.625 -4.486 1.00 0.00 44 ILE A C 18
ATOM 20861 O O . ILE A 1 44 ? 2.125 -1.085 -3.724 1.00 0.00 44 ILE A O 18
ATOM 20877 N N . ILE A 1 45 ? 3.831 -1.394 -5.199 1.00 0.00 45 ILE A N 18
ATOM 20878 C CA . ILE A 1 45 ? 3.877 -2.880 -5.102 1.00 0.00 45 ILE A CA 18
ATOM 20879 C C . ILE A 1 45 ? 4.079 -3.326 -3.631 1.00 0.00 45 ILE A C 18
ATOM 20880 O O . ILE A 1 45 ? 3.465 -4.297 -3.178 1.00 0.00 45 ILE A O 18
ATOM 20896 N N . LYS A 1 46 ? 4.918 -2.567 -2.904 1.00 0.00 46 LYS A N 18
ATOM 20897 C CA . LYS A 1 46 ? 5.240 -2.816 -1.481 1.00 0.00 46 LYS A CA 18
ATOM 20898 C C . LYS A 1 46 ? 3.992 -2.695 -0.584 1.00 0.00 46 LYS A C 18
ATOM 20899 O O . LYS A 1 46 ? 3.747 -3.545 0.269 1.00 0.00 46 LYS A O 18
ATOM 20918 N N . PHE A 1 47 ? 3.215 -1.635 -0.813 1.00 0.00 47 PHE A N 18
ATOM 20919 C CA . PHE A 1 47 ? 1.981 -1.372 -0.047 1.00 0.00 47 PHE A CA 18
ATOM 20920 C C . PHE A 1 47 ? 0.905 -2.444 -0.331 1.00 0.00 47 PHE A C 18
ATOM 20921 O O . PHE A 1 47 ? 0.252 -2.960 0.588 1.00 0.00 47 PHE A O 18
ATOM 20938 N N . LEU A 1 48 ? 0.746 -2.772 -1.612 1.00 0.00 48 LEU A N 18
ATOM 20939 C CA . LEU A 1 48 ? -0.292 -3.697 -2.083 1.00 0.00 48 LEU A CA 18
ATOM 20940 C C . LEU A 1 48 ? 0.020 -5.144 -1.663 1.00 0.00 48 LEU A C 18
ATOM 20941 O O . LEU A 1 48 ? -0.902 -5.925 -1.421 1.00 0.00 48 LEU A O 18
ATOM 20957 N N . GLN A 1 49 ? 1.324 -5.478 -1.545 1.00 0.00 49 GLN A N 18
ATOM 20958 C CA . GLN A 1 49 ? 1.757 -6.806 -1.058 1.00 0.00 49 GLN A CA 18
ATOM 20959 C C . GLN A 1 49 ? 1.717 -6.863 0.480 1.00 0.00 49 GLN A C 18
ATOM 20960 O O . GLN A 1 49 ? 1.565 -7.940 1.057 1.00 0.00 49 GLN A O 18
ATOM 20974 N N . GLU A 1 50 ? 1.868 -5.688 1.124 1.00 0.00 50 GLU A N 18
ATOM 20975 C CA . GLU A 1 50 ? 1.839 -5.552 2.594 1.00 0.00 50 GLU A CA 18
ATOM 20976 C C . GLU A 1 50 ? 0.471 -5.975 3.159 1.00 0.00 50 GLU A C 18
ATOM 20977 O O . GLU A 1 50 ? 0.390 -6.698 4.157 1.00 0.00 50 GLU A O 18
ATOM 20989 N N . HIS A 1 51 ? -0.601 -5.537 2.487 1.00 0.00 51 HIS A N 18
ATOM 20990 C CA . HIS A 1 51 ? -1.972 -5.697 3.009 1.00 0.00 51 HIS A CA 18
ATOM 20991 C C . HIS A 1 51 ? -2.757 -6.768 2.228 1.00 0.00 51 HIS A C 18
ATOM 20992 O O . HIS A 1 51 ? -3.551 -7.501 2.824 1.00 0.00 51 HIS A O 18
ATOM 21007 N N . GLY A 1 52 ? -2.521 -6.848 0.898 1.00 0.00 52 GLY A N 18
ATOM 21008 C CA . GLY A 1 52 ? -3.225 -7.785 0.005 1.00 0.00 52 GLY A CA 18
ATOM 21009 C C . GLY A 1 52 ? -3.005 -9.261 0.337 1.00 0.00 52 GLY A C 18
ATOM 21010 O O . GLY A 1 52 ? -1.910 -9.652 0.748 1.00 0.00 52 GLY A O 18
ATOM 21014 N N . SER A 1 53 ? -4.071 -10.068 0.154 1.00 0.00 53 SER A N 18
ATOM 21015 C CA . SER A 1 53 ? -4.065 -11.526 0.438 1.00 0.00 53 SER A CA 18
ATOM 21016 C C . SER A 1 53 ? -3.373 -12.314 -0.697 1.00 0.00 53 SER A C 18
ATOM 21017 O O . SER A 1 53 ? -3.050 -11.742 -1.734 1.00 0.00 53 SER A O 18
ATOM 21025 N N . ASP A 1 54 ? -3.206 -13.644 -0.502 1.00 0.00 54 ASP A N 18
ATOM 21026 C CA . ASP A 1 54 ? -2.562 -14.547 -1.498 1.00 0.00 54 ASP A CA 18
ATOM 21027 C C . ASP A 1 54 ? -3.294 -14.486 -2.850 1.00 0.00 54 ASP A C 18
ATOM 21028 O O . ASP A 1 54 ? -2.666 -14.392 -3.910 1.00 0.00 54 ASP A O 18
ATOM 21037 N N . SER A 1 55 ? -4.635 -14.523 -2.775 1.00 0.00 55 SER A N 18
ATOM 21038 C CA . SER A 1 55 ? -5.526 -14.495 -3.951 1.00 0.00 55 SER A CA 18
ATOM 21039 C C . SER A 1 55 ? -5.390 -13.168 -4.737 1.00 0.00 55 SER A C 18
ATOM 21040 O O . SER A 1 55 ? -5.524 -13.151 -5.966 1.00 0.00 55 SER A O 18
ATOM 21048 N N . PHE A 1 56 ? -5.114 -12.061 -4.017 1.00 0.00 56 PHE A N 18
ATOM 21049 C CA . PHE A 1 56 ? -4.867 -10.747 -4.644 1.00 0.00 56 PHE A CA 18
ATOM 21050 C C . PHE A 1 56 ? -3.471 -10.715 -5.302 1.00 0.00 56 PHE A C 18
ATOM 21051 O O . PHE A 1 56 ? -3.330 -10.343 -6.472 1.00 0.00 56 PHE A O 18
ATOM 21068 N N . LEU A 1 57 ? -2.462 -11.149 -4.533 1.00 0.00 57 LEU A N 18
ATOM 21069 C CA . LEU A 1 57 ? -1.037 -10.986 -4.889 1.00 0.00 57 LEU A CA 18
ATOM 21070 C C . LEU A 1 57 ? -0.626 -11.870 -6.066 1.00 0.00 57 LEU A C 18
ATOM 21071 O O . LEU A 1 57 ? 0.202 -11.463 -6.869 1.00 0.00 57 LEU A O 18
ATOM 21087 N N . ALA A 1 58 ? -1.177 -13.084 -6.142 1.00 0.00 58 ALA A N 18
ATOM 21088 C CA . ALA A 1 58 ? -0.865 -14.039 -7.220 1.00 0.00 58 ALA A CA 18
ATOM 21089 C C . ALA A 1 58 ? -1.470 -13.581 -8.558 1.00 0.00 58 ALA A C 18
ATOM 21090 O O . ALA A 1 58 ? -0.774 -13.514 -9.583 1.00 0.00 58 ALA A O 18
ATOM 21097 N N . GLU A 1 59 ? -2.768 -13.242 -8.532 1.00 0.00 59 GLU A N 18
ATOM 21098 C CA . GLU A 1 59 ? -3.507 -12.798 -9.733 1.00 0.00 59 GLU A CA 18
ATOM 21099 C C . GLU A 1 59 ? -3.052 -11.409 -10.235 1.00 0.00 59 GLU A C 18
ATOM 21100 O O . GLU A 1 59 ? -3.270 -11.068 -11.399 1.00 0.00 59 GLU A O 18
ATOM 21112 N N . HIS A 1 60 ? -2.416 -10.613 -9.357 1.00 0.00 60 HIS A N 18
ATOM 21113 C CA . HIS A 1 60 ? -1.864 -9.285 -9.720 1.00 0.00 60 HIS A CA 18
ATOM 21114 C C . HIS A 1 60 ? -0.319 -9.305 -9.754 1.00 0.00 60 HIS A C 18
ATOM 21115 O O . HIS A 1 60 ? 0.301 -8.290 -10.068 1.00 0.00 60 HIS A O 18
ATOM 21130 N N . LYS A 1 61 ? 0.278 -10.466 -9.394 1.00 0.00 61 LYS A N 18
ATOM 21131 C CA . LYS A 1 61 ? 1.749 -10.719 -9.475 1.00 0.00 61 LYS A CA 18
ATOM 21132 C C . LYS A 1 61 ? 2.575 -9.725 -8.622 1.00 0.00 61 LYS A C 18
ATOM 21133 O O . LYS A 1 61 ? 3.748 -9.494 -8.899 1.00 0.00 61 LYS A O 18
ATOM 21152 N N . LEU A 1 62 ? 1.962 -9.213 -7.533 1.00 0.00 62 LEU A N 18
ATOM 21153 C CA . LEU A 1 62 ? 2.554 -8.156 -6.672 1.00 0.00 62 LEU A CA 18
ATOM 21154 C C . LEU A 1 62 ? 3.411 -8.737 -5.540 1.00 0.00 62 LEU A C 18
ATOM 21155 O O . LEU A 1 62 ? 4.067 -7.982 -4.818 1.00 0.00 62 LEU A O 18
ATOM 21171 N N . LEU A 1 63 ? 3.388 -10.072 -5.381 1.00 0.00 63 LEU A N 18
ATOM 21172 C CA . LEU A 1 63 ? 4.209 -10.778 -4.374 1.00 0.00 63 LEU A CA 18
ATOM 21173 C C . LEU A 1 63 ? 5.668 -10.916 -4.851 1.00 0.00 63 LEU A C 18
ATOM 21174 O O . LEU A 1 63 ? 6.008 -10.534 -5.976 1.00 0.00 63 LEU A O 18
ATOM 21190 N N . GLY A 1 64 ? 6.512 -11.482 -3.980 1.00 0.00 64 GLY A N 18
ATOM 21191 C CA . GLY A 1 64 ? 7.915 -11.748 -4.304 1.00 0.00 64 GLY A CA 18
ATOM 21192 C C . GLY A 1 64 ? 8.803 -10.510 -4.225 1.00 0.00 64 GLY A C 18
ATOM 21193 O O . GLY A 1 64 ? 8.429 -9.516 -3.593 1.00 0.00 64 GLY A O 18
ATOM 21197 N N . ASN A 1 65 ? 9.998 -10.586 -4.857 1.00 0.00 65 ASN A N 18
ATOM 21198 C CA . ASN A 1 65 ? 10.983 -9.485 -4.875 1.00 0.00 65 ASN A CA 18
ATOM 21199 C C . ASN A 1 65 ? 10.389 -8.290 -5.629 1.00 0.00 65 ASN A C 18
ATOM 21200 O O . ASN A 1 65 ? 10.176 -8.381 -6.844 1.00 0.00 65 ASN A O 18
ATOM 21211 N N . ILE A 1 66 ? 10.142 -7.190 -4.902 1.00 0.00 66 ILE A N 18
ATOM 21212 C CA . ILE A 1 66 ? 9.451 -5.995 -5.430 1.00 0.00 66 ILE A CA 18
ATOM 21213 C C . ILE A 1 66 ? 10.135 -5.454 -6.703 1.00 0.00 66 ILE A C 18
ATOM 21214 O O . ILE A 1 66 ? 9.452 -5.180 -7.684 1.00 0.00 66 ILE A O 18
ATOM 21230 N N . LYS A 1 67 ? 11.482 -5.311 -6.673 1.00 0.00 67 LYS A N 18
ATOM 21231 C CA . LYS A 1 67 ? 12.250 -4.751 -7.811 1.00 0.00 67 LYS A CA 18
ATOM 21232 C C . LYS A 1 67 ? 12.187 -5.669 -9.064 1.00 0.00 67 LYS A C 18
ATOM 21233 O O . LYS A 1 67 ? 12.245 -5.180 -10.202 1.00 0.00 67 LYS A O 18
ATOM 21252 N N . ASN A 1 68 ? 12.061 -6.991 -8.842 1.00 0.00 68 ASN A N 18
ATOM 21253 C CA . ASN A 1 68 ? 11.947 -7.993 -9.929 1.00 0.00 68 ASN A CA 18
ATOM 21254 C C . ASN A 1 68 ? 10.549 -7.920 -10.579 1.00 0.00 68 ASN A C 18
ATOM 21255 O O . ASN A 1 68 ? 10.393 -8.132 -11.783 1.00 0.00 68 ASN A O 18
ATOM 21266 N N . VAL A 1 69 ? 9.540 -7.620 -9.748 1.00 0.00 69 VAL A N 18
ATOM 21267 C CA . VAL A 1 69 ? 8.168 -7.344 -10.210 1.00 0.00 69 VAL A CA 18
ATOM 21268 C C . VAL A 1 69 ? 8.106 -5.956 -10.892 1.00 0.00 69 VAL A C 18
ATOM 21269 O O . VAL A 1 69 ? 7.405 -5.770 -11.877 1.00 0.00 69 VAL A O 18
ATOM 21282 N N . ALA A 1 70 ? 8.913 -5.007 -10.387 1.00 0.00 70 ALA A N 18
ATOM 21283 C CA . ALA A 1 70 ? 8.924 -3.595 -10.843 1.00 0.00 70 ALA A CA 18
ATOM 21284 C C . ALA A 1 70 ? 9.631 -3.407 -12.199 1.00 0.00 70 ALA A C 18
ATOM 21285 O O . ALA A 1 70 ? 9.743 -2.278 -12.675 1.00 0.00 70 ALA A O 18
ATOM 21292 N N . LYS A 1 71 ? 10.108 -4.494 -12.820 1.00 0.00 71 LYS A N 18
ATOM 21293 C CA . LYS A 1 71 ? 10.664 -4.439 -14.193 1.00 0.00 71 LYS A CA 18
ATOM 21294 C C . LYS A 1 71 ? 9.580 -4.801 -15.236 1.00 0.00 71 LYS A C 18
ATOM 21295 O O . LYS A 1 71 ? 9.738 -4.498 -16.424 1.00 0.00 71 LYS A O 18
ATOM 21314 N N . THR A 1 72 ? 8.487 -5.449 -14.769 1.00 0.00 72 THR A N 18
ATOM 21315 C CA . THR A 1 72 ? 7.469 -6.059 -15.646 1.00 0.00 72 THR A CA 18
ATOM 21316 C C . THR A 1 72 ? 6.038 -5.612 -15.265 1.00 0.00 72 THR A C 18
ATOM 21317 O O . THR A 1 72 ? 5.093 -5.833 -16.021 1.00 0.00 72 THR A O 18
ATOM 21328 N N . ALA A 1 73 ? 5.888 -4.992 -14.089 1.00 0.00 73 ALA A N 18
ATOM 21329 C CA . ALA A 1 73 ? 4.616 -4.410 -13.631 1.00 0.00 73 ALA A CA 18
ATOM 21330 C C . ALA A 1 73 ? 4.667 -2.910 -13.884 1.00 0.00 73 ALA A C 18
ATOM 21331 O O . ALA A 1 73 ? 5.293 -2.177 -13.112 1.00 0.00 73 ALA A O 18
ATOM 21338 N N . ASN A 1 74 ? 4.064 -2.465 -14.997 1.00 0.00 74 ASN A N 18
ATOM 21339 C CA . ASN A 1 74 ? 4.062 -1.037 -15.385 1.00 0.00 74 ASN A CA 18
ATOM 21340 C C . ASN A 1 74 ? 3.154 -0.231 -14.450 1.00 0.00 74 ASN A C 18
ATOM 21341 O O . ASN A 1 74 ? 2.389 -0.811 -13.663 1.00 0.00 74 ASN A O 18
ATOM 21352 N N . LYS A 1 75 ? 3.228 1.105 -14.556 1.00 0.00 75 LYS A N 18
ATOM 21353 C CA . LYS A 1 75 ? 2.487 2.006 -13.667 1.00 0.00 75 LYS A CA 18
ATOM 21354 C C . LYS A 1 75 ? 0.964 1.791 -13.809 1.00 0.00 75 LYS A C 18
ATOM 21355 O O . LYS A 1 75 ? 0.252 1.759 -12.807 1.00 0.00 75 LYS A O 18
ATOM 21374 N N . ASP A 1 76 ? 0.501 1.595 -15.060 1.00 0.00 76 ASP A N 18
ATOM 21375 C CA . ASP A 1 76 ? -0.934 1.373 -15.378 1.00 0.00 76 ASP A CA 18
ATOM 21376 C C . ASP A 1 76 ? -1.493 0.146 -14.634 1.00 0.00 76 ASP A C 18
ATOM 21377 O O . ASP A 1 76 ? -2.611 0.194 -14.106 1.00 0.00 76 ASP A O 18
ATOM 21386 N N . HIS A 1 77 ? -0.688 -0.935 -14.573 1.00 0.00 77 HIS A N 18
ATOM 21387 C CA . HIS A 1 77 ? -1.014 -2.169 -13.826 1.00 0.00 77 HIS A CA 18
ATOM 21388 C C . HIS A 1 77 ? -1.173 -1.873 -12.321 1.00 0.00 77 HIS A C 18
ATOM 21389 O O . HIS A 1 77 ? -2.062 -2.416 -11.670 1.00 0.00 77 HIS A O 18
ATOM 21404 N N . LEU A 1 78 ? -0.294 -1.012 -11.790 1.00 0.00 78 LEU A N 18
ATOM 21405 C CA . LEU A 1 78 ? -0.251 -0.683 -10.348 1.00 0.00 78 LEU A CA 18
ATOM 21406 C C . LEU A 1 78 ? -1.382 0.260 -9.927 1.00 0.00 78 LEU A C 18
ATOM 21407 O O . LEU A 1 78 ? -1.808 0.232 -8.766 1.00 0.00 78 LEU A O 18
ATOM 21423 N N . VAL A 1 79 ? -1.854 1.100 -10.865 1.00 0.00 79 VAL A N 18
ATOM 21424 C CA . VAL A 1 79 ? -3.037 1.953 -10.658 1.00 0.00 79 VAL A CA 18
ATOM 21425 C C . VAL A 1 79 ? -4.280 1.055 -10.554 1.00 0.00 79 VAL A C 18
ATOM 21426 O O . VAL A 1 79 ? -5.074 1.174 -9.614 1.00 0.00 79 VAL A O 18
ATOM 21439 N N . THR A 1 80 ? -4.387 0.124 -11.520 1.00 0.00 80 THR A N 18
ATOM 21440 C CA . THR A 1 80 ? -5.466 -0.872 -11.581 1.00 0.00 80 THR A CA 18
ATOM 21441 C C . THR A 1 80 ? -5.464 -1.771 -10.328 1.00 0.00 80 THR A C 18
ATOM 21442 O O . THR A 1 80 ? -6.517 -2.045 -9.764 1.00 0.00 80 THR A O 18
ATOM 21453 N N . ALA A 1 81 ? -4.270 -2.156 -9.860 1.00 0.00 81 ALA A N 18
ATOM 21454 C CA . ALA A 1 81 ? -4.112 -3.031 -8.690 1.00 0.00 81 ALA A CA 18
ATOM 21455 C C . ALA A 1 81 ? -4.502 -2.309 -7.385 1.00 0.00 81 ALA A C 18
ATOM 21456 O O . ALA A 1 81 ? -5.192 -2.882 -6.535 1.00 0.00 81 ALA A O 18
ATOM 21463 N N . TYR A 1 82 ? -4.066 -1.034 -7.261 1.00 0.00 82 TYR A N 18
ATOM 21464 C CA . TYR A 1 82 ? -4.320 -0.185 -6.077 1.00 0.00 82 TYR A CA 18
ATOM 21465 C C . TYR A 1 82 ? -5.827 0.060 -5.894 1.00 0.00 82 TYR A C 18
ATOM 21466 O O . TYR A 1 82 ? -6.396 -0.303 -4.864 1.00 0.00 82 TYR A O 18
ATOM 21484 N N . ASN A 1 83 ? -6.477 0.597 -6.943 1.00 0.00 83 ASN A N 18
ATOM 21485 C CA . ASN A 1 83 ? -7.907 0.974 -6.890 1.00 0.00 83 ASN A CA 18
ATOM 21486 C C . ASN A 1 83 ? -8.814 -0.262 -6.702 1.00 0.00 83 ASN A C 18
ATOM 21487 O O . ASN A 1 83 ? -9.707 -0.263 -5.843 1.00 0.00 83 ASN A O 18
ATOM 21498 N N . HIS A 1 84 ? -8.554 -1.318 -7.500 1.00 0.00 84 HIS A N 18
ATOM 21499 C CA . HIS A 1 84 ? -9.334 -2.578 -7.470 1.00 0.00 84 HIS A CA 18
ATOM 21500 C C . HIS A 1 84 ? -9.144 -3.345 -6.149 1.00 0.00 84 HIS A C 18
ATOM 21501 O O . HIS A 1 84 ? -10.013 -4.149 -5.790 1.00 0.00 84 HIS A O 18
ATOM 21516 N N . LEU A 1 85 ? -8.017 -3.119 -5.443 1.00 0.00 85 LEU A N 18
ATOM 21517 C CA . LEU A 1 85 ? -7.765 -3.766 -4.133 1.00 0.00 85 LEU A CA 18
ATOM 21518 C C . LEU A 1 85 ? -8.870 -3.404 -3.132 1.00 0.00 85 LEU A C 18
ATOM 21519 O O . LEU A 1 85 ? -9.507 -4.276 -2.543 1.00 0.00 85 LEU A O 18
ATOM 21535 N N . PHE A 1 86 ? -9.062 -2.098 -2.980 1.00 0.00 86 PHE A N 18
ATOM 21536 C CA . PHE A 1 86 ? -10.004 -1.503 -2.020 1.00 0.00 86 PHE A CA 18
ATOM 21537 C C . PHE A 1 86 ? -11.455 -1.649 -2.513 1.00 0.00 86 PHE A C 18
ATOM 21538 O O . PHE A 1 86 ? -12.385 -1.735 -1.713 1.00 0.00 86 PHE A O 18
ATOM 21555 N N . GLU A 1 87 ? -11.609 -1.669 -3.850 1.00 0.00 87 GLU A N 18
ATOM 21556 C CA . GLU A 1 87 ? -12.899 -1.877 -4.548 1.00 0.00 87 GLU A CA 18
ATOM 21557 C C . GLU A 1 87 ? -13.576 -3.176 -4.084 1.00 0.00 87 GLU A C 18
ATOM 21558 O O . GLU A 1 87 ? -14.792 -3.224 -3.874 1.00 0.00 87 GLU A O 18
ATOM 21570 N N . THR A 1 88 ? -12.758 -4.220 -3.902 1.00 0.00 88 THR A N 18
ATOM 21571 C CA . THR A 1 88 ? -13.207 -5.567 -3.531 1.00 0.00 88 THR A CA 18
ATOM 21572 C C . THR A 1 88 ? -12.760 -5.935 -2.100 1.00 0.00 88 THR A C 18
ATOM 21573 O O . THR A 1 88 ? -13.166 -6.979 -1.573 1.00 0.00 88 THR A O 18
ATOM 21584 N N . LYS A 1 89 ? -11.925 -5.060 -1.497 1.00 0.00 89 LYS A N 18
ATOM 21585 C CA . LYS A 1 89 ? -11.341 -5.242 -0.148 1.00 0.00 89 LYS A CA 18
ATOM 21586 C C . LYS A 1 89 ? -10.630 -6.610 -0.006 1.00 0.00 89 LYS A C 18
ATOM 21587 O O . LYS A 1 89 ? -10.737 -7.280 1.021 1.00 0.00 89 LYS A O 18
ATOM 21606 N N . ARG A 1 90 ? -9.863 -6.976 -1.054 1.00 0.00 90 ARG A N 18
ATOM 21607 C CA . ARG A 1 90 ? -9.095 -8.251 -1.112 1.00 0.00 90 ARG A CA 18
ATOM 21608 C C . ARG A 1 90 ? -7.910 -8.283 -0.135 1.00 0.00 90 ARG A C 18
ATOM 21609 O O . ARG A 1 90 ? -7.257 -9.314 0.014 1.00 0.00 90 ARG A O 18
ATOM 21630 N N . PHE A 1 91 ? -7.614 -7.147 0.477 1.00 0.00 91 PHE A N 18
ATOM 21631 C CA . PHE A 1 91 ? -6.600 -7.062 1.519 1.00 0.00 91 PHE A CA 18
ATOM 21632 C C . PHE A 1 91 ? -7.015 -7.855 2.779 1.00 0.00 91 PHE A C 18
ATOM 21633 O O . PHE A 1 91 ? -8.174 -7.799 3.215 1.00 0.00 91 PHE A O 18
ATOM 21650 N N . LYS A 1 92 ? -6.067 -8.635 3.300 1.00 0.00 92 LYS A N 18
ATOM 21651 C CA . LYS A 1 92 ? -6.212 -9.359 4.561 1.00 0.00 92 LYS A CA 18
ATOM 21652 C C . LYS A 1 92 ? -5.804 -8.425 5.723 1.00 0.00 92 LYS A C 18
ATOM 21653 O O . LYS A 1 92 ? -6.685 -7.997 6.503 1.00 0.00 92 LYS A O 18
ATOM 21673 N N . MET A 1 20 ? -8.164 -9.183 16.043 1.00 0.00 20 MET A N 19
ATOM 21674 C CA . MET A 1 20 ? -8.364 -7.981 15.207 1.00 0.00 20 MET A CA 19
ATOM 21675 C C . MET A 1 20 ? -7.100 -7.721 14.374 1.00 0.00 20 MET A C 19
ATOM 21676 O O . MET A 1 20 ? -6.061 -7.321 14.917 1.00 0.00 20 MET A O 19
ATOM 21690 N N . ALA A 1 21 ? -7.179 -8.008 13.066 1.00 0.00 21 ALA A N 19
ATOM 21691 C CA . ALA A 1 21 ? -6.143 -7.642 12.098 1.00 0.00 21 ALA A CA 19
ATOM 21692 C C . ALA A 1 21 ? -6.351 -6.168 11.724 1.00 0.00 21 ALA A C 19
ATOM 21693 O O . ALA A 1 21 ? -7.176 -5.836 10.865 1.00 0.00 21 ALA A O 19
ATOM 21700 N N . ALA A 1 22 ? -5.633 -5.295 12.442 1.00 0.00 22 ALA A N 19
ATOM 21701 C CA . ALA A 1 22 ? -5.758 -3.828 12.331 1.00 0.00 22 ALA A CA 19
ATOM 21702 C C . ALA A 1 22 ? -4.758 -3.235 11.310 1.00 0.00 22 ALA A C 19
ATOM 21703 O O . ALA A 1 22 ? -4.551 -2.019 11.279 1.00 0.00 22 ALA A O 19
ATOM 21710 N N . ALA A 1 23 ? -4.163 -4.093 10.454 1.00 0.00 23 ALA A N 19
ATOM 21711 C CA . ALA A 1 23 ? -3.243 -3.666 9.376 1.00 0.00 23 ALA A CA 19
ATOM 21712 C C . ALA A 1 23 ? -4.055 -3.228 8.140 1.00 0.00 23 ALA A C 19
ATOM 21713 O O . ALA A 1 23 ? -3.927 -3.793 7.041 1.00 0.00 23 ALA A O 19
ATOM 21720 N N . VAL A 1 24 ? -4.911 -2.215 8.352 1.00 0.00 24 VAL A N 19
ATOM 21721 C CA . VAL A 1 24 ? -5.837 -1.694 7.333 1.00 0.00 24 VAL A CA 19
ATOM 21722 C C . VAL A 1 24 ? -5.094 -0.703 6.408 1.00 0.00 24 VAL A C 19
ATOM 21723 O O . VAL A 1 24 ? -4.370 0.173 6.899 1.00 0.00 24 VAL A O 19
ATOM 21736 N N . PRO A 1 25 ? -5.225 -0.831 5.050 1.00 0.00 25 PRO A N 19
ATOM 21737 C CA . PRO A 1 25 ? -4.548 0.067 4.106 1.00 0.00 25 PRO A CA 19
ATOM 21738 C C . PRO A 1 25 ? -5.208 1.454 4.044 1.00 0.00 25 PRO A C 19
ATOM 21739 O O . PRO A 1 25 ? -6.245 1.657 3.395 1.00 0.00 25 PRO A O 19
ATOM 21750 N N . GLN A 1 26 ? -4.616 2.370 4.799 1.00 0.00 26 GLN A N 19
ATOM 21751 C CA . GLN A 1 26 ? -4.931 3.793 4.738 1.00 0.00 26 GLN A CA 19
ATOM 21752 C C . GLN A 1 26 ? -4.275 4.327 3.462 1.00 0.00 26 GLN A C 19
ATOM 21753 O O . GLN A 1 26 ? -3.091 4.687 3.474 1.00 0.00 26 GLN A O 19
ATOM 21767 N N . ARG A 1 27 ? -5.034 4.251 2.344 1.00 0.00 27 ARG A N 19
ATOM 21768 C CA . ARG A 1 27 ? -4.519 4.558 1.009 1.00 0.00 27 ARG A CA 19
ATOM 21769 C C . ARG A 1 27 ? -3.917 5.977 0.964 1.00 0.00 27 ARG A C 19
ATOM 21770 O O . ARG A 1 27 ? -4.557 6.956 1.368 1.00 0.00 27 ARG A O 19
ATOM 21791 N N . ALA A 1 28 ? -2.672 6.046 0.511 1.00 0.00 28 ALA A N 19
ATOM 21792 C CA . ALA A 1 28 ? -1.840 7.254 0.600 1.00 0.00 28 ALA A CA 19
ATOM 21793 C C . ALA A 1 28 ? -1.983 8.126 -0.652 1.00 0.00 28 ALA A C 19
ATOM 21794 O O . ALA A 1 28 ? -1.940 9.358 -0.580 1.00 0.00 28 ALA A O 19
ATOM 21801 N N . TRP A 1 29 ? -2.150 7.462 -1.800 1.00 0.00 29 TRP A N 19
ATOM 21802 C CA . TRP A 1 29 ? -2.080 8.106 -3.118 1.00 0.00 29 TRP A CA 19
ATOM 21803 C C . TRP A 1 29 ? -3.427 8.054 -3.837 1.00 0.00 29 TRP A C 19
ATOM 21804 O O . TRP A 1 29 ? -4.227 7.132 -3.635 1.00 0.00 29 TRP A O 19
ATOM 21825 N N . THR A 1 30 ? -3.669 9.070 -4.668 1.00 0.00 30 THR A N 19
ATOM 21826 C CA . THR A 1 30 ? -4.823 9.125 -5.564 1.00 0.00 30 THR A CA 19
ATOM 21827 C C . THR A 1 30 ? -4.444 8.497 -6.918 1.00 0.00 30 THR A C 19
ATOM 21828 O O . THR A 1 30 ? -3.256 8.263 -7.177 1.00 0.00 30 THR A O 19
ATOM 21839 N N . VAL A 1 31 ? -5.452 8.259 -7.779 1.00 0.00 31 VAL A N 19
ATOM 21840 C CA . VAL A 1 31 ? -5.271 7.604 -9.102 1.00 0.00 31 VAL A CA 19
ATOM 21841 C C . VAL A 1 31 ? -4.165 8.282 -9.959 1.00 0.00 31 VAL A C 19
ATOM 21842 O O . VAL A 1 31 ? -3.335 7.600 -10.575 1.00 0.00 31 VAL A O 19
ATOM 21855 N N . GLU A 1 32 ? -4.151 9.625 -9.936 1.00 0.00 32 GLU A N 19
ATOM 21856 C CA . GLU A 1 32 ? -3.204 10.458 -10.707 1.00 0.00 32 GLU A CA 19
ATOM 21857 C C . GLU A 1 32 ? -1.780 10.428 -10.106 1.00 0.00 32 GLU A C 19
ATOM 21858 O O . GLU A 1 32 ? -0.799 10.449 -10.859 1.00 0.00 32 GLU A O 19
ATOM 21870 N N . GLN A 1 33 ? -1.673 10.382 -8.751 1.00 0.00 33 GLN A N 19
ATOM 21871 C CA . GLN A 1 33 ? -0.365 10.246 -8.051 1.00 0.00 33 GLN A CA 19
ATOM 21872 C C . GLN A 1 33 ? 0.314 8.927 -8.452 1.00 0.00 33 GLN A C 19
ATOM 21873 O O . GLN A 1 33 ? 1.530 8.888 -8.671 1.00 0.00 33 GLN A O 19
ATOM 21887 N N . LEU A 1 34 ? -0.507 7.875 -8.593 1.00 0.00 34 LEU A N 19
ATOM 21888 C CA . LEU A 1 34 ? -0.046 6.539 -9.008 1.00 0.00 34 LEU A CA 19
ATOM 21889 C C . LEU A 1 34 ? 0.543 6.586 -10.428 1.00 0.00 34 LEU A C 19
ATOM 21890 O O . LEU A 1 34 ? 1.558 5.969 -10.702 1.00 0.00 34 LEU A O 19
ATOM 21906 N N . ARG A 1 35 ? -0.129 7.342 -11.318 1.00 0.00 35 ARG A N 19
ATOM 21907 C CA . ARG A 1 35 ? 0.285 7.498 -12.728 1.00 0.00 35 ARG A CA 19
ATOM 21908 C C . ARG A 1 35 ? 1.574 8.339 -12.850 1.00 0.00 35 ARG A C 19
ATOM 21909 O O . ARG A 1 35 ? 2.363 8.140 -13.786 1.00 0.00 35 ARG A O 19
ATOM 21930 N N . SER A 1 36 ? 1.769 9.277 -11.905 1.00 0.00 36 SER A N 19
ATOM 21931 C CA . SER A 1 36 ? 2.945 10.164 -11.876 1.00 0.00 36 SER A CA 19
ATOM 21932 C C . SER A 1 36 ? 4.224 9.351 -11.608 1.00 0.00 36 SER A C 19
ATOM 21933 O O . SER A 1 36 ? 4.377 8.776 -10.532 1.00 0.00 36 SER A O 19
ATOM 21941 N N . GLU A 1 37 ? 5.126 9.301 -12.606 1.00 0.00 37 GLU A N 19
ATOM 21942 C CA . GLU A 1 37 ? 6.370 8.508 -12.540 1.00 0.00 37 GLU A CA 19
ATOM 21943 C C . GLU A 1 37 ? 7.422 9.142 -11.595 1.00 0.00 37 GLU A C 19
ATOM 21944 O O . GLU A 1 37 ? 8.436 8.506 -11.283 1.00 0.00 37 GLU A O 19
ATOM 21956 N N . GLN A 1 38 ? 7.175 10.400 -11.158 1.00 0.00 38 GLN A N 19
ATOM 21957 C CA . GLN A 1 38 ? 7.908 11.042 -10.034 1.00 0.00 38 GLN A CA 19
ATOM 21958 C C . GLN A 1 38 ? 7.804 10.157 -8.771 1.00 0.00 38 GLN A C 19
ATOM 21959 O O . GLN A 1 38 ? 8.754 10.034 -7.985 1.00 0.00 38 GLN A O 19
ATOM 21973 N N . LEU A 1 39 ? 6.621 9.559 -8.603 1.00 0.00 39 LEU A N 19
ATOM 21974 C CA . LEU A 1 39 ? 6.350 8.529 -7.596 1.00 0.00 39 LEU A CA 19
ATOM 21975 C C . LEU A 1 39 ? 6.931 7.193 -8.133 1.00 0.00 39 LEU A C 19
ATOM 21976 O O . LEU A 1 39 ? 6.658 6.852 -9.284 1.00 0.00 39 LEU A O 19
ATOM 21992 N N . PRO A 1 40 ? 7.765 6.442 -7.342 1.00 0.00 40 PRO A N 19
ATOM 21993 C CA . PRO A 1 40 ? 8.305 5.109 -7.753 1.00 0.00 40 PRO A CA 19
ATOM 21994 C C . PRO A 1 40 ? 7.226 4.035 -8.036 1.00 0.00 40 PRO A C 19
ATOM 21995 O O . PRO A 1 40 ? 6.033 4.246 -7.817 1.00 0.00 40 PRO A O 19
ATOM 22006 N N . LYS A 1 41 ? 7.679 2.882 -8.555 1.00 0.00 41 LYS A N 19
ATOM 22007 C CA . LYS A 1 41 ? 6.835 1.690 -8.759 1.00 0.00 41 LYS A CA 19
ATOM 22008 C C . LYS A 1 41 ? 6.924 0.748 -7.549 1.00 0.00 41 LYS A C 19
ATOM 22009 O O . LYS A 1 41 ? 5.938 0.100 -7.183 1.00 0.00 41 LYS A O 19
ATOM 22028 N N . LYS A 1 42 ? 8.098 0.736 -6.914 1.00 0.00 42 LYS A N 19
ATOM 22029 C CA . LYS A 1 42 ? 8.437 -0.203 -5.832 1.00 0.00 42 LYS A CA 19
ATOM 22030 C C . LYS A 1 42 ? 7.545 -0.014 -4.585 1.00 0.00 42 LYS A C 19
ATOM 22031 O O . LYS A 1 42 ? 7.098 -0.989 -3.986 1.00 0.00 42 LYS A O 19
ATOM 22050 N N . ASP A 1 43 ? 7.282 1.247 -4.229 1.00 0.00 43 ASP A N 19
ATOM 22051 C CA . ASP A 1 43 ? 6.521 1.602 -3.009 1.00 0.00 43 ASP A CA 19
ATOM 22052 C C . ASP A 1 43 ? 5.031 1.253 -3.141 1.00 0.00 43 ASP A C 19
ATOM 22053 O O . ASP A 1 43 ? 4.388 0.920 -2.146 1.00 0.00 43 ASP A O 19
ATOM 22062 N N . ILE A 1 44 ? 4.485 1.342 -4.367 1.00 0.00 44 ILE A N 19
ATOM 22063 C CA . ILE A 1 44 ? 3.081 0.951 -4.641 1.00 0.00 44 ILE A CA 19
ATOM 22064 C C . ILE A 1 44 ? 2.924 -0.575 -4.507 1.00 0.00 44 ILE A C 19
ATOM 22065 O O . ILE A 1 44 ? 2.017 -1.053 -3.832 1.00 0.00 44 ILE A O 19
ATOM 22081 N N . ILE A 1 45 ? 3.832 -1.321 -5.155 1.00 0.00 45 ILE A N 19
ATOM 22082 C CA . ILE A 1 45 ? 3.853 -2.806 -5.097 1.00 0.00 45 ILE A CA 19
ATOM 22083 C C . ILE A 1 45 ? 4.054 -3.298 -3.650 1.00 0.00 45 ILE A C 19
ATOM 22084 O O . ILE A 1 45 ? 3.410 -4.257 -3.216 1.00 0.00 45 ILE A O 19
ATOM 22100 N N . LYS A 1 46 ? 4.934 -2.594 -2.918 1.00 0.00 46 LYS A N 19
ATOM 22101 C CA . LYS A 1 46 ? 5.229 -2.876 -1.503 1.00 0.00 46 LYS A CA 19
ATOM 22102 C C . LYS A 1 46 ? 3.970 -2.679 -0.631 1.00 0.00 46 LYS A C 19
ATOM 22103 O O . LYS A 1 46 ? 3.667 -3.504 0.226 1.00 0.00 46 LYS A O 19
ATOM 22122 N N . PHE A 1 47 ? 3.258 -1.572 -0.900 1.00 0.00 47 PHE A N 19
ATOM 22123 C CA . PHE A 1 47 ? 1.988 -1.221 -0.217 1.00 0.00 47 PHE A CA 19
ATOM 22124 C C . PHE A 1 47 ? 0.966 -2.363 -0.419 1.00 0.00 47 PHE A C 19
ATOM 22125 O O . PHE A 1 47 ? 0.399 -2.896 0.547 1.00 0.00 47 PHE A O 19
ATOM 22142 N N . LEU A 1 48 ? 0.784 -2.736 -1.686 1.00 0.00 48 LEU A N 19
ATOM 22143 C CA . LEU A 1 48 ? -0.218 -3.722 -2.120 1.00 0.00 48 LEU A CA 19
ATOM 22144 C C . LEU A 1 48 ? 0.086 -5.149 -1.625 1.00 0.00 48 LEU A C 19
ATOM 22145 O O . LEU A 1 48 ? -0.841 -5.923 -1.401 1.00 0.00 48 LEU A O 19
ATOM 22161 N N . GLN A 1 49 ? 1.379 -5.503 -1.476 1.00 0.00 49 GLN A N 19
ATOM 22162 C CA . GLN A 1 49 ? 1.769 -6.842 -0.974 1.00 0.00 49 GLN A CA 19
ATOM 22163 C C . GLN A 1 49 ? 1.758 -6.889 0.565 1.00 0.00 49 GLN A C 19
ATOM 22164 O O . GLN A 1 49 ? 1.558 -7.960 1.160 1.00 0.00 49 GLN A O 19
ATOM 22178 N N . GLU A 1 50 ? 1.979 -5.729 1.198 1.00 0.00 50 GLU A N 19
ATOM 22179 C CA . GLU A 1 50 ? 1.994 -5.596 2.666 1.00 0.00 50 GLU A CA 19
ATOM 22180 C C . GLU A 1 50 ? 0.567 -5.639 3.248 1.00 0.00 50 GLU A C 19
ATOM 22181 O O . GLU A 1 50 ? 0.332 -6.193 4.329 1.00 0.00 50 GLU A O 19
ATOM 22193 N N . HIS A 1 51 ? -0.379 -5.038 2.508 1.00 0.00 51 HIS A N 19
ATOM 22194 C CA . HIS A 1 51 ? -1.767 -4.853 2.975 1.00 0.00 51 HIS A CA 19
ATOM 22195 C C . HIS A 1 51 ? -2.746 -5.776 2.247 1.00 0.00 51 HIS A C 19
ATOM 22196 O O . HIS A 1 51 ? -3.699 -6.247 2.859 1.00 0.00 51 HIS A O 19
ATOM 22211 N N . GLY A 1 52 ? -2.512 -6.036 0.953 1.00 0.00 52 GLY A N 19
ATOM 22212 C CA . GLY A 1 52 ? -3.343 -6.970 0.184 1.00 0.00 52 GLY A CA 19
ATOM 22213 C C . GLY A 1 52 ? -3.218 -8.419 0.653 1.00 0.00 52 GLY A C 19
ATOM 22214 O O . GLY A 1 52 ? -2.401 -8.732 1.525 1.00 0.00 52 GLY A O 19
ATOM 22218 N N . SER A 1 53 ? -4.057 -9.299 0.094 1.00 0.00 53 SER A N 19
ATOM 22219 C CA . SER A 1 53 ? -4.017 -10.750 0.381 1.00 0.00 53 SER A CA 19
ATOM 22220 C C . SER A 1 53 ? -3.160 -11.468 -0.677 1.00 0.00 53 SER A C 19
ATOM 22221 O O . SER A 1 53 ? -2.945 -10.933 -1.767 1.00 0.00 53 SER A O 19
ATOM 22229 N N . ASP A 1 54 ? -2.708 -12.699 -0.354 1.00 0.00 54 ASP A N 19
ATOM 22230 C CA . ASP A 1 54 ? -1.807 -13.484 -1.235 1.00 0.00 54 ASP A CA 19
ATOM 22231 C C . ASP A 1 54 ? -2.483 -13.832 -2.583 1.00 0.00 54 ASP A C 19
ATOM 22232 O O . ASP A 1 54 ? -1.816 -13.875 -3.622 1.00 0.00 54 ASP A O 19
ATOM 22241 N N . SER A 1 55 ? -3.809 -14.064 -2.541 1.00 0.00 55 SER A N 19
ATOM 22242 C CA . SER A 1 55 ? -4.627 -14.364 -3.738 1.00 0.00 55 SER A CA 19
ATOM 22243 C C . SER A 1 55 ? -4.715 -13.123 -4.657 1.00 0.00 55 SER A C 19
ATOM 22244 O O . SER A 1 55 ? -4.619 -13.246 -5.881 1.00 0.00 55 SER A O 19
ATOM 22252 N N . PHE A 1 56 ? -4.852 -11.934 -4.035 1.00 0.00 56 PHE A N 19
ATOM 22253 C CA . PHE A 1 56 ? -4.804 -10.622 -4.725 1.00 0.00 56 PHE A CA 19
ATOM 22254 C C . PHE A 1 56 ? -3.440 -10.441 -5.432 1.00 0.00 56 PHE A C 19
ATOM 22255 O O . PHE A 1 56 ? -3.369 -9.898 -6.544 1.00 0.00 56 PHE A O 19
ATOM 22272 N N . LEU A 1 57 ? -2.370 -10.923 -4.774 1.00 0.00 57 LEU A N 19
ATOM 22273 C CA . LEU A 1 57 ? -0.997 -10.793 -5.285 1.00 0.00 57 LEU A CA 19
ATOM 22274 C C . LEU A 1 57 ? -0.721 -11.759 -6.443 1.00 0.00 57 LEU A C 19
ATOM 22275 O O . LEU A 1 57 ? -0.015 -11.406 -7.368 1.00 0.00 57 LEU A O 19
ATOM 22291 N N . ALA A 1 58 ? -1.244 -12.994 -6.357 1.00 0.00 58 ALA A N 19
ATOM 22292 C CA . ALA A 1 58 ? -1.030 -14.038 -7.385 1.00 0.00 58 ALA A CA 19
ATOM 22293 C C . ALA A 1 58 ? -1.718 -13.643 -8.703 1.00 0.00 58 ALA A C 19
ATOM 22294 O O . ALA A 1 58 ? -1.123 -13.713 -9.786 1.00 0.00 58 ALA A O 19
ATOM 22301 N N . GLU A 1 59 ? -2.979 -13.201 -8.573 1.00 0.00 59 GLU A N 19
ATOM 22302 C CA . GLU A 1 59 ? -3.809 -12.751 -9.705 1.00 0.00 59 GLU A CA 19
ATOM 22303 C C . GLU A 1 59 ? -3.258 -11.459 -10.360 1.00 0.00 59 GLU A C 19
ATOM 22304 O O . GLU A 1 59 ? -3.510 -11.211 -11.542 1.00 0.00 59 GLU A O 19
ATOM 22316 N N . HIS A 1 60 ? -2.514 -10.630 -9.591 1.00 0.00 60 HIS A N 19
ATOM 22317 C CA . HIS A 1 60 ? -1.949 -9.345 -10.099 1.00 0.00 60 HIS A CA 19
ATOM 22318 C C . HIS A 1 60 ? -0.404 -9.325 -10.096 1.00 0.00 60 HIS A C 19
ATOM 22319 O O . HIS A 1 60 ? 0.194 -8.271 -10.289 1.00 0.00 60 HIS A O 19
ATOM 22334 N N . LYS A 1 61 ? 0.216 -10.489 -9.834 1.00 0.00 61 LYS A N 19
ATOM 22335 C CA . LYS A 1 61 ? 1.696 -10.696 -9.933 1.00 0.00 61 LYS A CA 19
ATOM 22336 C C . LYS A 1 61 ? 2.516 -9.729 -9.029 1.00 0.00 61 LYS A C 19
ATOM 22337 O O . LYS A 1 61 ? 3.690 -9.471 -9.297 1.00 0.00 61 LYS A O 19
ATOM 22356 N N . LEU A 1 62 ? 1.893 -9.261 -7.927 1.00 0.00 62 LEU A N 19
ATOM 22357 C CA . LEU A 1 62 ? 2.495 -8.272 -6.997 1.00 0.00 62 LEU A CA 19
ATOM 22358 C C . LEU A 1 62 ? 3.347 -8.947 -5.899 1.00 0.00 62 LEU A C 19
ATOM 22359 O O . LEU A 1 62 ? 4.039 -8.255 -5.146 1.00 0.00 62 LEU A O 19
ATOM 22375 N N . LEU A 1 63 ? 3.270 -10.295 -5.802 1.00 0.00 63 LEU A N 19
ATOM 22376 C CA . LEU A 1 63 ? 4.096 -11.077 -4.857 1.00 0.00 63 LEU A CA 19
ATOM 22377 C C . LEU A 1 63 ? 5.514 -11.289 -5.410 1.00 0.00 63 LEU A C 19
ATOM 22378 O O . LEU A 1 63 ? 5.768 -11.080 -6.602 1.00 0.00 63 LEU A O 19
ATOM 22394 N N . GLY A 1 64 ? 6.417 -11.720 -4.520 1.00 0.00 64 GLY A N 19
ATOM 22395 C CA . GLY A 1 64 ? 7.818 -11.952 -4.865 1.00 0.00 64 GLY A CA 19
ATOM 22396 C C . GLY A 1 64 ? 8.676 -10.732 -4.595 1.00 0.00 64 GLY A C 19
ATOM 22397 O O . GLY A 1 64 ? 8.275 -9.836 -3.833 1.00 0.00 64 GLY A O 19
ATOM 22401 N N . ASN A 1 65 ? 9.870 -10.706 -5.204 1.00 0.00 65 ASN A N 19
ATOM 22402 C CA . ASN A 1 65 ? 10.831 -9.611 -5.032 1.00 0.00 65 ASN A CA 19
ATOM 22403 C C . ASN A 1 65 ? 10.297 -8.346 -5.718 1.00 0.00 65 ASN A C 19
ATOM 22404 O O . ASN A 1 65 ? 10.074 -8.359 -6.926 1.00 0.00 65 ASN A O 19
ATOM 22415 N N . ILE A 1 66 ? 10.152 -7.263 -4.935 1.00 0.00 66 ILE A N 19
ATOM 22416 C CA . ILE A 1 66 ? 9.455 -6.018 -5.352 1.00 0.00 66 ILE A CA 19
ATOM 22417 C C . ILE A 1 66 ? 10.138 -5.377 -6.573 1.00 0.00 66 ILE A C 19
ATOM 22418 O O . ILE A 1 66 ? 9.465 -4.934 -7.503 1.00 0.00 66 ILE A O 19
ATOM 22434 N N . LYS A 1 67 ? 11.473 -5.318 -6.522 1.00 0.00 67 LYS A N 19
ATOM 22435 C CA . LYS A 1 67 ? 12.329 -4.799 -7.607 1.00 0.00 67 LYS A CA 19
ATOM 22436 C C . LYS A 1 67 ? 12.086 -5.571 -8.927 1.00 0.00 67 LYS A C 19
ATOM 22437 O O . LYS A 1 67 ? 11.961 -4.977 -10.005 1.00 0.00 67 LYS A O 19
ATOM 22456 N N . ASN A 1 68 ? 11.983 -6.902 -8.802 1.00 0.00 68 ASN A N 19
ATOM 22457 C CA . ASN A 1 68 ? 11.776 -7.812 -9.943 1.00 0.00 68 ASN A CA 19
ATOM 22458 C C . ASN A 1 68 ? 10.329 -7.703 -10.488 1.00 0.00 68 ASN A C 19
ATOM 22459 O O . ASN A 1 68 ? 10.092 -7.917 -11.677 1.00 0.00 68 ASN A O 19
ATOM 22470 N N . VAL A 1 69 ? 9.368 -7.374 -9.603 1.00 0.00 69 VAL A N 19
ATOM 22471 C CA . VAL A 1 69 ? 7.973 -7.100 -10.015 1.00 0.00 69 VAL A CA 19
ATOM 22472 C C . VAL A 1 69 ? 7.901 -5.745 -10.745 1.00 0.00 69 VAL A C 19
ATOM 22473 O O . VAL A 1 69 ? 7.227 -5.610 -11.757 1.00 0.00 69 VAL A O 19
ATOM 22486 N N . ALA A 1 70 ? 8.669 -4.768 -10.241 1.00 0.00 70 ALA A N 19
ATOM 22487 C CA . ALA A 1 70 ? 8.667 -3.373 -10.733 1.00 0.00 70 ALA A CA 19
ATOM 22488 C C . ALA A 1 70 ? 9.318 -3.226 -12.123 1.00 0.00 70 ALA A C 19
ATOM 22489 O O . ALA A 1 70 ? 9.233 -2.159 -12.725 1.00 0.00 70 ALA A O 19
ATOM 22496 N N . LYS A 1 71 ? 9.950 -4.298 -12.639 1.00 0.00 71 LYS A N 19
ATOM 22497 C CA . LYS A 1 71 ? 10.567 -4.281 -13.985 1.00 0.00 71 LYS A CA 19
ATOM 22498 C C . LYS A 1 71 ? 9.532 -4.694 -15.062 1.00 0.00 71 LYS A C 19
ATOM 22499 O O . LYS A 1 71 ? 9.705 -4.387 -16.242 1.00 0.00 71 LYS A O 19
ATOM 22518 N N . THR A 1 72 ? 8.446 -5.378 -14.631 1.00 0.00 72 THR A N 19
ATOM 22519 C CA . THR A 1 72 ? 7.504 -6.070 -15.535 1.00 0.00 72 THR A CA 19
ATOM 22520 C C . THR A 1 72 ? 6.040 -5.676 -15.250 1.00 0.00 72 THR A C 19
ATOM 22521 O O . THR A 1 72 ? 5.149 -5.959 -16.059 1.00 0.00 72 THR A O 19
ATOM 22532 N N . ALA A 1 73 ? 5.804 -5.033 -14.104 1.00 0.00 73 ALA A N 19
ATOM 22533 C CA . ALA A 1 73 ? 4.490 -4.499 -13.721 1.00 0.00 73 ALA A CA 19
ATOM 22534 C C . ALA A 1 73 ? 4.531 -2.984 -13.927 1.00 0.00 73 ALA A C 19
ATOM 22535 O O . ALA A 1 73 ? 5.142 -2.264 -13.126 1.00 0.00 73 ALA A O 19
ATOM 22542 N N . ASN A 1 74 ? 3.948 -2.518 -15.047 1.00 0.00 74 ASN A N 19
ATOM 22543 C CA . ASN A 1 74 ? 4.028 -1.102 -15.464 1.00 0.00 74 ASN A CA 19
ATOM 22544 C C . ASN A 1 74 ? 3.185 -0.205 -14.543 1.00 0.00 74 ASN A C 19
ATOM 22545 O O . ASN A 1 74 ? 2.456 -0.705 -13.680 1.00 0.00 74 ASN A O 19
ATOM 22556 N N . LYS A 1 75 ? 3.273 1.118 -14.747 1.00 0.00 75 LYS A N 19
ATOM 22557 C CA . LYS A 1 75 ? 2.640 2.101 -13.855 1.00 0.00 75 LYS A CA 19
ATOM 22558 C C . LYS A 1 75 ? 1.101 1.968 -13.894 1.00 0.00 75 LYS A C 19
ATOM 22559 O O . LYS A 1 75 ? 0.443 2.043 -12.850 1.00 0.00 75 LYS A O 19
ATOM 22578 N N . ASP A 1 76 ? 0.561 1.695 -15.102 1.00 0.00 76 ASP A N 19
ATOM 22579 C CA . ASP A 1 76 ? -0.890 1.509 -15.325 1.00 0.00 76 ASP A CA 19
ATOM 22580 C C . ASP A 1 76 ? -1.416 0.270 -14.574 1.00 0.00 76 ASP A C 19
ATOM 22581 O O . ASP A 1 76 ? -2.540 0.286 -14.065 1.00 0.00 76 ASP A O 19
ATOM 22590 N N . HIS A 1 77 ? -0.587 -0.791 -14.499 1.00 0.00 77 HIS A N 19
ATOM 22591 C CA . HIS A 1 77 ? -0.894 -2.036 -13.756 1.00 0.00 77 HIS A CA 19
ATOM 22592 C C . HIS A 1 77 ? -1.102 -1.735 -12.265 1.00 0.00 77 HIS A C 19
ATOM 22593 O O . HIS A 1 77 ? -1.996 -2.293 -11.626 1.00 0.00 77 HIS A O 19
ATOM 22608 N N . LEU A 1 78 ? -0.227 -0.867 -11.730 1.00 0.00 78 LEU A N 19
ATOM 22609 C CA . LEU A 1 78 ? -0.194 -0.518 -10.299 1.00 0.00 78 LEU A CA 19
ATOM 22610 C C . LEU A 1 78 ? -1.433 0.282 -9.887 1.00 0.00 78 LEU A C 19
ATOM 22611 O O . LEU A 1 78 ? -1.958 0.092 -8.794 1.00 0.00 78 LEU A O 19
ATOM 22627 N N . VAL A 1 79 ? -1.885 1.164 -10.793 1.00 0.00 79 VAL A N 19
ATOM 22628 C CA . VAL A 1 79 ? -3.114 1.958 -10.628 1.00 0.00 79 VAL A CA 19
ATOM 22629 C C . VAL A 1 79 ? -4.341 1.023 -10.552 1.00 0.00 79 VAL A C 19
ATOM 22630 O O . VAL A 1 79 ? -5.168 1.122 -9.640 1.00 0.00 79 VAL A O 19
ATOM 22643 N N . THR A 1 80 ? -4.393 0.099 -11.526 1.00 0.00 80 THR A N 19
ATOM 22644 C CA . THR A 1 80 ? -5.475 -0.889 -11.675 1.00 0.00 80 THR A CA 19
ATOM 22645 C C . THR A 1 80 ? -5.580 -1.811 -10.440 1.00 0.00 80 THR A C 19
ATOM 22646 O O . THR A 1 80 ? -6.674 -2.002 -9.902 1.00 0.00 80 THR A O 19
ATOM 22657 N N . ALA A 1 81 ? -4.432 -2.326 -9.967 1.00 0.00 81 ALA A N 19
ATOM 22658 C CA . ALA A 1 81 ? -4.367 -3.264 -8.826 1.00 0.00 81 ALA A CA 19
ATOM 22659 C C . ALA A 1 81 ? -4.741 -2.569 -7.504 1.00 0.00 81 ALA A C 19
ATOM 22660 O O . ALA A 1 81 ? -5.502 -3.116 -6.698 1.00 0.00 81 ALA A O 19
ATOM 22667 N N . TYR A 1 82 ? -4.204 -1.346 -7.328 1.00 0.00 82 TYR A N 19
ATOM 22668 C CA . TYR A 1 82 ? -4.417 -0.509 -6.131 1.00 0.00 82 TYR A CA 19
ATOM 22669 C C . TYR A 1 82 ? -5.908 -0.231 -5.933 1.00 0.00 82 TYR A C 19
ATOM 22670 O O . TYR A 1 82 ? -6.481 -0.591 -4.912 1.00 0.00 82 TYR A O 19
ATOM 22688 N N . ASN A 1 83 ? -6.541 0.322 -6.974 1.00 0.00 83 ASN A N 19
ATOM 22689 C CA . ASN A 1 83 ? -7.957 0.739 -6.937 1.00 0.00 83 ASN A CA 19
ATOM 22690 C C . ASN A 1 83 ? -8.901 -0.472 -6.754 1.00 0.00 83 ASN A C 19
ATOM 22691 O O . ASN A 1 83 ? -9.913 -0.369 -6.057 1.00 0.00 83 ASN A O 19
ATOM 22702 N N . HIS A 1 84 ? -8.535 -1.632 -7.341 1.00 0.00 84 HIS A N 19
ATOM 22703 C CA . HIS A 1 84 ? -9.306 -2.896 -7.199 1.00 0.00 84 HIS A CA 19
ATOM 22704 C C . HIS A 1 84 ? -9.165 -3.514 -5.794 1.00 0.00 84 HIS A C 19
ATOM 22705 O O . HIS A 1 84 ? -10.075 -4.232 -5.358 1.00 0.00 84 HIS A O 19
ATOM 22720 N N . LEU A 1 85 ? -8.041 -3.243 -5.097 1.00 0.00 85 LEU A N 19
ATOM 22721 C CA . LEU A 1 85 ? -7.805 -3.747 -3.720 1.00 0.00 85 LEU A CA 19
ATOM 22722 C C . LEU A 1 85 ? -8.930 -3.299 -2.776 1.00 0.00 85 LEU A C 19
ATOM 22723 O O . LEU A 1 85 ? -9.570 -4.107 -2.090 1.00 0.00 85 LEU A O 19
ATOM 22739 N N . PHE A 1 86 ? -9.148 -1.983 -2.794 1.00 0.00 86 PHE A N 19
ATOM 22740 C CA . PHE A 1 86 ? -10.134 -1.296 -1.955 1.00 0.00 86 PHE A CA 19
ATOM 22741 C C . PHE A 1 86 ? -11.565 -1.552 -2.464 1.00 0.00 86 PHE A C 19
ATOM 22742 O O . PHE A 1 86 ? -12.505 -1.646 -1.670 1.00 0.00 86 PHE A O 19
ATOM 22759 N N . GLU A 1 87 ? -11.696 -1.708 -3.799 1.00 0.00 87 GLU A N 19
ATOM 22760 C CA . GLU A 1 87 ? -12.995 -1.881 -4.487 1.00 0.00 87 GLU A CA 19
ATOM 22761 C C . GLU A 1 87 ? -13.729 -3.147 -4.014 1.00 0.00 87 GLU A C 19
ATOM 22762 O O . GLU A 1 87 ? -14.933 -3.118 -3.742 1.00 0.00 87 GLU A O 19
ATOM 22774 N N . THR A 1 88 ? -12.979 -4.253 -3.912 1.00 0.00 88 THR A N 19
ATOM 22775 C CA . THR A 1 88 ? -13.519 -5.573 -3.559 1.00 0.00 88 THR A CA 19
ATOM 22776 C C . THR A 1 88 ? -13.073 -6.005 -2.145 1.00 0.00 88 THR A C 19
ATOM 22777 O O . THR A 1 88 ? -13.344 -7.142 -1.731 1.00 0.00 88 THR A O 19
ATOM 22788 N N . LYS A 1 89 ? -12.397 -5.074 -1.414 1.00 0.00 89 LYS A N 19
ATOM 22789 C CA . LYS A 1 89 ? -12.002 -5.246 0.014 1.00 0.00 89 LYS A CA 19
ATOM 22790 C C . LYS A 1 89 ? -11.126 -6.514 0.214 1.00 0.00 89 LYS A C 19
ATOM 22791 O O . LYS A 1 89 ? -11.190 -7.162 1.261 1.00 0.00 89 LYS A O 19
ATOM 22810 N N . ARG A 1 90 ? -10.276 -6.818 -0.796 1.00 0.00 90 ARG A N 19
ATOM 22811 C CA . ARG A 1 90 ? -9.481 -8.078 -0.866 1.00 0.00 90 ARG A CA 19
ATOM 22812 C C . ARG A 1 90 ? -8.424 -8.199 0.244 1.00 0.00 90 ARG A C 19
ATOM 22813 O O . ARG A 1 90 ? -8.018 -9.315 0.581 1.00 0.00 90 ARG A O 19
ATOM 22834 N N . PHE A 1 91 ? -7.997 -7.057 0.787 1.00 0.00 91 PHE A N 19
ATOM 22835 C CA . PHE A 1 91 ? -6.883 -6.971 1.754 1.00 0.00 91 PHE A CA 19
ATOM 22836 C C . PHE A 1 91 ? -7.079 -7.826 3.033 1.00 0.00 91 PHE A C 19
ATOM 22837 O O . PHE A 1 91 ? -8.196 -8.225 3.376 1.00 0.00 91 PHE A O 19
ATOM 22854 N N . LYS A 1 92 ? -5.941 -8.061 3.710 1.00 0.00 92 LYS A N 19
ATOM 22855 C CA . LYS A 1 92 ? -5.782 -8.987 4.854 1.00 0.00 92 LYS A CA 19
ATOM 22856 C C . LYS A 1 92 ? -6.827 -8.759 5.992 1.00 0.00 92 LYS A C 19
ATOM 22857 O O . LYS A 1 92 ? -7.374 -9.758 6.509 1.00 0.00 92 LYS A O 19
ATOM 22877 N N . MET A 1 20 ? -12.743 -5.085 18.845 1.00 0.00 20 MET A N 20
ATOM 22878 C CA . MET A 1 20 ? -11.725 -4.763 17.818 1.00 0.00 20 MET A CA 20
ATOM 22879 C C . MET A 1 20 ? -12.025 -3.401 17.171 1.00 0.00 20 MET A C 20
ATOM 22880 O O . MET A 1 20 ? -13.032 -2.752 17.488 1.00 0.00 20 MET A O 20
ATOM 22894 N N . ALA A 1 21 ? -11.127 -2.972 16.271 1.00 0.00 21 ALA A N 20
ATOM 22895 C CA . ALA A 1 21 ? -11.291 -1.761 15.465 1.00 0.00 21 ALA A CA 20
ATOM 22896 C C . ALA A 1 21 ? -10.536 -1.960 14.147 1.00 0.00 21 ALA A C 20
ATOM 22897 O O . ALA A 1 21 ? -9.330 -1.703 14.070 1.00 0.00 21 ALA A O 20
ATOM 22904 N N . ALA A 1 22 ? -11.248 -2.484 13.134 1.00 0.00 22 ALA A N 20
ATOM 22905 C CA . ALA A 1 22 ? -10.666 -2.815 11.821 1.00 0.00 22 ALA A CA 20
ATOM 22906 C C . ALA A 1 22 ? -10.335 -1.533 11.029 1.00 0.00 22 ALA A C 20
ATOM 22907 O O . ALA A 1 22 ? -11.134 -1.065 10.208 1.00 0.00 22 ALA A O 20
ATOM 22914 N N . ALA A 1 23 ? -9.159 -0.959 11.330 1.00 0.00 23 ALA A N 20
ATOM 22915 C CA . ALA A 1 23 ? -8.642 0.249 10.675 1.00 0.00 23 ALA A CA 20
ATOM 22916 C C . ALA A 1 23 ? -7.845 -0.165 9.429 1.00 0.00 23 ALA A C 20
ATOM 22917 O O . ALA A 1 23 ? -6.620 -0.332 9.488 1.00 0.00 23 ALA A O 20
ATOM 22924 N N . VAL A 1 24 ? -8.569 -0.386 8.323 1.00 0.00 24 VAL A N 20
ATOM 22925 C CA . VAL A 1 24 ? -7.983 -0.859 7.061 1.00 0.00 24 VAL A CA 20
ATOM 22926 C C . VAL A 1 24 ? -7.084 0.242 6.447 1.00 0.00 24 VAL A C 20
ATOM 22927 O O . VAL A 1 24 ? -7.464 1.420 6.475 1.00 0.00 24 VAL A O 20
ATOM 22940 N N . PRO A 1 25 ? -5.837 -0.106 5.961 1.00 0.00 25 PRO A N 20
ATOM 22941 C CA . PRO A 1 25 ? -4.926 0.869 5.327 1.00 0.00 25 PRO A CA 20
ATOM 22942 C C . PRO A 1 25 ? -5.557 1.538 4.101 1.00 0.00 25 PRO A C 20
ATOM 22943 O O . PRO A 1 25 ? -5.642 0.936 3.015 1.00 0.00 25 PRO A O 20
ATOM 22954 N N . GLN A 1 26 ? -6.011 2.776 4.312 1.00 0.00 26 GLN A N 20
ATOM 22955 C CA . GLN A 1 26 ? -6.612 3.613 3.270 1.00 0.00 26 GLN A CA 20
ATOM 22956 C C . GLN A 1 26 ? -5.571 3.944 2.191 1.00 0.00 26 GLN A C 20
ATOM 22957 O O . GLN A 1 26 ? -4.370 3.703 2.384 1.00 0.00 26 GLN A O 20
ATOM 22971 N N . ARG A 1 27 ? -6.037 4.485 1.061 1.00 0.00 27 ARG A N 20
ATOM 22972 C CA . ARG A 1 27 ? -5.157 4.938 -0.028 1.00 0.00 27 ARG A CA 20
ATOM 22973 C C . ARG A 1 27 ? -4.083 5.921 0.495 1.00 0.00 27 ARG A C 20
ATOM 22974 O O . ARG A 1 27 ? -4.390 6.911 1.173 1.00 0.00 27 ARG A O 20
ATOM 22995 N N . ALA A 1 28 ? -2.830 5.587 0.219 1.00 0.00 28 ALA A N 20
ATOM 22996 C CA . ALA A 1 28 ? -1.668 6.425 0.561 1.00 0.00 28 ALA A CA 20
ATOM 22997 C C . ALA A 1 28 ? -1.505 7.508 -0.516 1.00 0.00 28 ALA A C 20
ATOM 22998 O O . ALA A 1 28 ? -1.020 8.616 -0.255 1.00 0.00 28 ALA A O 20
ATOM 23005 N N . TRP A 1 29 ? -1.934 7.139 -1.732 1.00 0.00 29 TRP A N 20
ATOM 23006 C CA . TRP A 1 29 ? -1.843 7.956 -2.944 1.00 0.00 29 TRP A CA 20
ATOM 23007 C C . TRP A 1 29 ? -3.180 7.895 -3.686 1.00 0.00 29 TRP A C 20
ATOM 23008 O O . TRP A 1 29 ? -3.856 6.867 -3.651 1.00 0.00 29 TRP A O 20
ATOM 23029 N N . THR A 1 30 ? -3.547 8.999 -4.343 1.00 0.00 30 THR A N 20
ATOM 23030 C CA . THR A 1 30 ? -4.690 9.047 -5.269 1.00 0.00 30 THR A CA 20
ATOM 23031 C C . THR A 1 30 ? -4.218 8.616 -6.669 1.00 0.00 30 THR A C 20
ATOM 23032 O O . THR A 1 30 ? -3.016 8.420 -6.878 1.00 0.00 30 THR A O 20
ATOM 23043 N N . VAL A 1 31 ? -5.154 8.505 -7.636 1.00 0.00 31 VAL A N 20
ATOM 23044 C CA . VAL A 1 31 ? -4.841 8.019 -9.002 1.00 0.00 31 VAL A CA 20
ATOM 23045 C C . VAL A 1 31 ? -3.834 8.958 -9.718 1.00 0.00 31 VAL A C 20
ATOM 23046 O O . VAL A 1 31 ? -3.009 8.500 -10.519 1.00 0.00 31 VAL A O 20
ATOM 23059 N N . GLU A 1 32 ? -3.908 10.270 -9.394 1.00 0.00 32 GLU A N 20
ATOM 23060 C CA . GLU A 1 32 ? -2.988 11.305 -9.917 1.00 0.00 32 GLU A CA 20
ATOM 23061 C C . GLU A 1 32 ? -1.569 11.168 -9.317 1.00 0.00 32 GLU A C 20
ATOM 23062 O O . GLU A 1 32 ? -0.572 11.363 -10.030 1.00 0.00 32 GLU A O 20
ATOM 23074 N N . GLN A 1 33 ? -1.481 10.833 -8.012 1.00 0.00 33 GLN A N 20
ATOM 23075 C CA . GLN A 1 33 ? -0.193 10.588 -7.331 1.00 0.00 33 GLN A CA 20
ATOM 23076 C C . GLN A 1 33 ? 0.456 9.289 -7.851 1.00 0.00 33 GLN A C 20
ATOM 23077 O O . GLN A 1 33 ? 1.668 9.238 -8.036 1.00 0.00 33 GLN A O 20
ATOM 23091 N N . LEU A 1 34 ? -0.378 8.268 -8.110 1.00 0.00 34 LEU A N 20
ATOM 23092 C CA . LEU A 1 34 ? 0.077 6.943 -8.588 1.00 0.00 34 LEU A CA 20
ATOM 23093 C C . LEU A 1 34 ? 0.738 7.049 -9.961 1.00 0.00 34 LEU A C 20
ATOM 23094 O O . LEU A 1 34 ? 1.853 6.573 -10.156 1.00 0.00 34 LEU A O 20
ATOM 23110 N N . ARG A 1 35 ? 0.020 7.711 -10.897 1.00 0.00 35 ARG A N 20
ATOM 23111 C CA . ARG A 1 35 ? 0.445 7.847 -12.307 1.00 0.00 35 ARG A CA 20
ATOM 23112 C C . ARG A 1 35 ? 1.675 8.785 -12.442 1.00 0.00 35 ARG A C 20
ATOM 23113 O O . ARG A 1 35 ? 2.300 8.843 -13.508 1.00 0.00 35 ARG A O 20
ATOM 23134 N N . SER A 1 36 ? 1.996 9.527 -11.362 1.00 0.00 36 SER A N 20
ATOM 23135 C CA . SER A 1 36 ? 3.206 10.361 -11.283 1.00 0.00 36 SER A CA 20
ATOM 23136 C C . SER A 1 36 ? 4.449 9.459 -11.367 1.00 0.00 36 SER A C 20
ATOM 23137 O O . SER A 1 36 ? 4.640 8.577 -10.519 1.00 0.00 36 SER A O 20
ATOM 23145 N N . GLU A 1 37 ? 5.268 9.669 -12.415 1.00 0.00 37 GLU A N 20
ATOM 23146 C CA . GLU A 1 37 ? 6.462 8.855 -12.684 1.00 0.00 37 GLU A CA 20
ATOM 23147 C C . GLU A 1 37 ? 7.521 9.004 -11.565 1.00 0.00 37 GLU A C 20
ATOM 23148 O O . GLU A 1 37 ? 8.281 8.062 -11.292 1.00 0.00 37 GLU A O 20
ATOM 23160 N N . GLN A 1 38 ? 7.547 10.197 -10.927 1.00 0.00 38 GLN A N 20
ATOM 23161 C CA . GLN A 1 38 ? 8.491 10.522 -9.829 1.00 0.00 38 GLN A CA 20
ATOM 23162 C C . GLN A 1 38 ? 8.207 9.680 -8.569 1.00 0.00 38 GLN A C 20
ATOM 23163 O O . GLN A 1 38 ? 9.070 9.577 -7.689 1.00 0.00 38 GLN A O 20
ATOM 23177 N N . LEU A 1 39 ? 6.988 9.109 -8.475 1.00 0.00 39 LEU A N 20
ATOM 23178 C CA . LEU A 1 39 ? 6.649 8.125 -7.433 1.00 0.00 39 LEU A CA 20
ATOM 23179 C C . LEU A 1 39 ? 7.247 6.771 -7.897 1.00 0.00 39 LEU A C 20
ATOM 23180 O O . LEU A 1 39 ? 6.834 6.261 -8.947 1.00 0.00 39 LEU A O 20
ATOM 23196 N N . PRO A 1 40 ? 8.235 6.178 -7.142 1.00 0.00 40 PRO A N 20
ATOM 23197 C CA . PRO A 1 40 ? 8.816 4.853 -7.478 1.00 0.00 40 PRO A CA 20
ATOM 23198 C C . PRO A 1 40 ? 7.731 3.747 -7.517 1.00 0.00 40 PRO A C 20
ATOM 23199 O O . PRO A 1 40 ? 7.031 3.501 -6.530 1.00 0.00 40 PRO A O 20
ATOM 23210 N N . LYS A 1 41 ? 7.603 3.123 -8.700 1.00 0.00 41 LYS A N 20
ATOM 23211 C CA . LYS A 1 41 ? 6.612 2.065 -9.000 1.00 0.00 41 LYS A CA 20
ATOM 23212 C C . LYS A 1 41 ? 6.715 0.863 -8.037 1.00 0.00 41 LYS A C 20
ATOM 23213 O O . LYS A 1 41 ? 5.705 0.228 -7.731 1.00 0.00 41 LYS A O 20
ATOM 23232 N N . LYS A 1 42 ? 7.936 0.592 -7.539 1.00 0.00 42 LYS A N 20
ATOM 23233 C CA . LYS A 1 42 ? 8.206 -0.523 -6.619 1.00 0.00 42 LYS A CA 20
ATOM 23234 C C . LYS A 1 42 ? 7.609 -0.239 -5.223 1.00 0.00 42 LYS A C 20
ATOM 23235 O O . LYS A 1 42 ? 7.188 -1.162 -4.529 1.00 0.00 42 LYS A O 20
ATOM 23254 N N . ASP A 1 43 ? 7.567 1.044 -4.827 1.00 0.00 43 ASP A N 20
ATOM 23255 C CA . ASP A 1 43 ? 6.978 1.471 -3.541 1.00 0.00 43 ASP A CA 20
ATOM 23256 C C . ASP A 1 43 ? 5.447 1.384 -3.587 1.00 0.00 43 ASP A C 20
ATOM 23257 O O . ASP A 1 43 ? 4.802 1.218 -2.545 1.00 0.00 43 ASP A O 20
ATOM 23266 N N . ILE A 1 44 ? 4.868 1.488 -4.805 1.00 0.00 44 ILE A N 20
ATOM 23267 C CA . ILE A 1 44 ? 3.428 1.245 -5.030 1.00 0.00 44 ILE A CA 20
ATOM 23268 C C . ILE A 1 44 ? 3.121 -0.253 -4.802 1.00 0.00 44 ILE A C 20
ATOM 23269 O O . ILE A 1 44 ? 2.223 -0.596 -4.029 1.00 0.00 44 ILE A O 20
ATOM 23285 N N . ILE A 1 45 ? 3.912 -1.130 -5.469 1.00 0.00 45 ILE A N 20
ATOM 23286 C CA . ILE A 1 45 ? 3.828 -2.612 -5.310 1.00 0.00 45 ILE A CA 20
ATOM 23287 C C . ILE A 1 45 ? 3.960 -3.003 -3.819 1.00 0.00 45 ILE A C 20
ATOM 23288 O O . ILE A 1 45 ? 3.228 -3.859 -3.309 1.00 0.00 45 ILE A O 20
ATOM 23304 N N . LYS A 1 46 ? 4.900 -2.322 -3.139 1.00 0.00 46 LYS A N 20
ATOM 23305 C CA . LYS A 1 46 ? 5.235 -2.546 -1.725 1.00 0.00 46 LYS A CA 20
ATOM 23306 C C . LYS A 1 46 ? 4.039 -2.225 -0.805 1.00 0.00 46 LYS A C 20
ATOM 23307 O O . LYS A 1 46 ? 3.770 -2.953 0.155 1.00 0.00 46 LYS A O 20
ATOM 23326 N N . PHE A 1 47 ? 3.340 -1.119 -1.118 1.00 0.00 47 PHE A N 20
ATOM 23327 C CA . PHE A 1 47 ? 2.142 -0.694 -0.362 1.00 0.00 47 PHE A CA 20
ATOM 23328 C C . PHE A 1 47 ? 0.993 -1.706 -0.533 1.00 0.00 47 PHE A C 20
ATOM 23329 O O . PHE A 1 47 ? 0.368 -2.131 0.445 1.00 0.00 47 PHE A O 20
ATOM 23346 N N . LEU A 1 48 ? 0.746 -2.089 -1.783 1.00 0.00 48 LEU A N 20
ATOM 23347 C CA . LEU A 1 48 ? -0.382 -2.951 -2.169 1.00 0.00 48 LEU A CA 20
ATOM 23348 C C . LEU A 1 48 ? -0.193 -4.399 -1.681 1.00 0.00 48 LEU A C 20
ATOM 23349 O O . LEU A 1 48 ? -1.175 -5.079 -1.394 1.00 0.00 48 LEU A O 20
ATOM 23365 N N . GLN A 1 49 ? 1.076 -4.850 -1.569 1.00 0.00 49 GLN A N 20
ATOM 23366 C CA . GLN A 1 49 ? 1.387 -6.189 -1.010 1.00 0.00 49 GLN A CA 20
ATOM 23367 C C . GLN A 1 49 ? 1.330 -6.157 0.532 1.00 0.00 49 GLN A C 20
ATOM 23368 O O . GLN A 1 49 ? 1.075 -7.182 1.162 1.00 0.00 49 GLN A O 20
ATOM 23382 N N . GLU A 1 50 ? 1.577 -4.964 1.121 1.00 0.00 50 GLU A N 20
ATOM 23383 C CA . GLU A 1 50 ? 1.620 -4.765 2.589 1.00 0.00 50 GLU A CA 20
ATOM 23384 C C . GLU A 1 50 ? 0.235 -4.985 3.245 1.00 0.00 50 GLU A C 20
ATOM 23385 O O . GLU A 1 50 ? 0.147 -5.364 4.422 1.00 0.00 50 GLU A O 20
ATOM 23397 N N . HIS A 1 51 ? -0.851 -4.759 2.471 1.00 0.00 51 HIS A N 20
ATOM 23398 C CA . HIS A 1 51 ? -2.236 -4.926 2.982 1.00 0.00 51 HIS A CA 20
ATOM 23399 C C . HIS A 1 51 ? -3.094 -5.857 2.101 1.00 0.00 51 HIS A C 20
ATOM 23400 O O . HIS A 1 51 ? -4.142 -6.304 2.546 1.00 0.00 51 HIS A O 20
ATOM 23415 N N . GLY A 1 52 ? -2.669 -6.118 0.855 1.00 0.00 52 GLY A N 20
ATOM 23416 C CA . GLY A 1 52 ? -3.372 -7.056 -0.035 1.00 0.00 52 GLY A CA 20
ATOM 23417 C C . GLY A 1 52 ? -3.171 -8.515 0.373 1.00 0.00 52 GLY A C 20
ATOM 23418 O O . GLY A 1 52 ? -2.081 -8.888 0.825 1.00 0.00 52 GLY A O 20
ATOM 23422 N N . SER A 1 53 ? -4.229 -9.339 0.222 1.00 0.00 53 SER A N 20
ATOM 23423 C CA . SER A 1 53 ? -4.173 -10.789 0.512 1.00 0.00 53 SER A CA 20
ATOM 23424 C C . SER A 1 53 ? -3.434 -11.532 -0.620 1.00 0.00 53 SER A C 20
ATOM 23425 O O . SER A 1 53 ? -3.441 -11.076 -1.760 1.00 0.00 53 SER A O 20
ATOM 23433 N N . ASP A 1 54 ? -2.856 -12.707 -0.289 1.00 0.00 54 ASP A N 20
ATOM 23434 C CA . ASP A 1 54 ? -1.935 -13.449 -1.198 1.00 0.00 54 ASP A CA 20
ATOM 23435 C C . ASP A 1 54 ? -2.632 -13.920 -2.485 1.00 0.00 54 ASP A C 20
ATOM 23436 O O . ASP A 1 54 ? -1.998 -13.992 -3.544 1.00 0.00 54 ASP A O 20
ATOM 23445 N N . SER A 1 55 ? -3.936 -14.226 -2.376 1.00 0.00 55 SER A N 20
ATOM 23446 C CA . SER A 1 55 ? -4.755 -14.684 -3.513 1.00 0.00 55 SER A CA 20
ATOM 23447 C C . SER A 1 55 ? -4.994 -13.536 -4.516 1.00 0.00 55 SER A C 20
ATOM 23448 O O . SER A 1 55 ? -5.176 -13.778 -5.704 1.00 0.00 55 SER A O 20
ATOM 23456 N N . PHE A 1 56 ? -4.992 -12.290 -4.010 1.00 0.00 56 PHE A N 20
ATOM 23457 C CA . PHE A 1 56 ? -4.993 -11.082 -4.853 1.00 0.00 56 PHE A CA 20
ATOM 23458 C C . PHE A 1 56 ? -3.589 -10.875 -5.463 1.00 0.00 56 PHE A C 20
ATOM 23459 O O . PHE A 1 56 ? -3.446 -10.673 -6.678 1.00 0.00 56 PHE A O 20
ATOM 23476 N N . LEU A 1 57 ? -2.564 -10.949 -4.584 1.00 0.00 57 LEU A N 20
ATOM 23477 C CA . LEU A 1 57 ? -1.177 -10.572 -4.918 1.00 0.00 57 LEU A CA 20
ATOM 23478 C C . LEU A 1 57 ? -0.616 -11.418 -6.071 1.00 0.00 57 LEU A C 20
ATOM 23479 O O . LEU A 1 57 ? -0.049 -10.872 -6.994 1.00 0.00 57 LEU A O 20
ATOM 23495 N N . ALA A 1 58 ? -0.806 -12.740 -6.007 1.00 0.00 58 ALA A N 20
ATOM 23496 C CA . ALA A 1 58 ? -0.279 -13.696 -7.008 1.00 0.00 58 ALA A CA 20
ATOM 23497 C C . ALA A 1 58 ? -0.913 -13.476 -8.395 1.00 0.00 58 ALA A C 20
ATOM 23498 O O . ALA A 1 58 ? -0.205 -13.448 -9.412 1.00 0.00 58 ALA A O 20
ATOM 23505 N N . GLU A 1 59 ? -2.247 -13.295 -8.419 1.00 0.00 59 GLU A N 20
ATOM 23506 C CA . GLU A 1 59 ? -3.006 -13.015 -9.662 1.00 0.00 59 GLU A CA 20
ATOM 23507 C C . GLU A 1 59 ? -2.568 -11.684 -10.329 1.00 0.00 59 GLU A C 20
ATOM 23508 O O . GLU A 1 59 ? -2.795 -11.482 -11.520 1.00 0.00 59 GLU A O 20
ATOM 23520 N N . HIS A 1 60 ? -1.954 -10.774 -9.544 1.00 0.00 60 HIS A N 20
ATOM 23521 C CA . HIS A 1 60 ? -1.458 -9.461 -10.038 1.00 0.00 60 HIS A CA 20
ATOM 23522 C C . HIS A 1 60 ? 0.089 -9.385 -9.964 1.00 0.00 60 HIS A C 20
ATOM 23523 O O . HIS A 1 60 ? 0.689 -8.355 -10.294 1.00 0.00 60 HIS A O 20
ATOM 23538 N N . LYS A 1 61 ? 0.702 -10.498 -9.502 1.00 0.00 61 LYS A N 20
ATOM 23539 C CA . LYS A 1 61 ? 2.166 -10.669 -9.338 1.00 0.00 61 LYS A CA 20
ATOM 23540 C C . LYS A 1 61 ? 2.818 -9.605 -8.423 1.00 0.00 61 LYS A C 20
ATOM 23541 O O . LYS A 1 61 ? 4.016 -9.394 -8.504 1.00 0.00 61 LYS A O 20
ATOM 23560 N N . LEU A 1 62 ? 2.036 -9.023 -7.497 1.00 0.00 62 LEU A N 20
ATOM 23561 C CA . LEU A 1 62 ? 2.521 -7.972 -6.580 1.00 0.00 62 LEU A CA 20
ATOM 23562 C C . LEU A 1 62 ? 3.390 -8.543 -5.441 1.00 0.00 62 LEU A C 20
ATOM 23563 O O . LEU A 1 62 ? 4.075 -7.784 -4.763 1.00 0.00 62 LEU A O 20
ATOM 23579 N N . LEU A 1 63 ? 3.354 -9.877 -5.228 1.00 0.00 63 LEU A N 20
ATOM 23580 C CA . LEU A 1 63 ? 4.206 -10.548 -4.222 1.00 0.00 63 LEU A CA 20
ATOM 23581 C C . LEU A 1 63 ? 5.590 -10.898 -4.815 1.00 0.00 63 LEU A C 20
ATOM 23582 O O . LEU A 1 63 ? 5.834 -10.718 -6.017 1.00 0.00 63 LEU A O 20
ATOM 23598 N N . GLY A 1 64 ? 6.476 -11.417 -3.948 1.00 0.00 64 GLY A N 20
ATOM 23599 C CA . GLY A 1 64 ? 7.831 -11.815 -4.347 1.00 0.00 64 GLY A CA 20
ATOM 23600 C C . GLY A 1 64 ? 8.804 -10.648 -4.335 1.00 0.00 64 GLY A C 20
ATOM 23601 O O . GLY A 1 64 ? 8.517 -9.612 -3.716 1.00 0.00 64 GLY A O 20
ATOM 23605 N N . ASN A 1 65 ? 9.969 -10.814 -5.004 1.00 0.00 65 ASN A N 20
ATOM 23606 C CA . ASN A 1 65 ? 10.966 -9.736 -5.135 1.00 0.00 65 ASN A CA 20
ATOM 23607 C C . ASN A 1 65 ? 10.342 -8.566 -5.895 1.00 0.00 65 ASN A C 20
ATOM 23608 O O . ASN A 1 65 ? 10.077 -8.674 -7.093 1.00 0.00 65 ASN A O 20
ATOM 23619 N N . ILE A 1 66 ? 10.109 -7.465 -5.171 1.00 0.00 66 ILE A N 20
ATOM 23620 C CA . ILE A 1 66 ? 9.447 -6.264 -5.699 1.00 0.00 66 ILE A CA 20
ATOM 23621 C C . ILE A 1 66 ? 10.257 -5.661 -6.866 1.00 0.00 66 ILE A C 20
ATOM 23622 O O . ILE A 1 66 ? 9.678 -5.192 -7.847 1.00 0.00 66 ILE A O 20
ATOM 23638 N N . LYS A 1 67 ? 11.598 -5.681 -6.734 1.00 0.00 67 LYS A N 20
ATOM 23639 C CA . LYS A 1 67 ? 12.528 -5.216 -7.784 1.00 0.00 67 LYS A CA 20
ATOM 23640 C C . LYS A 1 67 ? 12.339 -6.019 -9.100 1.00 0.00 67 LYS A C 20
ATOM 23641 O O . LYS A 1 67 ? 12.423 -5.454 -10.200 1.00 0.00 67 LYS A O 20
ATOM 23660 N N . ASN A 1 68 ? 12.061 -7.333 -8.960 1.00 0.00 68 ASN A N 20
ATOM 23661 C CA . ASN A 1 68 ? 11.842 -8.246 -10.102 1.00 0.00 68 ASN A CA 20
ATOM 23662 C C . ASN A 1 68 ? 10.482 -7.943 -10.756 1.00 0.00 68 ASN A C 20
ATOM 23663 O O . ASN A 1 68 ? 10.378 -7.852 -11.976 1.00 0.00 68 ASN A O 20
ATOM 23674 N N . VAL A 1 69 ? 9.454 -7.759 -9.907 1.00 0.00 69 VAL A N 20
ATOM 23675 C CA . VAL A 1 69 ? 8.089 -7.428 -10.353 1.00 0.00 69 VAL A CA 20
ATOM 23676 C C . VAL A 1 69 ? 8.082 -6.091 -11.125 1.00 0.00 69 VAL A C 20
ATOM 23677 O O . VAL A 1 69 ? 7.450 -5.973 -12.169 1.00 0.00 69 VAL A O 20
ATOM 23690 N N . ALA A 1 70 ? 8.891 -5.131 -10.630 1.00 0.00 70 ALA A N 20
ATOM 23691 C CA . ALA A 1 70 ? 8.963 -3.749 -11.150 1.00 0.00 70 ALA A CA 20
ATOM 23692 C C . ALA A 1 70 ? 9.463 -3.671 -12.613 1.00 0.00 70 ALA A C 20
ATOM 23693 O O . ALA A 1 70 ? 9.217 -2.665 -13.282 1.00 0.00 70 ALA A O 20
ATOM 23700 N N . LYS A 1 71 ? 10.104 -4.748 -13.137 1.00 0.00 71 LYS A N 20
ATOM 23701 C CA . LYS A 1 71 ? 10.639 -4.742 -14.527 1.00 0.00 71 LYS A CA 20
ATOM 23702 C C . LYS A 1 71 ? 9.497 -4.901 -15.559 1.00 0.00 71 LYS A C 20
ATOM 23703 O O . LYS A 1 71 ? 9.642 -4.524 -16.728 1.00 0.00 71 LYS A O 20
ATOM 23722 N N . THR A 1 72 ? 8.364 -5.466 -15.102 1.00 0.00 72 THR A N 20
ATOM 23723 C CA . THR A 1 72 ? 7.178 -5.719 -15.928 1.00 0.00 72 THR A CA 20
ATOM 23724 C C . THR A 1 72 ? 5.943 -5.006 -15.338 1.00 0.00 72 THR A C 20
ATOM 23725 O O . THR A 1 72 ? 4.910 -4.893 -16.016 1.00 0.00 72 THR A O 20
ATOM 23736 N N . ALA A 1 73 ? 6.061 -4.511 -14.089 1.00 0.00 73 ALA A N 20
ATOM 23737 C CA . ALA A 1 73 ? 4.972 -3.804 -13.406 1.00 0.00 73 ALA A CA 20
ATOM 23738 C C . ALA A 1 73 ? 4.869 -2.379 -13.942 1.00 0.00 73 ALA A C 20
ATOM 23739 O O . ALA A 1 73 ? 5.506 -1.448 -13.430 1.00 0.00 73 ALA A O 20
ATOM 23746 N N . ASN A 1 74 ? 4.120 -2.253 -15.031 1.00 0.00 74 ASN A N 20
ATOM 23747 C CA . ASN A 1 74 ? 3.802 -0.966 -15.640 1.00 0.00 74 ASN A CA 20
ATOM 23748 C C . ASN A 1 74 ? 2.778 -0.242 -14.748 1.00 0.00 74 ASN A C 20
ATOM 23749 O O . ASN A 1 74 ? 1.973 -0.884 -14.057 1.00 0.00 74 ASN A O 20
ATOM 23760 N N . LYS A 1 75 ? 2.826 1.086 -14.769 1.00 0.00 75 LYS A N 20
ATOM 23761 C CA . LYS A 1 75 ? 2.128 1.936 -13.795 1.00 0.00 75 LYS A CA 20
ATOM 23762 C C . LYS A 1 75 ? 0.597 1.869 -13.981 1.00 0.00 75 LYS A C 20
ATOM 23763 O O . LYS A 1 75 ? -0.161 2.038 -13.027 1.00 0.00 75 LYS A O 20
ATOM 23782 N N . ASP A 1 76 ? 0.166 1.570 -15.219 1.00 0.00 76 ASP A N 20
ATOM 23783 C CA . ASP A 1 76 ? -1.254 1.334 -15.555 1.00 0.00 76 ASP A CA 20
ATOM 23784 C C . ASP A 1 76 ? -1.794 0.097 -14.799 1.00 0.00 76 ASP A C 20
ATOM 23785 O O . ASP A 1 76 ? -2.888 0.141 -14.227 1.00 0.00 76 ASP A O 20
ATOM 23794 N N . HIS A 1 77 ? -0.982 -0.983 -14.762 1.00 0.00 77 HIS A N 20
ATOM 23795 C CA . HIS A 1 77 ? -1.279 -2.229 -14.016 1.00 0.00 77 HIS A CA 20
ATOM 23796 C C . HIS A 1 77 ? -1.390 -1.945 -12.505 1.00 0.00 77 HIS A C 20
ATOM 23797 O O . HIS A 1 77 ? -2.269 -2.487 -11.831 1.00 0.00 77 HIS A O 20
ATOM 23812 N N . LEU A 1 78 ? -0.469 -1.114 -11.996 1.00 0.00 78 LEU A N 20
ATOM 23813 C CA . LEU A 1 78 ? -0.356 -0.802 -10.553 1.00 0.00 78 LEU A CA 20
ATOM 23814 C C . LEU A 1 78 ? -1.586 -0.050 -10.024 1.00 0.00 78 LEU A C 20
ATOM 23815 O O . LEU A 1 78 ? -2.050 -0.310 -8.910 1.00 0.00 78 LEU A O 20
ATOM 23831 N N . VAL A 1 79 ? -2.108 0.868 -10.856 1.00 0.00 79 VAL A N 20
ATOM 23832 C CA . VAL A 1 79 ? -3.335 1.628 -10.558 1.00 0.00 79 VAL A CA 20
ATOM 23833 C C . VAL A 1 79 ? -4.573 0.697 -10.597 1.00 0.00 79 VAL A C 20
ATOM 23834 O O . VAL A 1 79 ? -5.461 0.798 -9.740 1.00 0.00 79 VAL A O 20
ATOM 23847 N N . THR A 1 80 ? -4.594 -0.222 -11.582 1.00 0.00 80 THR A N 20
ATOM 23848 C CA . THR A 1 80 ? -5.670 -1.227 -11.732 1.00 0.00 80 THR A CA 20
ATOM 23849 C C . THR A 1 80 ? -5.731 -2.164 -10.506 1.00 0.00 80 THR A C 20
ATOM 23850 O O . THR A 1 80 ? -6.813 -2.448 -9.989 1.00 0.00 80 THR A O 20
ATOM 23861 N N . ALA A 1 81 ? -4.559 -2.577 -10.012 1.00 0.00 81 ALA A N 20
ATOM 23862 C CA . ALA A 1 81 ? -4.438 -3.445 -8.830 1.00 0.00 81 ALA A CA 20
ATOM 23863 C C . ALA A 1 81 ? -4.866 -2.690 -7.554 1.00 0.00 81 ALA A C 20
ATOM 23864 O O . ALA A 1 81 ? -5.597 -3.224 -6.706 1.00 0.00 81 ALA A O 20
ATOM 23871 N N . TYR A 1 82 ? -4.426 -1.425 -7.474 1.00 0.00 82 TYR A N 20
ATOM 23872 C CA . TYR A 1 82 ? -4.784 -0.484 -6.396 1.00 0.00 82 TYR A CA 20
ATOM 23873 C C . TYR A 1 82 ? -6.316 -0.414 -6.225 1.00 0.00 82 TYR A C 20
ATOM 23874 O O . TYR A 1 82 ? -6.829 -0.721 -5.154 1.00 0.00 82 TYR A O 20
ATOM 23892 N N . ASN A 1 83 ? -7.029 -0.098 -7.323 1.00 0.00 83 ASN A N 20
ATOM 23893 C CA . ASN A 1 83 ? -8.498 0.098 -7.311 1.00 0.00 83 ASN A CA 20
ATOM 23894 C C . ASN A 1 83 ? -9.238 -1.198 -6.951 1.00 0.00 83 ASN A C 20
ATOM 23895 O O . ASN A 1 83 ? -10.139 -1.183 -6.101 1.00 0.00 83 ASN A O 20
ATOM 23906 N N . HIS A 1 84 ? -8.826 -2.322 -7.576 1.00 0.00 84 HIS A N 20
ATOM 23907 C CA . HIS A 1 84 ? -9.437 -3.652 -7.352 1.00 0.00 84 HIS A CA 20
ATOM 23908 C C . HIS A 1 84 ? -9.282 -4.115 -5.890 1.00 0.00 84 HIS A C 20
ATOM 23909 O O . HIS A 1 84 ? -10.094 -4.917 -5.410 1.00 0.00 84 HIS A O 20
ATOM 23924 N N . LEU A 1 85 ? -8.256 -3.614 -5.186 1.00 0.00 85 LEU A N 20
ATOM 23925 C CA . LEU A 1 85 ? -8.095 -3.869 -3.741 1.00 0.00 85 LEU A CA 20
ATOM 23926 C C . LEU A 1 85 ? -9.288 -3.328 -2.949 1.00 0.00 85 LEU A C 20
ATOM 23927 O O . LEU A 1 85 ? -9.906 -4.052 -2.168 1.00 0.00 85 LEU A O 20
ATOM 23943 N N . PHE A 1 86 ? -9.598 -2.049 -3.179 1.00 0.00 86 PHE A N 20
ATOM 23944 C CA . PHE A 1 86 ? -10.670 -1.350 -2.456 1.00 0.00 86 PHE A CA 20
ATOM 23945 C C . PHE A 1 86 ? -12.069 -1.832 -2.928 1.00 0.00 86 PHE A C 20
ATOM 23946 O O . PHE A 1 86 ? -13.027 -1.847 -2.154 1.00 0.00 86 PHE A O 20
ATOM 23963 N N . GLU A 1 87 ? -12.128 -2.227 -4.222 1.00 0.00 87 GLU A N 20
ATOM 23964 C CA . GLU A 1 87 ? -13.362 -2.604 -4.969 1.00 0.00 87 GLU A CA 20
ATOM 23965 C C . GLU A 1 87 ? -14.266 -3.597 -4.216 1.00 0.00 87 GLU A C 20
ATOM 23966 O O . GLU A 1 87 ? -15.484 -3.400 -4.104 1.00 0.00 87 GLU A O 20
ATOM 23978 N N . THR A 1 88 ? -13.645 -4.659 -3.710 1.00 0.00 88 THR A N 20
ATOM 23979 C CA . THR A 1 88 ? -14.317 -5.742 -2.980 1.00 0.00 88 THR A CA 20
ATOM 23980 C C . THR A 1 88 ? -13.736 -5.859 -1.561 1.00 0.00 88 THR A C 20
ATOM 23981 O O . THR A 1 88 ? -14.227 -6.662 -0.758 1.00 0.00 88 THR A O 20
ATOM 23992 N N . LYS A 1 89 ? -12.693 -5.038 -1.278 1.00 0.00 89 LYS A N 20
ATOM 23993 C CA . LYS A 1 89 ? -11.913 -5.083 -0.028 1.00 0.00 89 LYS A CA 20
ATOM 23994 C C . LYS A 1 89 ? -11.212 -6.454 0.102 1.00 0.00 89 LYS A C 20
ATOM 23995 O O . LYS A 1 89 ? -11.603 -7.307 0.902 1.00 0.00 89 LYS A O 20
ATOM 24014 N N . ARG A 1 90 ? -10.211 -6.655 -0.774 1.00 0.00 90 ARG A N 20
ATOM 24015 C CA . ARG A 1 90 ? -9.321 -7.849 -0.803 1.00 0.00 90 ARG A CA 20
ATOM 24016 C C . ARG A 1 90 ? -8.119 -7.692 0.151 1.00 0.00 90 ARG A C 20
ATOM 24017 O O . ARG A 1 90 ? -7.125 -8.421 0.053 1.00 0.00 90 ARG A O 20
ATOM 24038 N N . PHE A 1 91 ? -8.234 -6.712 1.041 1.00 0.00 91 PHE A N 20
ATOM 24039 C CA . PHE A 1 91 ? -7.304 -6.486 2.166 1.00 0.00 91 PHE A CA 20
ATOM 24040 C C . PHE A 1 91 ? -7.194 -7.740 3.066 1.00 0.00 9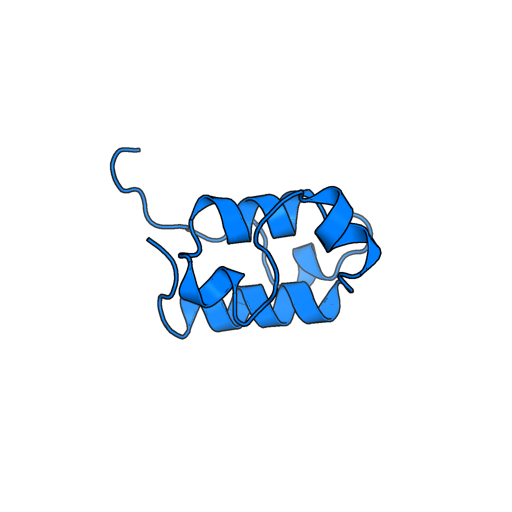1 PHE A C 20
ATOM 24041 O O . PHE A 1 91 ? -8.074 -8.605 3.059 1.00 0.00 91 PHE A O 20
ATOM 24058 N N . LYS A 1 92 ? -6.113 -7.808 3.843 1.00 0.00 92 LYS A N 20
ATOM 24059 C CA . LYS A 1 92 ? -5.839 -8.924 4.752 1.00 0.00 92 LYS A CA 20
ATOM 24060 C C . LYS A 1 92 ? -6.054 -8.428 6.200 1.00 0.00 92 LYS A C 20
ATOM 24061 O O . LYS A 1 92 ? -7.101 -8.743 6.804 1.00 0.00 92 LYS A O 20
#